Protein 7CTQ (pdb70)

Solvent-accessible surface area: 38712 Å² total; per-residue (Å²): 154,140,30,102,4,0,0,0,8,5,21,13,8,0,0,6,0,0,16,17,0,75,112,18,34,7,62,7,22,0,0,15,65,152,85,120,57,18,8,9,46,18,3,6,97,126,1,6,132,15,0,125,139,31,20,0,12,26,1,9,132,138,7,8,38,88,12,72,15,33,30,51,37,54,76,110,130,78,133,67,98,110,40,17,0,0,6,42,20,104,0,36,75,19,0,25,75,6,0,121,165,31,42,4,59,34,41,84,9,139,22,126,89,47,54,152,85,141,10,9,5,0,74,1,74,93,56,89,94,30,75,0,61,0,13,0,8,7,60,22,88,125,7,70,181,48,82,56,131,70,108,8,10,67,3,24,5,0,6,3,8,15,106,10,58,88,53,44,46,16,1,0,22,22,14,34,49,57,0,8,0,22,0,0,10,7,95,66,0,40,0,3,4,22,0,0,4,36,31,84,85,42,50,55,193,106,24,21,49,112,55,0,21,55,51,1,49,124,10,88,10,0,79,125,17,2,107,50,77,35,57,105,95,11,92,49,56,60,80,58,6,0,6,41,2,8,14,110,5,8,3,103,33,62,0,25,0,0,58,3,1,3,8,19,18,51,24,17,34,24,40,16,51,11,11,12,15,1,2,97,47,0,11,7,0,0,17,0,6,43,71,37,75,119,24,5,51,38,0,90,66,33,2,41,49,46,0,35,59,24,0,28,116,12,6,25,45,6,10,65,80,6,34,110,7,125,56,69,141,67,63,107,6,0,60,135,10,48,36,54,33,52,141,82,60,62,135,46,80,52,67,46,106,58,6,149,31,53,158,40,16,10,58,77,38,3,7,0,33,71,18,64,2,0,19,7,42,48,66,59,60,21,20,45,72,24,85,57,16,70,2,1,74,18,0,135,65,26,95,90,62,110,91,39,130,30,20,1,76,53,51,61,39,83,54,45,127,32,2,84,76,18,3,104,124,12,29,47,150,154,101,36,139,8,4,0,0,8,7,22,12,8,0,0,9,0,0,25,10,0,63,44,11,30,6,51,6,34,0,1,16,48,135,94,198,89,15,10,3,50,36,2,20,83,127,0,16,71,15,0,123,107,22,35,0,14,36,0,3,138,155,0,27,42,70,5,79,64,32,13,40,21,44,86,93,127,57,146,74,122,100,42,42,4,0,14,23,53,90,0,22,106,8,0,37,66,7,0,112,173,30,48,5,64,34,46,93,8,110,16,164,94,53,40,139,92,149,9,9,0,0,77,9,88,79,63,110,96,37,74,2,68,2,12,0,7,8,56,19,91,95,14,69,175,61,81,49,155,60,102,6,15,72,4,28,4,1,1,3,15,16,111,12,56,103,31,76,38,17,9,0,26,25,13,33,46,56,0,14,0,36,0,0,17,0,114,71,0,71,0,6,2,28,0,1,4,31,34,91,81,42,48,56,182,97,24,21,50,109,51,0,20,55,51,0,46,124,7,80,6,0,66,116,16,5,117,52,76,34,56,106,94,13,93,50,50,60,111,59,8,1,7,35,4,6,7,113,0,6,3,130,32,59,0,26,1,1,52,4,0,3,4,16,20,62,22,12,26,45,38,9,55,11,12,7,14,1,2,76,50,0,2,4,0,0,16,0,9,47,92,36,84,125,39,9,50,37,0,88,65,17,2,58,56,30,0,64,43,28,0,21,82,23,10,21,52,4,16,58,81,6,33,104,4,133,57,63,147,69,60,86,2,0,61,129,10,61,33,56,29,46,162,98,58,54,173,66,90,62,75,42,81,51,3,130,14,80,145,19,2,12,47,64,61,2,6,0,26,56,8,62,2,0,21,14,61,91,82,48,45,19,22,36,72,14,105,61,18,85,2,2,71,16,0,109,62,23,75,92,63,104,92,37,130,36,19,1,72,76,48,48,32,114,58,47,155,49,1,77,112,22,1,109,64,27,32,23,180

Secondary structure (DSSP, 8-state):
----EEEE--SHHHHHHHHHHHHHT--EEEEE-S--S--EEEE-HHHHHHHHHTT-GGGTTTTEEE--EEEEETTEEEEE-S-EEEEHHHHHHHHHHHHHHTT-EEEE--EEEEEEESEEEEEETTS-EEEESEEEE--GGGS--PPEEEE-S-EEEEEEEEE--SS--EEEEEEETTEEEEEEE-TTSEEEEEEEEESTT---HHHHHHHHHHHHHT-HHHHHH-S---TTTSEEEEEE---EEES--B-SSEEE-GGGTEE--GGGS-HHHHHHHHHTTHHHHHHHHHH-GGGHHHHHHHHHHHHHHHHHHHHHHHHHHHHH--S-TT-HHHHHHHTSS-S--SSPPP-GGG-EEEEEEEEETTEEEEEEEEE-SS-TT-B-EETTEESHHHHHHHHTT--HHHHTTTS-HHHHHHHHHHHHHTT--/----EEEE--SHHHHHHHHHHHHTT---EEEE---S---EEEE-HHHHHHHHHTT-GGGGTTTEEEEEEEEEETTEEEEEEEEEEEEHHHHHHHHHHHHHHTT-EEEE--EEEEEEESEEEEEETTS-EEEESEEEE--GGGSPP--EEEE-S-EEEEEEEEE------EEEEEEETTEEEEEEE-TTSEEEEEEEEESTTPPPGGGHHHHHHHHHHT-HHHHHH-S---TTTSEEEEEE---EEES--B-SSEEE-GGGTEE--GGG--HHHHHHHHHHTHHHHHHHHHH-GGGHHHHHHHHHHHHHHHHHHHHHHHHHHHHH--S-TT-HHHHHHHT-S----SS----GGG-EEEEEEEEETTEEEEEEEEE-SS-TT-B-EETTEESHHHHHHHHTT--HHHHHTTS-HHHHHHHHHHHHHTT--

Structure (mmCIF, N/CA/C/O backbone):
data_7CTQ
#
_entry.id   7CTQ
#
_cell.length_a   88.610
_cell.length_b   51.560
_cell.length_c   101.790
_cell.angle_alpha   90.000
_cell.angle_beta   99.770
_cell.angle_gamma   90.000
#
_symmetry.space_group_name_H-M   'P 1 21 1'
#
loop_
_entity.id
_entity.type
_entity.pdbx_description
1 polymer 'Peptidyl tryptophan dihydroxylase'
2 non-polymer 'FLAVIN-ADENINE DINUCLEOTIDE'
3 non-polymer HEXANE-1,6-DIOL
4 non-polymer (2~{R},3~{R},4~{S},5~{S},6~{R})-2-[(2~{R},3~{S},4~{R},5~{R},6~{R})-6-(cyclohexylmethoxy)-2-(hydroxymethyl)-4,5-bis(oxidanyl)oxan-3-yl]oxy-6-(hydroxymethyl)oxane-3,4,5-triol
5 water water
#
loop_
_atom_site.group_PDB
_atom_site.id
_atom_site.type_symbol
_atom_site.label_atom_id
_atom_site.label_alt_id
_atom_site.label_comp_id
_atom_site.label_asym_id
_atom_site.label_entity_id
_atom_site.label_seq_id
_atom_site.pdbx_PDB_ins_code
_atom_site.Cartn_x
_atom_site.Cartn_y
_atom_site.Cartn_z
_atom_site.occupancy
_atom_site.B_iso_or_equiv
_atom_site.auth_seq_id
_atom_site.auth_comp_id
_atom_site.auth_asym_id
_atom_site.auth_atom_id
_atom_site.pdbx_PDB_model_num
ATOM 1 N N . ALA A 1 4 ? 11.408 11.034 -29.152 1.00 86.23 2 ALA A N 1
ATOM 2 C CA . ALA A 1 4 ? 10.825 12.291 -29.611 1.00 98.38 2 ALA A CA 1
ATOM 3 C C . ALA A 1 4 ? 9.325 12.366 -29.288 1.00 97.61 2 ALA A C 1
ATOM 4 O O . ALA A 1 4 ? 8.530 12.869 -30.090 1.00 97.32 2 ALA A O 1
ATOM 6 N N . GLU A 1 5 ? 8.949 11.869 -28.101 1.00 94.78 3 GLU A N 1
ATOM 7 C CA . GLU A 1 5 ? 7.615 11.743 -27.517 1.00 85.82 3 GLU A CA 1
ATOM 8 C C . GLU A 1 5 ? 7.218 13.023 -26.782 1.00 84.61 3 GLU A C 1
ATOM 9 O O . GLU A 1 5 ? 8.028 13.593 -26.040 1.00 72.84 3 GLU A O 1
ATOM 15 N N . PRO A 1 6 ? 5.972 13.463 -26.955 1.00 75.49 4 PRO A N 1
ATOM 16 C CA . PRO A 1 6 ? 5.552 14.742 -26.367 1.00 60.12 4 PRO A CA 1
ATOM 17 C C . PRO A 1 6 ? 5.403 14.650 -24.859 1.00 59.58 4 PRO A C 1
ATOM 18 O O . PRO A 1 6 ? 4.973 13.629 -24.318 1.00 57.65 4 PRO A O 1
ATOM 22 N N . ARG A 1 7 ? 5.758 15.740 -24.184 1.00 50.53 5 ARG A N 1
ATOM 23 C CA . ARG A 1 7 ? 5.613 15.852 -22.736 1.00 55.50 5 ARG A CA 1
ATOM 24 C C . ARG A 1 7 ? 4.218 16.380 -22.421 1.00 52.97 5 ARG A C 1
ATOM 25 O O . ARG A 1 7 ? 3.942 17.568 -22.617 1.00 57.40 5 ARG A O 1
ATOM 33 N N . ILE A 1 8 ? 3.337 15.513 -21.929 1.00 51.11 6 ILE A N 1
ATOM 34 C CA . ILE A 1 8 ? 1.971 15.907 -21.587 1.00 48.72 6 ILE A CA 1
ATOM 35 C C . ILE A 1 8 ? 1.867 16.054 -20.079 1.00 47.05 6 ILE A C 1
ATOM 36 O O . ILE A 1 8 ? 2.082 15.087 -19.336 1.00 51.50 6 ILE A O 1
ATOM 41 N N . VAL A 1 9 ? 1.503 17.248 -19.618 1.00 46.69 7 VAL A N 1
ATOM 42 C CA . VAL A 1 9 ? 1.300 17.502 -18.197 1.00 37.99 7 VAL A CA 1
ATOM 43 C C . VAL A 1 9 ? -0.144 17.926 -17.980 1.00 51.21 7 VAL A C 1
ATOM 44 O O . VAL A 1 9 ? -0.640 18.836 -18.659 1.00 49.59 7 VAL A O 1
ATOM 48 N N . VAL A 1 10 ? -0.806 17.271 -17.027 1.00 44.52 8 VAL A N 1
ATOM 49 C CA . VAL A 1 10 ? -2.167 17.582 -16.604 1.00 42.19 8 VAL A CA 1
ATOM 50 C C . VAL A 1 10 ? -2.100 18.313 -15.266 1.00 48.62 8 VAL A C 1
ATOM 51 O O . VAL A 1 10 ? -1.472 17.824 -14.318 1.00 52.36 8 VAL A O 1
ATOM 55 N N . LEU A 1 11 ? -2.765 19.466 -15.177 1.00 45.38 9 LEU A N 1
ATOM 56 C CA . LEU A 1 11 ? -2.861 20.230 -13.935 1.00 43.49 9 LEU A CA 1
ATOM 57 C C . LEU A 1 11 ? -4.187 19.933 -13.257 1.00 45.90 9 LEU A C 1
ATOM 58 O O . LEU A 1 11 ? -5.250 20.271 -13.793 1.00 43.92 9 LEU A O 1
ATOM 63 N N . GLY A 1 12 ? -4.125 19.322 -12.077 1.00 45.82 10 GLY A N 1
ATOM 64 C CA . GLY A 1 12 ? -5.321 19.015 -11.313 1.00 52.45 10 GLY A CA 1
ATOM 65 C C . GLY A 1 12 ? -5.719 17.555 -11.403 1.00 56.38 10 GLY A C 1
ATOM 66 O O . GLY A 1 12 ? -5.758 16.974 -12.498 1.00 45.73 10 GLY A O 1
ATOM 67 N N . ALA A 1 13 ? -6.023 16.949 -10.256 1.00 54.80 11 ALA A N 1
ATOM 68 C CA . ALA A 1 13 ? -6.301 15.522 -10.211 1.00 50.02 11 ALA A CA 1
ATOM 69 C C . ALA A 1 13 ? -7.682 15.254 -9.637 1.00 54.32 11 ALA A C 1
ATOM 70 O O . ALA A 1 13 ? -7.852 14.363 -8.798 1.00 55.03 11 ALA A O 1
ATOM 72 N N . GLY A 1 14 ? -8.675 16.017 -10.077 1.00 47.54 12 GLY A N 1
ATOM 73 C CA . GLY A 1 14 ? -10.049 15.681 -9.797 1.00 40.01 12 GLY A CA 1
ATOM 74 C C . GLY A 1 14 ? -10.532 14.651 -10.796 1.00 45.56 12 GLY A C 1
ATOM 75 O O . GLY A 1 14 ? -9.752 14.122 -11.600 1.00 44.33 12 GLY A O 1
ATOM 76 N N . PRO A 1 15 ? -11.836 14.360 -10.779 1.00 44.18 13 PRO A N 1
ATOM 77 C CA . PRO A 1 15 ? -12.377 13.380 -11.739 1.00 39.22 13 PRO A CA 1
ATOM 78 C C . PRO A 1 15 ? -11.983 13.657 -13.183 1.00 45.63 13 PRO A C 1
ATOM 79 O O . PRO A 1 15 ? -11.642 12.723 -13.923 1.00 45.10 13 PRO A O 1
ATOM 83 N N . ALA A 1 16 ? -11.995 14.923 -13.600 1.00 39.21 14 ALA A N 1
ATOM 84 C CA . ALA A 1 16 ? -11.783 15.230 -15.009 1.00 37.23 14 ALA A CA 1
ATOM 85 C C . ALA A 1 16 ? -10.320 15.062 -15.412 1.00 37.53 14 ALA A C 1
ATOM 86 O O . ALA A 1 16 ? -10.015 14.444 -16.443 1.00 39.34 14 ALA A O 1
ATOM 88 N N . GLY A 1 17 ? -9.398 15.637 -14.637 1.00 38.81 15 GLY A N 1
ATOM 89 C CA . GLY A 1 17 ? -7.985 15.451 -14.939 1.00 35.82 15 GLY A CA 1
ATOM 90 C C . GLY A 1 17 ? -7.576 13.993 -14.884 1.00 33.27 15 GLY A C 1
ATOM 91 O O . GLY A 1 17 ? -6.873 13.497 -15.778 1.00 42.62 15 GLY A O 1
ATOM 92 N N . ALA A 1 18 ? -8.036 13.276 -13.851 1.00 45.46 16 ALA A N 1
ATOM 93 C CA . ALA A 1 18 ? -7.727 11.852 -13.728 1.00 38.67 16 ALA A CA 1
ATOM 94 C C . ALA A 1 18 ? -8.249 11.074 -14.929 1.00 46.12 16 ALA A C 1
ATOM 95 O O . ALA A 1 18 ? -7.521 10.269 -15.528 1.00 39.55 16 ALA A O 1
ATOM 97 N N . ALA A 1 19 ? -9.517 11.304 -15.290 1.00 40.63 17 ALA A N 1
ATOM 98 C CA . ALA A 1 19 ? -10.114 10.642 -16.443 1.00 41.35 17 ALA A CA 1
ATOM 99 C C . ALA A 1 19 ? -9.288 10.868 -17.701 1.00 35.10 17 ALA A C 1
ATOM 100 O O . ALA A 1 19 ? -8.951 9.919 -18.416 1.00 42.96 17 ALA A O 1
ATOM 102 N N . THR A 1 20 ? -8.932 12.124 -17.975 1.00 38.67 18 THR A N 1
ATOM 103 C CA . THR A 1 20 ? -8.192 12.448 -19.190 1.00 36.90 18 THR A CA 1
ATOM 104 C C . THR A 1 20 ? -6.832 11.758 -19.210 1.00 36.91 18 THR A C 1
ATOM 105 O O . THR A 1 20 ? -6.431 11.167 -20.225 1.00 33.69 18 THR A O 1
ATOM 109 N N . ALA A 1 21 ? -6.114 11.825 -18.088 1.00 38.21 19 ALA A N 1
ATOM 110 C CA . ALA A 1 21 ? -4.815 11.167 -17.954 1.00 44.52 19 ALA A CA 1
ATOM 111 C C . ALA A 1 21 ? -4.886 9.687 -18.320 1.00 39.47 19 ALA A C 1
ATOM 112 O O . ALA A 1 21 ? -4.059 9.181 -19.093 1.00 42.05 19 ALA A O 1
ATOM 114 N N . ILE A 1 22 ? -5.872 8.975 -17.768 1.00 38.34 20 ILE A N 1
ATOM 115 C CA . ILE A 1 22 ? -5.976 7.547 -18.025 1.00 34.75 20 ILE A CA 1
ATOM 116 C C . ILE A 1 22 ? -6.314 7.297 -19.485 1.00 44.31 20 ILE A C 1
ATOM 117 O O . ILE A 1 22 ? -5.786 6.365 -20.107 1.00 40.47 20 ILE A O 1
ATOM 122 N N . GLY A 1 23 ? -7.177 8.137 -20.062 1.00 37.19 21 GLY A N 1
ATOM 123 C CA . GLY A 1 23 ? -7.474 8.006 -21.476 1.00 38.37 21 GLY A CA 1
ATOM 124 C C . GLY A 1 23 ? -6.234 8.145 -22.331 1.00 35.51 21 GLY A C 1
ATOM 125 O O . GLY A 1 23 ? -6.050 7.409 -23.305 1.00 39.76 21 GLY A O 1
ATOM 126 N N . LEU A 1 24 ? -5.355 9.081 -21.970 1.00 37.87 22 LEU A N 1
ATOM 127 C CA . LEU A 1 24 ? -4.135 9.268 -22.750 1.00 38.58 22 LEU A CA 1
ATOM 128 C C . LEU A 1 24 ? -3.216 8.056 -22.621 1.00 46.04 22 LEU A C 1
ATOM 129 O O . LEU A 1 24 ? -2.620 7.614 -23.612 1.00 45.84 22 LEU A O 1
ATOM 134 N N . ARG A 1 25 ? -3.111 7.499 -21.410 1.00 42.71 23 ARG A N 1
ATOM 135 C CA . ARG A 1 25 ? -2.395 6.239 -21.198 1.00 45.36 23 ARG A CA 1
ATOM 136 C C . ARG A 1 25 ? -2.891 5.140 -22.136 1.00 53.42 23 ARG A C 1
ATOM 137 O O . ARG A 1 25 ? -2.092 4.429 -22.757 1.00 44.47 23 ARG A O 1
ATOM 145 N N . ARG A 1 26 ? -4.216 4.976 -22.235 1.00 44.22 24 ARG A N 1
ATOM 146 C CA . ARG A 1 26 ? -4.774 3.942 -23.100 1.00 41.55 24 ARG A CA 1
ATOM 147 C C . ARG A 1 26 ? -4.481 4.199 -24.571 1.00 50.95 24 ARG A C 1
ATOM 148 O O . ARG A 1 26 ? -4.466 3.247 -25.361 1.00 58.16 24 ARG A O 1
ATOM 156 N N . LEU A 1 27 ? -4.259 5.456 -24.961 1.00 45.50 25 LEU A N 1
ATOM 157 C CA . LEU A 1 27 ? -3.823 5.745 -26.320 1.00 44.72 25 LEU A CA 1
ATOM 158 C C . LEU A 1 27 ? -2.328 5.533 -26.504 1.00 47.42 25 LEU A C 1
ATOM 159 O O . LEU A 1 27 ? -1.850 5.576 -27.642 1.00 49.65 25 LEU A O 1
ATOM 164 N N . GLY A 1 28 ? -1.592 5.315 -25.420 1.00 45.17 26 GLY A N 1
ATOM 165 C CA . GLY A 1 28 ? -0.174 5.051 -25.480 1.00 52.12 26 GLY A CA 1
ATOM 166 C C . GLY A 1 28 ? 0.719 6.199 -25.056 1.00 51.16 26 GLY A C 1
ATOM 167 O O . GLY A 1 28 ? 1.923 6.152 -25.330 1.00 53.80 26 GLY A O 1
ATOM 168 N N . TYR A 1 29 ? 0.177 7.216 -24.399 1.00 47.76 27 TYR A N 1
ATOM 169 C CA . TYR A 1 29 ? 0.925 8.420 -24.074 1.00 50.05 27 TYR A CA 1
ATOM 170 C C . TYR A 1 29 ? 1.495 8.338 -22.669 1.00 47.45 27 TYR A C 1
ATOM 171 O O . TYR A 1 29 ? 0.825 7.875 -21.745 1.00 46.57 27 TYR A O 1
ATOM 180 N N . ALA A 1 30 ? 2.733 8.805 -22.519 1.00 58.17 28 ALA A N 1
ATOM 181 C CA . ALA A 1 30 ? 3.280 9.089 -21.199 1.00 64.36 28 ALA A CA 1
ATOM 182 C C . ALA A 1 30 ? 2.630 10.357 -20.659 1.00 54.54 28 ALA A C 1
ATOM 183 O O . ALA A 1 30 ? 2.489 11.345 -21.387 1.00 56.19 28 ALA A O 1
ATOM 185 N N . VAL A 1 31 ? 2.214 10.327 -19.393 1.00 48.71 29 VAL A N 1
ATOM 186 C CA . VAL A 1 31 ? 1.414 11.401 -18.810 1.00 48.53 29 VAL A CA 1
ATOM 187 C C . VAL A 1 31 ? 1.890 11.685 -17.394 1.00 51.62 29 VAL A C 1
ATOM 188 O O . VAL A 1 31 ? 2.117 10.757 -16.612 1.00 55.03 29 VAL A O 1
ATOM 192 N N . THR A 1 32 ? 2.004 12.970 -17.058 1.00 54.34 30 THR A N 1
ATOM 193 C CA . THR A 1 32 ? 2.296 13.428 -15.704 1.00 50.17 30 THR A CA 1
ATOM 194 C C . THR A 1 32 ? 1.170 14.336 -15.228 1.00 47.28 30 THR A C 1
ATOM 195 O O . THR A 1 32 ? 0.733 15.225 -15.965 1.00 50.76 30 THR A O 1
ATOM 199 N N . VAL A 1 33 ? 0.707 14.123 -14.002 1.00 48.31 31 VAL A N 1
ATOM 200 C CA . VAL A 1 33 ? -0.339 14.944 -13.403 1.00 51.32 31 VAL A CA 1
ATOM 201 C C . VAL A 1 33 ? 0.253 15.702 -12.225 1.00 58.90 31 VAL A C 1
ATOM 202 O O . VAL A 1 33 ? 0.988 15.130 -11.414 1.00 63.23 31 VAL A O 1
ATOM 206 N N . VAL A 1 34 ? -0.061 16.993 -12.139 1.00 65.01 32 VAL A N 1
ATOM 207 C CA . VAL A 1 34 ? 0.304 17.841 -11.010 1.00 57.59 32 VAL A CA 1
ATOM 208 C C . VAL A 1 34 ? -0.979 18.277 -10.325 1.00 61.93 32 VAL A C 1
ATOM 209 O O . VAL A 1 34 ? -1.924 18.704 -10.999 1.00 59.37 32 VAL A O 1
ATOM 213 N N . SER A 1 35 ? -1.012 18.189 -8.997 1.00 54.58 33 SER A N 1
ATOM 214 C CA . SER A 1 35 ? -2.208 18.598 -8.271 1.00 62.50 33 SER A CA 1
ATOM 215 C C . SER A 1 35 ? -1.883 18.728 -6.793 1.00 69.09 33 SER A C 1
ATOM 216 O O . SER A 1 35 ? -0.891 18.179 -6.304 1.00 70.87 33 SER A O 1
ATOM 219 N N . GLU A 1 36 ? -2.748 19.451 -6.089 1.00 73.98 34 GLU A N 1
ATOM 220 C CA . GLU A 1 36 ? -2.585 19.700 -4.666 1.00 82.19 34 GLU A CA 1
ATOM 221 C C . GLU A 1 36 ? -3.282 18.608 -3.860 1.00 96.98 34 GLU A C 1
ATOM 222 O O . GLU A 1 36 ? -4.342 18.107 -4.248 1.00 98.74 34 GLU A O 1
ATOM 228 N N . TRP A 1 37 ? -2.673 18.260 -2.720 1.00 102.95 35 TRP A N 1
ATOM 229 C CA . TRP A 1 37 ? -3.067 17.076 -1.957 1.00 110.13 35 TRP A CA 1
ATOM 230 C C . TRP A 1 37 ? -4.549 17.094 -1.596 1.00 113.77 35 TRP A C 1
ATOM 231 O O . TRP A 1 37 ? -5.285 16.145 -1.899 1.00 111.37 35 TRP A O 1
ATOM 242 N N . ARG A 1 38 ? -5.003 18.153 -0.925 1.00 107.79 36 ARG A N 1
ATOM 243 C CA . ARG A 1 38 ? -6.343 18.173 -0.357 1.00 107.13 36 ARG A CA 1
ATOM 244 C C . ARG A 1 38 ? -6.913 19.583 -0.382 1.00 108.86 36 ARG A C 1
ATOM 245 O O . ARG A 1 38 ? -6.261 20.541 -0.807 1.00 106.10 36 ARG A O 1
ATOM 253 N N . ARG A 1 39 ? -8.156 19.688 0.080 1.00 115.30 37 ARG A N 1
ATOM 254 C CA . ARG A 1 39 ? -8.850 20.949 0.305 1.00 118.12 37 ARG A CA 1
ATOM 255 C C . ARG A 1 39 ? -9.851 20.713 1.436 1.00 112.47 37 ARG A C 1
ATOM 256 O O . ARG A 1 39 ? -9.766 19.712 2.156 1.00 104.48 37 ARG A O 1
ATOM 264 N N . PHE A 1 40 ? -10.809 21.627 1.594 1.00 114.62 38 PHE A N 1
ATOM 265 C CA . PHE A 1 40 ? -11.746 21.531 2.706 1.00 111.93 38 PHE A CA 1
ATOM 266 C C . PHE A 1 40 ? -12.584 20.255 2.609 1.00 108.59 38 PHE A C 1
ATOM 267 O O . PHE A 1 40 ? -12.731 19.642 1.546 1.00 103.04 38 PHE A O 1
ATOM 275 N N . ALA A 1 41 ? -13.128 19.854 3.754 1.00 107.79 39 ALA A N 1
ATOM 276 C CA . ALA A 1 41 ? -13.988 18.679 3.831 1.00 96.51 39 ALA A CA 1
ATOM 277 C C . ALA A 1 41 ? -15.278 18.951 3.066 1.00 92.95 39 ALA A C 1
ATOM 278 O O . ALA A 1 41 ? -16.095 19.775 3.488 1.00 88.93 39 ALA A O 1
ATOM 280 N N . ALA A 1 42 ? -15.459 18.279 1.933 1.00 84.92 40 ALA A N 1
ATOM 281 C CA . ALA A 1 42 ? -16.690 18.380 1.163 1.00 72.03 40 ALA A CA 1
ATOM 282 C C . ALA A 1 42 ? -17.217 16.982 0.902 1.00 68.00 40 ALA A C 1
ATOM 283 O O . ALA A 1 42 ? -16.461 16.108 0.470 1.00 82.02 40 ALA A O 1
ATOM 285 N N . VAL A 1 43 ? -18.501 16.762 1.169 1.00 63.63 41 VAL A N 1
ATOM 286 C CA . VAL A 1 43 ? -19.157 15.516 0.799 1.00 69.91 41 VAL A CA 1
ATOM 287 C C . VAL A 1 43 ? -20.317 15.838 -0.127 1.00 67.35 41 VAL A C 1
ATOM 288 O O . VAL A 1 43 ? -21.086 16.776 0.117 1.00 71.88 41 VAL A O 1
ATOM 292 N N . GLU A 1 44 ? -20.423 15.065 -1.198 1.00 66.58 42 GLU A N 1
ATOM 293 C CA . GLU A 1 44 ? -21.360 15.310 -2.272 1.00 57.07 42 GLU A CA 1
ATOM 294 C C . GLU A 1 44 ? -22.305 14.129 -2.392 1.00 49.02 42 GLU A C 1
ATOM 295 O O . GLU A 1 44 ? -21.996 13.017 -1.958 1.00 65.21 42 GLU A O 1
ATOM 301 N N . GLY A 1 45 ? -23.476 14.389 -2.968 1.00 54.72 43 GLY A N 1
ATOM 302 C CA . GLY A 1 45 ? -24.414 13.332 -3.293 1.00 63.79 43 GLY A CA 1
ATOM 303 C C . GLY A 1 45 ? -24.101 12.769 -4.667 1.00 76.11 43 GLY A C 1
ATOM 304 O O . GLY A 1 45 ? -23.931 13.520 -5.631 1.00 65.03 43 GLY A O 1
ATOM 305 N N . VAL A 1 46 ? -24.009 11.443 -4.749 1.00 69.42 44 VAL A N 1
ATOM 306 C CA . VAL A 1 46 ? -23.724 10.767 -6.008 1.00 73.55 44 VAL A CA 1
ATOM 307 C C . VAL A 1 46 ? -24.820 9.747 -6.280 1.00 82.18 44 VAL A C 1
ATOM 308 O O . VAL A 1 46 ? -25.372 9.135 -5.360 1.00 80.98 44 VAL A O 1
ATOM 312 N N . SER A 1 47 ? -25.139 9.578 -7.561 1.00 88.74 45 SER A N 1
ATOM 313 C CA . SER A 1 47 ? -26.154 8.631 -7.993 1.00 88.57 45 SER A CA 1
ATOM 314 C C . SER A 1 47 ? -25.525 7.262 -8.253 1.00 88.52 45 SER A C 1
ATOM 315 O O . SER A 1 47 ? -24.309 7.070 -8.153 1.00 78.03 45 SER A O 1
ATOM 318 N N . GLN A 1 48 ? -26.383 6.289 -8.576 1.00 103.07 46 GLN A N 1
ATOM 319 C CA . GLN A 1 48 ? -25.910 4.959 -8.947 1.00 102.85 46 GLN A CA 1
ATOM 320 C C . GLN A 1 48 ? -25.102 5.008 -10.238 1.00 92.73 46 GLN A C 1
ATOM 321 O O . GLN A 1 48 ? -24.102 4.294 -10.382 1.00 85.11 46 GLN A O 1
ATOM 327 N N . ARG A 1 49 ? -25.519 5.860 -11.179 1.00 93.67 47 ARG A N 1
ATOM 328 C CA . ARG A 1 49 ? -24.838 5.967 -12.465 1.00 96.83 47 ARG A CA 1
ATOM 329 C C . ARG A 1 49 ? -23.395 6.430 -12.288 1.00 89.58 47 ARG A C 1
ATOM 330 O O . ARG A 1 49 ? -22.470 5.844 -12.863 1.00 90.03 47 ARG A O 1
ATOM 338 N N . VAL A 1 50 ? -23.189 7.478 -11.482 1.00 84.90 48 VAL A N 1
ATOM 339 C CA . VAL A 1 50 ? -21.875 8.108 -11.361 1.00 75.46 48 VAL A CA 1
ATOM 340 C C . VAL A 1 50 ? -20.816 7.091 -10.959 1.00 82.25 48 VAL A C 1
ATOM 341 O O . VAL A 1 50 ? -19.683 7.113 -11.462 1.00 77.88 48 VAL A O 1
ATOM 345 N N . LEU A 1 51 ? -21.164 6.170 -10.061 1.00 82.20 49 LEU A N 1
ATOM 346 C CA . LEU A 1 51 ? -20.133 5.349 -9.434 1.00 82.05 49 LEU A CA 1
ATOM 347 C C . LEU A 1 51 ? -19.615 4.277 -10.391 1.00 79.60 49 LEU A C 1
ATOM 348 O O . LEU A 1 51 ? -18.409 4.020 -10.450 1.00 75.22 49 LEU A O 1
ATOM 353 N N . GLU A 1 52 ? -20.502 3.677 -11.186 1.00 82.27 50 GLU A N 1
ATOM 354 C CA . GLU A 1 52 ? -20.027 2.792 -12.243 1.00 85.14 50 GLU A CA 1
ATOM 355 C C . GLU A 1 52 ? -19.564 3.574 -13.469 1.00 80.68 50 GLU A C 1
ATOM 356 O O . GLU A 1 52 ? -18.668 3.120 -14.195 1.00 79.81 50 GLU A O 1
ATOM 362 N N . GLY A 1 53 ? -20.160 4.741 -13.722 1.00 81.74 51 GLY A N 1
ATOM 363 C CA . GLY A 1 53 ? -19.551 5.682 -14.645 1.00 77.93 51 GLY A CA 1
ATOM 364 C C . GLY A 1 53 ? -18.138 6.055 -14.242 1.00 80.01 51 GLY A C 1
ATOM 365 O O . GLY A 1 53 ? -17.287 6.291 -15.101 1.00 75.47 51 GLY A O 1
ATOM 366 N N . LEU A 1 54 ? -17.864 6.107 -12.934 1.00 85.64 52 LEU A N 1
ATOM 367 C CA . LEU A 1 54 ? -16.518 6.387 -12.449 1.00 77.67 52 LEU A CA 1
ATOM 368 C C . LEU A 1 54 ? -15.584 5.195 -12.590 1.00 75.67 52 LEU A C 1
ATOM 369 O O . LEU A 1 54 ? -14.367 5.392 -12.646 1.00 74.20 52 LEU A O 1
ATOM 374 N N . ARG A 1 55 ? -16.111 3.970 -12.643 1.00 76.08 53 ARG A N 1
ATOM 375 C CA . ARG A 1 55 ? -15.250 2.833 -12.934 1.00 81.21 53 ARG A CA 1
ATOM 376 C C . ARG A 1 55 ? -15.185 2.545 -14.429 1.00 74.00 53 ARG A C 1
ATOM 377 O O . ARG A 1 55 ? -14.181 2.005 -14.905 1.00 75.12 53 ARG A O 1
ATOM 385 N N . HIS A 1 56 ? -16.218 2.931 -15.181 1.00 77.07 54 HIS A N 1
ATOM 386 C CA . HIS A 1 56 ? -16.106 2.962 -16.638 1.00 78.27 54 HIS A CA 1
ATOM 387 C C . HIS A 1 56 ? -14.863 3.725 -17.076 1.00 78.51 54 HIS A C 1
ATOM 388 O O . HIS A 1 56 ? -14.166 3.317 -18.014 1.00 76.94 54 HIS A O 1
ATOM 395 N N . VAL A 1 57 ? -14.557 4.827 -16.391 1.00 76.85 55 VAL A N 1
ATOM 396 C CA . VAL A 1 57 ? -13.382 5.620 -16.732 1.00 73.85 55 VAL A CA 1
ATOM 397 C C . VAL A 1 57 ? -12.106 5.068 -16.109 1.00 71.29 55 VAL A C 1
ATOM 398 O O . VAL A 1 57 ? -11.004 5.464 -16.509 1.00 62.33 55 VAL A O 1
ATOM 402 N N . GLY A 1 58 ? -12.214 4.170 -15.142 1.00 72.79 56 GLY A N 1
ATOM 403 C CA . GLY A 1 58 ? -11.044 3.618 -14.500 1.00 67.93 56 GLY A CA 1
ATOM 404 C C . GLY A 1 58 ? -10.656 4.260 -13.188 1.00 67.68 56 GLY A C 1
ATOM 405 O O . GLY A 1 58 ? -9.506 4.106 -12.765 1.00 69.12 56 GLY A O 1
ATOM 406 N N . LEU A 1 59 ? -11.571 4.977 -12.537 1.00 76.13 57 LEU A N 1
ATOM 407 C CA . LEU A 1 59 ? -11.344 5.533 -11.208 1.00 80.75 57 LEU A CA 1
ATOM 408 C C . LEU A 1 59 ? -12.126 4.791 -10.131 1.00 83.31 57 LEU A C 1
ATOM 409 O O . LEU A 1 59 ? -12.238 5.287 -9.005 1.00 86.21 57 LEU A O 1
ATOM 414 N N . GLY A 1 60 ? -12.671 3.615 -10.448 1.00 81.65 58 GLY A N 1
ATOM 415 C CA . GLY A 1 60 ? -13.507 2.894 -9.503 1.00 89.68 58 GLY A CA 1
ATOM 416 C C . GLY A 1 60 ? -12.777 2.361 -8.286 1.00 84.01 58 GLY A C 1
ATOM 417 O O . GLY A 1 60 ? -13.425 1.999 -7.301 1.00 89.01 58 GLY A O 1
ATOM 418 N N . GLY A 1 61 ? -11.447 2.281 -8.331 1.00 87.13 59 GLY A N 1
ATOM 419 C CA . GLY A 1 61 ? -10.711 1.880 -7.142 1.00 95.46 59 GLY A CA 1
ATOM 420 C C . GLY A 1 61 ? -10.738 2.954 -6.072 1.00 96.78 59 GLY A C 1
ATOM 421 O O . GLY A 1 61 ? -10.913 2.663 -4.884 1.00 90.62 59 GLY A O 1
ATOM 422 N N . ALA A 1 62 ? -10.576 4.206 -6.483 1.00 89.96 60 ALA A N 1
ATOM 423 C CA . ALA A 1 62 ? -10.665 5.419 -5.692 1.00 89.89 60 ALA A CA 1
ATOM 424 C C . ALA A 1 62 ? -12.043 5.655 -5.136 1.00 89.49 60 ALA A C 1
ATOM 425 O O . ALA A 1 62 ? -12.308 6.739 -4.607 1.00 88.53 60 ALA A O 1
ATOM 427 N N . LEU A 1 63 ? -12.933 4.670 -5.228 1.00 92.12 61 LEU A N 1
ATOM 428 C CA . LEU A 1 63 ? -14.361 4.934 -5.204 1.00 89.36 61 LEU A CA 1
ATOM 429 C C . LEU A 1 63 ? -15.036 4.466 -3.925 1.00 93.94 61 LEU A C 1
ATOM 430 O O . LEU A 1 63 ? -15.638 5.276 -3.215 1.00 98.55 61 LEU A O 1
ATOM 435 N N . ARG A 1 64 ? -14.971 3.165 -3.633 1.00 93.90 62 ARG A N 1
ATOM 436 C CA . ARG A 1 64 ? -15.890 2.564 -2.677 1.00 95.47 62 ARG A CA 1
ATOM 437 C C . ARG A 1 64 ? -15.471 2.763 -1.225 1.00 94.30 62 ARG A C 1
ATOM 438 O O . ARG A 1 64 ? -16.320 2.657 -0.333 1.00 91.55 62 ARG A O 1
ATOM 446 N N . GLN A 1 65 ? -14.197 3.045 -0.961 1.00 93.97 63 GLN A N 1
ATOM 447 C CA . GLN A 1 65 ? -13.786 3.433 0.383 1.00 95.48 63 GLN A CA 1
ATOM 448 C C . GLN A 1 65 ? -14.015 4.916 0.644 1.00 92.61 63 GLN A C 1
ATOM 449 O O . GLN A 1 65 ? -13.887 5.362 1.791 1.00 87.61 63 GLN A O 1
ATOM 455 N N . ALA A 1 66 ? -14.349 5.678 -0.400 1.00 88.57 64 ALA A N 1
ATOM 456 C CA . ALA A 1 66 ? -14.755 7.069 -0.288 1.00 76.74 64 ALA A CA 1
ATOM 457 C C . ALA A 1 66 ? -16.265 7.254 -0.323 1.00 73.18 64 ALA A C 1
ATOM 458 O O . ALA A 1 66 ? -16.757 8.294 0.130 1.00 68.15 64 ALA A O 1
ATOM 460 N N . ALA A 1 67 ? -17.004 6.281 -0.851 1.00 71.25 65 ALA A N 1
ATOM 461 C CA . ALA A 1 67 ? -18.452 6.354 -0.981 1.00 71.11 65 ALA A CA 1
ATOM 462 C C . ALA A 1 67 ? -19.118 5.442 0.039 1.00 73.25 65 ALA A C 1
ATOM 463 O O . ALA A 1 67 ? -18.688 4.302 0.242 1.00 70.68 65 ALA A O 1
ATOM 465 N N A MET A 1 68 ? -20.165 5.952 0.687 0.46 72.13 66 MET A N 1
ATOM 466 N N B MET A 1 68 ? -20.184 5.941 0.665 0.54 72.12 66 MET A N 1
ATOM 467 C CA A MET A 1 68 ? -20.904 5.185 1.675 0.46 75.26 66 MET A CA 1
ATOM 468 C CA B MET A 1 68 ? -20.904 5.195 1.681 0.54 75.27 66 MET A CA 1
ATOM 469 C C A MET A 1 68 ? -22.400 5.359 1.458 0.46 73.77 66 MET A C 1
ATOM 470 C C B MET A 1 68 ? -22.405 5.368 1.492 0.54 73.77 66 MET A C 1
ATOM 471 O O A MET A 1 68 ? -22.865 6.464 1.152 0.46 71.36 66 MET A O 1
ATOM 472 O O B MET A 1 68 ? -22.875 6.489 1.244 0.54 71.35 66 MET A O 1
ATOM 481 N N . PRO A 1 69 ? -23.175 4.286 1.597 1.00 77.23 67 PRO A N 1
ATOM 482 C CA . PRO A 1 69 ? -24.627 4.394 1.426 1.00 75.65 67 PRO A CA 1
ATOM 483 C C . PRO A 1 69 ? -25.247 5.231 2.533 1.00 73.39 67 PRO A C 1
ATOM 484 O O . PRO A 1 69 ? -24.699 5.366 3.630 1.00 76.76 67 PRO A O 1
ATOM 488 N N . ALA A 1 70 ? -26.413 5.801 2.226 1.00 68.00 68 ALA A N 1
ATOM 489 C CA . ALA A 1 70 ? -27.095 6.656 3.186 1.00 69.76 68 ALA A CA 1
ATOM 490 C C . ALA A 1 70 ? -28.509 6.924 2.710 1.00 63.87 68 ALA A C 1
ATOM 491 O O . ALA A 1 70 ? -28.745 7.093 1.511 1.00 76.80 68 ALA A O 1
ATOM 493 N N . THR A 1 71 ? -29.434 6.980 3.660 1.00 62.29 69 THR A N 1
ATOM 494 C CA . THR A 1 71 ? -30.785 7.437 3.384 1.00 79.26 69 THR A CA 1
ATOM 495 C C . THR A 1 71 ? -30.774 8.924 3.017 1.00 77.51 69 THR A C 1
ATOM 496 O O . THR A 1 71 ? -29.757 9.615 3.140 1.00 66.12 69 THR A O 1
ATOM 500 N N . ARG A 1 72 ? -31.932 9.425 2.578 1.00 84.20 70 ARG A N 1
ATOM 501 C CA . ARG A 1 72 ? -32.007 10.801 2.081 1.00 76.80 70 ARG A CA 1
ATOM 502 C C . ARG A 1 72 ? -33.449 11.297 2.078 1.00 75.54 70 ARG A C 1
ATOM 503 O O . ARG A 1 72 ? -34.238 10.888 1.221 1.00 81.62 70 ARG A O 1
ATOM 511 N N . GLN A 1 73 ? -33.779 12.201 3.003 1.00 68.48 71 GLN A N 1
ATOM 512 C CA . GLN A 1 73 ? -35.062 12.894 2.969 1.00 68.69 71 GLN A CA 1
ATOM 513 C C . GLN A 1 73 ? -35.042 13.973 1.887 1.00 72.79 71 GLN A C 1
ATOM 514 O O . GLN A 1 73 ? -34.064 14.714 1.744 1.00 64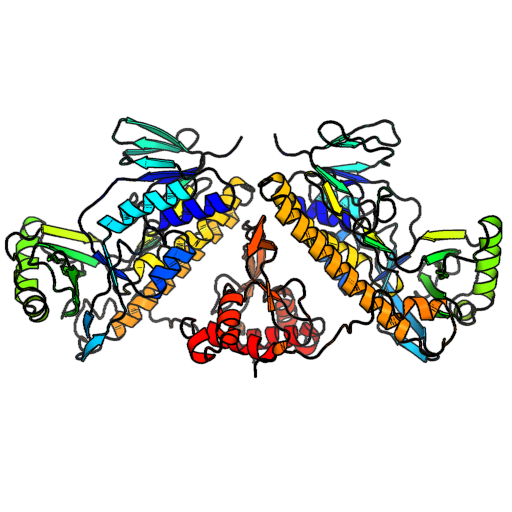.04 71 GLN A O 1
ATOM 520 N N . VAL A 1 74 ? -36.118 14.049 1.109 1.00 72.88 72 VAL A N 1
ATOM 521 C CA . VAL A 1 74 ? -36.238 15.028 0.031 1.00 66.32 72 VAL A CA 1
ATOM 522 C C . VAL A 1 74 ? -37.509 15.835 0.258 1.00 67.11 72 VAL A C 1
ATOM 523 O O . VAL A 1 74 ? -38.610 15.272 0.306 1.00 68.45 72 VAL A O 1
ATOM 527 N N . HIS A 1 75 ? -37.352 17.149 0.416 1.00 57.25 73 HIS A N 1
ATOM 528 C CA . HIS A 1 75 ? -38.460 18.077 0.621 1.00 54.12 73 HIS A CA 1
ATOM 529 C C . HIS A 1 75 ? -38.492 19.025 -0.573 1.00 59.76 73 HIS A C 1
ATOM 530 O O . HIS A 1 75 ? -37.574 19.834 -0.756 1.00 50.09 73 HIS A O 1
ATOM 537 N N . TRP A 1 76 ? -39.553 18.930 -1.372 1.00 56.71 74 TRP A N 1
ATOM 538 C CA . TRP A 1 76 ? -39.628 19.601 -2.664 1.00 51.20 74 TRP A CA 1
ATOM 539 C C . TRP A 1 76 ? -41.062 19.563 -3.159 1.00 50.81 74 TRP A C 1
ATOM 540 O O . TRP A 1 76 ? -41.689 18.500 -3.137 1.00 56.51 74 TRP A O 1
ATOM 551 N N . ASN A 1 77 ? -41.590 20.707 -3.593 1.00 47.46 75 ASN A N 1
ATOM 552 C CA . ASN A 1 77 ? -42.945 20.794 -4.143 1.00 57.53 75 ASN A CA 1
ATOM 553 C C . ASN A 1 77 ? -43.996 20.353 -3.129 1.00 56.40 75 ASN A C 1
ATOM 554 O O . ASN A 1 77 ? -45.022 19.778 -3.492 1.00 55.21 75 ASN A O 1
ATOM 559 N N . GLY A 1 78 ? -43.748 20.608 -1.849 1.00 52.96 76 GLY A N 1
ATOM 560 C CA . GLY A 1 78 ? -44.712 20.251 -0.828 1.00 63.38 76 GLY A CA 1
ATOM 561 C C . GLY A 1 78 ? -44.784 18.781 -0.473 1.00 58.60 76 GLY A C 1
ATOM 562 O O . GLY A 1 78 ? -45.727 18.375 0.215 1.00 65.07 76 GLY A O 1
ATOM 563 N N . GLN A 1 79 ? -43.807 17.977 -0.889 1.00 59.53 77 GLN A N 1
ATOM 564 C CA . GLN A 1 79 ? -43.823 16.532 -0.695 1.00 68.65 77 GLN A CA 1
ATOM 565 C C . GLN A 1 79 ? -42.670 16.138 0.216 1.00 77.44 77 GLN A C 1
ATOM 566 O O . GLN A 1 79 ? -41.509 16.402 -0.111 1.00 70.72 77 GLN A O 1
ATOM 572 N N . GLN A 1 80 ? -42.984 15.511 1.353 1.00 79.78 78 GLN A N 1
ATOM 573 C CA . GLN A 1 80 ? -41.968 14.839 2.162 1.00 73.56 78 GLN A CA 1
ATOM 574 C C . GLN A 1 80 ? -41.766 13.441 1.589 1.00 80.17 78 GLN A C 1
ATOM 575 O O . GLN A 1 80 ? -42.661 12.593 1.659 1.00 95.81 78 GLN A O 1
ATOM 581 N N . LEU A 1 81 ? -40.586 13.198 1.031 1.00 75.91 79 LEU A N 1
ATOM 582 C CA . LEU A 1 81 ? -40.304 12.031 0.203 1.00 78.78 79 LEU A CA 1
ATOM 583 C C . LEU A 1 81 ? -39.027 11.369 0.707 1.00 87.27 79 LEU A C 1
ATOM 584 O O . LEU A 1 81 ? -38.014 12.049 0.890 1.00 88.39 79 LEU A O 1
ATOM 589 N N . HIS A 1 82 ? -39.071 10.057 0.947 1.00 94.27 80 HIS A N 1
ATOM 590 C CA . HIS A 1 82 ? -37.954 9.324 1.552 1.00 93.15 80 HIS A CA 1
ATOM 591 C C . HIS A 1 82 ? -37.343 8.365 0.528 1.00 96.47 80 HIS A C 1
ATOM 592 O O . HIS A 1 82 ? -37.618 7.165 0.525 1.00 106.00 80 HIS A O 1
ATOM 599 N N . LEU A 1 83 ? -36.492 8.913 -0.342 1.00 96.99 81 LEU A N 1
ATOM 600 C CA . LEU A 1 83 ? -35.712 8.160 -1.316 1.00 95.39 81 LEU A CA 1
ATOM 601 C C . LEU A 1 83 ? -34.517 7.480 -0.634 1.00 102.08 81 LEU A C 1
ATOM 602 O O . LEU A 1 83 ? -34.186 7.760 0.522 1.00 106.08 81 LEU A O 1
ATOM 607 N N . ASN A 1 84 ? -33.876 6.562 -1.354 1.00 107.81 82 ASN A N 1
ATOM 608 C CA . ASN A 1 84 ? -32.602 5.991 -0.919 1.00 108.01 82 ASN A CA 1
ATOM 609 C C . ASN A 1 84 ? -31.885 5.415 -2.143 1.00 111.49 82 ASN A C 1
ATOM 610 O O . ASN A 1 84 ? -32.190 5.786 -3.283 1.00 112.89 82 ASN A O 1
ATOM 615 N N . GLN A 1 85 ? -30.931 4.514 -1.901 1.00 110.35 83 GLN A N 1
ATOM 616 C CA . GLN A 1 85 ? -30.015 3.936 -2.887 1.00 112.40 83 GLN A CA 1
ATOM 617 C C . GLN A 1 85 ? -29.139 4.981 -3.564 1.00 113.93 83 GLN A C 1
ATOM 618 O O . GLN A 1 85 ? -28.448 4.667 -4.541 1.00 110.97 83 GLN A O 1
ATOM 624 N N . GLU A 1 86 ? -29.136 6.214 -3.081 1.00 112.57 84 GLU A N 1
ATOM 625 C CA . GLU A 1 86 ? -28.095 7.147 -3.466 1.00 101.81 84 GLU A CA 1
ATOM 626 C C . GLU A 1 86 ? -27.109 7.271 -2.314 1.00 86.29 84 GLU A C 1
ATOM 627 O O . GLU A 1 86 ? -27.454 7.059 -1.148 1.00 86.22 84 GLU A O 1
ATOM 633 N N . PHE A 1 87 ? -25.869 7.566 -2.662 1.00 75.38 85 PHE A N 1
ATOM 634 C CA . PHE A 1 87 ? -24.739 7.455 -1.758 1.00 72.06 85 PHE A CA 1
ATOM 635 C C . PHE A 1 87 ? -24.231 8.848 -1.406 1.00 75.37 85 PHE A C 1
ATOM 636 O O . PHE A 1 87 ? -24.768 9.869 -1.852 1.00 74.64 85 PHE A O 1
ATOM 644 N N . LEU A 1 88 ? -23.191 8.881 -0.580 1.00 58.32 86 LEU A N 1
ATOM 645 C CA . LEU A 1 88 ? -22.471 10.103 -0.271 1.00 54.62 86 LEU A CA 1
ATOM 646 C C . LEU A 1 88 ? -21.015 9.882 -0.624 1.00 62.57 86 LEU A C 1
ATOM 647 O O . LEU A 1 88 ? -20.473 8.799 -0.397 1.00 64.93 86 LEU A O 1
ATOM 652 N N . LEU A 1 89 ? -20.385 10.897 -1.198 1.00 61.10 87 LEU A N 1
ATOM 653 C CA . LEU A 1 89 ? -18.995 10.795 -1.617 1.00 68.15 87 LEU A CA 1
ATOM 654 C C . LEU A 1 89 ? -18.174 11.782 -0.808 1.00 69.76 87 LEU A C 1
ATOM 655 O O . LEU A 1 89 ? -18.440 12.986 -0.843 1.00 66.86 87 LEU A O 1
ATOM 660 N N . ASP A 1 90 ? -17.178 11.284 -0.088 1.00 67.27 88 ASP A N 1
ATOM 661 C CA . ASP A 1 90 ? -16.320 12.160 0.695 1.00 73.81 88 ASP A CA 1
ATOM 662 C C . ASP A 1 90 ? -15.133 12.538 -0.185 1.00 70.48 88 ASP A C 1
ATOM 663 O O . ASP A 1 90 ? -14.250 11.713 -0.448 1.00 65.17 88 ASP A O 1
ATOM 668 N N . ARG A 1 91 ? -15.134 13.790 -0.654 1.00 71.21 89 ARG A N 1
ATOM 669 C CA . ARG A 1 91 ? -14.120 14.262 -1.587 1.00 71.34 89 ARG A CA 1
ATOM 670 C C . ARG A 1 91 ? -12.721 14.219 -0.997 1.00 68.36 89 ARG A C 1
ATOM 671 O O . ARG A 1 91 ? -11.747 14.135 -1.754 1.00 71.34 89 ARG A O 1
ATOM 679 N N . GLN A 1 92 ? -12.597 14.277 0.331 1.00 77.13 90 GLN A N 1
ATOM 680 C CA . GLN A 1 92 ? -11.298 14.072 0.965 1.00 82.87 90 GLN A CA 1
ATOM 681 C C . GLN A 1 92 ? -10.748 12.690 0.629 1.00 77.60 90 GLN A C 1
ATOM 682 O O . GLN A 1 92 ? -9.656 12.561 0.060 1.00 72.15 90 GLN A O 1
ATOM 688 N N . ARG A 1 93 ? -11.502 11.638 0.980 1.00 81.62 91 ARG A N 1
ATOM 689 C CA . ARG A 1 93 ? -11.117 10.281 0.597 1.00 83.42 91 ARG A CA 1
ATOM 690 C C . ARG A 1 93 ? -10.961 10.163 -0.911 1.00 81.61 91 ARG A C 1
ATOM 691 O O . ARG A 1 93 ? -9.978 9.590 -1.396 1.00 76.45 91 ARG A O 1
ATOM 699 N N . PHE A 1 94 ? -11.912 10.721 -1.665 1.00 79.84 92 PHE A N 1
ATOM 700 C CA . PHE A 1 94 ? -11.961 10.528 -3.113 1.00 67.57 92 PHE A CA 1
ATOM 701 C C . PHE A 1 94 ? -10.696 11.039 -3.797 1.00 70.53 92 PHE A C 1
ATOM 702 O O . PHE A 1 94 ? -10.021 10.296 -4.519 1.00 71.09 92 PHE A O 1
ATOM 710 N N . ASP A 1 95 ? -10.364 12.315 -3.586 1.00 72.14 93 ASP A N 1
ATOM 711 C CA . ASP A 1 95 ? -9.245 12.913 -4.314 1.00 74.68 93 ASP A CA 1
ATOM 712 C C . ASP A 1 95 ? -7.920 12.279 -3.911 1.00 76.55 93 ASP A C 1
ATOM 713 O O . ASP A 1 95 ? -7.057 12.036 -4.763 1.00 73.63 93 ASP A O 1
ATOM 718 N N . ARG A 1 96 ? -7.735 12.013 -2.616 1.00 88.05 94 ARG A N 1
ATOM 719 C CA . ARG A 1 96 ? -6.559 11.268 -2.181 1.00 86.74 94 ARG A CA 1
ATOM 720 C C . ARG A 1 96 ? -6.539 9.880 -2.803 1.00 78.40 94 ARG A C 1
ATOM 721 O O . ARG A 1 96 ? -5.473 9.354 -3.139 1.00 86.63 94 ARG A O 1
ATOM 729 N N . ALA A 1 97 ? -7.708 9.288 -3.003 1.00 75.18 95 ALA A N 1
ATOM 730 C CA . ALA A 1 97 ? -7.754 7.966 -3.604 1.00 74.21 95 ALA A CA 1
ATOM 731 C C . ALA A 1 97 ? -7.560 7.990 -5.117 1.00 80.07 95 ALA A C 1
ATOM 732 O O . ALA A 1 97 ? -7.121 6.986 -5.687 1.00 83.38 95 ALA A O 1
ATOM 734 N N . LEU A 1 98 ? -7.904 9.102 -5.783 1.00 75.20 96 LEU A N 1
ATOM 735 C CA . LEU A 1 98 ? -7.710 9.201 -7.227 1.00 78.63 96 LEU A CA 1
ATOM 736 C C . LEU A 1 98 ? -6.249 9.020 -7.610 1.00 73.10 96 LEU A C 1
ATOM 737 O O . LEU A 1 98 ? -5.951 8.493 -8.688 1.00 68.32 96 LEU A O 1
ATOM 742 N N . ARG A 1 99 ? -5.326 9.435 -6.742 1.00 69.65 97 ARG A N 1
ATOM 743 C CA . ARG A 1 99 ? -3.911 9.353 -7.088 1.00 75.90 97 ARG A CA 1
ATOM 744 C C . ARG A 1 99 ? -3.445 7.905 -7.208 1.00 73.68 97 ARG A C 1
ATOM 745 O O . ARG A 1 99 ? -2.539 7.615 -7.997 1.00 65.12 97 ARG A O 1
ATOM 753 N N . ASP A 1 100 ? -4.045 6.988 -6.438 1.00 73.12 98 ASP A N 1
ATOM 754 C CA . ASP A 1 100 ? -3.685 5.573 -6.533 1.00 74.06 98 ASP A CA 1
ATOM 755 C C . ASP A 1 100 ? -4.022 5.018 -7.909 1.00 71.05 98 ASP A C 1
ATOM 756 O O . ASP A 1 100 ? -3.212 4.316 -8.528 1.00 67.95 98 ASP A O 1
ATOM 761 N N . ASP A 1 101 ? -5.226 5.319 -8.400 1.00 75.81 99 ASP A N 1
ATOM 762 C CA . ASP A 1 101 ? -5.634 4.834 -9.713 1.00 67.73 99 ASP A CA 1
ATOM 763 C C . ASP A 1 101 ? -4.750 5.397 -10.814 1.00 63.02 99 ASP A C 1
ATOM 764 O O . ASP A 1 101 ? -4.506 4.723 -11.820 1.00 67.05 99 ASP A O 1
ATOM 769 N N . LEU A 1 102 ? -4.255 6.621 -10.640 1.00 64.86 100 LEU A N 1
ATOM 770 C CA . LEU A 1 102 ? -3.352 7.191 -11.632 1.00 62.35 100 LEU A CA 1
ATOM 771 C C . LEU A 1 102 ? -2.011 6.459 -11.636 1.00 64.63 100 LEU A C 1
ATOM 772 O O . LEU A 1 102 ? -1.530 6.026 -12.694 1.00 53.35 100 LEU A O 1
ATOM 777 N N . GLN A 1 103 ? -1.402 6.291 -10.457 1.00 62.03 101 GLN A N 1
ATOM 778 C CA . GLN A 1 103 ? -0.136 5.567 -10.386 1.00 61.11 101 GLN A CA 1
ATOM 779 C C . GLN A 1 103 ? -0.308 4.129 -10.852 1.00 59.54 101 GLN A C 1
ATOM 780 O O . GLN A 1 103 ? 0.573 3.575 -11.519 1.00 69.92 101 GLN A O 1
ATOM 786 N N . ARG A 1 104 ? -1.457 3.521 -10.553 1.00 62.96 102 ARG A N 1
ATOM 787 C CA . ARG A 1 104 ? -1.737 2.188 -11.076 1.00 63.13 102 ARG A CA 1
ATOM 788 C C . ARG A 1 104 ? -1.741 2.183 -12.602 1.00 72.02 102 ARG A C 1
ATOM 789 O O . ARG A 1 104 ? -1.291 1.217 -13.230 1.00 66.33 102 ARG A O 1
ATOM 797 N N . ALA A 1 105 ? -2.227 3.258 -13.218 1.00 63.70 103 ALA A N 1
ATOM 798 C CA . ALA A 1 105 ? -2.283 3.334 -14.673 1.00 58.32 103 ALA A CA 1
ATOM 799 C C . ALA A 1 105 ? -0.969 3.787 -15.295 1.00 65.01 103 ALA A C 1
ATOM 800 O O . ALA A 1 105 ? -0.900 3.942 -16.521 1.00 64.55 103 ALA A O 1
ATOM 802 N N . GLY A 1 106 ? 0.067 4.005 -14.495 1.00 58.99 104 GLY A N 1
ATOM 803 C CA . GLY A 1 106 ? 1.325 4.472 -15.040 1.00 64.22 104 GLY A CA 1
ATOM 804 C C . GLY A 1 106 ? 1.399 5.968 -15.238 1.00 54.60 104 GLY A C 1
ATOM 805 O O . GLY A 1 106 ? 2.010 6.431 -16.209 1.00 68.11 104 GLY A O 1
ATOM 806 N N . VAL A 1 107 ? 0.789 6.742 -14.345 1.00 57.67 105 VAL A N 1
ATOM 807 C CA . VAL A 1 107 ? 0.798 8.198 -14.417 1.00 63.14 105 VAL A CA 1
ATOM 808 C C . VAL A 1 107 ? 1.631 8.731 -13.260 1.00 66.30 105 VAL A C 1
ATOM 809 O O . VAL A 1 107 ? 1.402 8.359 -12.102 1.00 63.73 105 VAL A O 1
ATOM 813 N N . SER A 1 108 ? 2.589 9.604 -13.574 1.00 64.34 106 SER A N 1
ATOM 814 C CA . SER A 1 108 ? 3.324 10.329 -12.544 1.00 66.71 106 SER A CA 1
ATOM 815 C C . SER A 1 108 ? 2.396 11.324 -11.861 1.00 61.07 106 SER A C 1
ATOM 816 O O . SER A 1 108 ? 1.668 12.062 -12.530 1.00 68.87 106 SER A O 1
ATOM 819 N N . VAL A 1 109 ? 2.416 11.347 -10.533 1.00 61.40 107 VAL A N 1
ATOM 820 C CA . VAL A 1 109 ? 1.577 12.256 -9.744 1.00 62.35 107 VAL A CA 1
ATOM 821 C C . VAL A 1 109 ? 2.515 13.124 -8.917 1.00 67.29 107 VAL A C 1
ATOM 822 O O . VAL A 1 109 ? 2.925 12.753 -7.813 1.00 81.22 107 VAL A O 1
ATOM 826 N N . VAL A 1 110 ? 2.849 14.298 -9.448 1.00 69.92 108 VAL A N 1
ATOM 827 C CA . VAL A 1 110 ? 3.705 15.267 -8.772 1.00 66.64 108 VAL A CA 1
ATOM 828 C C . VAL A 1 110 ? 2.802 16.136 -7.904 1.00 67.74 108 VAL A C 1
ATOM 829 O O . VAL A 1 110 ? 2.082 16.996 -8.410 1.00 68.25 108 VAL A O 1
ATOM 833 N N . GLU A 1 111 ? 2.829 15.908 -6.591 1.00 71.95 109 GLU A N 1
ATOM 834 C CA . GLU A 1 111 ? 2.071 16.766 -5.692 1.00 74.33 109 GLU A CA 1
ATOM 835 C C . GLU A 1 111 ? 2.654 18.174 -5.726 1.00 78.63 109 GLU A C 1
ATOM 836 O O . GLU A 1 111 ? 3.847 18.370 -5.972 1.00 76.86 109 GLU A O 1
ATOM 842 N N . GLY A 1 112 ? 1.791 19.160 -5.525 1.00 76.12 110 GLY A N 1
ATOM 843 C CA . GLY A 1 112 ? 2.208 20.550 -5.447 1.00 78.88 110 GLY A CA 1
ATOM 844 C C . GLY A 1 112 ? 1.196 21.515 -6.031 1.00 76.16 110 GLY A C 1
ATOM 845 O O . GLY A 1 112 ? 0.477 21.207 -6.982 1.00 73.44 110 GLY A O 1
ATOM 846 N N . ARG A 1 113 ? 1.134 22.712 -5.449 1.00 73.85 111 ARG A N 1
ATOM 847 C CA . ARG A 1 113 ? 0.301 23.772 -5.997 1.00 77.99 111 ARG A CA 1
ATOM 848 C C . ARG A 1 113 ? 1.027 24.452 -7.150 1.00 78.65 111 ARG A C 1
ATOM 849 O O . ARG A 1 113 ? 2.217 24.769 -7.046 1.00 72.11 111 ARG A O 1
ATOM 857 N N . VAL A 1 114 ? 0.313 24.669 -8.251 1.00 70.60 112 VAL A N 1
ATOM 858 C CA . VAL A 1 114 ? 0.880 25.372 -9.395 1.00 68.98 112 VAL A CA 1
ATOM 859 C C . VAL A 1 114 ? 0.880 26.865 -9.107 1.00 71.12 112 VAL A C 1
ATOM 860 O O . VAL A 1 114 ? -0.150 27.438 -8.728 1.00 66.02 112 VAL A O 1
ATOM 864 N N . ARG A 1 115 ? 2.043 27.496 -9.284 1.00 78.79 113 ARG A N 1
ATOM 865 C CA . ARG A 1 115 ? 2.182 28.936 -9.088 1.00 82.44 113 ARG A CA 1
ATOM 866 C C . ARG A 1 115 ? 1.722 29.707 -10.315 1.00 69.71 113 ARG A C 1
ATOM 867 O O . ARG A 1 115 ? 0.934 30.654 -10.211 1.00 64.28 113 ARG A O 1
ATOM 875 N N . GLU A 1 116 ? 2.217 29.316 -11.483 1.00 70.44 114 GLU A N 1
ATOM 876 C CA . GLU A 1 116 ? 2.052 30.102 -12.693 1.00 75.50 114 GLU A CA 1
ATOM 877 C C . GLU A 1 116 ? 2.477 29.256 -13.882 1.00 68.00 114 GLU A C 1
ATOM 878 O O . GLU A 1 116 ? 3.403 28.447 -13.775 1.00 66.27 114 GLU A O 1
ATOM 884 N N . VAL A 1 117 ? 1.789 29.438 -15.002 1.00 66.22 115 VAL A N 1
ATOM 885 C CA . VAL A 1 117 ? 2.167 28.818 -16.262 1.00 65.69 115 VAL A CA 1
ATOM 886 C C . VAL A 1 117 ? 2.541 29.937 -17.219 1.00 68.47 115 VAL A C 1
ATOM 887 O O . VAL A 1 117 ? 1.886 30.984 -17.243 1.00 75.66 115 VAL A O 1
ATOM 891 N N . VAL A 1 118 ? 3.608 29.730 -17.985 1.00 59.11 116 VAL A N 1
ATOM 892 C CA . VAL A 1 118 ? 4.155 30.781 -18.831 1.00 70.28 116 VAL A CA 1
ATOM 893 C C . VAL A 1 118 ? 4.392 30.230 -20.231 1.00 69.30 116 VAL A C 1
ATOM 894 O O . VAL A 1 118 ? 4.634 29.033 -20.415 1.00 73.84 116 VAL A O 1
ATOM 898 N N . ARG A 1 119 ? 4.307 31.112 -21.225 1.00 72.01 117 ARG A N 1
ATOM 899 C CA . ARG A 1 119 ? 4.586 30.738 -22.613 1.00 77.57 117 ARG A CA 1
ATOM 900 C C . ARG A 1 119 ? 6.099 30.771 -22.805 1.00 85.37 117 ARG A C 1
ATOM 901 O O . ARG A 1 119 ? 6.679 31.765 -23.246 1.00 97.13 117 ARG A O 1
ATOM 909 N N . ASP A 1 120 ? 6.744 29.661 -22.449 1.00 83.71 118 ASP A N 1
ATOM 910 C CA . ASP A 1 120 ? 8.193 29.498 -22.520 1.00 83.91 118 ASP A CA 1
ATOM 911 C C . ASP A 1 120 ? 8.472 28.289 -23.401 1.00 83.72 118 ASP A C 1
ATOM 912 O O . ASP A 1 120 ? 8.312 27.148 -22.953 1.00 89.64 118 ASP A O 1
ATOM 917 N N . VAL A 1 121 ? 8.929 28.544 -24.633 1.00 82.39 119 VAL A N 1
ATOM 918 C CA . VAL A 1 121 ? 8.906 27.595 -25.750 1.00 88.10 119 VAL A CA 1
ATOM 919 C C . VAL A 1 121 ? 7.635 26.746 -25.676 1.00 87.25 119 VAL A C 1
ATOM 920 O O . VAL A 1 121 ? 6.657 27.018 -26.385 1.00 78.11 119 VAL A O 1
ATOM 924 N N . GLY A 1 122 ? 7.626 25.727 -24.818 1.00 83.55 120 GLY A N 1
ATOM 925 C CA . GLY A 1 122 ? 6.402 25.000 -24.540 1.00 73.36 120 GLY A CA 1
ATOM 926 C C . GLY A 1 122 ? 5.626 25.635 -23.405 1.00 68.91 120 GLY A C 1
ATOM 927 O O . GLY A 1 122 ? 5.378 26.845 -23.411 1.00 71.07 120 GLY A O 1
ATOM 928 N N . HIS A 1 123 ? 5.249 24.835 -22.415 1.00 57.55 121 HIS A N 1
ATOM 929 C CA . HIS A 1 123 ? 4.552 25.325 -21.237 1.00 68.73 121 HIS A CA 1
ATOM 930 C C . HIS A 1 123 ? 5.498 25.299 -20.047 1.00 71.69 121 HIS A C 1
ATOM 931 O O . HIS A 1 123 ? 6.088 24.258 -19.741 1.00 64.31 121 HIS A O 1
ATOM 938 N N . GLY A 1 124 ? 5.640 26.442 -19.384 1.00 70.32 122 GLY A N 1
ATOM 939 C CA . GLY A 1 124 ? 6.457 26.516 -18.194 1.00 66.89 122 GLY A CA 1
ATOM 940 C C . GLY A 1 124 ? 5.621 26.493 -16.936 1.00 66.53 122 GLY A C 1
ATOM 941 O O . GLY A 1 124 ? 5.139 27.534 -16.481 1.00 71.70 122 GLY A O 1
ATOM 942 N N . ILE A 1 125 ? 5.443 25.310 -16.363 1.00 65.11 123 ILE A N 1
ATOM 943 C CA . ILE A 1 125 ? 4.594 25.128 -15.192 1.00 61.48 123 ILE A CA 1
ATOM 944 C C . ILE A 1 125 ? 5.453 25.294 -13.952 1.00 75.15 123 ILE A C 1
ATOM 945 O O . ILE A 1 125 ? 6.235 24.406 -13.599 1.00 71.27 123 ILE A O 1
ATOM 950 N N . ARG A 1 126 ? 5.281 26.421 -13.278 1.00 76.78 124 ARG A N 1
ATOM 951 C CA . ARG A 1 126 ? 6.073 26.778 -12.115 1.00 82.36 124 ARG A CA 1
ATOM 952 C C . ARG A 1 126 ? 5.250 26.484 -10.866 1.00 74.31 124 ARG A C 1
ATOM 953 O O . ARG A 1 126 ? 4.118 26.962 -10.740 1.00 75.34 124 ARG A O 1
ATOM 961 N N . LEU A 1 127 ? 5.802 25.664 -9.975 1.00 73.72 125 LEU A N 1
ATOM 962 C CA . LEU A 1 127 ? 5.126 25.205 -8.771 1.00 76.68 125 LEU A CA 1
ATOM 963 C C . LEU A 1 127 ? 5.544 26.043 -7.567 1.00 82.67 125 LEU A C 1
ATOM 964 O O . LEU A 1 127 ? 6.572 26.727 -7.582 1.00 80.37 125 LEU A O 1
ATOM 969 N N . ASP A 1 128 ? 4.731 25.963 -6.508 1.00 80.02 126 ASP A N 1
ATOM 970 C CA . ASP A 1 128 ? 4.970 26.764 -5.307 1.00 83.16 126 ASP A CA 1
ATOM 971 C C . ASP A 1 128 ? 6.326 26.472 -4.675 1.00 88.74 126 ASP A C 1
ATOM 972 O O . ASP A 1 128 ? 6.957 27.379 -4.120 1.00 82.37 126 ASP A O 1
ATOM 977 N N . ASP A 1 129 ? 6.793 25.224 -4.747 1.00 79.34 127 ASP A N 1
ATOM 978 C CA . ASP A 1 129 ? 8.081 24.844 -4.176 1.00 80.65 127 ASP A CA 1
ATOM 979 C C . ASP A 1 129 ? 9.264 25.199 -5.073 1.00 87.66 127 ASP A C 1
ATOM 980 O O . ASP A 1 129 ? 10.384 24.744 -4.808 1.00 87.87 127 ASP A O 1
ATOM 985 N N . GLY A 1 130 ? 9.047 25.982 -6.129 1.00 81.32 128 GLY A N 1
ATOM 986 C CA . GLY A 1 130 ? 10.115 26.428 -6.988 1.00 78.34 128 GLY A CA 1
ATOM 987 C C . GLY A 1 130 ? 10.387 25.556 -8.197 1.00 79.19 128 GLY A C 1
ATOM 988 O O . GLY A 1 130 ? 11.052 26.020 -9.131 1.00 73.30 128 GLY A O 1
ATOM 989 N N . GLN A 1 131 ? 9.900 24.313 -8.213 1.00 83.03 129 GLN A N 1
ATOM 990 C CA . GLN A 1 131 ? 10.131 23.441 -9.360 1.00 83.30 129 GLN A CA 1
ATOM 991 C C . GLN A 1 131 ? 9.445 23.978 -10.609 1.00 73.91 129 GLN A C 1
ATOM 992 O O . GLN A 1 131 ? 8.386 24.608 -10.549 1.00 74.59 129 GLN A O 1
ATOM 998 N N . VAL A 1 132 ? 10.060 23.707 -11.755 1.00 73.94 130 VAL A N 1
ATOM 999 C CA . VAL A 1 132 ? 9.532 24.114 -13.045 1.00 74.84 130 VAL A CA 1
ATOM 1000 C C . VAL A 1 132 ? 9.439 22.867 -13.909 1.00 76.00 130 VAL A C 1
ATOM 1001 O O . VAL A 1 132 ? 10.463 22.247 -14.220 1.00 73.45 130 VAL A O 1
ATOM 1005 N N . LEU A 1 133 ? 8.218 22.491 -14.282 1.00 76.52 131 LEU A N 1
ATOM 1006 C CA . LEU A 1 133 ? 7.983 21.346 -15.151 1.00 74.72 131 LEU A CA 1
ATOM 1007 C C . LEU A 1 133 ? 7.638 21.832 -16.552 1.00 74.54 131 LEU A C 1
ATOM 1008 O O . LEU A 1 133 ? 6.748 22.672 -16.724 1.00 76.64 131 LEU A O 1
ATOM 1013 N N . GLN A 1 134 ? 8.355 21.315 -17.547 1.00 77.73 132 GLN A N 1
ATOM 1014 C CA . GLN A 1 134 ? 8.146 21.705 -18.935 1.00 76.87 132 GLN A CA 1
ATOM 1015 C C . GLN A 1 134 ? 7.097 20.796 -19.565 1.00 75.33 132 GLN A C 1
ATOM 1016 O O . GLN A 1 134 ? 7.143 19.573 -19.392 1.00 73.98 132 GLN A O 1
ATOM 1022 N N . ALA A 1 135 ? 6.149 21.395 -20.285 1.00 74.92 133 ALA A N 1
ATOM 1023 C CA . ALA A 1 135 ? 5.098 20.653 -20.967 1.00 59.89 133 ALA A CA 1
ATOM 1024 C C . ALA A 1 135 ? 5.067 21.050 -22.431 1.00 54.68 133 ALA A C 1
ATOM 1025 O O . ALA A 1 135 ? 5.054 22.241 -22.755 1.00 59.90 133 ALA A O 1
ATOM 1027 N N . ASP A 1 136 ? 5.079 20.046 -23.313 1.00 55.02 134 ASP A N 1
ATOM 1028 C CA . ASP A 1 136 ? 4.754 20.279 -24.714 1.00 53.02 134 ASP A CA 1
ATOM 1029 C C . ASP A 1 136 ? 3.253 20.418 -24.919 1.00 53.36 134 ASP A C 1
ATOM 1030 O O . ASP A 1 136 ? 2.822 21.104 -25.856 1.00 43.24 134 ASP A O 1
ATOM 1035 N N . PHE A 1 137 ? 2.459 19.769 -24.060 1.00 48.85 135 PHE A N 1
ATOM 1036 C CA . PHE A 1 137 ? 1.002 19.860 -24.079 1.00 54.41 135 PHE A CA 1
ATOM 1037 C C . PHE A 1 137 ? 0.467 19.931 -22.657 1.00 45.24 135 PHE A C 1
ATOM 1038 O O . PHE A 1 137 ? 0.836 19.116 -21.803 1.00 46.95 135 PHE A O 1
ATOM 1046 N N . LEU A 1 138 ? -0.435 20.878 -22.421 1.00 43.77 136 LEU A N 1
ATOM 1047 C CA . LEU A 1 138 ? -1.002 21.126 -21.105 1.00 41.07 136 LEU A CA 1
ATOM 1048 C C . LEU A 1 138 ? -2.494 20.794 -21.086 1.00 47.34 136 LEU A C 1
ATOM 1049 O O . LEU A 1 138 ? -3.260 21.317 -21.900 1.00 46.91 136 LEU A O 1
ATOM 1054 N N . VAL A 1 139 ? -2.912 19.947 -20.145 1.00 43.93 137 VAL A N 1
ATOM 1055 C CA . VAL A 1 139 ? -4.328 19.748 -19.845 1.00 45.13 137 VAL A CA 1
ATOM 1056 C C . VAL A 1 139 ? -4.666 20.564 -18.602 1.00 35.12 137 VAL A C 1
ATOM 1057 O O . VAL A 1 139 ? -4.141 20.299 -17.516 1.00 42.41 137 VAL A O 1
ATOM 1061 N N . GLU A 1 140 ? -5.556 21.543 -18.754 1.00 36.90 138 GLU A N 1
ATOM 1062 C CA . GLU A 1 140 ? -6.024 22.360 -17.636 1.00 35.01 138 GLU A CA 1
ATOM 1063 C C . GLU A 1 140 ? -7.250 21.695 -17.028 1.00 42.07 138 GLU A C 1
ATOM 1064 O O . GLU A 1 140 ? -8.318 21.637 -17.652 1.00 41.95 138 GLU A O 1
ATOM 1070 N N . ALA A 1 141 ? -7.097 21.194 -15.810 1.00 41.52 139 ALA A N 1
ATOM 1071 C CA . ALA A 1 141 ? -8.131 20.408 -15.164 1.00 38.33 139 ALA A CA 1
ATOM 1072 C C . ALA A 1 141 ? -8.234 20.776 -13.696 1.00 39.22 139 ALA A C 1
ATOM 1073 O O . ALA A 1 141 ? -8.524 19.928 -12.846 1.00 45.97 139 ALA A O 1
ATOM 1075 N N . ARG A 1 142 ? -8.005 22.046 -13.369 1.00 45.96 140 ARG A N 1
ATOM 1076 C CA . ARG A 1 142 ? -8.069 22.471 -11.976 1.00 49.52 140 ARG A CA 1
ATOM 1077 C C . ARG A 1 142 ? -9.459 22.903 -11.545 1.00 48.59 140 ARG A C 1
ATOM 1078 O O . ARG A 1 142 ? -9.586 23.637 -10.559 1.00 40.27 140 ARG A O 1
ATOM 1086 N N . GLY A 1 143 ? -10.501 22.465 -12.253 1.00 42.24 141 GLY A N 1
ATOM 1087 C CA . GLY A 1 143 ? -11.849 22.720 -11.793 1.00 34.73 141 GLY A CA 1
ATOM 1088 C C . GLY A 1 143 ? -12.192 24.198 -11.816 1.00 44.66 141 GLY A C 1
ATOM 1089 O O . GLY A 1 143 ? -11.672 24.979 -12.620 1.00 40.46 141 GLY A O 1
ATOM 1090 N N . ARG A 1 144 ? -13.100 24.586 -10.914 1.00 41.35 142 ARG A N 1
ATOM 1091 C CA . ARG A 1 144 ? -13.432 26.000 -10.773 1.00 47.68 142 ARG A CA 1
ATOM 1092 C C . ARG A 1 144 ? -12.238 26.836 -10.301 1.00 56.53 142 ARG A C 1
ATOM 1093 O O . ARG A 1 144 ? -12.256 28.064 -10.470 1.00 55.24 142 ARG A O 1
ATOM 1101 N N . GLN A 1 145 ? -11.212 26.226 -9.756 1.00 50.73 143 GLN A N 1
ATOM 1102 C CA . GLN A 1 145 ? -10.013 26.987 -9.390 1.00 57.08 143 GLN A CA 1
ATOM 1103 C C . GLN A 1 145 ? -9.149 27.309 -10.598 1.00 59.89 143 GLN A C 1
ATOM 1104 O O . GLN A 1 145 ? -8.045 27.822 -10.408 1.00 54.08 143 GLN A O 1
ATOM 1110 N N . ALA A 1 146 ? -9.629 27.002 -11.778 1.00 52.77 144 ALA A N 1
ATOM 1111 C CA . ALA A 1 146 ? -8.909 27.335 -12.993 1.00 55.05 144 ALA A CA 1
ATOM 1112 C C . ALA A 1 146 ? -8.778 28.851 -13.127 1.00 51.48 144 ALA A C 1
ATOM 1113 O O . ALA A 1 146 ? -9.640 29.599 -12.658 1.00 52.55 144 ALA A O 1
ATOM 1115 N N . PRO A 1 147 ? -7.708 29.326 -13.763 1.00 51.09 145 PRO A N 1
ATOM 1116 C CA . PRO A 1 147 ? -7.540 30.771 -13.960 1.00 64.20 145 PRO A CA 1
ATOM 1117 C C . PRO A 1 147 ? -8.729 31.384 -14.682 1.00 66.44 145 PRO A C 1
ATOM 1118 O O . PRO A 1 147 ? -9.219 30.847 -15.679 1.00 68.80 145 PRO A O 1
ATOM 1122 N N . LEU A 1 148 ? -9.184 32.527 -14.168 1.00 70.08 146 LEU A N 1
ATOM 1123 C CA . LEU A 1 148 ? -10.362 33.195 -14.704 1.00 67.17 146 LEU A CA 1
ATOM 1124 C C . LEU A 1 148 ? -10.136 33.662 -16.134 1.00 72.22 146 LEU A C 1
ATOM 1125 O O . LEU A 1 148 ? -9.341 34.573 -16.380 1.00 78.20 146 LEU A O 1
ATOM 1130 N N . ALA A 1 149 ? -10.819 33.032 -17.079 1.00 67.05 147 ALA A N 1
ATOM 1131 C CA . ALA A 1 149 ? -10.904 33.522 -18.444 1.00 67.08 147 ALA A CA 1
ATOM 1132 C C . ALA A 1 149 ? -12.271 34.161 -18.665 1.00 61.15 147 ALA A C 1
ATOM 1133 O O . ALA A 1 149 ? -13.158 34.096 -17.812 1.00 59.24 147 ALA A O 1
ATOM 1135 N N . ALA A 1 150 ? -12.440 34.791 -19.824 1.00 65.98 148 ALA A N 1
ATOM 1136 C CA . ALA A 1 150 ? -13.770 35.270 -20.178 1.00 63.10 148 ALA A CA 1
ATOM 1137 C C . ALA A 1 150 ? -14.726 34.087 -20.289 1.00 55.07 148 ALA A C 1
ATOM 1138 O O . ALA A 1 150 ? -14.318 32.949 -20.534 1.00 56.42 148 ALA A O 1
ATOM 1140 N N . ASP A 1 151 ? -16.007 34.357 -20.072 1.00 45.79 149 ASP A N 1
ATOM 1141 C CA . ASP A 1 151 ? -17.043 33.341 -20.175 1.00 38.97 149 ASP A CA 1
ATOM 1142 C C . ASP A 1 151 ? -17.696 33.397 -21.548 1.00 40.69 149 ASP A C 1
ATOM 1143 O O . ASP A 1 151 ? -17.928 34.482 -22.093 1.00 41.93 149 ASP A O 1
ATOM 1148 N N . ARG A 1 152 ? -17.972 32.216 -22.110 1.00 43.19 150 ARG A N 1
ATOM 1149 C CA . ARG A 1 152 ? -18.851 32.122 -23.273 1.00 35.59 150 ARG A CA 1
ATOM 1150 C C . ARG A 1 152 ? -20.312 32.297 -22.874 1.00 34.65 150 ARG A C 1
ATOM 1151 O O . ARG A 1 152 ? -21.070 32.980 -23.567 1.00 32.04 150 ARG A O 1
ATOM 1159 N N . LEU A 1 153 ? -20.722 31.680 -21.768 1.00 30.82 151 LEU A N 1
ATOM 1160 C CA . LEU A 1 153 ? -22.044 31.882 -21.188 1.00 26.16 151 LEU A CA 1
ATOM 1161 C C . LEU A 1 153 ? -21.927 31.877 -19.675 1.00 32.76 151 LEU A C 1
ATOM 1162 O O . LEU A 1 153 ? -21.074 31.186 -19.110 1.00 27.92 151 LEU A O 1
ATOM 1167 N N . ARG A 1 154 ? -22.819 32.621 -19.028 1.00 27.14 152 ARG A N 1
ATOM 1168 C CA . ARG A 1 154 ? -22.843 32.719 -17.576 1.00 32.11 152 ARG A CA 1
ATOM 1169 C C . ARG A 1 154 ? -24.292 32.821 -17.144 1.00 33.12 152 ARG A C 1
ATOM 1170 O O . ARG A 1 154 ? -25.021 33.691 -17.627 1.00 34.82 152 ARG A O 1
ATOM 1178 N N . GLY A 1 155 ? -24.719 31.913 -16.274 1.00 34.16 153 GLY A N 1
ATOM 1179 C CA . GLY A 1 155 ? -26.081 31.920 -15.802 1.00 31.83 153 GLY A CA 1
ATOM 1180 C C . GLY A 1 155 ? -26.261 32.839 -14.615 1.00 36.33 153 GLY A C 1
ATOM 1181 O O . GLY A 1 155 ? -25.345 33.567 -14.220 1.00 31.99 153 GLY A O 1
ATOM 1182 N N . PRO A 1 156 ? -27.452 32.812 -14.020 1.00 33.01 154 PRO A N 1
ATOM 1183 C CA . PRO A 1 156 ? -27.718 33.633 -12.830 1.00 39.34 154 PRO A CA 1
ATOM 1184 C C . PRO A 1 156 ? -26.644 33.412 -11.783 1.00 37.22 154 PRO A C 1
ATOM 1185 O O . PRO A 1 156 ? -26.333 32.274 -11.440 1.00 32.40 154 PRO A O 1
ATOM 1189 N N . GLU A 1 157 ? -26.057 34.514 -11.301 1.00 37.63 155 GLU A N 1
ATOM 1190 C CA . GLU A 1 157 ? -24.975 34.436 -10.327 1.00 37.88 155 GLU A CA 1
ATOM 1191 C C . GLU A 1 157 ? -25.449 33.720 -9.067 1.00 39.74 155 GLU A C 1
ATOM 1192 O O . GLU A 1 157 ? -26.469 34.085 -8.476 1.00 35.35 155 GLU A O 1
ATOM 1198 N N . THR A 1 158 ? -24.707 32.692 -8.663 1.00 37.81 156 THR A N 1
ATOM 1199 C CA . THR A 1 158 ? -25.173 31.771 -7.634 1.00 38.73 156 THR A CA 1
ATOM 1200 C C . THR A 1 158 ? -24.041 31.468 -6.660 1.00 36.47 156 THR A C 1
ATOM 1201 O O . THR A 1 158 ? -22.895 31.269 -7.072 1.00 34.17 156 THR A O 1
ATOM 1205 N N . VAL A 1 159 ? -24.367 31.419 -5.372 1.00 39.06 157 VAL A N 1
ATOM 1206 C CA . VAL A 1 159 ? -23.390 31.126 -4.329 1.00 33.58 157 VAL A CA 1
ATOM 1207 C C . VAL A 1 159 ? -23.912 29.979 -3.474 1.00 33.89 157 VAL A C 1
ATOM 1208 O O . VAL A 1 159 ? -25.106 29.908 -3.156 1.00 36.52 157 VAL A O 1
ATOM 1212 N N . SER A 1 160 ? -23.020 29.059 -3.131 1.00 33.86 158 SER A N 1
ATOM 1213 C CA . SER A 1 160 ? -23.341 27.980 -2.215 1.00 35.06 158 SER A CA 1
ATOM 1214 C C . SER A 1 160 ? -22.564 28.245 -0.929 1.00 38.05 158 SER A C 1
ATOM 1215 O O . SER A 1 160 ? -21.338 28.379 -0.962 1.00 37.65 158 SER A O 1
ATOM 1218 N N . LEU A 1 161 ? -23.284 28.393 0.180 1.00 38.82 159 LEU A N 1
ATOM 1219 C CA . LEU A 1 161 ? -22.679 28.629 1.489 1.00 43.11 159 LEU A CA 1
ATOM 1220 C C . LEU A 1 161 ? -22.677 27.327 2.276 1.00 40.84 159 LEU A C 1
ATOM 1221 O O . LEU A 1 161 ? -23.711 26.660 2.382 1.00 37.27 159 LEU A O 1
ATOM 1226 N N . LEU A 1 162 ? -21.531 26.990 2.858 1.00 38.38 160 LEU A N 1
ATOM 1227 C CA . LEU A 1 162 ? -21.312 25.681 3.447 1.00 42.24 160 LEU A CA 1
ATOM 1228 C C . LEU A 1 162 ? -20.940 25.805 4.926 1.00 44.02 160 LEU A C 1
ATOM 1229 O O . LEU A 1 162 ? -20.096 26.628 5.296 1.00 39.57 160 LEU A O 1
ATOM 1234 N N . ASN A 1 163 ? -21.577 24.992 5.766 1.00 37.27 161 ASN A N 1
ATOM 1235 C CA . ASN A 1 163 ? -21.174 24.812 7.157 1.00 40.11 161 ASN A CA 1
ATOM 1236 C C . ASN A 1 163 ? -20.675 23.387 7.339 1.00 38.17 161 ASN A C 1
ATOM 1237 O O . ASN A 1 163 ? -21.304 22.437 6.857 1.00 41.75 161 ASN A O 1
ATOM 1242 N N . VAL A 1 164 ? -19.544 23.241 8.027 1.00 36.95 162 VAL A N 1
ATOM 1243 C CA . VAL A 1 164 ? -18.937 21.943 8.294 1.00 36.38 162 VAL A CA 1
ATOM 1244 C C . VAL A 1 164 ? -18.628 21.868 9.782 1.00 39.88 162 VAL A C 1
ATOM 1245 O O . VAL A 1 164 ? -18.022 22.790 10.335 1.00 41.22 162 VAL A O 1
ATOM 1249 N N . TRP A 1 165 ? -19.037 20.782 10.427 1.00 41.35 163 TRP A N 1
ATOM 1250 C CA . TRP A 1 165 ? -18.795 20.623 11.858 1.00 45.08 163 TRP A CA 1
ATOM 1251 C C . TRP A 1 165 ? -18.797 19.137 12.197 1.00 50.39 163 TRP A C 1
ATOM 1252 O O . TRP A 1 165 ? -19.053 18.284 11.341 1.00 40.17 163 TRP A O 1
ATOM 1263 N N . GLN A 1 166 ? -18.522 18.838 13.467 1.00 47.63 164 GLN A N 1
ATOM 1264 C CA . GLN A 1 166 ? -18.394 17.475 13.962 1.00 48.17 164 GLN A CA 1
ATOM 1265 C C . GLN A 1 166 ? -19.523 17.163 14.935 1.00 52.64 164 GLN A C 1
ATOM 1266 O O . GLN A 1 166 ? -19.884 17.995 15.772 1.00 53.93 164 GLN A O 1
ATOM 1272 N N . ALA A 1 167 ? -20.085 15.965 14.817 1.00 46.25 165 ALA A N 1
ATOM 1273 C CA . ALA A 1 167 ? -21.151 15.524 15.704 1.00 46.62 165 ALA A CA 1
ATOM 1274 C C . ALA A 1 167 ? -20.874 14.077 16.099 1.00 58.24 165 ALA A C 1
ATOM 1275 O O . ALA A 1 167 ? -19.787 13.543 15.850 1.00 55.70 165 ALA A O 1
ATOM 1277 N N . ALA A 1 168 ? -21.876 13.442 16.716 1.00 59.44 166 ALA A N 1
ATOM 1278 C CA . ALA A 1 168 ? -21.725 12.074 17.204 1.00 64.06 166 ALA A CA 1
ATOM 1279 C C . ALA A 1 168 ? -21.725 11.093 16.039 1.00 63.49 166 ALA A C 1
ATOM 1280 O O . ALA A 1 168 ? -22.599 11.174 15.167 1.00 61.15 166 ALA A O 1
ATOM 1282 N N . PRO A 1 169 ? -20.775 10.152 15.989 1.00 57.09 167 PRO A N 1
ATOM 1283 C CA . PRO A 1 169 ? -20.762 9.166 14.901 1.00 57.76 167 PRO A CA 1
ATOM 1284 C C . PRO A 1 169 ? -21.951 8.220 14.920 1.00 67.94 167 PRO A C 1
ATOM 1285 O O . PRO A 1 169 ? -22.797 8.289 15.818 1.00 59.16 167 PRO A O 1
ATOM 1289 N N . GLY A 1 170 ? -22.025 7.352 13.907 1.00 71.60 168 GLY A N 1
ATOM 1290 C CA . GLY A 1 170 ? -23.006 6.283 13.842 1.00 71.35 168 GLY A CA 1
ATOM 1291 C C . GLY A 1 170 ? -24.463 6.701 13.756 1.00 79.42 168 GLY A C 1
ATOM 1292 O O . GLY A 1 170 ? -25.248 6.401 14.663 1.00 83.01 168 GLY A O 1
ATOM 1293 N N . ALA A 1 171 ? -24.838 7.379 12.665 1.00 75.50 169 ALA A N 1
ATOM 1294 C CA . ALA A 1 171 ? -26.222 7.744 12.371 1.00 77.94 169 ALA A CA 1
ATOM 1295 C C . ALA A 1 171 ? -26.303 8.422 11.008 1.00 73.13 169 ALA A C 1
ATOM 1296 O O . ALA A 1 171 ? -26.744 9.576 10.921 1.00 70.27 169 ALA A O 1
ATOM 1298 N N . PRO A 1 172 ? -25.913 7.744 9.930 1.00 80.54 170 PRO A N 1
ATOM 1299 C CA . PRO A 1 172 ? -25.747 8.435 8.645 1.00 70.70 170 PRO A CA 1
ATOM 1300 C C . PRO A 1 172 ? -27.077 8.806 8.005 1.00 70.28 170 PRO A C 1
ATOM 1301 O O . PRO A 1 172 ? -28.076 8.092 8.127 1.00 75.00 170 PRO A O 1
ATOM 1305 N N . ALA A 1 173 ? -27.073 9.941 7.305 1.00 67.24 171 ALA A N 1
ATOM 1306 C CA . ALA A 1 173 ? -28.260 10.431 6.611 1.00 61.19 171 ALA A CA 1
ATOM 1307 C C . ALA A 1 173 ? -27.874 11.618 5.732 1.00 57.51 171 ALA A C 1
ATOM 1308 O O . ALA A 1 173 ? -26.766 12.157 5.818 1.00 48.80 171 ALA A O 1
ATOM 1310 N N . SER A 1 174 ? -28.814 12.016 4.882 1.00 60.10 172 SER A N 1
ATOM 1311 C CA . SER A 1 174 ? -28.674 13.220 4.075 1.00 52.59 172 SER A CA 1
ATOM 1312 C C . SER A 1 174 ? -30.070 13.760 3.801 1.00 55.78 172 SER A C 1
ATOM 1313 O O . SER A 1 174 ? -31.074 13.081 4.040 1.00 53.10 172 SER A O 1
ATOM 1316 N N . ALA A 1 175 ? -30.136 15.003 3.318 1.00 56.35 173 ALA A N 1
ATOM 1317 C CA . ALA A 1 175 ? -31.438 15.586 3.010 1.00 52.52 173 ALA A CA 1
ATOM 1318 C C . ALA A 1 175 ? -31.295 16.745 2.033 1.00 46.84 173 ALA A C 1
ATOM 1319 O O . ALA A 1 175 ? -30.228 17.359 1.908 1.00 44.75 173 ALA A O 1
ATOM 1321 N N . VAL A 1 176 ? -32.406 17.028 1.347 1.00 51.51 174 VAL A N 1
ATOM 1322 C CA . VAL A 1 176 ? -32.574 18.180 0.464 1.00 50.83 174 VAL A CA 1
ATOM 1323 C C . VAL A 1 176 ? -33.905 18.830 0.806 1.00 46.85 174 VAL A C 1
ATOM 1324 O O . VAL A 1 176 ? -34.918 18.135 0.938 1.00 47.92 174 VAL A O 1
ATOM 1328 N N . GLU A 1 177 ? -33.909 20.156 0.958 1.00 43.18 175 GLU A N 1
ATOM 1329 C CA . GLU A 1 177 ? -35.164 20.869 1.152 1.00 42.28 175 GLU A CA 1
ATOM 1330 C C . GLU A 1 177 ? -35.161 22.146 0.326 1.00 49.85 175 GLU A C 1
ATOM 1331 O O . GLU A 1 177 ? -34.158 22.869 0.262 1.00 41.24 175 GLU A O 1
ATOM 1337 N N . SER A 1 178 ? -36.292 22.388 -0.324 1.00 41.70 176 SER A N 1
ATOM 1338 C CA . SER A 1 178 ? -36.554 23.643 -1.003 1.00 41.27 176 SER A CA 1
ATOM 1339 C C . SER A 1 178 ? -36.876 24.722 0.027 1.00 45.36 176 SER A C 1
ATOM 1340 O O . SER A 1 178 ? -37.734 24.533 0.898 1.00 44.36 176 SER A O 1
ATOM 1343 N N . LEU A 1 179 ? -36.175 25.842 -0.062 1.00 34.99 177 LEU A N 1
ATOM 1344 C CA . LEU A 1 179 ? -36.460 27.024 0.735 1.00 40.27 177 LEU A CA 1
ATOM 1345 C C . LEU A 1 179 ? -37.138 28.083 -0.131 1.00 46.65 177 LEU A C 1
ATOM 1346 O O . LEU A 1 179 ? -37.281 27.937 -1.350 1.00 39.98 177 LEU A O 1
ATOM 1351 N N . ALA A 1 180 ? -37.552 29.174 0.519 1.00 44.68 178 ALA A N 1
ATOM 1352 C CA . ALA A 1 180 ? -38.279 30.224 -0.184 1.00 55.23 178 ALA A CA 1
ATOM 1353 C C . ALA A 1 180 ? -37.409 30.926 -1.223 1.00 44.79 178 ALA A C 1
ATOM 1354 O O . ALA A 1 180 ? -37.916 31.333 -2.272 1.00 44.00 178 ALA A O 1
ATOM 1356 N N . ASP A 1 181 ? -36.112 31.073 -0.952 1.00 36.93 179 ASP A N 1
ATOM 1357 C CA . ASP A 1 181 ? -35.194 31.847 -1.784 1.00 33.10 179 ASP A CA 1
ATOM 1358 C C . ASP A 1 181 ? -33.928 31.048 -2.080 1.00 37.24 179 ASP A C 1
ATOM 1359 O O . ASP A 1 181 ? -32.852 31.615 -2.300 1.00 37.10 179 ASP A O 1
ATOM 1364 N N . GLY A 1 182 ? -34.040 29.726 -2.067 1.00 35.85 180 GLY A N 1
ATOM 1365 C CA . GLY A 1 182 ? -32.889 28.884 -2.301 1.00 36.57 180 GLY A CA 1
ATOM 1366 C C . GLY A 1 182 ? -33.245 27.444 -2.013 1.00 34.58 180 GLY A C 1
ATOM 1367 O O . GLY A 1 182 ? -34.413 27.096 -1.838 1.00 37.88 180 GLY A O 1
ATOM 1368 N N . TRP A 1 183 ? -32.213 26.611 -1.972 1.00 38.27 181 TRP A N 1
ATOM 1369 C CA . TRP A 1 183 ? -32.391 25.233 -1.554 1.00 45.70 181 TRP A CA 1
ATOM 1370 C C . TRP A 1 183 ? -31.150 24.821 -0.780 1.00 31.43 181 TRP A C 1
ATOM 1371 O O . TRP A 1 183 ? -30.068 25.392 -0.945 1.00 36.19 181 TRP A O 1
ATOM 1382 N N . ALA A 1 184 ? -31.317 23.820 0.075 1.00 36.44 182 ALA A N 1
ATOM 1383 C CA . ALA A 1 184 ? -30.224 23.366 0.919 1.00 43.52 182 ALA A CA 1
ATOM 1384 C C . ALA A 1 184 ? -30.000 21.871 0.741 1.00 38.48 182 ALA A C 1
ATOM 1385 O O . ALA A 1 184 ? -30.946 21.104 0.542 1.00 42.24 182 ALA A O 1
ATOM 1387 N N . TRP A 1 185 ? -28.735 21.476 0.806 1.00 36.84 183 TRP A N 1
ATOM 1388 C CA . TRP A 1 185 ? -28.324 20.084 0.851 1.00 39.82 183 TRP A CA 1
ATOM 1389 C C . TRP A 1 185 ? -27.545 19.862 2.140 1.00 45.30 183 TRP A C 1
ATOM 1390 O O . TRP A 1 185 ? -26.696 20.684 2.504 1.00 41.43 183 TRP A O 1
ATOM 1401 N N . MET A 1 186 ? -27.816 18.750 2.824 1.00 42.56 184 MET A N 1
ATOM 1402 C CA . MET A 1 186 ? -27.132 18.466 4.081 1.00 50.43 184 MET A CA 1
ATOM 1403 C C . MET A 1 186 ? -26.840 16.976 4.212 1.00 47.96 184 MET A C 1
ATOM 1404 O O . MET A 1 186 ? -27.585 16.131 3.706 1.00 47.40 184 MET A O 1
ATOM 1409 N N . ALA A 1 187 ? -25.751 16.664 4.918 1.00 43.90 185 ALA A N 1
ATOM 1410 C CA . ALA A 1 187 ? -25.326 15.282 5.077 1.00 48.09 185 ALA A CA 1
ATOM 1411 C C . ALA A 1 187 ? -24.633 15.089 6.420 1.00 45.52 185 ALA A C 1
ATOM 1412 O O . ALA A 1 187 ? -23.993 16.000 6.952 1.00 44.83 185 ALA A O 1
ATOM 1414 N N . ARG A 1 188 ? -24.746 13.873 6.944 1.00 51.64 186 ARG A N 1
ATOM 1415 C CA . ARG A 1 188 ? -24.077 13.483 8.177 1.00 51.88 186 ARG A CA 1
ATOM 1416 C C . ARG A 1 188 ? -23.424 12.130 7.941 1.00 50.13 186 ARG A C 1
ATOM 1417 O O . ARG A 1 188 ? -24.120 11.143 7.687 1.00 52.23 186 ARG A O 1
ATOM 1425 N N . LEU A 1 189 ? -22.096 12.090 7.991 1.00 45.93 187 LEU A N 1
ATOM 1426 C CA . LEU A 1 189 ? -21.383 10.857 7.715 1.00 48.89 187 LEU A CA 1
ATOM 1427 C C . LEU A 1 189 ? -21.438 9.931 8.929 1.00 66.02 187 LEU A C 1
ATOM 1428 O O . LEU A 1 189 ? -21.842 10.321 10.031 1.00 55.39 187 LEU A O 1
ATOM 1433 N N . GLU A 1 190 ? -21.023 8.680 8.712 1.00 67.95 188 GLU A N 1
ATOM 1434 C CA . GLU A 1 190 ? -21.067 7.692 9.785 1.00 68.34 188 GLU A CA 1
ATOM 1435 C C . GLU A 1 190 ? -20.107 8.056 10.908 1.00 57.73 188 GLU A C 1
ATOM 1436 O O . GLU A 1 190 ? -20.433 7.881 12.086 1.00 64.01 188 GLU A O 1
ATOM 1442 N N . ASP A 1 191 ? -18.930 8.579 10.563 1.00 47.99 189 ASP A N 1
ATOM 1443 C CA . ASP A 1 191 ? -17.955 9.052 11.538 1.00 54.88 189 ASP A CA 1
ATOM 1444 C C . ASP A 1 191 ? -18.341 10.394 12.166 1.00 55.69 189 ASP A C 1
ATOM 1445 O O . ASP A 1 191 ? -17.516 10.996 12.862 1.00 54.00 189 ASP A O 1
ATOM 1450 N N . GLY A 1 192 ? -19.560 10.883 11.926 1.00 55.11 190 GLY A N 1
ATOM 1451 C CA . GLY A 1 192 ? -20.063 12.064 12.590 1.00 59.07 190 GLY A CA 1
ATOM 1452 C C . GLY A 1 192 ? -19.768 13.387 11.913 1.00 55.13 190 GLY A C 1
ATOM 1453 O O . GLY A 1 192 ? -20.250 14.422 12.391 1.00 54.60 190 GLY A O 1
ATOM 1454 N N . ARG A 1 193 ? -18.985 13.399 10.835 1.00 50.69 191 ARG A N 1
ATOM 1455 C CA . ARG A 1 193 ? -18.763 14.637 10.094 1.00 54.09 191 ARG A CA 1
ATOM 1456 C C . ARG A 1 193 ? -20.071 15.129 9.488 1.00 45.90 191 ARG A C 1
ATOM 1457 O O . ARG A 1 193 ? -20.864 14.346 8.962 1.00 48.65 191 ARG A O 1
ATOM 1465 N N . CYS A 1 194 ? -20.308 16.433 9.590 1.00 46.98 192 CYS A N 1
ATOM 1466 C CA . CYS A 1 194 ? -21.569 17.026 9.174 1.00 41.77 192 CYS A CA 1
ATOM 1467 C C . CYS A 1 194 ? -21.323 18.116 8.144 1.00 43.96 192 CYS A C 1
ATOM 1468 O O . CYS A 1 194 ? -20.289 18.797 8.157 1.00 42.28 192 CYS A O 1
ATOM 1471 N N A TYR A 1 195 ? -22.278 18.269 7.233 0.48 42.93 193 TYR A N 1
ATOM 1472 N N B TYR A 1 195 ? -22.317 18.285 7.273 0.52 42.91 193 TYR A N 1
ATOM 1473 C CA A TYR A 1 195 ? -22.127 19.202 6.126 0.48 40.50 193 TYR A CA 1
ATOM 1474 C CA B TYR A 1 195 ? -22.234 19.100 6.069 0.52 40.54 193 TYR A CA 1
ATOM 1475 C C A TYR A 1 195 ? -23.497 19.764 5.779 0.48 36.18 193 TYR A C 1
ATOM 1476 C C B TYR A 1 195 ? -23.580 19.777 5.859 0.52 36.13 193 TYR A C 1
ATOM 1477 O O A TYR A 1 195 ? -24.477 19.017 5.709 0.48 39.97 193 TYR A O 1
ATOM 1478 O O B TYR A 1 195 ? -24.624 19.127 5.957 0.52 39.46 193 TYR A O 1
ATOM 1495 N N . TRP A 1 196 ? -23.563 21.080 5.593 1.00 34.73 194 TRP A N 1
ATOM 1496 C CA . TRP A 1 196 ? -24.788 21.776 5.213 1.00 41.28 194 TRP A CA 1
ATOM 1497 C C . TRP A 1 196 ? -24.418 22.869 4.226 1.00 38.96 194 TRP A C 1
ATOM 1498 O O . TRP A 1 196 ? -23.491 23.651 4.471 1.00 39.16 194 TRP A O 1
ATOM 1509 N N . GLN A 1 197 ? -25.143 22.915 3.114 1.00 40.10 195 GLN A N 1
ATOM 1510 C CA . GLN A 1 197 ? -24.787 23.786 2.002 1.00 40.87 195 GLN A CA 1
ATOM 1511 C C . GLN A 1 197 ? -26.065 24.347 1.409 1.00 35.33 195 GLN A C 1
ATOM 1512 O O . GLN A 1 197 ? -26.947 23.593 0.988 1.00 37.50 195 GLN A O 1
ATOM 1518 N N . VAL A 1 198 ? -26.184 25.665 1.419 1.00 36.98 196 VAL A N 1
ATOM 1519 C CA . VAL A 1 198 ? -27.381 26.325 0.934 1.00 33.55 196 VAL A CA 1
ATOM 1520 C C . VAL A 1 198 ? -26.988 27.087 -0.316 1.00 36.77 196 VAL A C 1
ATOM 1521 O O . VAL A 1 198 ? -25.903 27.679 -0.386 1.00 35.64 196 VAL A O 1
ATOM 1525 N N . THR A 1 199 ? -27.847 27.016 -1.320 1.00 43.21 197 THR A N 1
ATOM 1526 C CA . THR A 1 199 ? -27.587 27.601 -2.626 1.00 36.73 197 THR A CA 1
ATOM 1527 C C . THR A 1 199 ? -28.555 28.755 -2.819 1.00 29.00 197 THR A C 1
ATOM 1528 O O . THR A 1 199 ? -29.768 28.593 -2.639 1.00 32.99 197 THR A O 1
ATOM 1532 N N . LEU A 1 200 ? -28.008 29.922 -3.132 1.00 31.84 198 LEU A N 1
ATOM 1533 C CA . LEU A 1 200 ? -28.774 31.154 -3.152 1.00 36.28 198 LEU A CA 1
ATOM 1534 C C . LEU A 1 200 ? -28.255 32.032 -4.274 1.00 29.56 198 LEU A C 1
ATOM 1535 O O . LEU A 1 200 ? -27.156 31.821 -4.796 1.00 39.04 198 LEU A O 1
ATOM 1540 N N . ASP A 1 201 ? -29.047 33.040 -4.614 1.00 36.57 199 ASP A N 1
ATOM 1541 C CA . ASP A 1 201 ? -28.560 34.107 -5.476 1.00 42.30 199 ASP A CA 1
ATOM 1542 C C . ASP A 1 201 ? -27.431 34.858 -4.781 1.00 45.48 199 ASP A C 1
ATOM 1543 O O . ASP A 1 201 ? -27.469 35.087 -3.568 1.00 42.49 199 ASP A O 1
ATOM 1548 N N . ALA A 1 202 ? -26.398 35.220 -5.549 1.00 38.30 200 ALA A N 1
ATOM 1549 C CA . ALA A 1 202 ? -25.264 35.925 -4.955 1.00 40.30 200 ALA A CA 1
ATOM 1550 C C . ALA A 1 202 ? -25.633 37.309 -4.434 1.00 43.51 200 ALA A C 1
ATOM 1551 O O . ALA A 1 202 ? -24.960 37.811 -3.528 1.00 46.81 200 ALA A O 1
ATOM 1553 N N . ALA A 1 203 ? -26.699 37.917 -4.953 1.00 43.67 201 ALA A N 1
ATOM 1554 C CA . ALA A 1 203 ? -26.976 39.329 -4.701 1.00 58.18 201 ALA A CA 1
ATOM 1555 C C . ALA A 1 203 ? -27.549 39.560 -3.306 1.00 50.82 201 ALA A C 1
ATOM 1556 O O . ALA A 1 203 ? -28.45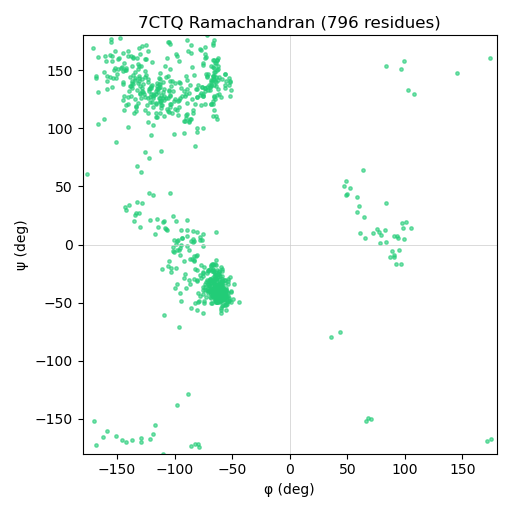0 38.845 -2.859 1.00 49.07 201 ALA A O 1
ATOM 1558 N N . GLY A 1 204 ? -27.039 40.584 -2.625 1.00 57.66 202 GLY A N 1
ATOM 1559 C CA . GLY A 1 204 ? -27.572 40.956 -1.329 1.00 50.39 202 GLY A CA 1
ATOM 1560 C C . GLY A 1 204 ? -27.127 40.102 -0.158 1.00 63.05 202 GLY A C 1
ATOM 1561 O O . GLY A 1 204 ? -27.572 40.353 0.970 1.00 58.52 202 GLY A O 1
ATOM 1562 N N . LEU A 1 205 ? -26.275 39.096 -0.380 1.00 59.57 203 LEU A N 1
ATOM 1563 C CA . LEU A 1 205 ? -25.692 38.361 0.730 1.00 54.57 203 LEU A CA 1
ATOM 1564 C C . LEU A 1 205 ? -24.832 39.301 1.570 1.00 55.34 203 LEU A C 1
ATOM 1565 O O . LEU A 1 205 ? -24.397 40.352 1.095 1.00 50.49 203 LEU A O 1
ATOM 1570 N N . PRO A 1 206 ? -24.580 38.945 2.826 1.00 49.33 204 PRO A N 1
ATOM 1571 C CA . PRO A 1 206 ? -23.642 39.726 3.636 1.00 40.07 204 PRO A CA 1
ATOM 1572 C C . PRO A 1 206 ? -22.212 39.482 3.187 1.00 44.97 204 PRO A C 1
ATOM 1573 O O . PRO A 1 206 ? -21.902 38.492 2.521 1.00 50.33 204 PRO A O 1
ATOM 1577 N N . GLY A 1 207 ? -21.331 40.402 3.574 1.00 48.06 205 GLY A N 1
ATOM 1578 C CA . GLY A 1 207 ? -19.907 40.208 3.393 1.00 49.49 205 GLY A CA 1
ATOM 1579 C C . GLY A 1 207 ? -19.356 39.167 4.352 1.00 50.57 205 GLY A C 1
ATOM 1580 O O . GLY A 1 207 ? -20.069 38.586 5.173 1.00 53.76 205 GLY A O 1
ATOM 1581 N N . LYS A 1 208 ? -18.041 38.935 4.240 1.00 50.78 206 LYS A N 1
ATOM 1582 C CA . LYS A 1 208 ? -17.358 37.914 5.031 1.00 57.86 206 LYS A CA 1
ATOM 1583 C C . LYS A 1 208 ? -17.793 37.926 6.491 1.00 57.82 206 LYS A C 1
ATOM 1584 O O . LYS A 1 208 ? -18.163 36.890 7.053 1.00 60.07 206 LYS A O 1
ATOM 1590 N N . ALA A 1 209 ? -17.782 39.108 7.107 1.00 51.48 207 ALA A N 1
ATOM 1591 C CA . ALA A 1 209 ? -18.038 39.202 8.539 1.00 57.08 207 ALA A CA 1
ATOM 1592 C C . ALA A 1 209 ? -19.447 38.750 8.902 1.00 54.14 207 ALA A C 1
ATOM 1593 O O . ALA A 1 209 ? -19.682 38.315 10.032 1.00 52.69 207 ALA A O 1
ATOM 1595 N N . GLY A 1 210 ? -20.395 38.842 7.975 1.00 45.57 208 GLY A N 1
ATOM 1596 C CA . GLY A 1 210 ? -21.764 38.495 8.299 1.00 47.85 208 GLY A CA 1
ATOM 1597 C C . GLY A 1 210 ? -22.198 37.081 7.959 1.00 44.59 208 GLY A C 1
ATOM 1598 O O . GLY A 1 210 ? -23.326 36.700 8.293 1.00 43.06 208 GLY A O 1
ATOM 1599 N N . LEU A 1 211 ? -21.316 36.291 7.329 1.00 46.17 209 LEU A N 1
ATOM 1600 C CA . LEU A 1 211 ? -21.710 34.993 6.779 1.00 47.55 209 LEU A CA 1
ATOM 1601 C C . LEU A 1 211 ? -21.995 33.968 7.869 1.00 43.46 209 LEU A C 1
ATOM 1602 O O . LEU A 1 211 ? -22.935 33.171 7.742 1.00 36.51 209 LEU A O 1
ATOM 1607 N N . ALA A 1 212 ? -21.183 33.956 8.933 1.00 40.03 210 ALA A N 1
ATOM 1608 C CA . ALA A 1 212 ? -21.371 32.976 9.999 1.00 33.41 210 ALA A CA 1
ATOM 1609 C C . ALA A 1 212 ? -22.748 33.122 10.635 1.00 33.70 210 ALA A C 1
ATOM 1610 O O . ALA A 1 212 ? -23.481 32.135 10.782 1.00 36.16 210 ALA A O 1
ATOM 1612 N N . ASP A 1 213 ? -23.124 34.357 11.002 1.00 32.88 211 ASP A N 1
ATOM 1613 C CA . ASP A 1 213 ? -24.453 34.601 11.574 1.00 30.07 211 ASP A CA 1
ATOM 1614 C C . ASP A 1 213 ? -25.560 34.272 10.592 1.00 40.34 211 ASP A C 1
ATOM 1615 O O . ASP A 1 213 ? -26.652 33.840 10.989 1.00 32.54 211 ASP A O 1
ATOM 1620 N N . TYR A 1 214 ? -25.323 34.558 9.311 1.00 38.66 212 TYR A N 1
ATOM 1621 C CA . TYR A 1 214 ? -26.324 34.295 8.288 1.00 38.69 212 TYR A CA 1
ATOM 1622 C C . TYR A 1 214 ? -26.598 32.801 8.174 1.00 30.29 212 TYR A C 1
ATOM 1623 O O . TYR A 1 214 ? -27.753 32.367 8.194 1.00 34.94 212 TYR A O 1
ATOM 1632 N N . CYS A 1 215 ? -25.534 31.997 8.074 1.00 30.79 213 CYS A N 1
ATOM 1633 C CA . CYS A 1 215 ? -25.700 30.552 8.004 1.00 33.67 213 CYS A CA 1
ATOM 1634 C C . CYS A 1 215 ? -26.325 29.991 9.275 1.00 38.17 213 CYS A C 1
ATOM 1635 O O . CYS A 1 215 ? -27.179 29.094 9.213 1.00 33.89 213 CYS A O 1
ATOM 1638 N N . ALA A 1 216 ? -25.891 30.483 10.441 1.00 36.14 214 ALA A N 1
ATOM 1639 C CA . ALA A 1 216 ? -26.430 29.979 11.702 1.00 32.60 214 ALA A CA 1
ATOM 1640 C C . ALA A 1 216 ? -27.937 30.183 11.771 1.00 30.56 214 ALA A C 1
ATOM 1641 O O . ALA A 1 216 ? -28.685 29.259 12.111 1.00 36.54 214 ALA A O 1
ATOM 1643 N N . ALA A 1 217 ? -28.415 31.369 11.394 1.00 33.78 215 ALA A N 1
ATOM 1644 C CA . ALA A 1 217 ? -29.853 31.610 11.453 1.00 30.63 215 ALA A CA 1
ATOM 1645 C C . ALA A 1 217 ? -30.622 30.698 10.505 1.00 38.67 215 ALA A C 1
ATOM 1646 O O . ALA A 1 217 ? -31.719 30.229 10.845 1.00 39.38 215 ALA A O 1
ATOM 1648 N N . ARG A 1 218 ? -30.075 30.439 9.305 1.00 37.59 216 ARG A N 1
ATOM 1649 C CA . ARG A 1 218 ? -30.764 29.559 8.359 1.00 35.51 216 ARG A CA 1
ATOM 1650 C C . ARG A 1 218 ? -30.811 28.122 8.868 1.00 36.44 216 ARG A C 1
ATOM 1651 O O . ARG A 1 218 ? -31.859 27.461 8.789 1.00 32.57 216 ARG A O 1
ATOM 1659 N N . ARG A 1 219 ? -29.688 27.617 9.396 1.00 29.89 217 ARG A N 1
ATOM 1660 C CA . ARG A 1 219 ? -29.692 26.274 9.972 1.00 35.97 217 ARG A CA 1
ATOM 1661 C C . ARG A 1 219 ? -30.626 26.193 11.172 1.00 39.55 217 ARG A C 1
ATOM 1662 O O . ARG A 1 219 ? -31.374 25.217 11.323 1.00 39.08 217 ARG A O 1
ATOM 1670 N N . ALA A 1 220 ? -30.622 27.222 12.025 1.00 40.07 218 ALA A N 1
ATOM 1671 C CA . ALA A 1 220 ? -31.513 27.228 13.182 1.00 35.01 218 ALA A CA 1
ATOM 1672 C C . ALA A 1 220 ? -32.982 27.245 12.785 1.00 40.90 218 ALA A C 1
ATOM 1673 O O . ALA A 1 220 ? -33.836 26.850 13.585 1.00 38.07 218 ALA A O 1
ATOM 1675 N N . ASP A 1 221 ? -33.300 27.690 11.576 1.00 38.90 219 ASP A N 1
ATOM 1676 C CA . ASP A 1 221 ? -34.683 27.797 11.155 1.00 38.71 219 ASP A CA 1
ATOM 1677 C C . ASP A 1 221 ? -35.203 26.526 10.500 1.00 36.21 219 ASP A C 1
ATOM 1678 O O . ASP A 1 221 ? -36.384 26.470 10.144 1.00 45.51 219 ASP A O 1
ATOM 1683 N N . SER A 1 222 ? -34.376 25.500 10.351 1.00 37.00 220 SER A N 1
ATOM 1684 C CA . SER A 1 222 ? -34.737 24.321 9.572 1.00 41.12 220 SER A CA 1
ATOM 1685 C C . SER A 1 222 ? -35.081 23.153 10.488 1.00 46.00 220 SER A C 1
ATOM 1686 O O . SER A 1 222 ? -34.219 22.676 11.237 1.00 46.60 220 SER A O 1
ATOM 1689 N N . ALA A 1 223 ? -36.332 22.675 10.407 1.00 43.68 221 ALA A N 1
ATOM 1690 C CA . ALA A 1 223 ? -36.720 21.479 11.158 1.00 49.96 221 ALA A CA 1
ATOM 1691 C C . ALA A 1 223 ? -35.959 20.250 10.680 1.00 53.08 221 ALA A C 1
ATOM 1692 O O . ALA A 1 223 ? -35.709 19.325 11.463 1.00 49.70 221 ALA A O 1
ATOM 1694 N N . LEU A 1 224 ? -35.576 20.230 9.402 1.00 41.07 222 LEU A N 1
ATOM 1695 C CA . LEU A 1 224 ? -34.763 19.140 8.878 1.00 44.41 222 LEU A CA 1
ATOM 1696 C C . LEU A 1 224 ? -33.393 19.105 9.543 1.00 47.44 222 LEU A C 1
ATOM 1697 O O . LEU A 1 224 ? -32.912 18.033 9.926 1.00 42.94 222 LEU A O 1
ATOM 1702 N N . VAL A 1 225 ? -32.748 20.267 9.686 1.00 39.34 223 VAL A N 1
ATOM 1703 C CA . VAL A 1 225 ? -31.464 20.328 10.387 1.00 43.16 223 VAL A CA 1
ATOM 1704 C C . VAL A 1 225 ? -31.603 19.771 11.805 1.00 49.95 223 VAL A C 1
ATOM 1705 O O . VAL A 1 225 ? -30.748 19.008 12.280 1.00 47.75 223 VAL A O 1
ATOM 1709 N N . THR A 1 226 ? -32.699 20.114 12.489 1.00 47.87 224 THR A N 1
ATOM 1710 C CA . THR A 1 226 ? -32.894 19.671 13.872 1.00 56.41 224 THR A CA 1
ATOM 1711 C C . THR A 1 226 ? -32.998 18.153 13.952 1.00 52.76 224 THR A C 1
ATOM 1712 O O . THR A 1 226 ? -32.315 17.511 14.762 1.00 54.26 224 THR A O 1
ATOM 1716 N N . GLU A 1 227 ? -33.847 17.564 13.104 1.00 52.05 225 GLU A N 1
ATOM 1717 C CA . GLU A 1 227 ? -34.020 16.115 13.084 1.00 50.52 225 GLU A CA 1
ATOM 1718 C C . GLU A 1 227 ? -32.708 15.405 12.792 1.00 55.54 225 GLU A C 1
ATOM 1719 O O . GLU A 1 227 ? -32.285 14.520 13.543 1.00 56.33 225 GLU A O 1
ATOM 1725 N N . LEU A 1 228 ? -32.039 15.798 11.707 1.00 54.79 226 LEU A N 1
ATOM 1726 C CA . LEU A 1 228 ? -30.874 15.058 11.233 1.00 49.31 226 LEU A CA 1
ATOM 1727 C C . LEU A 1 228 ? -29.662 15.212 12.141 1.00 53.88 226 LEU A C 1
ATOM 1728 O O . LEU A 1 228 ? -28.838 14.292 12.227 1.00 57.78 226 LEU A O 1
ATOM 1733 N N . PHE A 1 229 ? -29.507 16.360 12.797 1.00 51.48 227 PHE A N 1
ATOM 1734 C CA . PHE A 1 229 ? -28.293 16.665 13.544 1.00 47.23 227 PHE A CA 1
ATOM 1735 C C . PHE A 1 229 ? -28.640 16.878 15.010 1.00 54.29 227 PHE A C 1
ATOM 1736 O O . PHE A 1 229 ? -29.446 17.755 15.344 1.00 57.46 227 PHE A O 1
ATOM 1744 N N . ASP A 1 230 ? -28.019 16.089 15.884 1.00 54.32 228 ASP A N 1
ATOM 1745 C CA . ASP A 1 230 ? -28.183 16.308 17.316 1.00 59.12 228 ASP A CA 1
ATOM 1746 C C . ASP A 1 230 ? -27.377 17.523 17.762 1.00 52.92 228 ASP A C 1
ATOM 1747 O O . ASP A 1 230 ? -27.933 18.492 18.290 1.00 58.72 228 ASP A O 1
ATOM 1752 N N . ALA A 1 231 ? -26.065 17.492 17.540 1.00 43.78 229 ALA A N 1
ATOM 1753 C CA . ALA A 1 231 ? -25.212 18.656 17.736 1.00 41.60 229 ALA A CA 1
ATOM 1754 C C . ALA A 1 231 ? -25.125 19.441 16.435 1.00 44.33 229 ALA A C 1
ATOM 1755 O O . ALA A 1 231 ? -24.790 18.875 15.391 1.00 37.77 229 ALA A O 1
ATOM 1757 N N . ARG A 1 232 ? -25.407 20.747 16.502 1.00 42.63 230 ARG A N 1
ATOM 1758 C CA . ARG A 1 232 ? -25.399 21.589 15.319 1.00 39.38 230 ARG A CA 1
ATOM 1759 C C . ARG A 1 232 ? -24.194 22.519 15.218 1.00 44.74 230 ARG A C 1
ATOM 1760 O O . ARG A 1 232 ? -23.898 22.997 14.114 1.00 32.93 230 ARG A O 1
ATOM 1768 N N . ALA A 1 233 ? -23.482 22.767 16.318 1.00 33.35 231 ALA A N 1
ATOM 1769 C CA . ALA A 1 233 ? -22.332 23.678 16.341 1.00 32.36 231 ALA A CA 1
ATOM 1770 C C . ALA A 1 233 ? -22.645 24.997 15.631 1.00 36.00 231 ALA A C 1
ATOM 1771 O O . ALA A 1 233 ? -21.891 25.474 14.780 1.00 36.41 231 ALA A O 1
ATOM 1773 N N . LEU A 1 234 ? -23.773 25.596 16.009 1.00 30.32 232 LEU A N 1
ATOM 1774 C CA . LEU A 1 234 ? -24.245 26.797 15.338 1.00 34.26 232 LEU A CA 1
ATOM 1775 C C . LEU A 1 234 ? -23.238 27.935 15.414 1.00 41.20 232 LEU A C 1
ATOM 1776 O O . LEU A 1 234 ? -23.161 28.751 14.489 1.00 34.37 232 LEU A O 1
ATOM 1781 N N . ALA A 1 235 ? -22.450 28.011 16.486 1.00 34.79 233 ALA A N 1
ATOM 1782 C CA . ALA A 1 235 ? -21.499 29.112 16.577 1.00 33.07 233 ALA A CA 1
ATOM 1783 C C . ALA A 1 235 ? -20.136 28.780 15.970 1.00 41.58 233 ALA A C 1
ATOM 1784 O O . ALA A 1 235 ? -19.507 29.653 15.362 1.00 44.25 233 ALA A O 1
ATOM 1786 N N . SER A 1 236 ? -19.652 27.545 16.121 1.00 35.54 234 SER A N 1
ATOM 1787 C CA . SER A 1 236 ? -18.265 27.232 15.791 1.00 43.45 234 SER A CA 1
ATOM 1788 C C . SER A 1 236 ? -18.090 26.526 14.451 1.00 38.39 234 SER A C 1
ATOM 1789 O O . SER A 1 236 ? -16.950 26.284 14.053 1.00 39.95 234 SER A O 1
ATOM 1792 N N . ALA A 1 237 ? -19.175 26.167 13.763 1.00 38.96 235 ALA A N 1
ATOM 1793 C CA . ALA A 1 237 ? -19.043 25.483 12.476 1.00 43.68 235 ALA A CA 1
ATOM 1794 C C . ALA A 1 237 ? -18.196 26.307 11.512 1.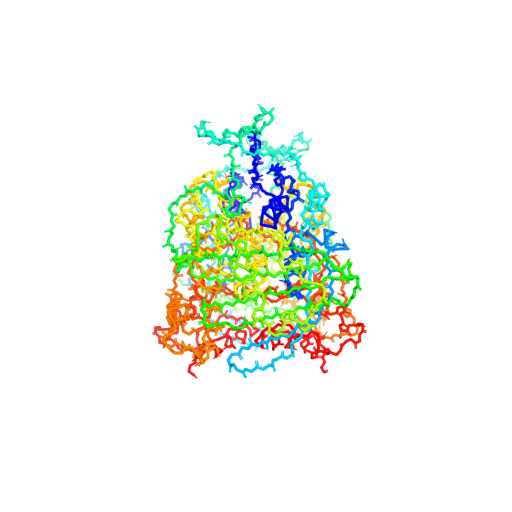00 34.08 235 ALA A C 1
ATOM 1795 O O . ALA A 1 237 ? -18.321 27.533 11.446 1.00 35.89 235 ALA A O 1
ATOM 1797 N N . GLU A 1 238 ? -17.297 25.636 10.791 1.00 42.17 236 GLU A N 1
ATOM 1798 C CA . GLU A 1 238 ? -16.610 26.299 9.689 1.00 42.80 236 GLU A CA 1
ATOM 1799 C C . GLU A 1 238 ? -17.630 26.859 8.704 1.00 36.43 236 GLU A C 1
ATOM 1800 O O . GLU A 1 238 ? -18.717 26.304 8.528 1.00 36.88 236 GLU A O 1
ATOM 1806 N N . VAL A 1 239 ? -17.281 27.990 8.089 1.00 40.37 237 VAL A N 1
ATOM 1807 C CA . VAL A 1 239 ? -18.127 28.678 7.115 1.00 43.19 237 VAL A CA 1
ATOM 1808 C C . VAL A 1 239 ? -17.317 28.863 5.840 1.00 45.66 237 VAL A C 1
ATOM 1809 O O . VAL A 1 239 ? -16.200 29.393 5.882 1.00 38.19 237 VAL A O 1
ATOM 1813 N N . HIS A 1 240 ? -17.874 28.419 4.711 1.00 44.61 238 HIS A N 1
ATOM 1814 C CA . HIS A 1 240 ? -17.219 28.550 3.414 1.00 46.53 238 HIS A CA 1
ATOM 1815 C C . HIS A 1 240 ? -18.237 29.006 2.381 1.00 52.33 238 HIS A C 1
ATOM 1816 O O . HIS A 1 240 ? -19.414 28.630 2.439 1.00 47.85 238 HIS A O 1
ATOM 1823 N N . ALA A 1 241 ? -17.775 29.814 1.429 1.00 37.86 239 ALA A N 1
ATOM 1824 C CA . ALA A 1 241 ? -18.619 30.320 0.358 1.00 49.91 239 ALA A CA 1
ATOM 1825 C C . ALA A 1 241 ? -18.024 29.891 -0.981 1.00 47.84 239 ALA A C 1
ATOM 1826 O O . ALA A 1 241 ? -16.834 30.103 -1.234 1.00 44.95 239 ALA A O 1
ATOM 1828 N N . ARG A 1 242 ? -18.848 29.259 -1.821 1.00 47.94 240 ARG A N 1
ATOM 1829 C CA . ARG A 1 242 ? -18.435 28.733 -3.119 1.00 39.72 240 ARG A CA 1
ATOM 1830 C C . ARG A 1 242 ? -19.265 29.392 -4.207 1.00 47.30 240 ARG A C 1
ATOM 1831 O O . ARG A 1 242 ? -20.500 29.408 -4.122 1.00 42.52 240 ARG A O 1
ATOM 1839 N N . SER A 1 243 ? -18.600 29.909 -5.234 1.00 45.83 241 SER A N 1
ATOM 1840 C CA . SER A 1 243 ? -19.325 30.271 -6.444 1.00 47.31 241 SER A CA 1
ATOM 1841 C C . SER A 1 243 ? -19.847 28.998 -7.097 1.00 37.37 241 SER A C 1
ATOM 1842 O O . SER A 1 243 ? -19.079 28.066 -7.362 1.00 41.76 241 SER A O 1
ATOM 1845 N N . SER A 1 244 ? -21.162 28.935 -7.310 1.00 34.14 242 SER A N 1
ATOM 1846 C CA . SER A 1 244 ? -21.787 27.789 -7.960 1.00 36.09 242 SER A CA 1
ATOM 1847 C C . SER A 1 244 ? -22.536 28.209 -9.220 1.00 33.57 242 SER A C 1
ATOM 1848 O O . SER A 1 244 ? -23.459 27.513 -9.657 1.00 35.96 242 SER A O 1
ATOM 1851 N N . THR A 1 245 ? -22.172 29.363 -9.774 1.00 39.27 243 THR A N 1
ATOM 1852 C CA . THR A 1 245 ? -22.776 29.877 -10.999 1.00 35.80 243 THR A CA 1
ATOM 1853 C C . THR A 1 245 ? -22.517 28.932 -12.174 1.00 31.19 243 THR A C 1
ATOM 1854 O O . THR A 1 245 ? -21.426 28.361 -12.308 1.00 31.73 243 THR A O 1
ATOM 1858 N N . ALA A 1 246 ? -23.518 28.781 -13.040 1.00 35.03 244 ALA A N 1
ATOM 1859 C CA . ALA A 1 246 ? -23.325 28.049 -14.291 1.00 38.59 244 ALA A CA 1
ATOM 1860 C C . ALA A 1 246 ? -22.398 28.837 -15.218 1.00 31.43 244 ALA A C 1
ATOM 1861 O O . ALA A 1 246 ? -22.703 29.975 -15.584 1.00 35.63 244 ALA A O 1
ATOM 1863 N N . ILE A 1 247 ? -21.271 28.239 -15.602 1.00 32.48 245 ILE A N 1
ATOM 1864 C CA . ILE A 1 247 ? -20.239 28.922 -16.377 1.00 33.35 245 ILE A CA 1
ATOM 1865 C C . ILE A 1 247 ? -19.774 28.029 -17.523 1.00 37.30 245 ILE A C 1
ATOM 1866 O O . ILE A 1 247 ? -19.325 26.897 -17.297 1.00 30.12 245 ILE A O 1
ATOM 1871 N N . LEU A 1 248 ? -19.838 28.551 -18.745 1.00 28.11 246 LEU A N 1
ATOM 1872 C CA . LEU A 1 248 ? -19.187 27.931 -19.884 1.00 31.90 246 LEU A CA 1
ATOM 1873 C C . LEU A 1 248 ? -17.956 28.761 -20.218 1.00 33.31 246 LEU A C 1
ATOM 1874 O O . LEU A 1 248 ? -18.068 29.973 -20.419 1.00 38.03 246 LEU A O 1
ATOM 1879 N N . ALA A 1 249 ? -16.793 28.114 -20.277 1.00 31.98 247 ALA A N 1
ATOM 1880 C CA . ALA A 1 249 ? -15.539 28.839 -20.446 1.00 39.89 247 ALA A CA 1
ATOM 1881 C C . ALA A 1 249 ? -15.439 29.497 -21.819 1.00 41.78 247 ALA A C 1
ATOM 1882 O O . ALA A 1 249 ? -15.795 28.903 -22.837 1.00 35.76 247 ALA A O 1
ATOM 1884 N N . GLY A 1 250 ? -14.896 30.719 -21.844 1.00 51.18 248 GLY A N 1
ATOM 1885 C CA . GLY A 1 250 ? -14.730 31.423 -23.109 1.00 53.28 248 GLY A CA 1
ATOM 1886 C C . GLY A 1 250 ? -13.864 30.667 -24.100 1.00 55.72 248 GLY A C 1
ATOM 1887 O O . GLY A 1 250 ? -14.227 30.520 -25.270 1.00 49.49 248 GLY A O 1
ATOM 1888 N N . GLU A 1 251 ? -12.703 30.183 -23.647 1.00 49.32 249 GLU A N 1
ATOM 1889 C CA . GLU A 1 251 ? -11.795 29.376 -24.458 1.00 51.05 249 GLU A CA 1
ATOM 1890 C C . GLU A 1 251 ? -11.575 28.045 -23.757 1.00 51.37 249 GLU A C 1
ATOM 1891 O O . GLU A 1 251 ? -11.351 28.017 -22.546 1.00 48.84 249 GLU A O 1
ATOM 1897 N N A CYS A 1 252 ? -11.614 26.943 -24.501 0.62 45.65 250 CYS A N 1
ATOM 1898 N N B CYS A 1 252 ? -11.651 26.955 -24.533 0.38 45.62 250 CYS A N 1
ATOM 1899 C CA A CYS A 1 252 ? -11.412 25.651 -23.863 0.62 41.92 250 CYS A CA 1
ATOM 1900 C CA B CYS A 1 252 ? -11.589 25.590 -24.028 0.38 42.00 250 CYS A CA 1
ATOM 1901 C C A CYS A 1 252 ? -10.413 24.745 -24.568 0.62 38.02 250 CYS A C 1
ATOM 1902 C C B CYS A 1 252 ? -10.419 24.775 -24.560 0.38 38.06 250 CYS A C 1
ATOM 1903 O O A CYS A 1 252 ? -10.205 23.618 -24.103 0.62 35.95 250 CYS A O 1
ATOM 1904 O O B CYS A 1 252 ? -10.099 23.739 -23.966 0.38 36.30 250 CYS A O 1
ATOM 1909 N N . VAL A 1 253 ? -9.794 25.188 -25.661 1.00 34.56 251 VAL A N 1
ATOM 1910 C CA . VAL A 1 253 ? -8.781 24.377 -26.333 1.00 39.88 251 VAL A CA 1
ATOM 1911 C C . VAL A 1 253 ? -7.907 25.283 -27.198 1.00 40.64 251 VAL A C 1
ATOM 1912 O O . VAL A 1 253 ? -8.389 26.237 -27.813 1.00 43.50 251 VAL A O 1
ATOM 1916 N N . GLY A 1 254 ? -6.611 24.963 -27.244 1.00 41.56 252 GLY A N 1
ATOM 1917 C CA . GLY A 1 254 ? -5.626 25.682 -28.032 1.00 36.30 252 GLY A CA 1
ATOM 1918 C C . GLY A 1 254 ? -4.806 24.751 -28.905 1.00 49.91 252 GLY A C 1
ATOM 1919 O O . GLY A 1 254 ? -5.137 23.567 -29.045 1.00 43.39 252 GLY A O 1
ATOM 1920 N N . GLN A 1 255 ? -3.734 25.273 -29.506 1.00 45.73 253 GLN A N 1
ATOM 1921 C CA . GLN A 1 255 ? -2.844 24.434 -30.304 1.00 47.41 253 GLN A CA 1
ATOM 1922 C C . GLN A 1 255 ? -2.152 23.378 -29.452 1.00 36.03 253 GLN A C 1
ATOM 1923 O O . GLN A 1 255 ? -1.842 22.286 -29.941 1.00 42.53 253 GLN A O 1
ATOM 1929 N N . ASP A 1 256 ? -1.919 23.677 -28.183 1.00 37.95 254 ASP A N 1
ATOM 1930 C CA . ASP A 1 256 ? -1.161 22.785 -27.318 1.00 46.26 254 ASP A CA 1
ATOM 1931 C C . ASP A 1 256 ? -1.739 22.767 -25.916 1.00 38.79 254 ASP A C 1
ATOM 1932 O O . ASP A 1 256 ? -1.007 22.567 -24.942 1.00 45.98 254 ASP A O 1
ATOM 1937 N N . TRP A 1 257 ? -3.045 22.985 -25.786 1.00 36.02 255 TRP A N 1
ATOM 1938 C CA . TRP A 1 257 ? -3.659 22.914 -24.469 1.00 34.18 255 TRP A CA 1
ATOM 1939 C C . TRP A 1 257 ? -5.141 22.611 -24.616 1.00 39.54 255 TRP A C 1
ATOM 1940 O O . TRP A 1 257 ? -5.732 22.773 -25.688 1.00 33.99 255 TRP A O 1
ATOM 1951 N N . ILE A 1 258 ? -5.731 22.181 -23.515 1.00 34.15 256 ILE A N 1
ATOM 1952 C CA . ILE A 1 258 ? -7.154 21.876 -23.491 1.00 38.17 256 ILE A CA 1
ATOM 1953 C C . ILE A 1 258 ? -7.634 22.053 -22.062 1.00 34.40 256 ILE A C 1
ATOM 1954 O O . ILE A 1 258 ? -6.901 21.775 -21.109 1.00 42.56 256 ILE A O 1
ATOM 1959 N N . ARG A 1 259 ? -8.849 22.566 -21.915 1.00 33.22 257 ARG A N 1
ATOM 1960 C CA . ARG A 1 259 ? -9.543 22.566 -20.640 1.00 33.75 257 ARG A CA 1
ATOM 1961 C C . ARG A 1 259 ? -10.557 21.427 -20.593 1.00 37.85 257 ARG A C 1
ATOM 1962 O O . ARG A 1 259 ? -11.267 21.167 -21.572 1.00 34.03 257 ARG A O 1
ATOM 1970 N N . VAL A 1 260 ? -10.634 20.763 -19.438 1.00 35.88 258 VAL A N 1
ATOM 1971 C CA . VAL A 1 260 ? -11.588 19.688 -19.208 1.00 33.01 258 VAL A CA 1
ATOM 1972 C C . VAL A 1 260 ? -12.268 19.909 -17.871 1.00 35.11 258 VAL A C 1
ATOM 1973 O O . VAL A 1 260 ? -11.783 20.647 -17.009 1.00 37.49 258 VAL A O 1
ATOM 1977 N N . GLY A 1 261 ? -13.424 19.266 -17.714 1.00 34.10 259 GLY A N 1
ATOM 1978 C CA . GLY A 1 261 ? -14.114 19.346 -16.440 1.00 31.95 259 GLY A CA 1
ATOM 1979 C C . GLY A 1 261 ? -14.702 2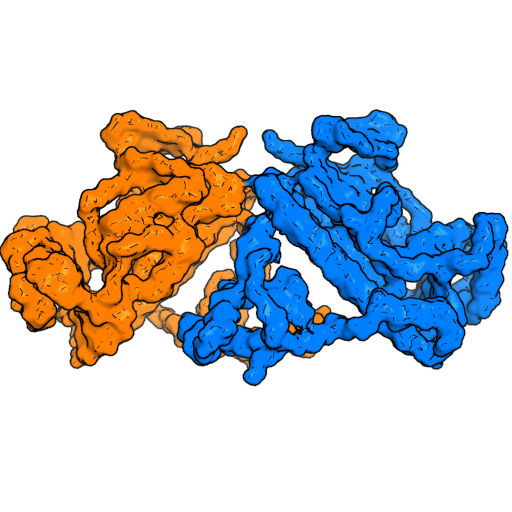0.720 -16.166 1.00 42.77 259 GLY A C 1
ATOM 1980 O O . GLY A 1 261 ? -15.088 21.462 -17.078 1.00 35.76 259 GLY A O 1
ATOM 1981 N N . ASP A 1 262 ? -14.773 21.051 -14.869 1.00 32.64 260 ASP A N 1
ATOM 1982 C CA . ASP A 1 262 ? -15.297 22.344 -14.425 1.00 34.59 260 ASP A CA 1
ATOM 1983 C C . ASP A 1 262 ? -14.541 23.517 -15.042 1.00 41.03 260 ASP A C 1
ATOM 1984 O O . ASP A 1 262 ? -15.114 24.599 -15.231 1.00 39.61 260 ASP A O 1
ATOM 1989 N N . ALA A 1 263 ? -13.251 23.336 -15.329 1.00 34.02 261 ALA A N 1
ATOM 1990 C CA . ALA A 1 263 ? -12.503 24.362 -16.038 1.00 39.45 261 ALA A CA 1
ATOM 1991 C C . ALA A 1 263 ? -13.070 24.631 -17.424 1.00 41.59 261 ALA A C 1
ATOM 1992 O O . ALA A 1 263 ? -12.839 25.712 -17.977 1.00 38.38 261 ALA A O 1
ATOM 1994 N N . ALA A 1 264 ? -13.781 23.667 -18.009 1.00 39.98 262 ALA A N 1
ATOM 1995 C CA . ALA A 1 264 ? -14.375 23.876 -19.324 1.00 28.95 262 ALA A CA 1
ATOM 1996 C C . ALA A 1 264 ? -15.818 24.345 -19.205 1.00 34.44 262 ALA A C 1
ATOM 1997 O O . ALA A 1 264 ? -16.216 25.324 -19.851 1.00 34.32 262 ALA A O 1
ATOM 1999 N N . MET A 1 265 ? -16.599 23.657 -18.383 1.00 31.95 263 MET A N 1
ATOM 2000 C CA . MET A 1 265 ? -18.005 23.960 -18.187 1.00 33.51 263 MET A CA 1
ATOM 2001 C C . MET A 1 265 ? -18.465 23.385 -16.859 1.00 31.47 263 MET A C 1
ATOM 2002 O O . MET A 1 265 ? -18.070 22.284 -16.469 1.00 34.86 263 MET A O 1
ATOM 2007 N N . ALA A 1 266 ? -19.366 24.108 -16.209 1.00 28.88 264 ALA A N 1
ATOM 2008 C CA . ALA A 1 266 ? -19.969 23.616 -14.983 1.00 36.08 264 ALA A CA 1
ATOM 2009 C C . ALA A 1 266 ? -21.323 24.274 -14.843 1.00 32.70 264 ALA A C 1
ATOM 2010 O O . ALA A 1 266 ? -21.444 25.475 -15.070 1.00 35.17 264 ALA A O 1
ATOM 2012 N N . VAL A 1 267 ? -22.334 23.493 -14.487 1.00 31.77 265 VAL A N 1
ATOM 2013 C CA . VAL A 1 267 ? -23.642 24.031 -14.149 1.00 37.56 265 VAL A CA 1
ATOM 2014 C C . VAL A 1 267 ? -23.795 23.942 -12.635 1.00 41.02 265 VAL A C 1
ATOM 2015 O O . VAL A 1 267 ? -22.932 23.408 -11.941 1.00 40.93 265 VAL A O 1
ATOM 2019 N N . ASP A 1 268 ? -24.891 24.495 -12.107 1.00 37.48 266 ASP A N 1
ATOM 2020 C CA . ASP A 1 268 ? -24.979 24.528 -10.653 1.00 42.29 266 ASP A CA 1
ATOM 2021 C C . ASP A 1 268 ? -25.287 23.112 -10.148 1.00 47.55 266 ASP A C 1
ATOM 2022 O O . ASP A 1 268 ? -25.686 22.246 -10.932 1.00 42.15 266 ASP A O 1
ATOM 2027 N N . PRO A 1 269 ? -25.086 22.845 -8.855 1.00 52.20 267 PRO A N 1
ATOM 2028 C CA . PRO A 1 269 ? -25.068 21.458 -8.372 1.00 45.45 267 PRO A CA 1
ATOM 2029 C C . PRO A 1 269 ? -26.425 20.838 -8.072 1.00 39.65 267 PRO A C 1
ATOM 2030 O O . PRO A 1 269 ? -26.450 19.760 -7.474 1.00 48.10 267 PRO A O 1
ATOM 2034 N N . LEU A 1 270 ? -27.547 21.457 -8.458 1.00 41.01 268 LEU A N 1
ATOM 2035 C CA . LEU A 1 270 ? -28.855 20.893 -8.119 1.00 41.61 268 LEU A CA 1
ATOM 2036 C C . LEU A 1 270 ? -29.034 19.455 -8.615 1.00 51.13 268 LEU A C 1
ATOM 2037 O O . LEU A 1 270 ? -29.762 18.673 -7.990 1.00 43.82 268 LEU A O 1
ATOM 2042 N N . SER A 1 271 ? -28.393 19.077 -9.725 1.00 45.69 269 SER A N 1
ATOM 2043 C CA . SER A 1 271 ? -28.681 17.765 -10.300 1.00 45.53 269 SER A CA 1
ATOM 2044 C C . SER A 1 271 ? -28.183 16.621 -9.426 1.00 49.26 269 SER A C 1
ATOM 2045 O O . SER A 1 271 ? -28.649 15.488 -9.584 1.00 49.67 269 SER A O 1
ATOM 2048 N N . GLY A 1 272 ? -27.264 16.891 -8.505 1.00 43.35 270 GLY A N 1
ATOM 2049 C CA . GLY A 1 272 ? -26.584 15.811 -7.821 1.00 52.70 270 GLY A CA 1
ATOM 2050 C C . GLY A 1 272 ? -25.744 14.966 -8.747 1.00 61.78 270 GLY A C 1
ATOM 2051 O O . GLY A 1 272 ? -25.470 13.802 -8.441 1.00 62.26 270 GLY A O 1
ATOM 2052 N N . ASN A 1 273 ? -25.319 15.535 -9.884 1.00 49.54 271 ASN A N 1
ATOM 2053 C CA . ASN A 1 273 ? -24.694 14.767 -10.952 1.00 41.80 271 ASN A CA 1
ATOM 2054 C C . ASN A 1 273 ? -23.460 15.458 -11.511 1.00 39.32 271 ASN A C 1
ATOM 2055 O O . ASN A 1 273 ? -23.036 15.133 -12.624 1.00 42.84 271 ASN A O 1
ATOM 2060 N N . GLY A 1 274 ? -22.861 16.388 -10.762 1.00 43.55 272 GLY A N 1
ATOM 2061 C CA . GLY A 1 274 ? -21.781 17.192 -11.313 1.00 36.03 272 GLY A CA 1
ATOM 2062 C C . GLY A 1 274 ? -20.571 16.375 -11.723 1.00 43.33 272 GLY A C 1
ATOM 2063 O O . GLY A 1 274 ? -19.963 16.626 -12.770 1.00 39.50 272 GLY A O 1
ATOM 2064 N N . ILE A 1 275 ? -20.204 15.380 -10.910 1.00 34.24 273 ILE A N 1
ATOM 2065 C CA . ILE A 1 275 ? -19.024 14.579 -11.226 1.00 37.38 273 ILE A CA 1
ATOM 2066 C C . ILE A 1 275 ? -19.213 13.862 -12.559 1.00 37.43 273 ILE A C 1
ATOM 2067 O O . ILE A 1 275 ? -18.288 13.791 -13.383 1.00 35.51 273 ILE A O 1
ATOM 2072 N N . PHE A 1 276 ? -20.417 13.343 -12.799 1.00 34.89 274 PHE A N 1
ATOM 2073 C CA . PHE A 1 276 ? -20.707 12.693 -14.073 1.00 39.68 274 PHE A CA 1
ATOM 2074 C C . PHE A 1 276 ? -20.602 13.683 -15.225 1.00 34.37 274 PHE A C 1
ATOM 2075 O O . PHE A 1 276 ? -20.054 13.361 -16.289 1.00 40.42 274 PHE A O 1
ATOM 2083 N N . GLN A 1 277 ? -21.151 14.882 -15.036 1.00 35.06 275 GLN A N 1
ATOM 2084 C CA . GLN A 1 277 ? -21.114 15.905 -16.072 1.00 36.97 275 GLN A CA 1
ATOM 2085 C C . GLN A 1 277 ? -19.685 16.350 -16.359 1.00 40.62 275 GLN A C 1
ATOM 2086 O O . GLN A 1 277 ? -19.337 16.641 -17.512 1.00 35.07 275 GLN A O 1
ATOM 2092 N N A SER A 1 278 ? -18.837 16.400 -15.325 0.45 36.87 276 SER A N 1
ATOM 2093 N N B SER A 1 278 ? -18.835 16.387 -15.328 0.55 36.86 276 SER A N 1
ATOM 2094 C CA A SER A 1 278 ? -17.429 16.714 -15.549 0.45 35.33 276 SER A CA 1
ATOM 2095 C CA B SER A 1 278 ? -17.430 16.714 -15.545 0.55 35.30 276 SER A CA 1
ATOM 2096 C C A SER A 1 278 ? -16.732 15.593 -16.303 0.45 37.47 276 SER A C 1
ATOM 2097 C C B SER A 1 278 ? -16.713 15.593 -16.281 0.55 37.46 276 SER A C 1
ATOM 2098 O O A SER A 1 278 ? -15.896 15.852 -17.177 0.45 37.46 276 SER A O 1
ATOM 2099 O O B SER A 1 278 ? -15.849 15.852 -17.128 0.55 37.44 276 SER A O 1
ATOM 2104 N N . LEU A 1 279 ? -17.064 14.338 -15.979 1.00 38.57 277 LEU A N 1
ATOM 2105 C CA . LEU A 1 279 ? -16.497 13.211 -16.717 1.00 40.48 277 LEU A CA 1
ATOM 2106 C C . LEU A 1 279 ? -16.906 13.251 -18.189 1.00 36.95 277 LEU A C 1
ATOM 2107 O O . LEU A 1 279 ? -16.093 12.948 -19.079 1.00 34.21 277 LEU A O 1
ATOM 2112 N N . SER A 1 280 ? -18.156 13.638 -18.465 1.00 34.67 278 SER A N 1
ATOM 2113 C CA . SER A 1 280 ? -18.618 13.761 -19.850 1.00 30.54 278 SER A CA 1
ATOM 2114 C C . SER A 1 280 ? -17.767 14.744 -20.639 1.00 33.37 278 SER A C 1
ATOM 2115 O O . SER A 1 280 ? -17.528 14.552 -21.840 1.00 37.13 278 SER A O 1
ATOM 2118 N N . SER A 1 281 ? -17.321 15.820 -19.985 1.00 33.50 279 SER A N 1
ATOM 2119 C CA . SER A 1 281 ? -16.544 16.831 -20.685 1.00 32.68 279 SER A CA 1
ATOM 2120 C C . SER A 1 281 ? -15.150 16.322 -21.018 1.00 37.44 279 SER A C 1
ATOM 2121 O O . SER A 1 281 ? -14.535 16.802 -21.973 1.00 34.00 279 SER A O 1
ATOM 2124 N N . ALA A 1 282 ? -14.648 15.340 -20.261 1.00 37.31 280 ALA A N 1
ATOM 2125 C CA . ALA A 1 282 ? -13.322 14.782 -20.495 1.00 39.07 280 ALA A CA 1
ATOM 2126 C C . ALA A 1 282 ? -13.346 13.527 -21.351 1.00 38.22 280 ALA A C 1
ATOM 2127 O O . ALA A 1 282 ? -12.280 13.069 -21.781 1.00 36.87 280 ALA A O 1
ATOM 2129 N N . LEU A 1 283 ? -14.535 12.983 -21.630 1.00 35.55 281 LEU A N 1
ATOM 2130 C CA . LEU A 1 283 ? -14.639 11.677 -22.272 1.00 37.91 281 LEU A CA 1
ATOM 2131 C C . LEU A 1 283 ? -13.908 11.644 -23.609 1.00 40.65 281 LEU A C 1
ATOM 2132 O O . LEU A 1 283 ? -13.186 10.688 -23.904 1.00 36.27 281 LEU A O 1
ATOM 2137 N N . GLN A 1 284 ? -14.079 12.672 -24.435 1.00 31.79 282 GLN A N 1
ATOM 2138 C CA . GLN A 1 284 ? -13.416 12.691 -25.730 1.00 35.18 282 GLN A CA 1
ATOM 2139 C C . GLN A 1 284 ? -12.257 13.680 -25.778 1.00 38.84 282 GLN A C 1
ATOM 2140 O O . GLN A 1 284 ? -11.721 13.948 -26.857 1.00 33.77 282 GLN A O 1
ATOM 2146 N N . ALA A 1 285 ? -11.831 14.194 -24.627 1.00 29.95 283 ALA A N 1
ATOM 2147 C CA . ALA A 1 285 ? -10.603 14.985 -24.585 1.00 35.08 283 ALA A CA 1
ATOM 2148 C C . ALA A 1 285 ? -9.390 14.203 -25.085 1.00 39.65 283 ALA A C 1
ATOM 2149 O O . ALA A 1 285 ? -8.613 14.758 -25.884 1.00 35.09 283 ALA A O 1
ATOM 2151 N N . PRO A 1 286 ? -9.174 12.936 -24.700 1.00 34.56 284 PRO A N 1
ATOM 2152 C CA . PRO A 1 286 ? -7.984 12.236 -25.220 1.00 41.39 284 PRO A CA 1
ATOM 2153 C C . PRO A 1 286 ? -7.909 12.157 -26.741 1.00 39.04 284 PRO A C 1
ATOM 2154 O O . PRO A 1 286 ? -6.808 12.288 -27.287 1.00 34.59 284 PRO A O 1
ATOM 2158 N N . VAL A 1 287 ? -9.026 11.963 -27.457 1.00 30.20 285 VAL A N 1
ATOM 2159 C CA . VAL A 1 287 ? -8.890 11.914 -28.910 1.00 32.98 285 VAL A CA 1
ATOM 2160 C C . VAL A 1 287 ? -8.605 13.305 -29.472 1.00 32.70 285 VAL A C 1
ATOM 2161 O O . VAL A 1 287 ? -7.957 13.436 -30.525 1.00 34.56 285 VAL A O 1
ATOM 2165 N N . VAL A 1 288 ? -9.098 14.359 -28.820 1.00 31.16 286 VAL A N 1
ATOM 2166 C CA . VAL A 1 288 ? -8.790 15.706 -29.299 1.00 31.44 286 VAL A CA 1
ATOM 2167 C C . VAL A 1 288 ? -7.292 15.961 -29.158 1.00 36.50 286 VAL A C 1
ATOM 2168 O O . VAL A 1 288 ? -6.621 16.402 -30.102 1.00 32.39 286 VAL A O 1
ATOM 2172 N N . ILE A 1 289 ? -6.744 15.639 -27.983 1.00 33.93 287 ILE A N 1
ATOM 2173 C CA . ILE A 1 289 ? -5.300 15.744 -27.746 1.00 34.74 287 ILE A CA 1
ATOM 2174 C C . ILE A 1 289 ? -4.529 14.895 -28.753 1.00 36.85 287 ILE A C 1
ATOM 2175 O O . ILE A 1 289 ? -3.547 15.345 -29.356 1.00 40.73 287 ILE A O 1
ATOM 2180 N N . ASN A 1 290 ? -4.971 13.650 -28.950 1.00 36.59 288 ASN A N 1
ATOM 2181 C CA . ASN A 1 290 ? -4.323 12.756 -29.903 1.00 37.80 288 ASN A CA 1
ATOM 2182 C C . ASN A 1 290 ? -4.262 13.380 -31.294 1.00 42.02 288 ASN A C 1
ATOM 2183 O O . ASN A 1 290 ? -3.243 13.270 -31.996 1.00 31.88 288 ASN A O 1
ATOM 2188 N N . THR A 1 291 ? -5.331 14.071 -31.697 1.00 33.52 289 THR A N 1
ATOM 2189 C CA . THR A 1 291 ? -5.302 14.781 -32.968 1.00 33.14 289 THR A CA 1
ATOM 2190 C C . THR A 1 291 ? -4.329 15.950 -32.912 1.00 38.05 289 THR A C 1
ATOM 2191 O O . THR A 1 291 ? -3.548 16.159 -33.846 1.00 37.21 289 THR A O 1
ATOM 2195 N N . LEU A 1 292 ? -4.335 16.695 -31.810 1.00 27.64 290 LEU A N 1
ATOM 2196 C CA . LEU A 1 292 ? -3.497 17.878 -31.726 1.00 36.91 290 LEU A CA 1
ATOM 2197 C C . LEU A 1 292 ? -2.018 17.512 -31.818 1.00 46.80 290 LEU A C 1
ATOM 2198 O O . LEU A 1 292 ? -1.209 18.310 -32.312 1.00 41.41 290 LEU A O 1
ATOM 2203 N N . LEU A 1 293 ? -1.659 16.300 -31.385 1.00 41.07 291 LEU A N 1
ATOM 2204 C CA . LEU A 1 293 ? -0.273 15.839 -31.330 1.00 35.84 291 LEU A CA 1
ATOM 2205 C C . LEU A 1 293 ? 0.150 15.043 -32.560 1.00 43.33 291 LEU A C 1
ATOM 2206 O O . LEU A 1 293 ? 1.263 15.246 -33.057 1.00 46.82 291 LEU A O 1
ATOM 2211 N N . ARG A 1 294 ? -0.707 14.152 -33.065 1.00 37.10 292 ARG A N 1
ATOM 2212 C CA . ARG A 1 294 ? -0.400 13.304 -34.215 1.00 44.49 292 ARG A CA 1
ATOM 2213 C C . ARG A 1 294 ? -0.710 13.950 -35.560 1.00 45.40 292 ARG A C 1
ATOM 2214 O O . ARG A 1 294 ? -0.013 13.673 -36.543 1.00 43.78 292 ARG A O 1
ATOM 2222 N N . ARG A 1 295 ? -1.753 14.770 -35.661 1.00 41.28 293 ARG A N 1
ATOM 2223 C CA . ARG A 1 295 ? -2.049 15.492 -36.899 1.00 36.56 293 ARG A CA 1
ATOM 2224 C C . ARG A 1 295 ? -2.321 16.964 -36.572 1.00 45.28 293 ARG A C 1
ATOM 2225 O O . ARG A 1 295 ? -3.441 17.468 -36.734 1.00 38.60 293 ARG A O 1
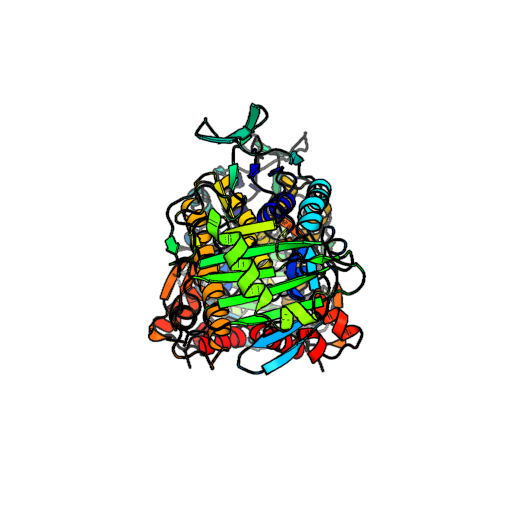ATOM 2233 N N . PRO A 1 296 ? -1.291 17.691 -36.116 1.00 40.74 294 PRO A N 1
ATOM 2234 C CA . PRO A 1 296 ? -1.497 19.098 -35.729 1.00 30.71 294 PRO A CA 1
ATOM 2235 C C . PRO A 1 296 ? -2.029 19.964 -36.864 1.00 33.37 294 PRO A C 1
ATOM 2236 O O . PRO A 1 296 ? -2.664 20.991 -36.587 1.00 32.55 294 PRO A O 1
ATOM 2240 N N . GLU A 1 297 ? -1.820 19.568 -38.127 1.00 34.19 295 GLU A N 1
ATOM 2241 C CA . GLU A 1 297 ? -2.431 20.256 -39.265 1.00 37.18 295 GLU A CA 1
ATOM 2242 C C . GLU A 1 297 ? -3.957 20.291 -39.168 1.00 48.05 295 GLU A C 1
ATOM 2243 O O . GLU A 1 297 ? -4.596 21.110 -39.842 1.00 40.45 295 GLU A O 1
ATOM 2249 N N A ARG A 1 298 ? -4.551 19.437 -38.337 0.49 42.95 296 ARG A N 1
ATOM 2250 N N B ARG A 1 298 ? -4.546 19.436 -38.327 0.51 42.95 296 ARG A N 1
ATOM 2251 C CA A ARG A 1 298 ? -5.993 19.408 -38.139 0.49 44.47 296 ARG A CA 1
ATOM 2252 C CA B ARG A 1 298 ? -5.989 19.363 -38.130 0.51 44.47 296 ARG A CA 1
ATOM 2253 C C A ARG A 1 298 ? -6.388 19.916 -36.757 0.49 43.58 296 ARG A C 1
ATOM 2254 C C B ARG A 1 298 ? -6.429 19.973 -36.801 0.51 43.59 296 ARG A C 1
ATOM 2255 O O A ARG A 1 298 ? -7.382 19.472 -36.181 0.49 47.69 296 ARG A O 1
ATOM 2256 O O B ARG A 1 298 ? -7.511 19.648 -36.303 0.51 47.31 296 ARG A O 1
ATOM 2271 N N . ALA A 1 299 ? -5.616 20.863 -36.225 1.00 35.42 297 ALA A N 1
ATOM 2272 C CA . ALA A 1 299 ? -5.965 21.478 -34.948 1.00 36.90 297 ALA A CA 1
ATOM 2273 C C . ALA A 1 299 ? -7.269 22.279 -35.031 1.00 40.47 297 ALA A C 1
ATOM 2274 O O . ALA A 1 299 ? -8.036 22.330 -34.062 1.00 35.37 297 ALA A O 1
ATOM 2276 N N . GLY A 1 300 ? -7.508 22.965 -36.151 1.00 35.97 298 GLY A N 1
ATOM 2277 C CA . GLY A 1 300 ? -8.756 23.702 -36.277 1.00 39.63 298 GLY A CA 1
ATOM 2278 C C . GLY A 1 300 ? -9.962 22.801 -36.084 1.00 34.37 298 GLY A C 1
ATOM 2279 O O . GLY A 1 300 ? -10.870 23.109 -35.302 1.00 36.39 298 GLY A O 1
ATOM 2280 N N . LEU A 1 301 ? -9.976 21.661 -36.782 1.00 35.60 299 LEU A N 1
ATOM 2281 C CA . LEU A 1 301 ? -11.073 20.711 -36.625 1.00 39.03 299 LEU A CA 1
ATOM 2282 C C . LEU A 1 301 ? -11.135 20.187 -35.204 1.00 37.17 299 LEU A C 1
ATOM 2283 O O . LEU A 1 301 ? -12.212 20.117 -34.602 1.00 31.84 299 LEU A O 1
ATOM 2288 N N . ALA A 1 302 ? -9.986 19.807 -34.649 1.00 33.42 300 ALA A N 1
ATOM 2289 C CA . ALA A 1 302 ? -9.970 19.278 -33.294 1.00 31.89 300 ALA A CA 1
ATOM 2290 C C . ALA A 1 302 ? -10.448 20.318 -32.298 1.00 33.61 300 ALA A C 1
ATOM 2291 O O . ALA A 1 302 ? -11.175 19.993 -31.352 1.00 33.10 300 ALA A O 1
ATOM 2293 N N . ARG A 1 303 ? -10.062 21.581 -32.494 1.00 33.58 301 ARG A N 1
ATOM 2294 C CA . ARG A 1 303 ? -10.497 22.611 -31.558 1.00 25.54 301 ARG A CA 1
ATOM 2295 C C . ARG A 1 303 ? -11.999 22.819 -31.651 1.00 30.31 301 ARG A C 1
ATOM 2296 O O . ARG A 1 303 ? -12.682 22.927 -30.625 1.00 30.66 301 ARG A O 1
ATOM 2304 N N . GLN A 1 304 ? -12.527 22.857 -32.879 1.00 31.92 302 GLN A N 1
ATOM 2305 C CA . GLN A 1 304 ? -13.964 23.024 -33.058 1.00 32.54 302 GLN A CA 1
ATOM 2306 C C . GLN A 1 304 ? -14.723 21.847 -32.461 1.00 32.47 302 GLN A C 1
ATOM 2307 O O . GLN A 1 304 ? -15.767 22.025 -31.823 1.00 32.71 302 GLN A O 1
ATOM 2313 N N . PHE A 1 305 ? -14.192 20.634 -32.622 1.00 31.57 303 PHE A N 1
ATOM 2314 C CA . PHE A 1 305 ? -14.866 19.470 -32.061 1.00 32.64 303 PHE A CA 1
ATOM 2315 C C . PHE A 1 305 ? -15.026 19.605 -30.547 1.00 31.65 303 PHE A C 1
ATOM 2316 O O . PHE A 1 305 ? -16.112 19.361 -30.000 1.00 29.30 303 PHE A O 1
ATOM 2324 N N . HIS A 1 306 ? -13.967 20.017 -29.852 1.00 29.12 304 HIS A N 1
ATOM 2325 C CA . HIS A 1 306 ? -14.043 20.110 -28.397 1.00 30.34 304 HIS A CA 1
ATOM 2326 C C . HIS A 1 306 ? -14.942 21.261 -27.944 1.00 33.47 304 HIS A C 1
ATOM 2327 O O . HIS A 1 306 ? -15.773 21.086 -27.048 1.00 32.78 304 HIS A O 1
ATOM 2334 N N A GLN A 1 307 ? -14.786 22.444 -28.545 0.43 32.64 305 GLN A N 1
ATOM 2335 N N B GLN A 1 307 ? -14.767 22.449 -28.533 0.57 32.65 305 GLN A N 1
ATOM 2336 C CA A 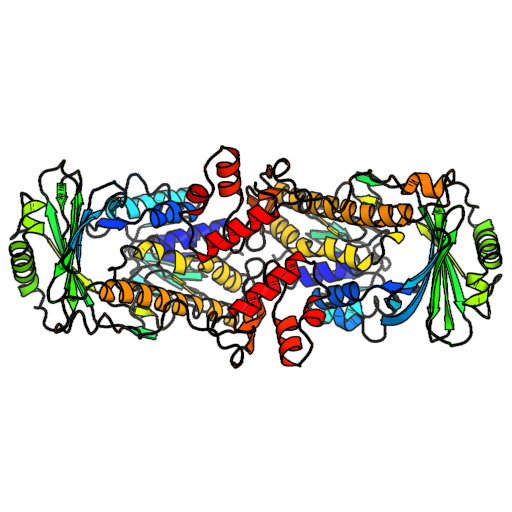GLN A 1 307 ? -15.587 23.592 -28.127 0.43 30.92 305 GLN A CA 1
ATOM 2337 C CA B GLN A 1 307 ? -15.586 23.597 -28.151 0.57 30.90 305 GLN A CA 1
ATOM 2338 C C A GLN A 1 307 ? -17.075 23.311 -28.296 0.43 28.37 305 GLN A C 1
ATOM 2339 C C B GLN A 1 307 ? -17.067 23.280 -28.289 0.57 28.34 305 GLN A C 1
ATOM 2340 O O A GLN A 1 307 ? -17.874 23.572 -27.392 0.43 26.84 305 GLN A O 1
ATOM 2341 O O B GLN A 1 307 ? -17.852 23.490 -27.360 0.57 26.79 305 GLN A O 1
ATOM 2352 N N . GLN A 1 308 ? -17.465 22.782 -29.456 1.00 28.46 306 GLN A N 1
ATOM 2353 C CA . GLN A 1 308 ? -18.882 22.567 -29.720 1.00 32.07 306 GLN A CA 1
ATOM 2354 C C . GLN A 1 308 ? -19.461 21.449 -28.858 1.00 31.98 306 GLN A C 1
ATOM 2355 O O . GLN A 1 308 ? -20.607 21.550 -28.400 1.00 29.49 306 GLN A O 1
ATOM 2361 N N . ARG A 1 309 ? -18.695 20.384 -28.610 1.00 27.33 307 ARG A N 1
ATOM 2362 C CA . ARG A 1 309 ? -19.152 19.362 -27.671 1.00 29.65 307 ARG A CA 1
ATOM 2363 C C . ARG A 1 309 ? -19.358 19.954 -26.278 1.00 28.62 307 ARG A C 1
ATOM 2364 O O . ARG A 1 309 ? -20.406 19.748 -25.650 1.00 27.87 307 ARG A O 1
ATOM 2372 N N . ILE A 1 310 ? -18.364 20.702 -25.778 1.00 32.78 308 ILE A N 1
ATOM 2373 C CA . ILE A 1 310 ? -18.464 21.282 -24.438 1.00 26.88 308 ILE A CA 1
ATOM 2374 C C . ILE A 1 310 ? -19.683 22.194 -24.334 1.00 30.87 308 ILE A C 1
ATOM 2375 O O . ILE A 1 310 ? -20.411 22.172 -23.335 1.00 30.51 308 ILE A O 1
ATOM 2380 N N . GLU A 1 311 ? -19.921 23.022 -25.355 1.00 30.79 309 GLU A N 1
ATOM 2381 C CA . GLU A 1 311 ? -21.061 23.928 -25.289 1.00 29.21 309 GLU A CA 1
ATOM 2382 C C . GLU A 1 311 ? -22.379 23.152 -25.286 1.00 29.34 309 GLU A C 1
ATOM 2383 O O . GLU A 1 311 ? -23.280 23.446 -24.486 1.00 30.39 309 GLU A O 1
ATOM 2389 N N . GLN A 1 312 ? -22.502 22.132 -26.142 1.00 28.90 310 GLN A N 1
ATOM 2390 C CA . GLN A 1 312 ? -23.741 21.355 -26.150 1.00 33.40 310 GLN A CA 1
ATOM 2391 C C . GLN A 1 312 ? -23.949 20.604 -24.830 1.00 35.32 310 GLN A C 1
ATOM 2392 O O . GLN A 1 312 ? -25.078 20.545 -24.315 1.00 26.30 310 GLN A O 1
ATOM 2398 N N . LEU A 1 313 ? -22.878 20.032 -24.258 1.00 30.81 311 LEU A N 1
ATOM 2399 C CA . LEU A 1 313 ? -22.991 19.412 -22.937 1.00 31.13 311 LEU A CA 1
ATOM 2400 C C . LEU A 1 313 ? -23.486 20.422 -21.904 1.00 30.92 311 LEU A C 1
ATOM 2401 O O . LEU A 1 313 ? -24.460 20.164 -21.184 1.00 32.30 311 LEU A O 1
ATOM 2406 N N . PHE A 1 314 ? -22.828 21.587 -21.830 1.00 30.56 312 PHE A N 1
ATOM 2407 C CA . PHE A 1 314 ? -23.224 22.640 -20.895 1.00 29.06 312 PHE A CA 1
ATOM 2408 C C . PHE A 1 314 ? -24.702 22.957 -21.013 1.00 32.59 312 PHE A C 1
ATOM 2409 O O . PHE A 1 314 ? -25.426 23.012 -20.013 1.00 27.33 312 PHE A O 1
ATOM 2417 N N . LEU A 1 315 ? -25.168 23.173 -22.239 1.00 33.38 313 LEU A N 1
ATOM 2418 C CA . LEU A 1 315 ? -26.559 23.551 -22.428 1.00 28.55 313 LEU A CA 1
ATOM 2419 C C . LEU A 1 315 ? -27.494 22.424 -22.023 1.00 27.79 313 LEU A C 1
ATOM 2420 O O . LEU A 1 315 ? -28.565 22.678 -21.447 1.00 30.24 313 LEU A O 1
ATOM 2425 N N . ARG A 1 316 ? -27.117 21.174 -22.316 1.00 30.50 314 ARG A N 1
ATOM 2426 C CA . ARG A 1 316 ? -27.965 20.049 -21.925 1.00 36.10 314 ARG A CA 1
ATOM 2427 C C . ARG A 1 316 ? -28.056 19.936 -20.407 1.00 37.39 314 ARG A C 1
ATOM 2428 O O . ARG A 1 316 ? -29.152 19.819 -19.840 1.00 32.54 314 ARG A O 1
ATOM 2436 N N . PHE A 1 317 ? -26.912 19.985 -19.725 1.00 31.01 315 PHE A N 1
ATOM 2437 C CA . PHE A 1 317 ? -26.950 19.885 -18.274 1.00 30.67 315 PHE A CA 1
ATOM 2438 C C . PHE A 1 317 ? -27.656 21.080 -17.650 1.00 31.00 315 PHE A C 1
ATOM 2439 O O . PHE A 1 317 ? -28.340 20.923 -16.631 1.00 32.08 315 PHE A O 1
ATOM 2447 N N . ALA A 1 318 ? -27.533 22.269 -18.255 1.00 32.11 316 ALA A N 1
ATOM 2448 C CA . ALA A 1 318 ? -28.224 23.448 -17.731 1.00 29.32 316 ALA A CA 1
ATOM 2449 C C . ALA A 1 318 ? -29.735 23.277 -17.805 1.00 33.23 316 ALA A C 1
ATOM 2450 O O . ALA A 1 318 ? -30.464 23.692 -16.894 1.00 30.03 316 ALA A O 1
ATOM 2452 N N . ARG A 1 319 ? -30.222 22.691 -18.901 1.00 27.90 317 ARG A N 1
ATOM 2453 C CA . ARG A 1 319 ? -31.656 22.476 -19.064 1.00 31.72 317 ARG A CA 1
ATOM 2454 C C . ARG A 1 319 ? -32.164 21.355 -18.172 1.00 29.77 317 ARG A C 1
ATOM 2455 O O . ARG A 1 319 ? -33.308 21.403 -17.707 1.00 33.30 317 ARG A O 1
ATOM 2463 N N . ILE A 1 320 ? -31.348 20.332 -17.949 1.00 29.85 318 ILE A N 1
ATOM 2464 C CA . ILE A 1 320 ? -31.732 19.288 -17.014 1.00 35.20 318 ILE A CA 1
ATOM 2465 C C . ILE A 1 320 ? -31.903 19.879 -15.625 1.00 35.47 318 ILE A C 1
ATOM 2466 O O . ILE A 1 320 ? -32.888 19.602 -14.932 1.00 34.77 318 ILE A O 1
ATOM 2471 N N . GLY A 1 321 ? -30.974 20.749 -15.224 1.00 32.46 319 GLY A N 1
ATOM 2472 C CA . GLY A 1 321 ? -31.099 21.415 -13.939 1.00 30.95 319 GLY A CA 1
ATOM 2473 C C . GLY A 1 321 ? -32.318 22.310 -13.869 1.00 36.83 319 GLY A C 1
ATOM 2474 O O . GLY A 1 321 ? -33.040 22.313 -12.865 1.00 31.76 319 GLY A O 1
ATOM 2475 N N . ARG A 1 322 ? -32.587 23.047 -14.953 1.00 35.57 320 ARG A N 1
ATOM 2476 C CA . ARG A 1 322 ? -33.772 23.896 -15.016 1.00 32.92 320 ARG A CA 1
ATOM 2477 C C . ARG A 1 322 ? -35.041 23.103 -14.729 1.00 36.75 320 ARG A C 1
ATOM 2478 O O . ARG A 1 322 ? -35.920 23.558 -13.985 1.00 38.01 320 ARG A O 1
ATOM 2486 N N . ASP A 1 323 ? -35.162 21.916 -15.333 1.00 39.17 321 ASP A N 1
ATOM 2487 C CA . ASP A 1 323 ? -36.350 21.092 -15.136 1.00 37.37 321 ASP A CA 1
ATOM 2488 C C . ASP A 1 323 ? -36.484 20.643 -13.686 1.00 31.86 321 ASP A C 1
ATOM 2489 O O . ASP A 1 323 ? -37.605 20.504 -13.185 1.00 34.57 321 ASP A O 1
ATOM 2494 N N . PHE A 1 324 ? -35.363 20.403 -12.996 1.00 35.30 322 PHE A N 1
ATOM 2495 C CA . PHE A 1 324 ? -35.442 20.157 -11.558 1.00 36.73 322 PHE A CA 1
ATOM 2496 C C . PHE A 1 324 ? -35.999 21.376 -10.837 1.00 37.57 322 PHE A C 1
ATOM 2497 O O . PHE A 1 324 ? -36.928 21.259 -10.033 1.00 39.36 322 PHE A O 1
ATOM 2505 N N . TYR A 1 325 ? -35.454 22.564 -11.124 1.00 37.90 323 TYR A N 1
ATOM 2506 C CA . TYR A 1 325 ? -36.006 23.784 -10.535 1.00 34.49 323 TYR A CA 1
ATOM 2507 C C . TYR A 1 325 ? -37.491 23.916 -10.847 1.00 42.61 323 TYR A C 1
ATOM 2508 O O . TYR A 1 325 ? -38.280 24.360 -10.001 1.00 40.14 323 TYR A O 1
ATOM 2517 N N . GLY A 1 326 ? -37.894 23.525 -12.057 1.00 40.35 324 GLY A N 1
ATOM 2518 C CA . GLY A 1 326 ? -39.282 23.669 -12.449 1.00 38.26 324 GLY A CA 1
ATOM 2519 C C . GLY A 1 326 ? -40.223 22.716 -11.741 1.00 41.74 324 GLY A C 1
ATOM 2520 O O . GLY A 1 326 ? -41.431 22.982 -11.683 1.00 46.23 324 GLY A O 1
ATOM 2521 N N . GLN A 1 327 ? -39.709 21.596 -11.228 1.00 35.54 325 GLN A N 1
ATOM 2522 C CA . GLN A 1 327 ? -40.564 20.694 -10.457 1.00 46.63 325 GLN A CA 1
ATOM 2523 C C . GLN A 1 327 ? -41.086 21.344 -9.178 1.00 52.03 325 GLN A C 1
ATOM 2524 O O . GLN A 1 327 ? -42.132 20.928 -8.665 1.00 51.72 325 GLN A O 1
ATOM 2530 N N . GLU A 1 328 ? -40.397 22.358 -8.661 1.00 45.22 326 GLU A N 1
ATOM 2531 C CA . GLU A 1 328 ? -40.863 23.099 -7.488 1.00 44.63 326 GLU A CA 1
ATOM 2532 C C . GLU A 1 328 ? -41.900 24.118 -7.948 1.00 48.77 326 GLU A C 1
ATOM 2533 O O . GLU A 1 328 ? -41.559 25.188 -8.459 1.00 49.46 326 GLU A O 1
ATOM 2539 N N . GLN A 1 329 ? -43.179 23.782 -7.764 1.00 47.19 327 GLN A N 1
ATOM 2540 C CA . GLN A 1 329 ? -44.286 24.579 -8.273 1.00 47.73 327 GLN A CA 1
ATOM 2541 C C . GLN A 1 329 ? -44.953 25.440 -7.211 1.00 49.56 327 GLN A C 1
ATOM 2542 O O . GLN A 1 329 ? -45.883 26.184 -7.536 1.00 51.32 327 GLN A O 1
ATOM 2548 N N . GLY A 1 330 ? -44.509 25.362 -5.956 1.00 51.48 328 GLY A N 1
ATOM 2549 C CA . GLY A 1 330 ? -45.095 26.172 -4.909 1.00 52.15 328 GLY A CA 1
ATOM 2550 C C . GLY A 1 330 ? -44.240 27.351 -4.490 1.00 55.16 328 GLY A C 1
ATOM 2551 O O . GLY A 1 330 ? -44.089 27.612 -3.294 1.00 56.96 328 GLY A O 1
ATOM 2552 N N . ARG A 1 331 ? -43.674 28.082 -5.458 1.00 53.88 329 ARG A N 1
ATOM 2553 C CA . ARG A 1 331 ? -42.762 29.183 -5.154 1.00 55.67 329 ARG A CA 1
ATOM 2554 C C . ARG A 1 331 ? -42.949 30.343 -6.116 1.00 56.91 329 ARG A C 1
ATOM 2555 O O . ARG A 1 331 ? -41.992 31.060 -6.419 1.00 52.02 329 ARG A O 1
ATOM 2563 N N . VAL A 1 332 ? -44.176 30.553 -6.590 1.00 61.61 330 VAL A N 1
ATOM 2564 C CA . VAL A 1 332 ? -44.367 31.296 -7.827 1.00 64.37 330 VAL A CA 1
ATOM 2565 C C . VAL A 1 332 ? -43.969 32.769 -7.724 1.00 67.01 330 VAL A C 1
ATOM 2566 O O . VAL A 1 332 ? -43.663 33.390 -8.749 1.00 80.26 330 VAL A O 1
ATOM 2570 N N . GLY A 1 333 ? -43.927 33.351 -6.537 1.00 61.93 331 GLY A N 1
ATOM 2571 C CA . GLY A 1 333 ? -43.537 34.745 -6.509 1.00 64.09 331 GLY A CA 1
ATOM 2572 C C . GLY A 1 333 ? -42.066 35.024 -6.279 1.00 62.13 331 GLY A C 1
ATOM 2573 O O . GLY A 1 333 ? -41.685 36.195 -6.175 1.00 60.09 331 GLY A O 1
ATOM 2574 N N . GLN A 1 334 ? -41.218 33.993 -6.232 1.00 53.89 332 GLN A N 1
ATOM 2575 C CA . GLN A 1 334 ? -39.874 34.127 -5.682 1.00 48.82 332 GLN A CA 1
ATOM 2576 C C . GLN A 1 334 ? -38.856 34.362 -6.784 1.00 45.47 332 GLN A C 1
ATOM 2577 O O . GLN A 1 334 ? -38.748 33.530 -7.695 1.00 47.64 332 GLN A O 1
ATOM 2583 N N . PRO A 1 335 ? -38.070 35.440 -6.723 1.00 44.52 333 PRO A N 1
ATOM 2584 C CA . PRO A 1 335 ? -37.043 35.668 -7.755 1.00 45.32 333 PRO A CA 1
ATOM 2585 C C . PRO A 1 335 ? -36.007 34.560 -7.887 1.00 51.95 333 PRO A C 1
ATOM 2586 O O . PRO A 1 335 ? -35.533 34.323 -9.006 1.00 45.35 333 PRO A O 1
ATOM 2590 N N . PHE A 1 336 ? -35.613 33.887 -6.796 1.00 40.47 334 PHE A N 1
ATOM 2591 C CA . PHE A 1 336 ? -34.597 32.848 -6.931 1.00 38.18 334 PHE A CA 1
ATOM 2592 C C . PHE A 1 336 ? -35.071 31.749 -7.872 1.00 42.22 334 PHE A C 1
ATOM 2593 O O . PHE A 1 336 ? -34.309 31.278 -8.725 1.00 42.30 334 PHE A O 1
ATOM 2601 N N . TRP A 1 337 ? -36.324 31.325 -7.711 1.00 33.89 335 TRP A N 1
ATOM 2602 C CA . TRP A 1 337 ? -36.877 30.195 -8.444 1.00 35.85 335 TRP A CA 1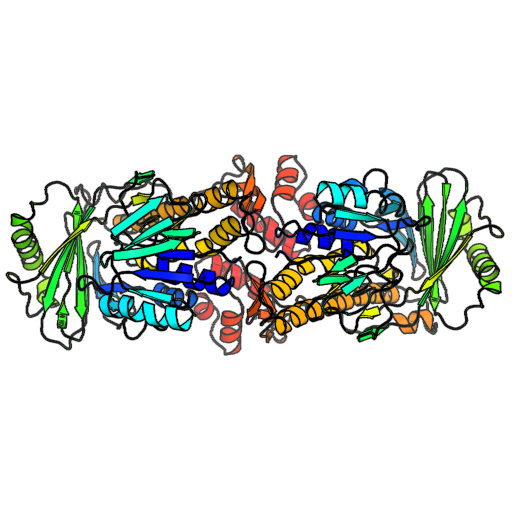
ATOM 2603 C C . TRP A 1 337 ? -37.264 30.584 -9.868 1.00 39.92 335 TRP A C 1
ATOM 2604 O O . TRP A 1 337 ? -36.896 29.895 -10.825 1.00 41.39 335 TRP A O 1
ATOM 2615 N N . ALA A 1 338 ? -37.999 31.690 -10.018 1.00 37.04 336 ALA A N 1
ATOM 2616 C CA . ALA A 1 338 ? -38.406 32.165 -11.342 1.00 43.51 336 ALA A CA 1
ATOM 2617 C C . ALA A 1 338 ? -37.205 32.361 -12.256 1.00 39.66 336 ALA A C 1
ATOM 2618 O O . ALA A 1 338 ? -37.221 31.944 -13.418 1.00 46.01 336 ALA A O 1
ATOM 2620 N N A ARG A 1 339 ? -36.146 32.987 -11.746 0.51 38.96 337 ARG A N 1
ATOM 2621 N N B ARG A 1 339 ? -36.161 33.014 -11.745 0.49 38.97 337 ARG A N 1
ATOM 2622 C CA A ARG A 1 339 ? -34.944 33.171 -12.552 0.51 41.95 337 ARG A CA 1
ATOM 2623 C CA B ARG A 1 339 ? -34.922 33.173 -12.496 0.49 41.96 337 ARG A CA 1
ATOM 2624 C C A ARG A 1 339 ? -34.349 31.827 -12.973 0.51 45.34 337 ARG A C 1
ATOM 2625 C C B ARG A 1 339 ? -34.383 31.826 -12.969 0.49 45.34 337 ARG A C 1
ATOM 2626 O O A ARG A 1 339 ? -33.869 31.679 -14.103 0.51 39.65 337 ARG A O 1
ATOM 2627 O O B ARG A 1 339 ? -33.977 31.678 -14.128 0.49 39.65 337 ARG A O 1
ATOM 2642 N N . ARG A 1 340 ? -34.400 30.823 -12.093 1.00 43.42 338 ARG A N 1
ATOM 2643 C CA . ARG A 1 340 ? -33.775 29.540 -12.393 1.00 38.91 338 ARG A CA 1
ATOM 2644 C C . ARG A 1 340 ? -34.676 28.572 -13.153 1.00 37.80 338 ARG A C 1
ATOM 2645 O O . ARG A 1 340 ? -34.169 27.649 -13.804 1.00 36.35 338 ARG A O 1
ATOM 2653 N N . GLN A 1 341 ? -35.982 28.780 -13.131 1.00 35.89 339 GLN A N 1
ATOM 2654 C CA . GLN A 1 341 ? -36.887 27.931 -13.884 1.00 38.62 339 GLN A CA 1
ATOM 2655 C C . GLN A 1 341 ? -36.971 28.312 -15.360 1.00 40.51 339 GLN A C 1
ATOM 2656 O O . GLN A 1 341 ? -37.548 27.553 -16.152 1.00 38.46 339 GLN A O 1
ATOM 2662 N N . GLY A 1 342 ? -36.403 29.451 -15.749 1.00 41.73 340 GLY A N 1
ATOM 2663 C CA . GLY A 1 342 ? -36.424 29.874 -17.136 1.00 40.99 340 GLY A CA 1
ATOM 2664 C C . GLY A 1 342 ? -35.042 29.974 -17.753 1.00 45.04 340 GLY A C 1
ATOM 2665 O O . GLY A 1 342 ? -34.892 30.471 -18.875 1.00 42.69 340 GLY A O 1
ATOM 2666 N N . TRP A 1 343 ? -34.020 29.499 -17.034 1.00 31.89 341 TRP A N 1
ATOM 2667 C CA . TRP A 1 343 ? -32.658 29.574 -17.540 1.00 35.61 341 TRP A CA 1
ATOM 2668 C C . TRP A 1 343 ? -32.150 28.179 -17.902 1.00 41.98 341 TRP A C 1
ATOM 2669 O O . TRP A 1 343 ? -32.412 27.224 -17.163 1.00 36.11 341 TRP A O 1
ATOM 2680 N N . PRO A 1 344 ? -31.402 28.016 -19.018 1.00 38.26 342 PRO A N 1
ATOM 2681 C CA . PRO A 1 344 ? -30.909 29.016 -19.981 1.00 37.43 342 PRO A CA 1
ATOM 2682 C C . PRO A 1 344 ? -31.982 29.546 -20.939 1.00 42.07 342 PRO A C 1
ATOM 2683 O O . PRO A 1 344 ? -31.855 30.661 -21.454 1.00 47.04 342 PRO A O 1
ATOM 2687 N N . ASP A 1 345 ? -33.029 28.758 -21.155 1.00 36.37 343 ASP A N 1
ATOM 2688 C CA . ASP A 1 345 ? -34.141 29.125 -22.033 1.00 39.01 343 ASP A CA 1
ATOM 2689 C C . ASP A 1 345 ? -35.309 28.203 -21.683 1.00 42.44 343 ASP A C 1
ATOM 2690 O O . ASP A 1 345 ? -35.266 27.500 -20.667 1.00 39.91 343 ASP A O 1
ATOM 2695 N N . MET A 1 346 ? -36.329 28.158 -22.542 1.00 35.60 344 MET A N 1
ATOM 2696 C CA . MET A 1 346 ? -37.429 27.223 -22.335 1.00 34.73 344 MET A CA 1
ATOM 2697 C C . MET A 1 346 ? -37.441 26.091 -23.358 1.00 35.29 344 MET A C 1
ATOM 2698 O O . MET A 1 346 ? -38.463 25.422 -23.527 1.00 43.19 344 MET A O 1
ATOM 2703 N N . GLN A 1 347 ? -36.317 25.830 -24.013 1.00 43.53 345 GLN A N 1
ATOM 2704 C CA . GLN A 1 347 ? -36.270 24.766 -25.005 1.00 48.52 345 GLN A CA 1
ATOM 2705 C C . GLN A 1 347 ? -36.395 23.401 -24.335 1.00 43.38 345 GLN A C 1
ATOM 2706 O O . GLN A 1 347 ? -35.753 23.134 -23.311 1.00 37.64 345 GLN A O 1
ATOM 2712 N N . ALA A 1 348 ? -37.225 22.535 -24.913 1.00 36.96 346 ALA A N 1
ATOM 2713 C CA . ALA A 1 348 ? -37.350 21.174 -24.404 1.00 40.95 346 ALA A CA 1
ATOM 2714 C C . ALA A 1 348 ? -36.027 20.425 -24.565 1.00 44.71 346 ALA A C 1
ATOM 2715 O O . ALA A 1 348 ? -35.195 20.757 -25.418 1.00 46.15 346 ALA A O 1
ATOM 2717 N N . LEU A 1 349 ? -35.831 19.399 -23.729 1.00 37.15 347 LEU A N 1
ATOM 2718 C CA . LEU A 1 349 ? -34.606 18.597 -23.823 1.00 44.22 347 LEU A CA 1
ATOM 2719 C C . LEU A 1 349 ? -34.517 17.826 -25.138 1.00 49.77 347 LEU A C 1
ATOM 2720 O O . LEU A 1 349 ? -33.414 17.636 -25.671 1.00 45.51 347 LEU A O 1
ATOM 2725 N N . HIS A 1 350 ? -35.644 17.357 -25.671 1.00 44.81 348 HIS A N 1
ATOM 2726 C CA . HIS A 1 350 ? -35.682 16.769 -27.008 1.00 58.22 348 HIS A CA 1
ATOM 2727 C C . HIS A 1 350 ? -36.423 17.734 -27.928 1.00 46.43 348 HIS A C 1
ATOM 2728 O O . HIS A 1 350 ? -37.634 17.925 -27.788 1.00 48.98 348 HIS A O 1
ATOM 2735 N N . VAL A 1 351 ? -35.695 18.348 -28.859 1.00 39.64 349 VAL A N 1
ATOM 2736 C CA . VAL A 1 351 ? -36.289 19.355 -29.728 1.00 43.83 349 VAL A CA 1
ATOM 2737 C C . VAL A 1 351 ? -37.166 18.683 -30.783 1.00 46.71 349 VAL A C 1
ATOM 2738 O O . VAL A 1 351 ? -36.965 17.515 -31.149 1.00 41.22 349 VAL A O 1
ATOM 2742 N N . ALA A 1 352 ? -38.144 19.435 -31.284 1.00 31.83 350 ALA A N 1
ATOM 2743 C CA . ALA A 1 352 ? -39.028 18.942 -32.333 1.00 30.79 350 ALA A CA 1
ATOM 2744 C C . ALA A 1 352 ? -38.300 18.851 -33.672 1.00 29.20 350 ALA A C 1
ATOM 2745 O O . ALA A 1 352 ? -37.452 19.687 -33.990 1.00 37.72 350 ALA A O 1
ATOM 2747 N N . ALA A 1 353 ? -38.652 17.839 -34.467 1.00 28.75 351 ALA A N 1
ATOM 2748 C CA . ALA A 1 353 ? -38.086 17.681 -35.801 1.00 33.76 351 ALA A CA 1
ATOM 2749 C C . ALA A 1 353 ? -38.532 18.807 -36.733 1.00 39.63 351 ALA A C 1
ATOM 2750 O O . ALA A 1 353 ? -39.606 19.395 -36.577 1.00 34.12 351 ALA A O 1
ATOM 2752 N N . ASP A 1 354 ? -37.691 19.093 -37.723 1.00 33.64 352 ASP A N 1
ATOM 2753 C CA . ASP A 1 354 ? -38.032 20.030 -38.791 1.00 34.22 352 ASP A CA 1
ATOM 2754 C C . ASP A 1 354 ? -37.246 19.577 -40.019 1.00 37.48 352 ASP A C 1
ATOM 2755 O O . ASP A 1 354 ? -36.127 20.045 -40.261 1.00 32.12 352 ASP A O 1
ATOM 2760 N N . TRP A 1 355 ? -37.854 18.674 -40.794 1.00 31.91 353 TRP A N 1
ATOM 2761 C CA . TRP A 1 355 ? -37.153 18.118 -41.942 1.00 32.91 353 TRP A CA 1
ATOM 2762 C C . TRP A 1 355 ? -36.774 19.201 -42.936 1.00 38.52 353 TRP A C 1
ATOM 2763 O O . TRP A 1 355 ? -35.726 19.102 -43.583 1.00 35.19 353 TRP A O 1
ATOM 2774 N N . SER A 1 356 ? -37.594 20.252 -43.045 1.00 41.33 354 SER A N 1
ATOM 2775 C CA . SER A 1 356 ? -37.316 21.330 -43.990 1.00 48.34 354 SER A CA 1
ATOM 2776 C C . SER A 1 356 ? -36.006 22.044 -43.676 1.00 43.82 354 SER A C 1
ATOM 2777 O O . SER A 1 356 ? -35.376 22.599 -44.581 1.00 45.37 354 SER A O 1
ATOM 2780 N N . ALA A 1 357 ? -35.568 22.018 -42.416 1.00 39.73 355 ALA A N 1
ATOM 2781 C CA . ALA A 1 357 ? -34.365 22.709 -41.975 1.00 37.83 355 ALA A CA 1
ATOM 2782 C C . ALA A 1 357 ? -33.118 21.828 -41.970 1.00 43.53 355 ALA A C 1
ATOM 2783 O O . ALA A 1 357 ? -32.042 22.319 -41.609 1.00 43.98 355 ALA A O 1
ATOM 2785 N N . VAL A 1 358 ? -33.229 20.551 -42.352 1.00 35.82 356 VAL A N 1
ATOM 2786 C CA . VAL A 1 358 ? -32.090 19.636 -42.298 1.00 35.77 356 VAL A CA 1
ATOM 2787 C C . VAL A 1 358 ? -31.054 20.040 -43.340 1.00 39.57 356 VAL A C 1
ATOM 2788 O O . VAL A 1 358 ? -31.393 20.376 -44.483 1.00 32.47 356 VAL A O 1
ATOM 2792 N N . ARG A 1 359 ? -29.777 20.010 -42.958 1.00 33.72 357 ARG A N 1
ATOM 2793 C CA . ARG A 1 359 ? -28.722 20.461 -43.855 1.00 34.42 357 ARG A CA 1
ATOM 2794 C C . ARG A 1 359 ? -27.595 19.441 -43.909 1.00 39.34 357 ARG A C 1
ATOM 2795 O O . ARG A 1 359 ? -27.204 18.878 -42.880 1.00 32.74 357 ARG A O 1
ATOM 2803 N N . VAL A 1 360 ? -27.071 19.218 -45.113 1.00 34.16 358 VAL A N 1
ATOM 2804 C CA . VAL A 1 360 ? -25.828 18.474 -45.294 1.00 33.71 358 VAL A CA 1
ATOM 2805 C C . VAL A 1 360 ? -24.681 19.475 -45.225 1.00 38.35 358 VAL A C 1
ATOM 2806 O O . VAL A 1 360 ? -24.635 20.438 -46.002 1.00 38.11 358 VAL A O 1
ATOM 2810 N N . GLU A 1 361 ? -23.768 19.264 -44.287 1.00 33.05 359 GLU A N 1
ATOM 2811 C CA . GLU A 1 361 ? -22.636 20.153 -44.088 1.00 36.19 359 GLU A CA 1
ATOM 2812 C C . GLU A 1 361 ? -21.414 19.325 -43.726 1.00 38.23 359 GLU A C 1
ATOM 2813 O O . GLU A 1 361 ? -21.526 18.237 -43.156 1.00 32.20 359 GLU A O 1
ATOM 2819 N N . ARG A 1 362 ? -20.243 19.861 -44.066 1.00 36.34 360 ARG A N 1
ATOM 2820 C CA . ARG A 1 362 ? -18.972 19.275 -43.661 1.00 35.56 360 ARG A CA 1
ATOM 2821 C C . ARG A 1 362 ? -18.654 19.722 -42.232 1.00 31.36 360 ARG A C 1
ATOM 2822 O O . ARG A 1 362 ? -18.559 20.921 -41.959 1.00 39.55 360 ARG A O 1
ATOM 2830 N N . ARG A 1 363 ? -18.506 18.770 -41.324 1.00 31.55 361 ARG A N 1
ATOM 2831 C CA . ARG A 1 363 ? -18.377 19.053 -39.904 1.00 32.02 361 ARG A CA 1
ATOM 2832 C C . ARG A 1 363 ? -17.337 18.116 -39.320 1.00 31.17 361 ARG A C 1
ATOM 2833 O O . ARG A 1 363 ? -17.009 17.094 -39.931 1.00 32.60 361 ARG A O 1
ATOM 2841 N N . PRO A 1 364 ? -16.801 18.435 -38.134 1.00 30.35 362 PRO A N 1
ATOM 2842 C CA . PRO A 1 364 ? -15.865 17.518 -37.463 1.00 33.62 362 PRO A CA 1
ATOM 2843 C C . PRO A 1 364 ? -16.520 16.203 -37.054 1.00 42.23 362 PRO A C 1
ATOM 2844 O O . PRO A 1 364 ? -17.651 16.178 -36.562 1.00 34.15 362 PRO A O 1
ATOM 2848 N N . VAL A 1 365 ? -15.766 15.107 -37.218 1.00 31.08 363 VAL A N 1
ATOM 2849 C CA . VAL A 1 365 ? -16.178 13.754 -36.840 1.00 31.72 363 VAL A CA 1
ATOM 2850 C C . VAL A 1 365 ? -14.995 13.050 -36.183 1.00 35.85 363 VAL A C 1
ATOM 2851 O O . VAL A 1 365 ? -13.846 13.465 -36.331 1.00 36.88 363 VAL A O 1
ATOM 2855 N N . LEU A 1 366 ? -15.285 11.964 -35.462 1.00 41.27 364 LEU A N 1
ATOM 2856 C CA . LEU A 1 366 ? -14.265 11.099 -34.865 1.00 41.26 364 LEU A CA 1
ATOM 2857 C C . LEU A 1 366 ? -14.085 9.844 -35.704 1.00 38.78 364 LEU A C 1
ATOM 2858 O O . LEU A 1 366 ? -15.049 9.118 -35.937 1.00 30.54 364 LEU A O 1
ATOM 2863 N N A ARG A 1 367 ? -12.854 9.589 -36.154 0.51 36.21 365 ARG A N 1
ATOM 2864 N N B ARG A 1 367 ? -12.854 9.584 -36.143 0.49 36.21 365 ARG A N 1
ATOM 2865 C CA A ARG A 1 367 ? -12.529 8.354 -36.868 0.51 33.94 365 ARG A CA 1
ATOM 2866 C CA B ARG A 1 367 ? -12.542 8.343 -36.843 0.49 33.95 365 ARG A CA 1
ATOM 2867 C C A ARG A 1 367 ? -11.142 7.894 -36.447 0.51 36.15 365 ARG A C 1
ATOM 2868 C C B ARG A 1 367 ? -11.144 7.887 -36.459 0.49 36.14 365 ARG A C 1
ATOM 2869 O O A ARG A 1 367 ? -10.182 8.668 -36.530 0.51 32.45 365 ARG A O 1
ATOM 2870 O O B ARG A 1 367 ? -10.184 8.654 -36.580 0.49 32.45 365 ARG A O 1
ATOM 2885 N N . ASP A 1 368 ? -11.049 6.644 -35.980 1.00 32.28 366 ASP A N 1
ATOM 2886 C CA . ASP A 1 368 ? -9.765 5.995 -35.673 1.00 35.21 366 ASP A CA 1
ATOM 2887 C C . ASP A 1 368 ? -8.923 6.819 -34.700 1.00 34.29 366 ASP A C 1
ATOM 2888 O O . ASP A 1 368 ? -7.694 6.926 -34.826 1.00 27.52 366 ASP A O 1
ATOM 2893 N N . GLY A 1 369 ? -9.590 7.406 -33.708 1.00 29.94 367 GLY A N 1
ATOM 2894 C CA . GLY A 1 369 ? -8.910 8.165 -32.680 1.00 31.22 367 GLY A CA 1
ATOM 2895 C C . GLY A 1 369 ? -8.509 9.571 -33.070 1.00 30.39 367 GLY A C 1
ATOM 2896 O O . GLY A 1 369 ? -7.770 10.217 -32.323 1.00 28.36 367 GLY A O 1
ATOM 2897 N N . LEU A 1 370 ? -8.938 10.056 -34.224 1.00 28.18 368 LEU A N 1
ATOM 2898 C CA . LEU A 1 370 ? -8.557 11.382 -34.679 1.00 36.14 368 LEU A CA 1
ATOM 2899 C C . LEU A 1 370 ? -9.790 12.153 -35.123 1.00 34.82 368 LEU A C 1
ATOM 2900 O O . LEU A 1 370 ? -10.727 11.581 -35.690 1.00 34.96 368 LEU A O 1
ATOM 2905 N N . VAL A 1 371 ? -9.773 13.462 -34.882 1.00 39.85 369 VAL A N 1
ATOM 2906 C CA . VAL A 1 371 ? -10.822 14.327 -35.406 1.00 27.44 369 VAL A CA 1
ATOM 2907 C C . VAL A 1 371 ? -10.542 14.541 -36.883 1.00 40.60 369 VAL A C 1
ATOM 2908 O O . VAL A 1 371 ? -9.462 14.999 -37.268 1.00 36.16 369 VAL A O 1
ATOM 2912 N N . ASP A 1 372 ? -11.488 14.143 -37.712 1.00 35.53 370 ASP A N 1
ATOM 2913 C CA . ASP A 1 372 ? -11.407 14.352 -39.145 1.00 42.04 370 ASP A CA 1
ATOM 2914 C C . ASP A 1 372 ? -12.587 15.230 -39.510 1.00 32.97 370 ASP A C 1
ATOM 2915 O O . ASP A 1 372 ? -13.190 15.861 -38.639 1.00 36.30 370 ASP A O 1
ATOM 2920 N N . GLU A 1 373 ? -12.928 15.270 -40.785 1.00 37.10 371 GLU A N 1
ATOM 2921 C CA . GLU A 1 373 ? -14.017 16.082 -41.279 1.00 36.55 371 GLU A CA 1
ATOM 2922 C C . GLU A 1 373 ? -14.778 15.228 -42.280 1.00 44.69 371 GLU A C 1
ATOM 2923 O O . GLU A 1 373 ? -14.167 14.468 -43.036 1.00 38.76 371 GLU A O 1
ATOM 2929 N N . ALA A 1 374 ? -16.105 15.321 -42.265 1.00 36.64 372 ALA A N 1
ATOM 2930 C CA . ALA A 1 374 ? -16.900 14.555 -43.212 1.00 32.01 372 ALA A CA 1
ATOM 2931 C C . ALA A 1 374 ? -18.217 15.269 -43.415 1.00 36.93 372 ALA A C 1
ATOM 2932 O O . ALA A 1 374 ? -18.633 16.085 -42.590 1.00 30.30 372 ALA A O 1
ATOM 2934 N N . GLU A 1 375 ? -18.853 14.981 -44.547 1.00 33.32 373 GLU A N 1
ATOM 2935 C CA . GLU A 1 375 ? -20.222 15.422 -44.764 1.00 36.15 373 GLU A CA 1
ATOM 2936 C C . GLU A 1 375 ? -21.121 14.691 -43.777 1.00 34.67 373 GLU A C 1
ATOM 2937 O O . GLU A 1 375 ? -21.137 13.458 -43.736 1.00 38.53 373 GLU A O 1
ATOM 2943 N N . VAL A 1 376 ? -21.826 15.447 -42.944 1.00 35.67 374 VAL A N 1
ATOM 2944 C CA . VAL A 1 376 ? -22.757 14.882 -41.979 1.00 33.36 374 VAL A CA 1
ATOM 2945 C C . VAL A 1 376 ? -24.097 15.545 -42.226 1.00 28.91 374 VAL A C 1
ATOM 2946 O O . VAL A 1 376 ? -24.207 16.493 -43.003 1.00 33.08 374 VAL A O 1
ATOM 2950 N N . VAL A 1 377 ? -25.126 15.037 -41.563 1.00 28.82 375 VAL A N 1
ATOM 2951 C CA . VAL A 1 377 ? -26.473 15.585 -41.701 1.00 26.44 375 VAL A CA 1
ATOM 2952 C C . VAL A 1 377 ? -26.809 16.348 -40.424 1.00 29.70 375 VAL A C 1
ATOM 2953 O O . VAL A 1 377 ? -26.839 15.761 -39.340 1.00 31.25 375 VAL A O 1
ATOM 2957 N N . VAL A 1 378 ? -27.018 17.669 -40.553 1.00 26.31 376 VAL A N 1
ATOM 2958 C CA . VAL A 1 378 ? -27.312 18.543 -39.423 1.00 28.23 376 VAL A CA 1
ATOM 2959 C C . VAL A 1 378 ? -28.825 18.655 -39.298 1.00 30.47 376 VAL A C 1
ATOM 2960 O O . VAL A 1 378 ? -29.516 18.944 -40.281 1.00 31.97 376 VAL A O 1
ATOM 2964 N N . THR A 1 379 ? -29.336 18.399 -38.098 1.00 32.71 377 THR A N 1
ATOM 2965 C CA . THR A 1 379 ? -30.766 18.398 -37.831 1.00 31.18 377 THR A CA 1
ATOM 2966 C C . THR A 1 379 ? -31.066 19.244 -36.598 1.00 38.99 377 THR A C 1
ATOM 2967 O O . THR A 1 379 ? -30.169 19.629 -35.837 1.00 31.56 377 THR A O 1
ATOM 2971 N N . ALA A 1 380 ? -32.362 19.497 -36.389 1.00 33.84 378 ALA A N 1
ATOM 2972 C CA . ALA A 1 380 ? -32.798 20.212 -35.196 1.00 38.33 378 ALA A CA 1
ATOM 2973 C C . ALA A 1 380 ? -32.313 19.519 -33.924 1.00 32.84 378 ALA A C 1
ATOM 2974 O O . ALA A 1 380 ? -31.831 20.177 -32.995 1.00 38.96 378 ALA A O 1
ATOM 2976 N N . ASP A 1 381 ? -32.418 18.186 -33.869 1.00 33.99 379 ASP A N 1
ATOM 2977 C CA . ASP A 1 381 ? -32.054 17.448 -32.667 1.00 39.87 379 ASP A CA 1
ATOM 2978 C C . ASP A 1 381 ? -30.555 17.222 -32.552 1.00 43.70 379 ASP A C 1
ATOM 2979 O O . ASP A 1 381 ? -30.064 16.997 -31.441 1.00 34.04 379 ASP A O 1
ATOM 2984 N N . GLN A 1 382 ? -29.822 17.283 -33.664 1.00 35.48 380 GLN A N 1
ATOM 2985 C CA . GLN A 1 382 ? -28.368 17.106 -33.673 1.00 33.57 380 GLN A CA 1
ATOM 2986 C C . GLN A 1 382 ? -27.718 18.308 -34.352 1.00 30.36 380 GLN A C 1
ATOM 2987 O O . GLN A 1 382 ? -27.359 18.246 -35.535 1.00 35.43 380 GLN A O 1
ATOM 2993 N N . PRO A 1 383 ? -27.566 19.426 -33.637 1.00 31.16 381 PRO A N 1
ATOM 2994 C CA . PRO A 1 383 ? -26.900 20.598 -34.234 1.00 34.40 381 PRO A CA 1
ATOM 2995 C C . PRO A 1 383 ? -25.470 20.312 -34.694 1.00 28.74 381 PRO A C 1
ATOM 2996 O O . PRO A 1 383 ? -24.941 21.058 -35.522 1.00 33.56 381 PRO A O 1
ATOM 3000 N N . LEU A 1 384 ? -24.829 19.273 -34.168 1.00 30.73 382 LEU A N 1
ATOM 3001 C CA . LEU A 1 384 ? -23.443 18.969 -34.504 1.00 37.43 382 LEU A CA 1
ATOM 3002 C C . LEU A 1 384 ? -23.344 17.925 -35.606 1.00 33.94 382 LEU A C 1
ATOM 3003 O O . LEU A 1 384 ? -22.241 17.624 -36.072 1.00 33.10 382 LEU A O 1
ATOM 3008 N N . GLY A 1 385 ? -24.468 17.376 -36.035 1.00 33.76 383 GLY A N 1
ATOM 3009 C CA . GLY A 1 385 ? -24.517 16.518 -37.199 1.00 35.39 383 GLY A CA 1
ATOM 3010 C C . GLY A 1 385 ? -24.454 15.048 -36.847 1.00 30.56 383 GLY A C 1
ATOM 3011 O O . GLY A 1 385 ? -23.882 14.642 -35.831 1.00 32.62 383 GLY A O 1
ATOM 3012 N N . VAL A 1 386 ? -25.069 14.238 -37.697 1.00 28.39 384 VAL A N 1
ATOM 3013 C CA . VAL A 1 386 ? -25.009 12.787 -37.627 1.00 31.52 384 VAL A CA 1
ATOM 3014 C C . VAL A 1 386 ? -24.212 12.312 -38.836 1.00 33.32 384 VAL A C 1
ATOM 3015 O O . VAL A 1 386 ? -24.574 12.615 -39.981 1.00 32.20 384 VAL A O 1
ATOM 3019 N N . TRP A 1 387 ? -23.134 11.562 -38.592 1.00 28.11 385 TRP A N 1
ATOM 3020 C CA . TRP A 1 387 ? -22.311 11.087 -39.708 1.00 32.57 385 TRP A CA 1
ATOM 3021 C C . TRP A 1 387 ? -22.836 9.784 -40.316 1.00 32.27 385 TRP A C 1
ATOM 3022 O O . TRP A 1 387 ? -23.067 9.699 -41.528 1.00 32.57 385 TRP A O 1
ATOM 3033 N N . HIS A 1 388 ? -23.009 8.757 -39.494 1.00 37.14 386 HIS A N 1
ATOM 3034 C CA . HIS A 1 388 ? -23.394 7.449 -39.994 1.00 44.72 386 HIS A CA 1
ATOM 3035 C C . HIS A 1 388 ? -24.225 6.735 -38.941 1.00 36.99 386 HIS A C 1
ATOM 3036 O O . HIS A 1 388 ? -24.192 7.077 -37.758 1.00 40.75 386 HIS A O 1
ATOM 3043 N N . LEU A 1 389 ? -24.981 5.741 -39.397 1.00 42.56 387 LEU A N 1
ATOM 3044 C CA . LEU A 1 389 ? -25.661 4.780 -38.532 1.00 48.52 387 LEU A CA 1
ATOM 3045 C C . LEU A 1 389 ? -25.053 3.409 -38.804 1.00 42.94 387 LEU A C 1
ATOM 3046 O O . LEU A 1 389 ? -25.266 2.840 -39.881 1.00 41.34 387 LEU A O 1
ATOM 3051 N N . GLN A 1 390 ? -24.289 2.889 -37.839 1.00 56.32 388 GLN A N 1
ATOM 3052 C CA . GLN A 1 390 ? -23.664 1.564 -37.952 1.00 53.51 388 GLN A CA 1
ATOM 3053 C C . GLN A 1 390 ? -22.936 1.396 -39.284 1.00 52.96 388 GLN A C 1
ATOM 3054 O O . GLN A 1 390 ? -23.048 0.365 -39.948 1.00 60.66 388 GLN A O 1
ATOM 3060 N N . GLY A 1 391 ? -22.208 2.437 -39.697 1.00 53.07 389 GLY A N 1
ATOM 3061 C CA . GLY A 1 391 ? -21.413 2.411 -40.905 1.00 45.70 389 GLY A CA 1
ATOM 3062 C C . GLY A 1 391 ? -22.073 3.014 -42.125 1.00 54.19 389 GLY A C 1
ATOM 3063 O O . GLY A 1 391 ? -21.377 3.303 -43.108 1.00 58.73 389 GLY A O 1
ATOM 3064 N N . VAL A 1 392 ? -23.389 3.199 -42.098 1.00 49.00 390 VAL A N 1
ATOM 3065 C CA . VAL A 1 392 ? -24.123 3.748 -43.232 1.00 46.71 390 VAL A CA 1
ATOM 3066 C C . VAL A 1 392 ? -24.066 5.266 -43.132 1.00 51.55 390 VAL A C 1
ATOM 3067 O O . VAL A 1 392 ? -24.707 5.856 -42.261 1.00 42.89 390 VAL A O 1
ATOM 3071 N N . GLU A 1 393 ? -23.291 5.898 -44.010 1.00 49.28 391 GLU A N 1
ATOM 3072 C CA . GLU A 1 393 ? -23.242 7.352 -44.037 1.00 49.17 391 GLU A CA 1
ATOM 3073 C C . GLU A 1 393 ? -24.572 7.908 -44.526 1.00 37.06 391 GLU A C 1
ATOM 3074 O O . GLU A 1 393 ? -25.138 7.424 -45.509 1.00 40.63 391 GLU A O 1
ATOM 3080 N N . LEU A 1 394 ? -25.052 8.953 -43.854 1.00 37.28 392 LEU A N 1
ATOM 3081 C CA . LEU A 1 394 ? -26.362 9.524 -44.149 1.00 32.28 392 LEU A CA 1
ATOM 3082 C C . LEU A 1 394 ? -26.332 10.663 -45.158 1.00 33.96 392 LEU A C 1
ATOM 3083 O O . LEU A 1 394 ? -27.332 10.888 -45.850 1.00 39.46 392 LEU A O 1
ATOM 3088 N N . ALA A 1 395 ? -25.238 11.418 -45.241 1.00 31.04 393 ALA A N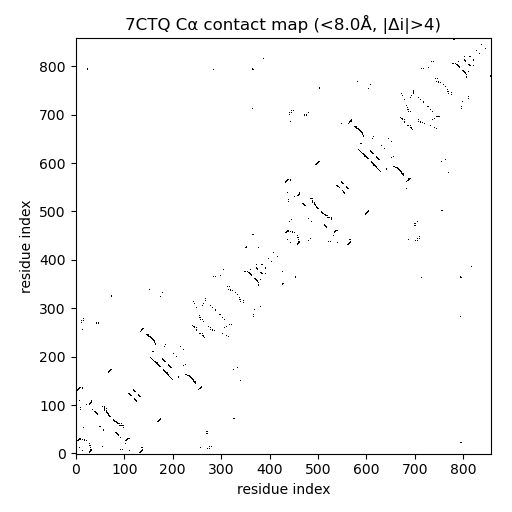 1
ATOM 3089 C CA . ALA A 1 395 ? -25.225 12.563 -46.151 1.00 32.73 393 ALA A CA 1
ATOM 3090 C C . ALA A 1 395 ? -25.516 12.195 -47.604 1.00 35.62 393 ALA A C 1
ATOM 3091 O O . ALA A 1 395 ? -26.258 12.951 -48.261 1.00 36.09 393 ALA A O 1
ATOM 3093 N N . PRO A 1 396 ? -24.997 11.092 -48.163 1.00 38.89 394 PRO A N 1
ATOM 3094 C CA . PRO A 1 396 ? -25.365 10.764 -49.559 1.00 39.36 394 PRO A CA 1
ATOM 3095 C C . PRO A 1 396 ? -26.858 10.536 -49.734 1.00 42.41 394 PRO A C 1
ATOM 3096 O O . PRO A 1 396 ? -27.468 11.069 -50.674 1.00 42.75 394 PRO A O 1
ATOM 3100 N N . ALA A 1 397 ? -27.463 9.752 -48.839 1.00 39.28 395 ALA A N 1
ATOM 3101 C CA . ALA A 1 397 ? -28.903 9.535 -48.897 1.00 42.39 395 ALA A CA 1
ATOM 3102 C C . ALA A 1 397 ? -29.667 10.853 -48.812 1.00 35.29 395 ALA A C 1
ATOM 3103 O O . ALA A 1 397 ? -30.582 11.098 -49.600 1.00 37.54 395 ALA A O 1
ATOM 3105 N N . VAL A 1 398 ? -29.298 11.723 -47.863 1.00 37.60 396 VAL A N 1
ATOM 3106 C CA . VAL A 1 398 ? -30.058 12.959 -47.669 1.00 34.69 396 VAL A CA 1
ATOM 3107 C C . VAL A 1 398 ? -29.853 13.908 -48.846 1.00 33.67 396 VAL A C 1
ATOM 3108 O O . VAL A 1 398 ? -30.781 14.610 -49.264 1.00 32.82 396 VAL A O 1
ATOM 3112 N N . ARG A 1 399 ? -28.634 13.957 -49.392 1.00 38.97 397 ARG A N 1
ATOM 3113 C CA . ARG A 1 399 ? -28.419 14.687 -50.636 1.00 40.06 397 ARG A CA 1
ATOM 3114 C C . ARG A 1 399 ? -29.377 14.193 -51.714 1.00 41.72 397 ARG A C 1
ATOM 3115 O O . ARG A 1 399 ? -30.079 14.991 -52.350 1.00 43.60 397 ARG A O 1
ATOM 3123 N N . GLU A 1 400 ? -29.435 12.870 -51.921 1.00 34.94 398 GLU A N 1
ATOM 3124 C CA . GLU A 1 400 ? -30.328 12.343 -52.958 1.00 38.94 398 GLU A CA 1
ATOM 3125 C C . GLU A 1 400 ? -31.787 12.642 -52.629 1.00 37.27 398 GLU A C 1
ATOM 3126 O O . GLU A 1 400 ? -32.551 13.069 -53.504 1.00 40.14 398 GLU A O 1
ATOM 3132 N N . LEU A 1 401 ? -32.188 12.459 -51.365 1.00 33.63 399 LEU A N 1
ATOM 3133 C CA . LEU A 1 401 ? -33.568 12.772 -50.976 1.00 31.79 399 LEU A CA 1
ATOM 3134 C C . LEU A 1 401 ? -33.894 14.235 -51.230 1.00 40.62 399 LEU A C 1
ATOM 3135 O O . LEU A 1 401 ? -34.973 14.559 -51.741 1.00 44.12 399 LEU A O 1
ATOM 3140 N N . GLN A 1 402 ? -32.979 15.138 -50.875 1.00 34.98 400 GLN A N 1
ATOM 3141 C CA . GLN A 1 402 ? -33.224 16.548 -51.111 1.00 37.46 400 GLN A CA 1
ATOM 3142 C C . GLN A 1 402 ? -33.210 16.875 -52.598 1.00 35.87 400 GLN A C 1
ATOM 3143 O O . GLN A 1 402 ? -33.791 17.887 -52.997 1.00 36.78 400 GLN A O 1
ATOM 3149 N N . ALA A 1 403 ? -32.586 16.031 -53.421 1.00 43.67 401 ALA A N 1
ATOM 3150 C CA . ALA A 1 403 ? -32.627 16.166 -54.872 1.00 43.08 401 ALA A CA 1
ATOM 3151 C C . ALA A 1 403 ? -33.868 15.535 -55.492 1.00 44.22 401 ALA A C 1
ATOM 3152 O O . ALA A 1 403 ? -33.987 15.532 -56.723 1.00 44.91 401 ALA A O 1
ATOM 3154 N N . GLY A 1 404 ? -34.779 14.990 -54.688 1.00 46.84 402 GLY A N 1
ATOM 3155 C CA . GLY A 1 404 ? -36.018 14.440 -55.204 1.00 45.15 402 GLY A CA 1
ATOM 3156 C C . GLY A 1 404 ? -36.002 12.970 -55.570 1.00 45.87 402 GLY A C 1
ATOM 3157 O O . GLY A 1 404 ? -36.988 12.482 -56.141 1.00 45.13 402 GLY A O 1
ATOM 3158 N N . ARG A 1 405 ? -34.927 12.247 -55.274 1.00 35.89 403 ARG A N 1
ATOM 3159 C CA . ARG A 1 405 ? -34.929 10.814 -55.530 1.00 42.12 403 ARG A CA 1
ATOM 3160 C C . ARG A 1 405 ? -35.844 10.111 -54.521 1.00 45.44 403 ARG A C 1
ATOM 3161 O O . ARG A 1 405 ? -35.829 10.446 -53.330 1.00 40.18 403 ARG A O 1
ATOM 3169 N N . PRO A 1 406 ? -36.679 9.165 -54.966 1.00 46.17 404 PRO A N 1
ATOM 3170 C CA . PRO A 1 406 ? -37.602 8.504 -54.034 1.00 42.09 404 PRO A CA 1
ATOM 3171 C C . PRO A 1 406 ? -36.860 7.666 -53.007 1.00 45.83 404 PRO A C 1
ATOM 3172 O O . PRO A 1 406 ? -35.820 7.062 -53.300 1.00 44.94 404 PRO A O 1
ATOM 3176 N N . LEU A 1 407 ? -37.416 7.631 -51.790 1.00 42.00 405 LEU A N 1
ATOM 3177 C CA . LEU A 1 407 ? -36.722 6.989 -50.673 1.00 43.72 405 LEU A CA 1
ATOM 3178 C C . LEU A 1 407 ? -36.397 5.536 -50.985 1.00 42.43 405 LEU A C 1
ATOM 3179 O O . LEU A 1 407 ? -35.282 5.073 -50.719 1.00 39.29 405 LEU A O 1
ATOM 3184 N N . GLU A 1 408 ? -37.349 4.811 -51.581 1.00 39.36 406 GLU A N 1
ATOM 3185 C CA . GLU A 1 408 ? -37.127 3.402 -51.890 1.00 45.99 406 GLU A CA 1
ATOM 3186 C C . GLU A 1 408 ? -35.876 3.209 -52.741 1.00 43.66 406 GLU A C 1
ATOM 3187 O O . GLU A 1 408 ? -35.051 2.332 -52.456 1.00 47.41 406 GLU A O 1
ATOM 3193 N N . ALA A 1 409 ? -35.700 4.046 -53.767 1.00 44.81 407 ALA A N 1
ATOM 3194 C CA . ALA A 1 409 ? -34.499 3.968 -54.599 1.00 49.26 407 ALA A CA 1
ATOM 3195 C C . ALA A 1 409 ? -33.243 4.355 -53.820 1.00 44.77 407 ALA A C 1
ATOM 3196 O O . ALA A 1 409 ? -32.183 3.740 -53.998 1.00 52.20 407 ALA A O 1
ATOM 3198 N N . VAL A 1 410 ? -33.340 5.375 -52.958 1.00 40.46 408 VAL A N 1
ATOM 3199 C CA . VAL A 1 410 ? -32.170 5.886 -52.241 1.00 38.32 408 VAL A CA 1
ATOM 3200 C C . VAL A 1 410 ? -31.540 4.797 -51.382 1.00 43.58 408 VAL A C 1
ATOM 3201 O O . VAL A 1 410 ? -30.309 4.683 -51.296 1.00 45.49 408 VAL A O 1
ATOM 3205 N N . VAL A 1 411 ? -32.367 3.959 -50.760 1.00 39.41 409 VAL A N 1
ATOM 3206 C CA . VAL A 1 411 ? -31.891 2.955 -49.817 1.00 44.36 409 VAL A CA 1
ATOM 3207 C C . VAL A 1 411 ? -31.808 1.562 -50.441 1.00 47.52 409 VAL A C 1
ATOM 3208 O O . VAL A 1 411 ? -31.479 0.595 -49.744 1.00 49.52 409 VAL A O 1
ATOM 3212 N N . SER A 1 412 ? -32.080 1.437 -51.740 1.00 47.15 410 SER A N 1
ATOM 3213 C CA . SER A 1 412 ? -32.178 0.120 -52.364 1.00 57.06 410 SER A CA 1
ATOM 3214 C C . SER A 1 412 ? -30.862 -0.652 -52.354 1.00 60.88 410 SER A C 1
ATOM 3215 O O . SER A 1 412 ? -30.874 -1.871 -52.557 1.00 65.72 410 SER A O 1
ATOM 3218 N N . GLY A 1 413 ? -29.733 0.016 -52.124 1.00 45.55 411 GLY A N 1
ATOM 3219 C CA . GLY A 1 413 ? -28.469 -0.684 -52.130 1.00 44.31 411 GLY A CA 1
ATOM 3220 C C . GLY A 1 413 ? -28.071 -1.317 -50.817 1.00 59.27 411 GLY A C 1
ATOM 3221 O O . GLY A 1 413 ? -27.128 -2.116 -50.790 1.00 58.73 411 GLY A O 1
ATOM 3222 N N . LEU A 1 414 ? -28.751 -0.974 -49.727 1.00 51.83 412 LEU A N 1
ATOM 3223 C CA . LEU A 1 414 ? -28.392 -1.492 -48.418 1.00 50.69 412 LEU A CA 1
ATOM 3224 C C . LEU A 1 414 ? -29.120 -2.807 -48.162 1.00 42.64 412 LEU A C 1
ATOM 3225 O O . LEU A 1 414 ? -30.051 -3.178 -48.874 1.00 48.67 412 LEU A O 1
ATOM 3230 N N . SER A 1 415 ? -28.678 -3.519 -47.129 1.00 50.93 413 SER A N 1
ATOM 3231 C CA . SER A 1 415 ? -29.404 -4.695 -46.685 1.00 49.82 413 SER A CA 1
ATOM 3232 C C . SER A 1 415 ? -30.735 -4.269 -46.084 1.00 58.53 413 SER A C 1
ATOM 3233 O O . SER A 1 415 ? -30.880 -3.152 -45.581 1.00 50.42 413 SER A O 1
ATOM 3236 N N . GLY A 1 416 ? -31.713 -5.177 -46.142 1.00 52.38 414 GLY A N 1
ATOM 3237 C CA . GLY A 1 416 ? -33.051 -4.851 -45.664 1.00 57.06 414 GLY A CA 1
ATOM 3238 C C . GLY A 1 416 ? -33.066 -4.318 -44.247 1.00 54.89 414 GLY A C 1
ATOM 3239 O O . GLY A 1 416 ? -33.882 -3.455 -43.910 1.00 60.85 414 GLY A O 1
ATOM 3240 N N . GLU A 1 417 ? -32.157 -4.808 -43.401 1.00 50.12 415 GLU A N 1
ATOM 3241 C CA . GLU A 1 417 ? -32.092 -4.327 -42.028 1.00 59.91 415 GLU A CA 1
ATOM 3242 C C . GLU A 1 417 ? -31.501 -2.924 -41.963 1.00 59.50 415 GLU A C 1
ATOM 3243 O O . GLU A 1 417 ? -31.961 -2.088 -41.176 1.00 56.01 415 GLU A O 1
ATOM 3249 N N . GLN A 1 418 ? -30.484 -2.648 -42.782 1.00 52.49 416 GLN A N 1
ATOM 3250 C CA . GLN A 1 418 ? -29.963 -1.288 -42.866 1.00 54.47 416 GLN A CA 1
ATOM 3251 C C . GLN A 1 418 ? -30.990 -0.340 -43.482 1.00 43.98 416 GLN A C 1
ATOM 3252 O O . GLN A 1 418 ? -31.101 0.817 -43.062 1.00 43.68 416 GLN A O 1
ATOM 3258 N N . GLN A 1 419 ? -31.751 -0.817 -44.472 1.00 43.62 417 GLN A N 1
ATOM 3259 C CA . GLN A 1 419 ? -32.841 -0.026 -45.040 1.00 45.64 417 GLN A CA 1
ATOM 3260 C C . GLN A 1 419 ? -33.868 0.364 -43.984 1.00 50.76 417 GLN A C 1
ATOM 3261 O O . GLN A 1 419 ? -34.369 1.494 -43.991 1.00 43.55 417 GLN A O 1
ATOM 3267 N N . ARG A 1 420 ? -34.236 -0.576 -43.103 1.00 46.06 418 ARG A N 1
ATOM 3268 C CA . ARG A 1 420 ? -35.215 -0.267 -42.067 1.00 45.88 418 ARG A CA 1
ATOM 3269 C C . ARG A 1 420 ? -34.619 0.655 -41.015 1.00 43.48 418 ARG A C 1
ATOM 3270 O O . ARG A 1 420 ? -35.320 1.518 -40.474 1.00 44.86 418 ARG A O 1
ATOM 3278 N N . MET A 1 421 ? -33.323 0.502 -40.739 1.00 41.03 419 MET A N 1
ATOM 3279 C CA . MET A 1 421 ? -32.638 1.399 -39.818 1.00 41.07 419 MET A CA 1
ATOM 3280 C C . MET A 1 421 ? -32.639 2.830 -40.344 1.00 43.26 419 MET A C 1
ATOM 3281 O O . MET A 1 421 ? -32.917 3.777 -39.599 1.00 36.43 419 MET A O 1
ATOM 3286 N N . VAL A 1 422 ? -32.347 3.006 -41.635 1.00 32.62 420 VAL A N 1
ATOM 3287 C CA . VAL A 1 422 ? -32.290 4.350 -42.196 1.00 35.06 420 VAL A CA 1
ATOM 3288 C C . VAL A 1 422 ? -33.676 4.983 -42.214 1.00 35.59 420 VAL A C 1
ATOM 3289 O O . VAL A 1 422 ? -33.826 6.180 -41.937 1.00 31.63 420 VAL A O 1
ATOM 3293 N N . ARG A 1 423 ? -34.706 4.190 -42.528 1.00 34.62 421 ARG A N 1
ATOM 3294 C CA . ARG A 1 423 ? -36.075 4.703 -42.552 1.00 40.20 421 ARG A CA 1
ATOM 3295 C C . ARG A 1 423 ? -36.524 5.195 -41.182 1.00 33.40 421 ARG A C 1
ATOM 3296 O O . ARG A 1 423 ? -37.226 6.208 -41.076 1.00 33.66 421 ARG A O 1
ATOM 3304 N N . ARG A 1 424 ? -36.173 4.462 -40.128 1.00 30.23 422 ARG A N 1
ATOM 3305 C CA . ARG A 1 424 ? -36.540 4.881 -38.777 1.00 33.14 422 ARG A CA 1
ATOM 3306 C C . ARG A 1 424 ? -35.870 6.197 -38.402 1.00 35.24 422 ARG A C 1
ATOM 3307 O O . ARG A 1 424 ? -36.491 7.056 -37.775 1.00 31.24 422 ARG A O 1
ATOM 3315 N N . TRP A 1 425 ? -34.593 6.366 -38.757 1.00 32.76 423 TRP A N 1
ATOM 3316 C CA . TRP A 1 425 ? -33.926 7.639 -38.492 1.00 29.89 423 TRP A CA 1
ATOM 3317 C C . TRP A 1 425 ? -34.632 8.783 -39.212 1.00 30.77 423 TRP A C 1
ATOM 3318 O O . TRP A 1 425 ? -34.896 9.834 -38.622 1.00 28.72 423 TRP A O 1
ATOM 3329 N N . LEU A 1 426 ? -34.973 8.588 -40.487 1.00 29.97 424 LEU A N 1
ATOM 3330 C CA . LEU A 1 426 ? -35.613 9.663 -41.238 1.00 29.43 424 LEU A CA 1
ATOM 3331 C C . LEU A 1 426 ? -36.948 10.054 -40.620 1.00 30.01 424 LEU A C 1
ATOM 3332 O O . LEU A 1 426 ? -37.330 11.232 -40.629 1.00 33.48 424 LEU A O 1
ATOM 3337 N N . LEU A 1 427 ? -37.689 9.072 -40.121 1.00 31.36 425 LEU A N 1
ATOM 3338 C CA . LEU A 1 427 ? -38.953 9.362 -39.450 1.00 35.76 425 LEU A CA 1
ATOM 3339 C C . LEU A 1 427 ? -38.725 10.265 -38.251 1.00 37.93 425 LEU A C 1
ATOM 3340 O O . LEU A 1 427 ? -39.435 11.257 -38.052 1.00 28.96 425 LEU A O 1
ATOM 3345 N N . GLU A 1 428 ? -37.724 9.928 -37.438 1.00 28.78 426 GLU A N 1
ATOM 3346 C CA . GLU A 1 428 ? -37.412 10.705 -36.259 1.00 28.60 426 GLU A CA 1
ATOM 3347 C C . GLU A 1 428 ? -36.903 12.090 -36.607 1.00 30.01 426 GLU A C 1
ATOM 3348 O O . GLU A 1 428 ? -36.971 12.983 -35.760 1.00 38.88 426 GLU A O 1
ATOM 3354 N N . GLN A 1 429 ? -36.404 12.297 -37.829 1.00 29.26 427 GLN A N 1
ATOM 3355 C CA . GLN A 1 429 ? -35.955 13.616 -38.243 1.00 35.11 427 GLN A CA 1
ATOM 3356 C C . GLN A 1 429 ? -37.047 14.405 -38.958 1.00 29.34 427 GLN A C 1
ATOM 3357 O O . GLN A 1 429 ? -36.795 15.533 -39.397 1.00 30.15 427 GLN A O 1
ATOM 3363 N N . GLY A 1 430 ? -38.264 13.872 -39.024 1.00 32.42 428 GLY A N 1
ATOM 3364 C CA . GLY A 1 430 ? -39.382 14.621 -39.562 1.00 36.04 428 GLY A CA 1
ATOM 3365 C C . GLY A 1 430 ? -39.732 14.312 -41.003 1.00 33.25 428 GLY A C 1
ATOM 3366 O O . GLY A 1 430 ? -40.598 14.989 -41.571 1.00 35.01 428 GLY A O 1
ATOM 3367 N N . LEU A 1 431 ? -39.073 13.338 -41.619 1.00 34.85 429 LEU A N 1
ATOM 3368 C CA . LEU A 1 431 ? -39.429 12.896 -42.965 1.00 38.53 429 LEU A CA 1
ATOM 3369 C C . LEU A 1 431 ? -40.415 11.749 -42.803 1.00 44.10 429 LEU A C 1
ATOM 3370 O O . LEU A 1 431 ? -40.021 10.598 -42.600 1.00 47.06 429 LEU A O 1
ATOM 3375 N N . VAL A 1 432 ? -41.701 12.058 -42.878 1.00 42.46 430 VAL A N 1
ATOM 3376 C CA . VAL A 1 432 ? -42.715 11.037 -42.612 1.00 58.74 430 VAL A CA 1
ATOM 3377 C C . VAL A 1 432 ? -43.625 10.813 -43.821 1.00 55.55 430 VAL A C 1
ATOM 3378 O O . VAL A 1 432 ? -43.245 11.099 -44.958 1.00 60.79 430 VAL A O 1
ATOM 3382 N N . ALA B 1 4 ? 13.251 8.404 -34.889 1.00 68.10 2 ALA B N 1
ATOM 3383 C CA . ALA B 1 4 ? 12.715 8.937 -36.139 1.00 66.54 2 ALA B CA 1
ATOM 3384 C C . ALA B 1 4 ? 11.433 8.200 -36.555 1.00 61.87 2 ALA B C 1
ATOM 3385 O O . ALA B 1 4 ? 11.192 7.072 -36.119 1.00 62.58 2 ALA B O 1
ATOM 3387 N N . GLU B 1 5 ? 10.627 8.862 -37.392 1.00 56.79 3 GLU B N 1
ATOM 3388 C CA . GLU B 1 5 ? 9.372 8.308 -37.893 1.00 59.12 3 GLU B CA 1
ATOM 3389 C C . GLU B 1 5 ? 9.611 6.962 -38.587 1.00 50.42 3 GLU B C 1
ATOM 3390 O O . GLU B 1 5 ? 10.659 6.753 -39.202 1.00 42.98 3 GLU B O 1
ATOM 3396 N N . PRO B 1 6 ? 8.664 6.021 -38.501 1.00 49.19 4 PRO B N 1
ATOM 3397 C CA . PRO B 1 6 ? 8.907 4.704 -39.104 1.00 36.84 4 PRO B CA 1
ATOM 3398 C C . PRO B 1 6 ? 8.949 4.810 -40.618 1.00 31.41 4 PRO B C 1
ATOM 3399 O O . PRO B 1 6 ? 8.220 5.595 -41.227 1.00 32.21 4 PRO B O 1
ATOM 3403 N N . ARG B 1 7 ? 9.850 4.044 -41.215 1.00 27.61 5 ARG B N 1
ATOM 3404 C CA . ARG B 1 7 ? 9.967 3.978 -42.669 1.00 26.20 5 ARG B CA 1
ATOM 3405 C C . ARG B 1 7 ? 9.050 2.856 -43.149 1.00 26.06 5 ARG B C 1
ATOM 3406 O O . ARG B 1 7 ? 9.308 1.681 -42.882 1.00 27.15 5 ARG B O 1
ATOM 3414 N N . ILE B 1 8 ? 7.953 3.228 -43.802 1.00 23.63 6 ILE B N 1
ATOM 3415 C CA . ILE B 1 8 ? 6.913 2.292 -44.204 1.00 24.40 6 ILE B CA 1
ATOM 3416 C C . ILE B 1 8 ? 6.920 2.205 -45.724 1.00 21.96 6 ILE B C 1
ATOM 3417 O O . ILE B 1 8 ? 6.714 3.212 -46.414 1.00 24.37 6 ILE B O 1
ATOM 3422 N N A VAL B 1 9 ? 7.167 1.018 -46.242 0.52 19.59 7 VAL B N 1
ATOM 3423 N N B VAL B 1 9 ? 7.089 0.993 -46.251 0.48 19.32 7 VAL B N 1
ATOM 3424 C CA A VAL B 1 9 ? 7.100 0.780 -47.672 0.52 22.04 7 VAL B CA 1
ATOM 3425 C CA B VAL B 1 9 ? 7.156 0.757 -47.693 0.48 22.08 7 VAL B CA 1
ATOM 3426 C C A VAL B 1 9 ? 5.899 -0.115 -47.921 0.52 22.98 7 VAL B C 1
ATOM 3427 C C B VAL B 1 9 ? 6.075 -0.242 -48.079 0.48 23.32 7 VAL B C 1
ATOM 3428 O O A VAL B 1 9 ? 5.577 -0.977 -47.099 0.52 21.78 7 VAL B O 1
ATOM 3429 O O B VAL B 1 9 ? 6.061 -1.367 -47.562 0.48 20.17 7 VAL B O 1
ATOM 3436 N N . VAL B 1 10 ? 5.199 0.148 -49.018 1.00 20.49 8 VAL B N 1
ATOM 3437 C CA . VAL B 1 10 ? 4.180 -0.748 -49.562 1.00 24.47 8 VAL B CA 1
ATOM 3438 C C . VAL B 1 10 ? 4.678 -1.297 -50.896 1.00 22.29 8 VAL B C 1
ATOM 3439 O O . VAL B 1 10 ? 5.052 -0.528 -51.786 1.00 27.08 8 VAL B O 1
ATOM 3443 N N . LEU B 1 11 ? 4.675 -2.622 -51.042 1.00 22.14 9 LEU B N 1
ATOM 3444 C CA . LEU B 1 11 ? 5.058 -3.281 -52.284 1.00 18.83 9 LEU B CA 1
ATOM 3445 C C . LEU B 1 11 ? 3.788 -3.597 -53.070 1.00 26.05 9 LEU B C 1
ATOM 3446 O O . LEU B 1 11 ? 3.019 -4.468 -52.670 1.00 22.03 9 LEU B O 1
ATOM 3451 N N . GLY B 1 12 ? 3.591 -2.913 -54.199 1.00 24.06 10 GLY B N 1
ATOM 3452 C CA . GLY B 1 12 ? 2.445 -3.174 -55.059 1.00 22.30 10 GLY B CA 1
ATOM 3453 C C . GLY B 1 12 ? 1.429 -2.049 -54.983 1.00 22.17 10 GLY B C 1
ATOM 3454 O O . GLY B 1 12 ? 1.039 -1.637 -53.886 1.00 23.52 10 GLY B O 1
ATOM 3455 N N . ALA B 1 13 ? 0.999 -1.535 -56.135 1.00 23.08 11 ALA B N 1
ATOM 3456 C CA . ALA B 1 13 ? 0.051 -0.429 -56.202 1.00 28.02 11 ALA B CA 1
ATOM 3457 C C . ALA B 1 13 ? -1.228 -0.837 -56.923 1.00 29.96 11 ALA B C 1
ATOM 3458 O O . ALA B 1 13 ? -1.759 -0.093 -57.747 1.00 31.09 11 ALA B O 1
ATOM 3460 N N . GLY B 1 14 ? -1.724 -2.029 -56.632 1.00 26.23 12 GLY B N 1
ATOM 3461 C CA . GLY B 1 14 ? -3.065 -2.404 -57.023 1.00 27.20 12 GLY B CA 1
ATOM 3462 C C . GLY B 1 14 ? -4.045 -1.798 -56.042 1.00 27.59 12 GLY B C 1
ATOM 3463 O O . GLY B 1 14 ? -3.664 -1.019 -55.159 1.00 20.32 12 GLY B O 1
ATOM 3464 N N . PRO B 1 15 ? -5.325 -2.172 -56.145 1.00 25.70 13 PRO B N 1
ATOM 3465 C CA . PRO B 1 15 ? -6.317 -1.596 -55.220 1.00 26.46 13 PRO B CA 1
ATOM 3466 C C . PRO B 1 15 ? -5.952 -1.756 -53.756 1.00 25.57 13 PRO B C 1
ATOM 3467 O O . PRO B 1 15 ? -6.141 -0.804 -52.985 1.00 25.27 13 PRO B O 1
ATOM 3471 N N . ALA B 1 16 ? -5.439 -2.922 -53.339 1.00 21.99 14 ALA B N 1
ATOM 3472 C CA . ALA B 1 16 ? -5.201 -3.133 -51.907 1.00 18.49 14 ALA B CA 1
ATOM 3473 C C . ALA B 1 16 ? -4.005 -2.324 -51.400 1.00 18.16 14 ALA B C 1
ATOM 3474 O O . ALA B 1 16 ? -4.048 -1.758 -50.300 1.00 23.01 14 ALA B O 1
ATOM 3476 N N . GLY B 1 17 ? -2.904 -2.329 -52.147 1.00 23.25 15 GLY B N 1
ATOM 3477 C CA . GLY B 1 17 ? -1.741 -1.550 -51.724 1.00 24.44 15 GLY B CA 1
ATOM 3478 C C . GLY B 1 17 ? -2.021 -0.059 -51.704 1.00 22.25 15 GLY B C 1
ATOM 3479 O O . GLY B 1 17 ? -1.659 0.653 -50.754 1.00 21.61 15 GLY B O 1
ATOM 3480 N N . ALA B 1 18 ? -2.679 0.436 -52.749 1.00 22.54 16 ALA B N 1
ATOM 3481 C CA . ALA B 1 18 ? -3.014 1.854 -52.816 1.00 23.43 16 ALA B CA 1
ATOM 3482 C C . ALA B 1 18 ? -3.973 2.254 -51.701 1.00 25.44 16 ALA B C 1
ATOM 3483 O O . ALA B 1 18 ? -3.797 3.304 -51.058 1.00 23.69 16 ALA B O 1
ATOM 3485 N N . ALA B 1 19 ? -4.989 1.424 -51.441 1.00 23.37 17 ALA B N 1
ATOM 3486 C CA . ALA B 1 19 ? -5.922 1.749 -50.371 1.00 23.99 17 ALA B CA 1
ATOM 3487 C C . ALA B 1 19 ? -5.224 1.760 -49.023 1.00 24.65 17 ALA B C 1
ATOM 3488 O O . ALA B 1 19 ? -5.500 2.627 -48.196 1.00 21.35 17 ALA B O 1
ATOM 3490 N N . THR B 1 20 ? -4.299 0.815 -48.788 1.00 24.41 18 THR B N 1
ATOM 3491 C CA . THR B 1 20 ? -3.612 0.760 -47.498 1.00 23.33 18 THR B CA 1
ATOM 3492 C C . THR B 1 20 ? -2.727 1.991 -47.309 1.00 23.02 18 THR B C 1
ATOM 3493 O O . THR B 1 20 ? -2.685 2.586 -46.224 1.00 24.78 18 THR B O 1
ATOM 3497 N N . ALA B 1 21 ? -1.994 2.365 -48.356 1.00 23.11 19 ALA B N 1
ATOM 3498 C CA . ALA B 1 21 ? -1.142 3.553 -48.311 1.00 19.37 19 ALA B CA 1
ATOM 3499 C C . ALA B 1 21 ? -1.961 4.818 -48.046 1.00 25.83 19 ALA B C 1
ATOM 3500 O O . ALA B 1 21 ? -1.611 5.638 -47.187 1.00 24.55 19 ALA B O 1
ATOM 3502 N N . ILE B 1 22 ? -3.082 4.976 -48.740 1.00 25.65 20 ILE B N 1
ATOM 3503 C CA . ILE B 1 22 ? -3.913 6.147 -48.470 1.00 25.56 20 ILE B CA 1
ATOM 3504 C C . ILE B 1 22 ? -4.494 6.079 -47.059 1.00 27.45 20 ILE B C 1
ATOM 3505 O O . ILE B 1 22 ? -4.549 7.093 -46.351 1.00 28.06 20 ILE B O 1
ATOM 3510 N N . GLY B 1 23 ? -4.884 4.884 -46.598 1.00 23.66 21 GLY B N 1
ATOM 3511 C CA . GLY B 1 23 ? -5.371 4.764 -45.228 1.00 25.06 21 GLY B CA 1
ATOM 3512 C C . GLY B 1 23 ? -4.293 5.112 -44.213 1.00 30.56 21 GLY B C 1
ATOM 3513 O O . GLY B 1 23 ? -4.563 5.721 -43.179 1.00 21.71 21 GLY B O 1
ATOM 3514 N N . LEU B 1 24 ? -3.051 4.739 -44.498 1.00 22.86 22 LEU B N 1
ATOM 3515 C CA . LEU B 1 24 ? -1.978 5.128 -43.591 1.00 23.19 22 LEU B CA 1
ATOM 3516 C C . LEU B 1 24 ? -1.783 6.650 -43.576 1.00 21.46 22 LEU B C 1
ATOM 3517 O O . LEU B 1 24 ? -1.555 7.235 -42.508 1.00 26.59 22 LEU B O 1
ATOM 3522 N N . ARG B 1 25 ? -1.883 7.307 -44.744 1.00 24.50 23 ARG B N 1
ATOM 3523 C CA . ARG B 1 25 ? -1.822 8.771 -44.816 1.00 29.01 23 ARG B CA 1
ATOM 3524 C C . ARG B 1 25 ? -2.864 9.416 -43.918 1.00 36.38 23 ARG B C 1
ATOM 3525 O O . ARG B 1 25 ? -2.561 10.340 -43.150 1.00 29.92 23 ARG B O 1
ATOM 3533 N N A ARG B 1 26 ? -4.115 8.953 -44.033 0.61 30.83 24 ARG B N 1
ATOM 3534 N N B ARG B 1 26 ? -4.107 8.949 -44.010 0.39 30.84 24 ARG B N 1
ATOM 3535 C CA A ARG B 1 26 ? -5.199 9.451 -43.195 0.61 28.86 24 ARG B CA 1
ATOM 3536 C CA B ARG B 1 26 ? -5.171 9.509 -43.192 0.39 28.90 24 ARG B CA 1
ATOM 3537 C C A ARG B 1 26 ? -4.831 9.395 -41.720 0.61 33.42 24 ARG B C 1
ATOM 3538 C C B ARG B 1 26 ? -4.901 9.346 -41.703 0.39 33.39 24 ARG B C 1
ATOM 3539 O O A ARG B 1 26 ? -5.195 10.289 -40.947 0.61 31.57 24 ARG B O 1
ATOM 3540 O O B ARG B 1 26 ? -5.419 10.132 -40.902 0.39 32.02 24 ARG B O 1
ATOM 3555 N N . LEU B 1 27 ? -4.097 8.360 -41.310 1.00 26.03 25 LEU B N 1
ATOM 3556 C CA . LEU B 1 27 ? -3.674 8.255 -39.917 1.00 28.71 25 LEU B CA 1
ATOM 3557 C C . LEU B 1 27 ? -2.442 9.106 -39.629 1.00 36.35 25 LEU B C 1
ATOM 3558 O O . LEU B 1 27 ? -1.918 9.056 -38.509 1.00 36.33 25 LEU B O 1
ATOM 3563 N N . GLY B 1 28 ? -1.962 9.858 -40.617 1.00 29.61 26 GLY B N 1
ATOM 3564 C CA . GLY B 1 28 ? -0.847 10.759 -40.439 1.00 35.93 26 GLY B CA 1
ATOM 3565 C C . GLY B 1 28 ? 0.522 10.207 -40.764 1.00 38.07 26 GLY B C 1
ATOM 3566 O O . GLY B 1 28 ? 1.516 10.896 -40.506 1.00 33.35 26 GLY B O 1
ATOM 3567 N N . TYR B 1 29 ? 0.620 9.004 -41.333 1.00 29.76 27 TYR B N 1
ATOM 3568 C CA . TYR B 1 29 ? 1.923 8.403 -41.611 1.00 27.76 27 TYR B CA 1
ATOM 3569 C C . TYR B 1 29 ? 2.447 8.795 -42.985 1.00 26.05 27 TYR B C 1
ATOM 3570 O O . TYR B 1 29 ? 1.690 8.868 -43.959 1.00 29.33 27 TYR B O 1
ATOM 3579 N N . ALA B 1 30 ? 3.760 9.026 -43.066 1.00 25.80 28 ALA B N 1
ATOM 3580 C CA . ALA B 1 30 ? 4.440 9.044 -44.360 1.00 30.80 28 ALA B CA 1
ATOM 3581 C C . ALA B 1 30 ? 4.557 7.618 -44.904 1.00 28.57 28 ALA B C 1
ATOM 3582 O O . ALA B 1 30 ? 4.766 6.666 -44.145 1.00 27.50 28 ALA B O 1
ATOM 3584 N N A VAL B 1 31 ? 4.419 7.462 -46.216 0.52 25.11 29 VAL B N 1
ATOM 3585 N N B VAL B 1 31 ? 4.429 7.484 -46.226 0.48 25.12 29 VAL B N 1
ATOM 3586 C CA A VAL B 1 31 ? 4.451 6.123 -46.788 0.52 24.21 29 VAL B CA 1
ATOM 3587 C CA B VAL B 1 31 ? 4.305 6.186 -46.887 0.48 24.44 29 VAL B CA 1
ATOM 3588 C C A VAL B 1 31 ? 4.934 6.199 -48.226 0.52 26.72 29 VAL B C 1
ATOM 3589 C C B VAL B 1 31 ? 4.971 6.250 -48.255 0.48 26.72 29 VAL B C 1
ATOM 3590 O O A VAL B 1 31 ? 4.597 7.122 -48.975 0.52 27.39 29 VAL B O 1
ATOM 3591 O O B VAL B 1 31 ? 4.778 7.209 -49.008 0.48 27.40 29 VAL B O 1
ATOM 3598 N N . THR B 1 32 ? 5.723 5.202 -48.595 1.00 21.36 30 THR B N 1
ATOM 3599 C CA . THR B 1 32 ? 6.260 5.022 -49.932 1.00 23.90 30 THR B CA 1
ATOM 3600 C C . THR B 1 32 ? 5.678 3.748 -50.540 1.00 24.15 30 THR B C 1
ATOM 3601 O O . THR B 1 32 ? 5.630 2.710 -49.882 1.00 29.18 30 THR B O 1
ATOM 3605 N N . VAL B 1 33 ? 5.232 3.827 -51.782 1.00 22.95 31 VAL B N 1
ATOM 3606 C CA . VAL B 1 33 ? 4.768 2.665 -52.523 1.00 22.29 31 VAL B CA 1
ATOM 3607 C C . VAL B 1 33 ? 5.782 2.373 -53.620 1.00 24.39 31 VAL B C 1
ATOM 3608 O O . VAL B 1 33 ? 6.169 3.275 -54.371 1.00 27.52 31 VAL B O 1
ATOM 3612 N N . VAL B 1 34 ? 6.185 1.115 -53.727 1.00 25.18 32 VAL B N 1
ATOM 3613 C CA . VAL B 1 34 ? 7.001 0.625 -54.833 1.00 22.44 32 VAL B CA 1
ATOM 3614 C C . VAL B 1 34 ? 6.130 -0.271 -55.687 1.00 24.05 32 VAL B C 1
ATOM 3615 O O . VAL B 1 34 ? 5.583 -1.254 -55.183 1.00 24.82 32 VAL B O 1
ATOM 3619 N N . SER B 1 35 ? 6.031 0.024 -56.984 1.00 23.18 33 SER B N 1
ATOM 3620 C CA . SER B 1 35 ? 5.248 -0.866 -57.829 1.00 30.03 33 SER B CA 1
ATOM 3621 C C . SER B 1 35 ? 5.753 -0.809 -59.261 1.00 27.55 33 SER B C 1
ATOM 3622 O O . SER B 1 35 ? 6.284 0.208 -59.712 1.00 27.89 33 SER B O 1
ATOM 3625 N N A GLU B 1 36 ? 5.562 -1.920 -59.969 0.44 29.84 34 GLU B N 1
ATOM 3626 N N B GLU B 1 36 ? 5.550 -1.907 -59.979 0.56 29.77 34 GLU B N 1
ATOM 3627 C CA A GLU B 1 36 ? 5.872 -2.027 -61.386 0.44 36.47 34 GLU B CA 1
ATOM 3628 C CA B GLU B 1 36 ? 5.902 -2.002 -61.388 0.56 36.46 34 GLU B CA 1
ATOM 3629 C C A GLU B 1 36 ? 4.670 -1.581 -62.215 0.44 41.78 34 GLU B C 1
ATOM 3630 C C B GLU B 1 36 ? 4.700 -1.655 -62.261 0.56 41.80 34 GLU B C 1
ATOM 3631 O O A GLU B 1 36 ? 3.519 -1.862 -61.868 0.44 44.25 34 GLU B O 1
ATOM 3632 O O B GLU B 1 36 ? 3.579 -2.103 -62.005 0.56 44.37 34 GLU B O 1
ATOM 3643 N N . TRP B 1 37 ? 4.940 -0.858 -63.297 1.00 50.24 35 TRP B N 1
ATOM 3644 C CA . TRP B 1 37 ? 3.889 -0.528 -64.256 1.00 61.99 35 TRP B CA 1
ATOM 3645 C C . TRP B 1 37 ? 3.712 -1.713 -65.204 1.00 53.81 35 TRP B C 1
ATOM 3646 O O . TRP B 1 37 ? 4.640 -2.077 -65.934 1.00 55.72 35 TRP B O 1
ATOM 3657 N N . ARG B 1 38 ? 2.539 -2.341 -65.166 1.00 62.46 36 ARG B N 1
ATOM 3658 C CA . ARG B 1 38 ? 2.304 -3.536 -65.968 1.00 64.85 36 ARG B CA 1
ATOM 3659 C C . ARG B 1 38 ? 1.969 -3.144 -67.402 1.00 75.31 36 ARG B C 1
ATOM 3660 O O . ARG B 1 38 ? 1.073 -2.325 -67.643 1.00 67.94 36 ARG B O 1
ATOM 3668 N N . ARG B 1 39 ? 2.710 -3.716 -68.354 1.00 77.46 37 ARG B N 1
ATOM 3669 C CA . ARG B 1 39 ? 2.447 -3.440 -69.764 1.00 86.73 37 ARG B CA 1
ATOM 3670 C C . ARG B 1 39 ? 1.063 -3.939 -70.166 1.00 80.43 37 ARG B C 1
ATOM 3671 O O . ARG B 1 39 ? 0.270 -3.198 -70.759 1.00 75.56 37 ARG B O 1
ATOM 3679 N N . PHE B 1 40 ? 0.749 -5.187 -69.830 1.00 78.40 38 PHE B N 1
ATOM 3680 C CA . PHE B 1 40 ? -0.534 -5.790 -70.156 1.00 81.17 38 PHE B CA 1
ATOM 3681 C C . PHE B 1 40 ? -1.311 -6.111 -68.886 1.00 71.29 38 PHE B C 1
ATOM 3682 O O . PHE B 1 40 ? -0.756 -6.645 -67.919 1.00 69.39 38 PHE B O 1
ATOM 3690 N N . ALA B 1 41 ? -2.602 -5.792 -68.908 1.00 62.21 39 ALA B N 1
ATOM 3691 C CA . ALA B 1 41 ? -3.538 -6.229 -67.887 1.00 55.67 39 ALA B CA 1
ATOM 3692 C C . ALA B 1 41 ? -4.876 -6.490 -68.562 1.00 52.84 39 ALA B C 1
ATOM 3693 O O . ALA B 1 41 ? -5.284 -5.752 -69.461 1.00 48.56 39 ALA B O 1
ATOM 3695 N N . ALA B 1 42 ? -5.542 -7.557 -68.147 1.00 49.17 40 ALA B N 1
ATOM 3696 C CA . ALA B 1 42 ? -6.791 -7.908 -68.796 1.00 43.07 40 ALA B CA 1
ATOM 3697 C C . ALA B 1 42 ? -7.888 -6.932 -68.381 1.00 47.53 40 ALA B C 1
ATOM 3698 O O . ALA B 1 42 ? -7.728 -6.108 -67.480 1.00 48.24 40 ALA B O 1
ATOM 3700 N N . VAL B 1 43 ? -8.998 -7.020 -69.062 1.00 38.28 41 VAL B N 1
ATOM 3701 C CA . VAL B 1 43 ? -10.187 -6.285 -68.663 1.00 36.10 41 VAL B CA 1
ATOM 3702 C C . VAL B 1 43 ? -10.901 -7.088 -67.581 1.00 31.91 41 VAL B C 1
ATOM 3703 O O . VAL B 1 43 ? -10.857 -8.324 -67.573 1.00 33.91 41 VAL B O 1
ATOM 3707 N N . GLU B 1 44 ? -11.525 -6.397 -66.628 1.00 32.12 42 GLU B N 1
ATOM 3708 C CA . GLU B 1 44 ? -12.279 -7.061 -65.575 1.00 29.11 42 GLU B CA 1
ATOM 3709 C C . GLU B 1 44 ? -13.704 -6.519 -65.559 1.00 34.45 42 GLU B C 1
ATOM 3710 O O . GLU B 1 44 ? -13.993 -5.448 -66.089 1.00 34.08 42 GLU B O 1
ATOM 3716 N N . GLY B 1 45 ? -14.616 -7.295 -64.961 1.00 31.86 43 GLY B N 1
ATOM 3717 C CA . GLY B 1 45 ? -15.991 -6.862 -64.777 1.00 31.40 43 GLY B CA 1
ATOM 3718 C C . GLY B 1 45 ? -16.242 -6.484 -63.326 1.00 30.66 43 GLY B C 1
ATOM 3719 O O . GLY B 1 45 ? -15.862 -7.220 -62.407 1.00 29.47 43 GLY B O 1
ATOM 3720 N N . VAL B 1 46 ? -16.874 -5.328 -63.128 1.00 27.78 44 VAL B N 1
ATOM 3721 C CA . VAL B 1 46 ? -17.145 -4.860 -61.776 1.00 29.84 44 VAL B CA 1
ATOM 3722 C C . VAL B 1 46 ? -18.551 -4.303 -61.648 1.00 36.08 44 VAL B C 1
ATOM 3723 O O . VAL B 1 46 ? -19.142 -3.790 -62.606 1.00 33.13 44 VAL B O 1
ATOM 3727 N N . SER B 1 47 ? -19.053 -4.375 -60.422 1.00 34.32 45 SER B N 1
ATOM 3728 C CA . SER B 1 47 ? -20.347 -3.843 -60.042 1.00 47.44 45 SER B CA 1
ATOM 3729 C C . SER B 1 47 ? -20.245 -2.368 -59.672 1.00 40.36 45 SER B C 1
ATOM 3730 O O . SER B 1 47 ? -19.156 -1.791 -59.530 1.00 35.64 45 SER B O 1
ATOM 3733 N N . GLN B 1 48 ? -21.420 -1.769 -59.483 1.00 38.55 46 GLN B N 1
ATOM 3734 C CA . GLN B 1 48 ? -21.505 -0.422 -58.937 1.00 44.24 46 GLN B CA 1
ATOM 3735 C C . GLN B 1 48 ? -20.801 -0.330 -57.586 1.00 47.22 46 GLN B C 1
ATOM 3736 O O . GLN B 1 48 ? -20.122 0.665 -57.288 1.00 45.54 46 GLN B O 1
ATOM 3742 N N . ARG B 1 49 ? -20.935 -1.374 -56.764 1.00 37.54 47 ARG B N 1
ATOM 3743 C CA . ARG B 1 49 ? -20.340 -1.361 -55.435 1.00 40.15 47 ARG B CA 1
ATOM 3744 C C . ARG B 1 49 ? -18.823 -1.282 -55.500 1.00 41.07 47 ARG B C 1
ATOM 3745 O O . ARG B 1 49 ? -18.183 -0.759 -54.576 1.00 38.58 47 ARG B O 1
ATOM 3753 N N . VAL B 1 50 ? -18.223 -1.821 -56.556 1.00 38.91 48 VAL B N 1
ATOM 3754 C CA . VAL B 1 50 ? -16.774 -1.703 -56.690 1.00 37.62 48 VAL B CA 1
ATOM 3755 C C . VAL B 1 50 ? -16.392 -0.250 -56.931 1.00 39.21 48 VAL B C 1
ATOM 3756 O O . VAL B 1 50 ? -15.521 0.301 -56.243 1.00 38.25 48 VAL B O 1
ATOM 3760 N N . LEU B 1 51 ? -17.046 0.389 -57.907 1.00 43.35 49 LEU B N 1
ATOM 3761 C CA . LEU B 1 51 ? -16.846 1.814 -58.159 1.00 39.47 49 LEU B CA 1
ATOM 3762 C C . LEU B 1 51 ? -16.955 2.617 -56.871 1.00 44.14 49 LEU B C 1
ATOM 3763 O O . LEU B 1 51 ? -16.097 3.459 -56.567 1.00 48.92 49 LEU B O 1
ATOM 3768 N N . GLU B 1 52 ? -17.996 2.339 -56.080 1.00 40.73 50 GLU B N 1
ATOM 3769 C CA . GLU B 1 52 ? -18.206 3.098 -54.856 1.00 44.35 50 GLU B CA 1
ATOM 3770 C C . GLU B 1 52 ? -17.103 2.835 -53.843 1.00 47.33 50 GLU B C 1
ATOM 3771 O O . GLU B 1 52 ? -16.596 3.773 -53.219 1.00 40.28 50 GLU B O 1
ATOM 3777 N N . GLY B 1 53 ? -16.713 1.571 -53.666 1.00 41.78 51 GLY B N 1
ATOM 3778 C CA . GLY B 1 53 ? -15.636 1.282 -52.736 1.00 39.98 51 GLY B CA 1
ATOM 3779 C C . GLY B 1 53 ? -14.330 1.916 -53.172 1.00 44.73 51 GLY B C 1
ATOM 3780 O O . GLY B 1 53 ? -13.538 2.368 -52.333 1.00 40.23 51 GLY B O 1
ATOM 3781 N N . LEU B 1 54 ? -14.106 1.993 -54.485 1.00 34.97 52 LEU B N 1
ATOM 3782 C CA . LEU B 1 54 ? -12.877 2.588 -55.003 1.00 40.67 52 LEU B CA 1
ATOM 3783 C C . LEU B 1 54 ? -12.875 4.101 -54.810 1.00 47.15 52 LEU B C 1
ATOM 3784 O O . LEU B 1 54 ? -11.832 4.691 -54.495 1.00 39.12 52 LEU B O 1
ATOM 3789 N N . ARG B 1 55 ? -14.031 4.749 -55.003 1.00 39.76 53 ARG B N 1
ATOM 3790 C CA . ARG B 1 55 ? -14.131 6.166 -54.669 1.00 43.20 53 ARG B CA 1
ATOM 3791 C C . ARG B 1 55 ? -13.917 6.397 -53.174 1.00 48.94 53 ARG B C 1
ATOM 3792 O O . ARG B 1 55 ? -13.204 7.331 -52.774 1.00 36.01 53 ARG B O 1
ATOM 3800 N N . HIS B 1 56 ? -14.513 5.538 -52.339 1.00 45.76 54 HIS B N 1
ATOM 3801 C CA . HIS B 1 56 ? -14.418 5.665 -50.887 1.00 40.26 54 HIS B CA 1
ATOM 3802 C C . HIS B 1 56 ? -12.964 5.675 -50.416 1.00 50.84 54 HIS B C 1
ATOM 3803 O O . HIS B 1 56 ? -12.543 6.575 -49.681 1.00 53.73 54 HIS B O 1
ATOM 3810 N N . VAL B 1 57 ? -12.176 4.688 -50.835 1.00 39.55 55 VAL B N 1
ATOM 3811 C CA . VAL B 1 57 ? -10.834 4.490 -50.285 1.00 46.66 55 VAL B CA 1
ATOM 3812 C C . VAL B 1 57 ? -9.875 5.534 -50.836 1.00 44.82 55 VAL B C 1
ATOM 3813 O O . VAL B 1 57 ? -8.691 5.542 -50.488 1.00 48.18 55 VAL B O 1
ATOM 3817 N N . GLY B 1 58 ? -10.365 6.401 -51.713 1.00 49.16 56 GLY B N 1
ATOM 3818 C CA . GLY B 1 58 ? -9.562 7.471 -52.258 1.00 38.67 56 GLY B CA 1
ATOM 3819 C C . GLY B 1 58 ? -9.016 7.225 -53.640 1.00 40.03 56 GLY B C 1
ATOM 3820 O O . GLY B 1 58 ? -8.062 7.901 -54.031 1.00 46.95 56 GLY B O 1
ATOM 3821 N N . LEU B 1 59 ? -9.595 6.288 -54.398 1.00 47.47 57 LEU B N 1
ATOM 3822 C CA . LEU B 1 59 ? -9.096 5.930 -55.722 1.00 44.02 57 LEU B CA 1
ATOM 3823 C C . LEU B 1 59 ? -10.081 6.273 -56.838 1.00 50.28 57 LEU B C 1
ATOM 3824 O O . LEU B 1 59 ? -9.996 5.692 -57.925 1.00 45.16 57 LEU B O 1
ATOM 3829 N N . GLY B 1 60 ? -11.003 7.211 -56.610 1.00 50.80 58 GLY B N 1
ATOM 3830 C CA . GLY B 1 60 ? -12.010 7.499 -57.626 1.00 50.52 58 GLY B CA 1
ATOM 3831 C C . GLY B 1 60 ? -11.444 8.106 -58.897 1.00 55.41 58 GLY B C 1
ATOM 3832 O O . GLY B 1 60 ? -11.994 7.905 -59.984 1.00 52.36 58 GLY B O 1
ATOM 3833 N N . GLY B 1 61 ? -10.348 8.860 -58.784 1.00 46.81 59 GLY B N 1
ATOM 3834 C CA . GLY B 1 61 ? -9.818 9.544 -59.953 1.00 49.74 59 GLY B CA 1
ATOM 3835 C C . GLY B 1 61 ? -9.334 8.583 -61.022 1.00 57.34 59 GLY B C 1
ATOM 3836 O O . GLY B 1 61 ? -9.484 8.839 -62.217 1.00 49.23 59 GLY B O 1
ATOM 3837 N N . ALA B 1 62 ? -8.751 7.455 -60.605 1.00 58.24 60 ALA B N 1
ATOM 3838 C CA . ALA B 1 62 ? -8.270 6.466 -61.562 1.00 61.01 60 ALA B CA 1
ATOM 3839 C C . ALA B 1 62 ? -9.412 5.809 -62.336 1.00 62.63 60 ALA B C 1
ATOM 3840 O O . ALA B 1 62 ? -9.169 5.209 -63.392 1.00 55.83 60 ALA B O 1
ATOM 3842 N N . LEU B 1 63 ? -10.649 5.907 -61.837 1.00 51.13 61 LEU B N 1
ATOM 3843 C CA . LEU B 1 63 ? -11.792 5.360 -62.567 1.00 62.32 61 LEU B CA 1
ATOM 3844 C C . LEU B 1 63 ? -12.097 6.114 -63.862 1.00 65.48 61 LEU B C 1
ATOM 3845 O O . LEU B 1 63 ? -12.821 5.578 -64.711 1.00 63.44 61 LEU B O 1
ATOM 3850 N N . ARG B 1 64 ? -11.587 7.338 -64.027 1.00 63.06 62 ARG B N 1
ATOM 3851 C CA . ARG B 1 64 ? -11.983 8.176 -65.155 1.00 66.59 62 ARG B CA 1
ATOM 3852 C C . ARG B 1 64 ? -11.515 7.570 -66.468 1.00 61.01 62 ARG B C 1
ATOM 3853 O O . ARG B 1 64 ? -10.337 7.237 -66.631 1.00 60.79 62 ARG B O 1
ATOM 3861 N N . GLN B 1 65 ? -12.453 7.404 -67.398 1.00 65.65 63 GLN B N 1
ATOM 3862 C CA . GLN B 1 65 ? -12.225 6.804 -68.707 1.00 75.20 63 GLN B CA 1
ATOM 3863 C C . GLN B 1 65 ? -11.834 5.332 -68.621 1.00 67.04 63 GLN B C 1
ATOM 3864 O O . GLN B 1 65 ? -11.515 4.736 -69.656 1.00 72.28 63 GLN B O 1
ATOM 3870 N N . ALA B 1 66 ? -11.842 4.722 -67.431 1.00 65.37 64 ALA B N 1
ATOM 3871 C CA . ALA B 1 66 ? -11.463 3.321 -67.280 1.00 60.78 64 ALA B CA 1
ATOM 3872 C C . ALA B 1 66 ? -12.652 2.384 -67.094 1.00 52.82 64 ALA B C 1
ATOM 3873 O O . ALA B 1 66 ? -12.531 1.188 -67.388 1.00 44.25 64 ALA B O 1
ATOM 3875 N N . ALA B 1 67 ? -13.787 2.884 -66.622 1.00 42.76 65 ALA B N 1
ATOM 3876 C CA . ALA B 1 67 ? -14.977 2.066 -66.450 1.00 44.82 65 ALA B CA 1
ATOM 3877 C C . ALA B 1 67 ? -15.973 2.374 -67.561 1.00 56.04 65 ALA B C 1
ATOM 3878 O O . ALA B 1 67 ? -16.128 3.530 -67.961 1.00 58.44 65 ALA B O 1
ATOM 3880 N N . MET B 1 68 ? -16.639 1.328 -68.065 1.00 49.89 66 MET B N 1
ATOM 3881 C CA . MET B 1 68 ? -17.551 1.429 -69.210 1.00 53.33 66 MET B CA 1
ATOM 3882 C C . MET B 1 68 ? -18.720 0.478 -68.980 1.00 48.30 66 MET B C 1
ATOM 3883 O O . MET B 1 68 ? -18.497 -0.727 -68.747 1.00 41.04 66 MET B O 1
ATOM 3888 N N . PRO B 1 69 ? -19.960 0.957 -69.072 1.00 50.53 67 PRO B N 1
ATOM 3889 C CA . PRO B 1 69 ? -21.106 0.055 -68.905 1.00 45.58 67 PRO B CA 1
ATOM 3890 C C . PRO B 1 69 ? -21.171 -0.972 -70.026 1.00 47.03 67 PRO B C 1
ATOM 3891 O O . PRO B 1 69 ? -20.699 -0.745 -71.144 1.00 42.26 67 PRO B O 1
ATOM 3895 N N . ALA B 1 70 ? -21.746 -2.127 -69.706 1.00 38.89 68 ALA B N 1
ATOM 3896 C CA . ALA B 1 70 ? -21.890 -3.192 -70.684 1.00 38.06 68 ALA B CA 1
ATOM 3897 C C . ALA B 1 70 ? -23.035 -4.109 -70.279 1.00 45.20 68 ALA B C 1
ATOM 3898 O O . ALA B 1 70 ? -23.256 -4.370 -69.090 1.00 42.69 68 ALA B O 1
ATOM 3900 N N . THR B 1 71 ? -23.755 -4.595 -71.278 1.00 42.54 69 THR B N 1
ATOM 3901 C CA . THR B 1 71 ? -24.735 -5.636 -71.045 1.00 47.16 69 THR B CA 1
ATOM 3902 C C . THR B 1 71 ? -24.031 -6.912 -70.580 1.00 44.92 69 THR B C 1
ATOM 3903 O O . THR B 1 71 ? -22.843 -7.125 -70.831 1.00 40.10 69 THR B O 1
ATOM 3907 N N . ARG B 1 72 ? -24.768 -7.762 -69.871 1.00 40.56 70 ARG B N 1
ATOM 3908 C CA . ARG B 1 72 ? -24.227 -9.056 -69.480 1.00 39.67 70 ARG B CA 1
ATOM 3909 C C . ARG B 1 72 ? -25.311 -10.106 -69.601 1.00 35.62 70 ARG B C 1
ATOM 3910 O O . ARG B 1 72 ? -26.361 -10.001 -68.962 1.00 43.19 70 ARG B O 1
ATOM 3918 N N . GLN B 1 73 ? -25.055 -11.107 -70.430 1.00 36.08 71 GLN B N 1
ATOM 3919 C CA . GLN B 1 73 ? -25.893 -12.288 -70.502 1.00 39.24 71 GLN B CA 1
ATOM 3920 C C . GLN B 1 73 ? -25.184 -13.452 -69.825 1.00 39.41 71 GLN B C 1
ATOM 3921 O O . GLN B 1 73 ? -23.955 -13.558 -69.844 1.00 33.14 71 GLN B O 1
ATOM 3927 N N . VAL B 1 74 ? -25.968 -14.304 -69.183 1.00 28.86 72 VAL B N 1
ATOM 3928 C CA . VAL B 1 74 ? -25.432 -15.431 -68.450 1.00 27.68 72 VAL B CA 1
ATOM 3929 C C . VAL B 1 74 ? -26.156 -16.690 -68.882 1.00 34.29 72 VAL B C 1
ATOM 3930 O O . VAL B 1 74 ? -27.390 -16.756 -68.821 1.00 32.12 72 VAL B O 1
ATOM 3934 N N . HIS B 1 75 ? -25.391 -17.686 -69.294 1.00 26.78 73 HIS B N 1
ATOM 3935 C CA . HIS B 1 75 ? -25.888 -19.028 -69.561 1.00 27.70 73 HIS B CA 1
ATOM 3936 C C . HIS B 1 75 ? -25.438 -19.914 -68.415 1.00 34.74 73 HIS B C 1
ATOM 3937 O O . HIS B 1 75 ? -24.236 -20.145 -68.252 1.00 31.19 73 HIS B O 1
ATOM 3944 N N . TRP B 1 76 ? -26.393 -20.432 -67.642 1.00 28.95 74 TRP B N 1
ATOM 3945 C CA . TRP B 1 76 ? -26.070 -21.167 -66.425 1.00 28.16 74 TRP B CA 1
ATOM 3946 C C . TRP B 1 76 ? -27.260 -22.045 -66.081 1.00 28.79 74 TRP B C 1
ATOM 3947 O O . TRP B 1 76 ? -28.411 -21.617 -66.248 1.00 27.75 74 TRP B O 1
ATOM 3958 N N . ASN B 1 77 ? -26.983 -23.261 -65.615 1.00 26.70 75 ASN B N 1
ATOM 3959 C CA . ASN B 1 77 ? -28.026 -24.193 -65.192 1.00 29.14 75 ASN B CA 1
ATOM 3960 C C . ASN B 1 77 ? -29.005 -24.487 -66.331 1.00 33.50 75 ASN B C 1
ATOM 3961 O O . ASN B 1 77 ? -30.186 -24.767 -66.088 1.00 28.41 75 ASN B O 1
ATOM 3966 N N . GLY B 1 78 ? -28.540 -24.394 -67.580 1.00 27.60 76 GLY B N 1
ATOM 3967 C CA . GLY B 1 78 ? -29.459 -24.533 -68.706 1.00 31.74 76 GLY B CA 1
ATOM 3968 C C . GLY B 1 78 ? -30.383 -23.355 -68.901 1.00 32.55 76 GLY B C 1
ATOM 3969 O O . GLY B 1 78 ? -31.329 -23.442 -69.692 1.00 36.61 76 GLY B O 1
ATOM 3970 N N . GLN B 1 79 ? -30.145 -22.254 -68.201 1.00 25.86 77 GLN B N 1
ATOM 3971 C CA . GLN B 1 79 ? -30.947 -21.048 -68.300 1.00 27.75 77 GLN B CA 1
ATOM 3972 C C . GLN B 1 79 ? -30.179 -19.975 -69.054 1.00 31.89 77 GLN B C 1
ATOM 3973 O O . GLN B 1 79 ? -28.951 -20.015 -69.176 1.00 30.01 77 GLN B O 1
ATOM 3979 N N . GLN B 1 80 ? -30.920 -18.999 -69.563 1.00 27.59 78 GLN B N 1
ATOM 3980 C CA . GLN B 1 80 ? -30.332 -17.820 -70.184 1.00 32.58 78 GLN B CA 1
ATOM 3981 C C . GLN B 1 80 ? -30.874 -16.618 -69.429 1.00 38.88 78 GLN B C 1
ATOM 3982 O O . GLN B 1 80 ? -32.084 -16.361 -69.436 1.00 36.04 78 GLN B O 1
ATOM 3988 N N . LEU B 1 81 ? -29.986 -15.938 -68.719 1.00 32.81 79 LEU B N 1
ATOM 3989 C CA . LEU B 1 81 ? -30.327 -14.814 -67.865 1.00 29.32 79 LEU B CA 1
ATOM 3990 C C . LEU B 1 81 ? -29.839 -13.544 -68.539 1.00 38.14 79 LEU B C 1
ATOM 3991 O O . LEU B 1 81 ? -28.787 -13.536 -69.186 1.00 37.75 79 LEU B O 1
ATOM 3996 N N . HIS B 1 82 ? -30.596 -12.475 -68.399 1.00 32.11 80 HIS B N 1
ATOM 3997 C CA . HIS B 1 82 ? -30.147 -11.160 -68.834 1.00 36.69 80 HIS B CA 1
ATOM 3998 C C . HIS B 1 82 ? -30.129 -10.306 -67.575 1.00 37.57 80 HIS B C 1
ATOM 3999 O O . HIS B 1 82 ? -31.179 -9.899 -67.066 1.00 32.80 80 HIS B O 1
ATOM 4006 N N . LEU B 1 83 ? -28.936 -10.091 -67.047 1.00 34.38 81 LEU B N 1
ATOM 4007 C CA . LEU B 1 83 ? -28.767 -9.551 -65.710 1.00 43.78 81 LEU B CA 1
ATOM 4008 C C . LEU B 1 83 ? -28.481 -8.062 -65.778 1.00 41.70 81 LEU B C 1
ATOM 4009 O O . LEU B 1 83 ? -28.118 -7.521 -66.827 1.00 36.16 81 LEU B O 1
ATOM 4014 N N . ASN B 1 84 ? -28.643 -7.414 -64.625 1.00 47.54 82 ASN B N 1
ATOM 4015 C CA . ASN B 1 84 ? -28.467 -5.974 -64.512 1.00 45.91 82 ASN B CA 1
ATOM 4016 C C . ASN B 1 84 ? -27.116 -5.551 -65.074 1.00 47.32 82 ASN B C 1
ATOM 4017 O O . ASN B 1 84 ? -26.093 -6.207 -64.851 1.00 48.40 82 ASN B O 1
ATOM 4022 N N . GLN B 1 85 ? -27.135 -4.458 -65.822 1.00 45.30 83 GLN B N 1
ATOM 4023 C CA . GLN B 1 85 ? -25.939 -3.959 -66.480 1.00 52.73 83 GLN B CA 1
ATOM 4024 C C . GLN B 1 85 ? -24.872 -3.598 -65.448 1.00 53.07 83 GLN B C 1
ATOM 4025 O O . GLN B 1 85 ? -25.149 -2.914 -64.458 1.00 49.12 83 GLN B O 1
ATOM 4031 N N . GLU B 1 86 ? -23.658 -4.102 -65.666 1.00 41.58 84 GLU B N 1
ATOM 4032 C CA . GLU B 1 86 ? -22.517 -3.780 -64.826 1.00 47.50 84 GLU B CA 1
ATOM 4033 C C . GLU B 1 86 ? -21.454 -3.066 -65.655 1.00 46.64 84 GLU B C 1
ATOM 4034 O O . GLU B 1 86 ? -21.782 -2.435 -66.666 1.00 40.48 84 GLU B O 1
ATOM 4040 N N . PHE B 1 87 ? -20.187 -3.136 -65.251 1.00 35.04 85 PHE B N 1
ATOM 4041 C CA . PHE B 1 87 ? -19.156 -2.346 -65.906 1.00 32.60 85 PHE B CA 1
ATOM 4042 C C . PHE B 1 87 ? -17.974 -3.219 -66.297 1.00 34.62 85 PHE B C 1
ATOM 4043 O O . PHE B 1 87 ? -17.726 -4.270 -65.700 1.00 35.40 85 PHE B O 1
ATOM 4051 N N . LEU B 1 88 ? -17.269 -2.773 -67.328 1.00 28.47 86 LEU B N 1
ATOM 4052 C CA . LEU B 1 88 ? -16.021 -3.364 -67.778 1.00 29.77 86 LEU B CA 1
ATOM 4053 C C . LEU B 1 88 ? -14.919 -2.373 -67.456 1.00 43.45 86 LEU B C 1
ATOM 4054 O O . LEU B 1 88 ? -15.003 -1.196 -67.830 1.00 40.48 86 LEU B O 1
ATOM 4059 N N . LEU B 1 89 ? -13.910 -2.835 -66.744 1.00 35.47 87 LEU B N 1
ATOM 4060 C CA . LEU B 1 89 ? -12.865 -1.963 -66.238 1.00 36.47 87 LEU B CA 1
ATOM 4061 C C . LEU B 1 89 ? -11.564 -2.278 -66.967 1.00 36.27 87 LEU B C 1
ATOM 4062 O O . LEU B 1 89 ? -11.069 -3.411 -66.915 1.00 37.09 87 LEU B O 1
ATOM 4067 N N . ASP B 1 90 ? -11.027 -1.277 -67.647 1.00 31.32 88 ASP B N 1
ATOM 4068 C CA . ASP B 1 90 ? -9.723 -1.373 -68.300 1.00 38.31 88 ASP B CA 1
ATOM 4069 C C . ASP B 1 90 ? -8.653 -1.284 -67.210 1.00 35.01 88 ASP B C 1
ATOM 4070 O O . ASP B 1 90 ? -8.330 -0.192 -66.732 1.00 33.39 88 ASP B O 1
ATOM 4075 N N . ARG B 1 91 ? -8.104 -2.437 -66.798 1.00 37.23 89 ARG B N 1
ATOM 4076 C CA . ARG B 1 91 ? -7.199 -2.431 -65.647 1.00 36.48 89 ARG B CA 1
ATOM 4077 C C . ARG B 1 91 ? -5.886 -1.734 -65.967 1.00 40.53 89 ARG B C 1
ATOM 4078 O O . ARG B 1 91 ? -5.245 -1.187 -65.064 1.00 40.00 89 ARG B O 1
ATOM 4086 N N A GLN B 1 92 ? -5.461 -1.758 -67.230 0.54 41.19 90 GLN B N 1
ATOM 4087 N N B GLN B 1 92 ? -5.456 -1.766 -67.230 0.46 41.22 90 GLN B N 1
ATOM 4088 C CA A GLN B 1 92 ? -4.227 -1.072 -67.607 0.54 45.38 90 GLN B CA 1
ATOM 4089 C CA B GLN B 1 92 ? -4.227 -1.071 -67.611 0.46 45.38 90 GLN B CA 1
ATOM 4090 C C A GLN B 1 92 ? -4.342 0.419 -67.340 0.54 44.36 90 GLN B C 1
ATOM 4091 C C B GLN B 1 92 ? -4.348 0.416 -67.329 0.46 44.38 90 GLN B C 1
ATOM 4092 O O A GLN B 1 92 ? -3.466 1.023 -66.708 0.54 46.93 90 GLN B O 1
ATOM 4093 O O B GLN B 1 92 ? -3.479 1.016 -66.683 0.46 46.91 90 GLN B O 1
ATOM 4104 N N . ARG B 1 93 ? -5.435 1.027 -67.801 1.00 39.92 91 ARG B N 1
ATOM 4105 C CA . ARG B 1 93 ? -5.650 2.443 -67.570 1.00 46.39 91 ARG B CA 1
ATOM 4106 C C . ARG B 1 93 ? -5.895 2.718 -66.098 1.00 48.00 91 ARG B C 1
ATOM 4107 O O . ARG B 1 93 ? -5.417 3.724 -65.563 1.00 47.13 91 ARG B O 1
ATOM 4115 N N . PHE B 1 94 ? -6.622 1.823 -65.422 1.00 39.75 92 PHE B N 1
ATOM 4116 C CA . PHE B 1 94 ? -6.982 2.063 -64.028 1.00 41.49 92 PHE B CA 1
ATOM 4117 C C . PHE B 1 94 ? -5.766 1.963 -63.107 1.00 40.76 92 PHE B C 1
ATOM 4118 O O . PHE B 1 94 ? -5.645 2.735 -62.146 1.00 47.22 92 PHE B O 1
ATOM 4126 N N . ASP B 1 95 ? -4.880 0.998 -63.362 1.00 35.41 93 ASP B N 1
ATOM 4127 C CA . ASP B 1 95 ? -3.678 0.851 -62.541 1.00 38.97 93 ASP B CA 1
ATOM 4128 C C . ASP B 1 95 ? -2.711 2.004 -62.770 1.00 49.12 93 ASP B C 1
ATOM 4129 O O . ASP B 1 95 ? -2.131 2.536 -61.812 1.00 42.78 93 ASP B O 1
ATOM 4134 N N A ARG B 1 96 ? -2.513 2.395 -64.034 0.54 49.18 94 ARG B N 1
ATOM 4135 N N B ARG B 1 96 ? -2.527 2.405 -64.030 0.46 49.17 94 ARG B N 1
ATOM 4136 C CA A ARG B 1 96 ? -1.661 3.540 -64.337 0.54 50.22 94 ARG B CA 1
ATOM 4137 C CA B ARG B 1 96 ? -1.652 3.531 -64.335 0.46 50.23 94 ARG B CA 1
ATOM 4138 C C A ARG B 1 96 ? -2.131 4.780 -63.595 0.54 50.00 94 ARG B C 1
ATOM 4139 C C B ARG B 1 96 ? -2.131 4.807 -63.658 0.46 50.01 94 ARG B C 1
ATOM 4140 O O A ARG B 1 96 ? -1.315 5.561 -63.090 0.54 52.84 94 ARG B O 1
ATOM 4141 O O B ARG B 1 96 ? -1.311 5.639 -63.252 0.46 52.98 94 ARG B O 1
ATOM 4156 N N . ALA B 1 97 ? -3.443 4.966 -63.499 1.00 49.51 95 ALA B N 1
ATOM 4157 C CA . ALA B 1 97 ? -3.958 6.174 -62.886 1.00 44.88 95 ALA B CA 1
ATOM 4158 C C . ALA B 1 97 ? -3.913 6.123 -61.368 1.00 50.84 95 ALA B C 1
ATOM 4159 O O . ALA B 1 97 ? -3.872 7.184 -60.734 1.00 53.54 95 ALA B O 1
ATOM 4161 N N . LEU B 1 98 ? -3.911 4.922 -60.766 1.00 49.93 96 LEU B N 1
ATOM 4162 C CA . LEU B 1 98 ? -3.772 4.817 -59.311 1.00 43.27 96 LEU B CA 1
ATOM 4163 C C . LEU B 1 98 ? -2.543 5.564 -58.822 1.00 38.26 96 LEU B C 1
ATOM 4164 O O . LEU B 1 98 ? -2.533 6.071 -57.693 1.00 43.14 96 LEU B O 1
ATOM 4169 N N . ARG B 1 99 ? -1.506 5.648 -59.660 1.00 37.07 97 ARG B N 1
ATOM 4170 C CA . ARG B 1 99 ? -0.303 6.386 -59.291 1.00 49.42 97 ARG B CA 1
ATOM 4171 C C . ARG B 1 99 ? -0.613 7.856 -59.049 1.00 48.80 97 ARG B C 1
ATOM 4172 O O . ARG B 1 99 ? -0.052 8.477 -58.135 1.00 35.76 97 ARG B O 1
ATOM 4180 N N . ASP B 1 100 ? -1.498 8.432 -59.870 1.00 40.77 98 ASP B N 1
ATOM 4181 C CA . ASP B 1 100 ? -1.868 9.832 -59.693 1.00 45.64 98 ASP B CA 1
ATOM 4182 C C . ASP B 1 100 ? -2.665 10.024 -58.414 1.00 39.12 98 ASP B C 1
ATOM 4183 O O . ASP B 1 100 ? -2.455 11.000 -57.688 1.00 40.20 98 ASP B O 1
ATOM 4188 N N . ASP B 1 101 ? -3.571 9.092 -58.112 1.00 35.12 99 ASP B N 1
ATOM 4189 C CA . ASP B 1 101 ? -4.334 9.198 -56.877 1.00 35.34 99 ASP B CA 1
ATOM 4190 C C . ASP B 1 101 ? -3.428 9.082 -55.662 1.00 36.33 99 ASP B C 1
ATOM 4191 O O . ASP B 1 101 ? -3.648 9.756 -54.648 1.00 30.08 99 ASP B O 1
ATOM 4196 N N . LEU B 1 102 ? -2.415 8.221 -55.741 1.00 33.52 100 LEU B N 1
ATOM 4197 C CA . LEU B 1 102 ? -1.481 8.094 -54.633 1.00 31.18 100 LEU B CA 1
ATOM 4198 C C . LEU B 1 102 ? -0.732 9.399 -54.414 1.00 22.19 100 LEU B C 1
ATOM 4199 O O . LEU B 1 102 ? -0.647 9.891 -53.286 1.00 26.53 100 LEU B O 1
ATOM 4204 N N . GLN B 1 103 ? -0.193 9.981 -55.491 1.00 27.54 101 GLN B N 1
ATOM 4205 C CA . GLN B 1 103 ? 0.614 11.193 -55.368 1.00 34.13 101 GLN B CA 1
ATOM 4206 C C . GLN B 1 103 ? -0.225 12.391 -54.942 1.00 40.96 101 GLN B C 1
ATOM 4207 O O . GLN B 1 103 ? 0.273 13.275 -54.235 1.00 31.00 101 GLN B O 1
ATOM 4213 N N . ARG B 1 104 ? -1.490 12.440 -55.364 1.00 28.71 102 ARG B N 1
ATOM 4214 C CA . ARG B 1 104 ? -2.403 13.459 -54.861 1.00 30.49 102 ARG B CA 1
ATOM 4215 C C . ARG B 1 104 ? -2.650 13.305 -53.370 1.00 30.61 102 ARG B C 1
ATOM 4216 O O . ARG B 1 104 ? -2.953 14.288 -52.686 1.00 34.96 102 ARG B O 1
ATOM 4224 N N . ALA B 1 105 ? -2.554 12.085 -52.852 1.00 31.69 103 ALA B N 1
ATOM 4225 C CA . ALA B 1 105 ? -2.697 11.839 -51.426 1.00 26.43 103 ALA B CA 1
ATOM 4226 C C . ALA B 1 105 ? -1.393 12.029 -50.654 1.00 29.01 103 ALA B C 1
ATOM 4227 O O . ALA B 1 105 ? -1.372 11.791 -49.450 1.00 26.63 103 ALA B O 1
ATOM 4229 N N . GLY B 1 106 ? -0.312 12.444 -51.304 1.00 32.19 104 GLY B N 1
ATOM 4230 C CA . GLY B 1 106 ? 0.942 12.621 -50.600 1.00 31.14 104 GLY B CA 1
ATOM 4231 C C . GLY B 1 106 ? 1.752 11.358 -50.403 1.00 28.84 104 GLY B C 1
ATOM 4232 O O . GLY B 1 106 ? 2.713 11.366 -49.630 1.00 27.88 104 GLY B O 1
ATOM 4233 N N . VAL B 1 107 ? 1.410 10.273 -51.082 1.00 27.34 105 VAL B N 1
ATOM 4234 C CA . VAL B 1 107 ? 2.211 9.056 -51.008 1.00 25.45 105 VAL B CA 1
ATOM 4235 C C . VAL B 1 107 ? 3.406 9.197 -51.952 1.00 24.84 105 VAL B C 1
ATOM 4236 O O . VAL B 1 107 ? 3.254 9.618 -53.102 1.00 27.02 105 VAL B O 1
ATOM 4240 N N . SER B 1 108 ? 4.601 8.850 -51.476 1.00 29.08 106 SER B N 1
ATOM 4241 C CA . SER B 1 108 ? 5.746 8.775 -52.382 1.00 35.29 106 SER B CA 1
ATOM 4242 C C . SER B 1 108 ? 5.653 7.510 -53.229 1.00 31.08 106 SER B C 1
ATOM 4243 O O . SER B 1 108 ? 5.472 6.414 -52.700 1.00 30.73 106 SER B O 1
ATOM 4246 N N . VAL B 1 109 ? 5.794 7.647 -54.537 1.00 23.40 107 VAL B N 1
ATOM 4247 C CA . VAL B 1 109 ? 5.685 6.512 -55.436 1.00 26.34 107 VAL B CA 1
ATOM 4248 C C . VAL B 1 109 ? 7.038 6.257 -56.087 1.00 29.58 107 VAL B C 1
ATOM 4249 O O . VAL B 1 109 ? 7.686 7.183 -56.584 1.00 38.09 107 VAL B O 1
ATOM 4253 N N . VAL B 1 110 ? 7.469 5.005 -56.059 1.00 24.53 108 VAL B N 1
ATOM 4254 C CA . VAL B 1 110 ? 8.702 4.569 -56.695 1.00 27.58 108 VAL B CA 1
ATOM 4255 C C . VAL B 1 110 ? 8.333 3.540 -57.752 1.00 30.17 108 VAL B C 1
ATOM 4256 O O . VAL B 1 110 ? 7.790 2.480 -57.426 1.00 28.84 108 VAL B O 1
ATOM 4260 N N . GLU B 1 111 ? 8.632 3.834 -59.011 1.00 28.07 109 GLU B N 1
ATOM 4261 C CA . GLU B 1 111 ? 8.357 2.882 -60.078 1.00 25.63 109 GLU B CA 1
ATOM 4262 C C . GLU B 1 111 ? 9.520 1.905 -60.175 1.00 35.90 109 GLU B C 1
ATOM 4263 O O . GLU B 1 111 ? 10.675 2.317 -60.308 1.00 32.42 109 GLU B O 1
ATOM 4269 N N . GLY B 1 112 ? 9.215 0.621 -60.088 1.00 27.87 110 GLY B N 1
ATOM 4270 C CA . GLY B 1 112 ? 10.247 -0.395 -60.174 1.00 33.14 110 GLY B CA 1
ATOM 4271 C C . GLY B 1 112 ? 9.674 -1.767 -59.897 1.00 38.31 110 GLY B C 1
ATOM 4272 O O . GLY B 1 112 ? 8.590 -1.912 -59.315 1.00 30.30 110 GLY B O 1
ATOM 4273 N N . ARG B 1 113 ? 10.421 -2.774 -60.337 1.00 26.89 111 ARG B N 1
ATOM 4274 C CA . ARG B 1 113 ? 10.120 -4.160 -60.018 1.00 29.55 111 ARG B CA 1
ATOM 4275 C C . ARG B 1 113 ? 11.015 -4.603 -58.873 1.00 30.12 111 ARG B C 1
ATOM 4276 O O . ARG B 1 113 ? 12.243 -4.493 -58.959 1.00 29.87 111 ARG B O 1
ATOM 4284 N N . VAL B 1 114 ? 10.392 -5.103 -57.815 1.00 22.51 112 VAL B N 1
ATOM 4285 C CA . VAL B 1 114 ? 11.076 -5.711 -56.678 1.00 28.94 112 VAL B CA 1
ATOM 4286 C C . VAL B 1 114 ? 11.595 -7.081 -57.089 1.00 32.42 112 VAL B C 1
ATOM 4287 O O . VAL B 1 114 ? 10.820 -7.962 -57.483 1.00 31.03 112 VAL B O 1
ATOM 4291 N N . ARG B 1 115 ? 12.909 -7.266 -56.998 1.00 26.49 113 ARG B N 1
ATOM 4292 C CA . ARG B 1 115 ? 13.530 -8.540 -57.326 1.00 31.42 113 ARG B CA 1
ATOM 4293 C C . ARG B 1 115 ? 13.907 -9.327 -56.086 1.00 29.36 113 ARG B C 1
ATOM 4294 O O . ARG B 1 115 ? 14.058 -10.545 -56.162 1.00 33.99 113 ARG B O 1
ATOM 4302 N N . GLU B 1 116 ? 14.032 -8.668 -54.942 1.00 26.85 114 GLU B N 1
ATOM 4303 C CA . GLU B 1 116 ? 14.416 -9.378 -53.739 1.00 28.55 114 GLU B CA 1
ATOM 4304 C C . GLU B 1 116 ? 14.040 -8.532 -52.537 1.00 27.32 114 GLU B C 1
ATOM 4305 O O . GLU B 1 116 ? 14.034 -7.302 -52.609 1.00 27.23 114 GLU B O 1
ATOM 4311 N N . VAL B 1 117 ? 13.704 -9.209 -51.445 1.00 24.15 115 VAL B N 1
ATOM 4312 C CA . VAL B 1 117 ? 13.487 -8.604 -50.140 1.00 24.77 115 VAL B CA 1
ATOM 4313 C C . VAL B 1 117 ? 14.271 -9.430 -49.136 1.00 28.44 115 VAL B C 1
ATOM 4314 O O . VAL B 1 117 ? 14.048 -10.637 -49.021 1.00 32.82 115 VAL B O 1
ATOM 4318 N N . VAL B 1 118 ? 15.192 -8.797 -48.425 1.00 32.15 116 VAL B N 1
ATOM 4319 C CA . VAL B 1 118 ? 15.984 -9.471 -47.403 1.00 33.44 116 VAL B CA 1
ATOM 4320 C C . VAL B 1 118 ? 15.532 -8.993 -46.035 1.00 35.19 116 VAL B C 1
ATOM 4321 O O . VAL B 1 118 ? 15.017 -7.880 -45.871 1.00 33.78 116 VAL B O 1
ATOM 4325 N N . ARG B 1 119 ? 15.737 -9.843 -45.043 1.00 29.31 117 ARG B N 1
ATOM 4326 C CA . ARG B 1 119 ? 15.610 -9.446 -43.648 1.00 32.97 117 ARG B CA 1
ATOM 4327 C C . ARG B 1 119 ? 16.993 -9.073 -43.134 1.00 39.01 117 ARG B C 1
ATOM 4328 O O . ARG B 1 119 ? 17.933 -9.868 -43.254 1.00 43.76 117 ARG B O 1
ATOM 4336 N N . ASP B 1 120 ? 17.107 -7.869 -42.569 1.00 39.11 118 ASP B N 1
ATOM 4337 C CA . ASP B 1 120 ? 18.368 -7.316 -42.065 1.00 49.30 118 ASP B CA 1
ATOM 4338 C C . ASP B 1 120 ? 18.029 -6.095 -41.216 1.00 41.59 118 ASP B C 1
ATOM 4339 O O . ASP B 1 120 ? 17.706 -5.037 -41.762 1.00 50.48 118 ASP B O 1
ATOM 4344 N N . VAL B 1 121 ? 18.079 -6.237 -39.890 1.00 46.45 119 VAL B N 1
ATOM 4345 C CA . VAL B 1 121 ? 17.296 -5.450 -38.925 1.00 50.56 119 VAL B CA 1
ATOM 4346 C C . VAL B 1 121 ? 15.852 -5.307 -39.411 1.00 55.89 119 VAL B C 1
ATOM 4347 O O . VAL B 1 121 ? 14.951 -5.970 -38.880 1.00 56.20 119 VAL B O 1
ATOM 4351 N N . GLY B 1 122 ? 15.617 -4.457 -40.403 1.00 31.65 120 GLY B N 1
ATOM 4352 C CA . GLY B 1 122 ? 14.314 -4.311 -41.061 1.00 34.55 120 GLY B CA 1
ATOM 4353 C C . GLY B 1 122 ? 14.248 -5.092 -42.359 1.00 30.18 120 GLY B C 1
ATOM 4354 O O . GLY B 1 122 ? 14.753 -6.217 -42.452 1.00 35.21 120 GLY B O 1
ATOM 4355 N N . HIS B 1 123 ? 13.663 -4.467 -43.378 1.00 27.27 121 HIS B N 1
ATOM 4356 C CA . HIS B 1 123 ? 13.442 -5.051 -44.697 1.00 25.71 121 HIS B CA 1
ATOM 4357 C C . HIS B 1 123 ? 14.304 -4.338 -45.729 1.00 27.63 121 HIS B C 1
ATOM 4358 O O . HIS B 1 123 ? 14.189 -3.124 -45.920 1.00 27.65 121 HIS B O 1
ATOM 4365 N N . GLY B 1 124 ? 15.143 -5.111 -46.443 1.00 30.92 122 GLY B N 1
ATOM 4366 C CA . GLY B 1 124 ? 15.946 -4.568 -47.506 1.00 26.12 122 GLY B CA 1
ATOM 4367 C C . GLY B 1 124 ? 15.318 -4.974 -48.832 1.00 26.32 122 GLY B C 1
ATOM 4368 O O . GLY B 1 124 ? 15.151 -6.158 -49.095 1.00 31.95 122 GLY B O 1
ATOM 4369 N N . ILE B 1 125 ? 14.961 -3.978 -49.623 1.00 24.50 123 ILE B N 1
ATOM 4370 C CA . ILE B 1 125 ? 14.282 -4.201 -50.898 1.00 25.90 123 ILE B CA 1
ATOM 4371 C C . ILE B 1 125 ? 15.266 -3.899 -52.015 1.00 27.21 123 ILE B C 1
ATOM 4372 O O . ILE B 1 125 ? 15.978 -2.889 -51.966 1.00 33.14 123 ILE B O 1
ATOM 4377 N N A ARG B 1 126 ? 15.277 -4.763 -53.029 0.55 27.67 124 ARG B N 1
ATOM 4378 N N B ARG B 1 126 ? 15.352 -4.791 -52.998 0.45 27.69 124 ARG B N 1
ATOM 4379 C CA A ARG B 1 126 ? 16.150 -4.647 -54.186 0.55 27.72 124 ARG B CA 1
ATOM 4380 C CA B ARG B 1 126 ? 16.174 -4.556 -54.174 0.45 27.74 124 ARG B CA 1
ATOM 4381 C C A ARG B 1 126 ? 15.292 -4.571 -55.439 0.55 31.07 124 ARG B C 1
ATOM 4382 C C B ARG B 1 126 ? 15.287 -4.534 -55.405 0.45 31.04 124 ARG B C 1
ATOM 4383 O O A ARG B 1 126 ? 14.439 -5.436 -55.655 0.55 30.10 124 ARG B O 1
ATOM 4384 O O B ARG B 1 126 ? 14.411 -5.388 -55.566 0.45 30.10 124 ARG B O 1
ATOM 4399 N N . LEU B 1 127 ? 15.535 -3.558 -56.268 1.00 22.97 125 LEU B N 1
ATOM 4400 C CA . LEU B 1 127 ? 14.779 -3.331 -57.492 1.00 25.60 125 LEU B CA 1
ATOM 4401 C C . LEU B 1 127 ? 15.529 -3.866 -58.712 1.00 30.33 125 LEU B C 1
ATOM 4402 O O . LEU B 1 127 ? 16.741 -4.094 -58.672 1.00 28.58 125 LEU B O 1
ATOM 4407 N N . ASP B 1 128 ? 14.781 -4.045 -59.813 1.00 33.79 126 ASP B N 1
ATOM 4408 C CA . ASP B 1 128 ? 15.326 -4.517 -61.087 1.00 34.42 126 ASP B CA 1
ATOM 4409 C C . ASP B 1 128 ? 16.383 -3.588 -61.680 1.00 40.32 126 ASP B C 1
ATOM 4410 O O . ASP B 1 128 ? 17.149 -4.017 -62.553 1.00 32.92 126 ASP B O 1
ATOM 4415 N N . ASP B 1 129 ? 16.392 -2.311 -61.310 1.00 37.77 127 ASP B N 1
ATOM 4416 C CA . ASP B 1 129 ? 17.390 -1.394 -61.844 1.00 45.69 127 ASP B CA 1
ATOM 4417 C C . ASP B 1 129 ? 18.596 -1.261 -60.923 1.00 37.54 127 ASP B C 1
ATOM 4418 O O . ASP B 1 129 ? 19.404 -0.348 -61.106 1.00 38.89 127 ASP B O 1
ATOM 4423 N N . GLY B 1 130 ? 18.719 -2.136 -59.930 1.00 35.17 128 GLY B N 1
ATOM 4424 C CA . GLY B 1 130 ? 19.815 -2.092 -58.990 1.00 31.88 128 GLY B CA 1
ATOM 4425 C C . GLY B 1 130 ? 19.602 -1.198 -57.790 1.00 34.23 128 GLY B C 1
ATOM 4426 O O . GLY B 1 130 ? 20.388 -1.270 -56.838 1.00 31.73 128 GLY B O 1
ATOM 4427 N N . GLN B 1 131 ? 18.562 -0.372 -57.778 1.00 30.53 129 GLN B N 1
ATOM 4428 C CA . GLN B 1 131 ? 18.346 0.461 -56.601 1.00 29.43 129 GLN B CA 1
ATOM 4429 C C . GLN B 1 131 ? 17.808 -0.367 -55.424 1.00 29.82 129 GLN B C 1
ATOM 4430 O O . GLN B 1 131 ? 17.310 -1.490 -55.581 1.00 28.98 129 GLN B O 1
ATOM 4436 N N . VAL B 1 132 ? 17.960 0.187 -54.216 1.00 26.48 130 VAL B N 1
ATOM 4437 C CA . VAL B 1 132 ? 17.564 -0.480 -52.980 1.00 24.30 130 VAL B CA 1
ATOM 4438 C C . VAL B 1 132 ? 16.750 0.477 -52.121 1.00 25.17 130 VAL B C 1
ATOM 4439 O O . VAL B 1 132 ? 16.850 1.699 -52.244 1.00 30.53 130 VAL B O 1
ATOM 4443 N N . LEU B 1 133 ? 15.918 -0.095 -51.246 1.00 27.64 131 LEU B N 1
ATOM 4444 C CA . LEU B 1 133 ? 15.245 0.667 -50.196 1.00 30.05 131 LEU B CA 1
ATOM 4445 C C . LEU B 1 133 ? 15.362 -0.087 -48.886 1.00 28.89 131 LEU B C 1
ATOM 4446 O O . LEU B 1 133 ? 15.406 -1.320 -48.876 1.00 28.85 131 LEU B O 1
ATOM 4451 N N . GLN B 1 134 ? 15.411 0.659 -47.778 1.00 23.87 132 GLN B N 1
ATOM 4452 C CA . GLN B 1 134 ? 15.398 0.079 -46.442 1.00 27.37 132 GLN B CA 1
ATOM 4453 C C . GLN B 1 134 ? 14.128 0.551 -45.751 1.00 26.75 132 GLN B C 1
ATOM 4454 O O . GLN B 1 134 ? 13.848 1.753 -45.734 1.00 31.80 132 GLN B O 1
ATOM 4460 N N . ALA B 1 135 ? 13.371 -0.394 -45.184 1.00 28.08 133 ALA B N 1
ATOM 4461 C CA . ALA B 1 135 ? 12.084 -0.115 -44.544 1.00 30.94 133 ALA B CA 1
ATOM 4462 C C . ALA B 1 135 ? 12.030 -0.697 -43.147 1.00 27.13 133 ALA B C 1
ATOM 4463 O O . ALA B 1 135 ? 12.507 -1.810 -42.927 1.00 26.60 133 ALA B O 1
ATOM 4465 N N . ASP B 1 136 ? 11.401 0.038 -42.219 1.00 23.76 134 ASP B N 1
ATOM 4466 C CA . ASP B 1 136 ? 11.107 -0.504 -40.899 1.00 28.17 134 ASP B CA 1
ATOM 4467 C C . ASP B 1 136 ? 9.848 -1.382 -40.903 1.00 27.14 134 ASP B C 1
ATOM 4468 O O . ASP B 1 136 ? 9.745 -2.330 -40.114 1.00 23.78 134 ASP B O 1
ATOM 4473 N N . PHE B 1 137 ? 8.888 -1.071 -41.764 1.00 24.68 135 PHE B N 1
ATOM 4474 C CA . PHE B 1 137 ? 7.615 -1.786 -41.838 1.00 23.14 135 PHE B CA 1
ATOM 4475 C C . PHE B 1 137 ? 7.284 -2.006 -43.309 1.00 21.55 135 PHE B C 1
ATOM 4476 O O . PHE B 1 137 ? 7.371 -1.069 -44.103 1.00 24.40 135 PHE B O 1
ATOM 4484 N N . LEU B 1 138 ? 6.858 -3.221 -43.641 1.00 21.62 136 LEU B N 1
ATOM 4485 C CA . LEU B 1 138 ? 6.566 -3.616 -45.011 1.00 21.56 136 LEU B CA 1
ATOM 4486 C C . LEU B 1 138 ? 5.100 -4.012 -45.135 1.00 19.74 136 LEU B C 1
ATOM 4487 O O . LEU B 1 138 ? 4.626 -4.878 -44.394 1.00 22.55 136 LEU B O 1
ATOM 4492 N N . VAL B 1 139 ? 4.408 -3.414 -46.093 1.00 24.77 137 VAL B N 1
ATOM 4493 C CA . VAL B 1 139 ? 3.070 -3.853 -46.483 1.00 24.49 137 VAL B CA 1
ATOM 4494 C C . VAL B 1 139 ? 3.230 -4.644 -47.775 1.00 18.09 137 VAL B C 1
ATOM 4495 O O . VAL B 1 139 ? 3.658 -4.102 -48.793 1.00 20.61 137 VAL B O 1
ATOM 4499 N N . GLU B 1 140 ? 2.970 -5.943 -47.708 1.00 19.02 138 GLU B N 1
ATOM 4500 C CA . GLU B 1 140 ? 3.074 -6.826 -48.858 1.00 22.74 138 GLU B CA 1
ATOM 4501 C C . GLU B 1 140 ? 1.744 -6.775 -49.605 1.00 23.90 138 GLU B C 1
ATOM 4502 O O . GLU B 1 140 ? 0.735 -7.316 -49.133 1.00 23.03 138 GLU B O 1
ATOM 4508 N N . ALA B 1 141 ? 1.736 -6.129 -50.762 1.00 22.74 139 ALA B N 1
ATOM 4509 C CA . ALA B 1 141 ? 0.510 -5.960 -51.538 1.00 21.84 139 ALA B CA 1
ATOM 4510 C C . ALA B 1 141 ? 0.738 -6.304 -53.001 1.00 22.64 139 ALA B C 1
ATOM 4511 O O . ALA B 1 141 ? 0.175 -5.676 -53.911 1.00 18.55 139 ALA B O 1
ATOM 4513 N N . ARG B 1 142 ? 1.559 -7.314 -53.264 1.00 19.76 140 ARG B N 1
ATOM 4514 C CA . ARG B 1 142 ? 1.843 -7.679 -54.643 1.00 22.18 140 ARG B CA 1
ATOM 4515 C C . ARG B 1 142 ? 0.853 -8.696 -55.194 1.00 25.14 140 ARG B C 1
ATOM 4516 O O . ARG B 1 142 ? 1.090 -9.264 -56.267 1.00 22.75 140 ARG B O 1
ATOM 4524 N N . GLY B 1 143 ? -0.255 -8.930 -54.491 1.00 22.20 141 GLY B N 1
ATOM 4525 C CA . GLY B 1 143 ? -1.287 -9.770 -55.047 1.00 23.27 141 GLY B CA 1
ATOM 4526 C C . GLY B 1 143 ? -0.860 -11.220 -55.136 1.00 22.94 141 GLY B C 1
ATOM 4527 O O . GLY B 1 143 ? -0.145 -11.749 -54.274 1.00 22.38 141 GLY B O 1
ATOM 4528 N N A ARG B 1 144 ? -1.302 -11.882 -56.210 0.13 23.88 142 ARG B N 1
ATOM 4529 N N B ARG B 1 144 ? -1.300 -11.880 -56.207 0.87 23.91 142 ARG B N 1
ATOM 4530 C CA A ARG B 1 144 ? -0.932 -13.275 -56.429 0.13 27.27 142 ARG B CA 1
ATOM 4531 C CA B ARG B 1 144 ? -0.935 -13.275 -56.394 0.87 27.33 142 ARG B CA 1
ATOM 4532 C C A ARG B 1 144 ? 0.566 -13.441 -56.640 0.13 29.83 142 ARG B C 1
ATOM 4533 C C B ARG B 1 144 ? 0.546 -13.449 -56.696 0.87 29.87 142 ARG B C 1
ATOM 4534 O O A ARG B 1 144 ? 1.083 -14.553 -56.486 0.13 33.06 142 ARG B O 1
ATOM 4535 O O B ARG B 1 144 ? 1.028 -14.580 -56.636 0.87 33.58 142 ARG B O 1
ATOM 4550 N N . GLN B 1 145 ? 1.273 -12.365 -56.981 1.00 28.50 143 GLN B N 1
ATOM 4551 C CA . GLN B 1 145 ? 2.726 -12.372 -57.148 1.00 29.60 143 GLN B CA 1
ATOM 4552 C C . GLN B 1 145 ? 3.497 -12.161 -55.835 1.00 36.30 143 GLN B C 1
ATOM 4553 O O . GLN B 1 145 ? 4.719 -11.951 -55.869 1.00 31.60 143 GLN B O 1
ATOM 4559 N N . ALA B 1 146 ? 2.812 -12.136 -54.697 1.00 27.65 144 ALA B N 1
ATOM 4560 C CA . ALA B 1 146 ? 3.486 -12.033 -53.414 1.00 28.16 144 ALA B CA 1
ATOM 4561 C C . ALA B 1 146 ? 4.321 -13.288 -53.164 1.00 28.10 144 ALA B C 1
ATOM 4562 O O . ALA B 1 146 ? 4.061 -14.335 -53.757 1.00 27.13 144 ALA B O 1
ATOM 4564 N N . PRO B 1 147 ? 5.325 -13.205 -52.284 1.00 26.99 145 PRO B N 1
ATOM 4565 C CA . PRO B 1 147 ? 6.224 -14.353 -52.063 1.00 31.43 145 PRO B CA 1
ATOM 4566 C C . PRO B 1 147 ? 5.479 -15.642 -51.749 1.00 29.46 145 PRO B C 1
ATOM 4567 O O . PRO B 1 147 ? 4.449 -15.648 -51.074 1.00 29.51 145 PRO B O 1
ATOM 4571 N N . LEU B 1 148 ? 6.015 -16.741 -52.254 1.00 31.60 146 LEU B N 1
ATOM 4572 C CA . LEU B 1 148 ? 5.452 -18.053 -52.000 1.00 31.54 146 LEU B CA 1
ATOM 4573 C C . LEU B 1 148 ? 5.650 -18.425 -50.533 1.00 35.00 146 LEU B C 1
ATOM 4574 O O . LEU B 1 148 ? 6.780 -18.490 -50.048 1.00 27.75 146 LEU B O 1
ATOM 4579 N N . ALA B 1 149 ? 4.557 -18.668 -49.822 1.00 27.33 147 ALA B N 1
ATOM 4580 C CA . ALA B 1 149 ? 4.631 -19.085 -48.433 1.00 31.08 147 ALA B CA 1
ATOM 4581 C C . ALA B 1 149 ? 3.538 -20.118 -48.209 1.00 29.48 147 ALA B C 1
ATOM 4582 O O . ALA B 1 149 ? 2.926 -20.621 -49.160 1.00 35.29 147 ALA B O 1
ATOM 4584 N N . ALA B 1 150 ? 3.304 -20.464 -46.953 1.00 29.52 148 ALA B N 1
ATOM 4585 C CA . ALA B 1 150 ? 2.311 -21.486 -46.674 1.00 30.39 148 ALA B CA 1
ATOM 4586 C C . ALA B 1 150 ? 0.922 -20.855 -46.621 1.00 29.45 148 ALA B C 1
ATOM 4587 O O . ALA B 1 150 ? 0.757 -19.669 -46.320 1.00 26.51 148 ALA B O 1
ATOM 4589 N N . ASP B 1 151 ? -0.075 -21.661 -46.940 1.00 30.56 149 ASP B N 1
ATOM 4590 C CA . ASP B 1 151 ? -1.451 -21.207 -47.054 1.00 25.55 149 ASP B CA 1
ATOM 4591 C C . ASP B 1 151 ? -2.290 -21.895 -45.986 1.00 26.73 149 ASP B C 1
ATOM 4592 O O . ASP B 1 151 ? -2.193 -23.113 -45.800 1.00 26.28 149 ASP B O 1
ATOM 4597 N N . ARG B 1 152 ? -3.098 -21.106 -45.276 1.00 25.40 150 ARG B N 1
ATOM 4598 C CA . ARG B 1 152 ? -4.072 -21.684 -44.351 1.00 25.32 150 ARG B CA 1
ATOM 4599 C C . ARG B 1 152 ? -5.086 -22.553 -45.084 1.00 22.35 150 ARG B C 1
ATOM 4600 O O . ARG B 1 152 ? -5.506 -23.596 -44.571 1.00 25.65 150 ARG B O 1
ATOM 4608 N N . LEU B 1 153 ? -5.522 -22.114 -46.267 1.00 23.79 151 LEU B N 1
ATOM 4609 C CA . LEU B 1 153 ? -6.472 -22.844 -47.098 1.00 26.20 151 LEU B CA 1
ATOM 4610 C C . LEU B 1 153 ? -6.127 -22.621 -48.560 1.00 22.66 151 LEU B C 1
ATOM 4611 O O . LEU B 1 153 ? -5.792 -21.502 -48.958 1.00 22.89 151 LEU B O 1
ATOM 4616 N N . ARG B 1 154 ? -6.203 -23.697 -49.354 1.00 25.01 152 ARG B N 1
ATOM 4617 C CA . ARG B 1 154 ? -6.208 -23.629 -50.810 1.00 27.96 152 ARG B CA 1
ATOM 4618 C C . ARG B 1 154 ? -7.401 -24.421 -51.304 1.00 21.85 152 ARG B C 1
ATOM 4619 O O . ARG B 1 154 ? -7.624 -25.552 -50.860 1.00 24.70 152 ARG B O 1
ATOM 4627 N N . GLY B 1 155 ? -8.162 -23.833 -52.216 1.00 27.76 153 GLY B N 1
ATOM 4628 C CA . GLY B 1 155 ? -9.255 -24.556 -52.827 1.00 29.73 153 GLY B CA 1
ATOM 4629 C C . GLY B 1 155 ? -8.755 -25.503 -53.900 1.00 27.74 153 GLY B C 1
ATOM 4630 O O . GLY B 1 155 ? -7.544 -25.691 -54.083 1.00 27.00 153 GLY B O 1
ATOM 4631 N N . PRO B 1 156 ? -9.678 -26.138 -54.619 1.00 26.71 154 PRO B N 1
ATOM 4632 C CA . PRO B 1 156 ? -9.274 -26.949 -55.776 1.00 28.51 154 PRO B CA 1
ATOM 4633 C C . PRO B 1 156 ? -8.369 -26.135 -56.677 1.00 26.46 154 PRO B C 1
ATOM 4634 O O . PRO B 1 156 ? -8.664 -24.979 -56.979 1.00 24.61 154 PRO B O 1
ATOM 4638 N N . GLU B 1 157 ? -7.248 -26.733 -57.096 1.00 26.29 155 GLU B N 1
ATOM 4639 C CA . GLU B 1 157 ? -6.309 -26.006 -57.941 1.00 27.80 155 GLU B CA 1
ATOM 4640 C C . GLU B 1 157 ? -6.969 -25.639 -59.273 1.00 26.06 155 GLU B C 1
ATOM 4641 O O . GLU B 1 157 ? -7.556 -26.482 -59.955 1.00 29.84 155 GLU B O 1
ATOM 4647 N N . THR B 1 158 ? -6.878 -24.368 -59.628 1.00 25.64 156 THR B N 1
ATOM 4648 C CA . THR B 1 158 ? -7.690 -23.782 -60.684 1.00 27.27 156 THR B CA 1
ATOM 4649 C C . THR B 1 158 ? -6.794 -22.942 -61.573 1.00 31.55 156 THR B C 1
ATOM 4650 O O . THR B 1 158 ? -5.867 -22.289 -61.087 1.00 27.13 156 THR B O 1
ATOM 4654 N N . VAL B 1 159 ? -7.077 -22.950 -62.875 1.00 28.46 157 VAL B N 1
ATOM 4655 C CA . VAL B 1 159 ? -6.340 -22.146 -63.841 1.00 27.51 157 VAL B CA 1
ATOM 4656 C C . VAL B 1 159 ? -7.358 -21.408 -64.696 1.00 29.60 157 VAL B C 1
ATOM 4657 O O . VAL B 1 159 ? -8.433 -21.941 -65.009 1.00 26.98 157 VAL B O 1
ATOM 4661 N N . SER B 1 160 ? -7.039 -20.176 -65.058 1.00 23.79 158 SER B N 1
ATOM 4662 C CA . SER B 1 160 ? -7.854 -19.429 -66.003 1.00 27.27 158 SER B CA 1
ATOM 4663 C C . SER B 1 160 ? -6.997 -19.116 -67.216 1.00 32.42 158 SER B C 1
ATOM 4664 O O . SER B 1 160 ? -5.890 -18.579 -67.080 1.00 31.27 158 SER B O 1
ATOM 4667 N N . LEU B 1 161 ? -7.487 -19.490 -68.390 1.00 30.67 159 LEU B N 1
ATOM 4668 C CA . LEU B 1 161 ? -6.794 -19.243 -69.650 1.00 26.77 159 LEU B CA 1
ATOM 4669 C C . LEU B 1 161 ? -7.500 -18.103 -70.363 1.00 38.29 159 LEU B C 1
ATOM 4670 O O . LEU B 1 161 ? -8.731 -18.099 -70.466 1.00 25.75 159 LEU B O 1
ATOM 4675 N N . LEU B 1 162 ? -6.731 -17.131 -70.830 1.00 24.24 160 LEU B N 1
ATOM 4676 C CA . LEU B 1 162 ? -7.283 -15.932 -71.433 1.00 27.05 160 LEU B CA 1
ATOM 4677 C C . LEU B 1 162 ? -6.840 -15.833 -72.882 1.00 36.32 160 LEU B C 1
ATOM 4678 O O . LEU B 1 162 ? -5.649 -15.959 -73.176 1.00 30.24 160 LEU B O 1
ATOM 4683 N N . ASN B 1 163 ? -7.798 -15.634 -73.782 1.00 30.05 161 ASN B N 1
ATOM 4684 C CA . ASN B 1 163 ? -7.520 -15.210 -75.151 1.00 27.93 161 ASN B CA 1
ATOM 4685 C C . ASN B 1 163 ? -7.846 -13.729 -75.274 1.00 30.74 161 ASN B C 1
ATOM 4686 O O . ASN B 1 163 ? -8.879 -13.266 -74.773 1.00 33.51 161 ASN B O 1
ATOM 4691 N N . VAL B 1 164 ? -6.962 -12.988 -75.948 1.00 23.34 162 VAL B N 1
ATOM 4692 C CA . VAL B 1 164 ? -7.170 -11.578 -76.248 1.00 25.29 162 VAL B CA 1
ATOM 4693 C C . VAL B 1 164 ? -6.945 -11.382 -77.742 1.00 38.08 162 VAL B C 1
ATOM 4694 O O . VAL B 1 164 ? -5.968 -11.893 -78.299 1.00 34.15 162 VAL B O 1
ATOM 4698 N N . TRP B 1 165 ? -7.844 -10.647 -78.385 1.00 33.70 163 TRP B N 1
ATOM 4699 C CA . TRP B 1 165 ? -7.699 -10.339 -79.797 1.00 36.57 163 TRP B CA 1
ATOM 4700 C C . TRP B 1 165 ? -8.456 -9.054 -80.074 1.00 39.45 163 TRP B C 1
ATOM 4701 O O . TRP B 1 165 ? -9.145 -8.511 -79.205 1.00 36.69 163 TRP B O 1
ATOM 4712 N N . GLN B 1 166 ? -8.317 -8.574 -81.301 1.00 39.97 164 GLN B N 1
ATOM 4713 C CA . GLN B 1 166 ? -8.918 -7.334 -81.757 1.00 45.33 164 GLN B CA 1
ATOM 4714 C C . GLN B 1 166 ? -9.978 -7.650 -82.801 1.00 46.18 164 GLN B C 1
ATOM 4715 O O . GLN B 1 166 ? -9.821 -8.577 -83.601 1.00 52.82 164 GLN B O 1
ATOM 4721 N N . ALA B 1 167 ? -11.074 -6.905 -82.766 1.00 44.59 165 ALA B N 1
ATOM 4722 C CA . ALA B 1 167 ? -12.122 -7.052 -83.762 1.00 55.45 165 ALA B CA 1
ATOM 4723 C C . ALA B 1 167 ? -12.734 -5.678 -84.009 1.00 44.93 165 ALA B C 1
ATOM 4724 O O . ALA B 1 167 ? -12.200 -4.655 -83.572 1.00 48.46 165 ALA B O 1
ATOM 4726 N N . ALA B 1 168 ? -13.864 -5.659 -84.698 1.00 46.98 166 ALA B N 1
ATOM 4727 C CA . ALA B 1 168 ? -14.461 -4.401 -85.109 1.00 56.63 166 ALA B CA 1
ATOM 4728 C C . ALA B 1 168 ? -14.982 -3.635 -83.896 1.00 55.17 166 ALA B C 1
ATOM 4729 O O . ALA B 1 168 ? -15.520 -4.239 -82.965 1.00 53.52 166 ALA B O 1
ATOM 4731 N N . PRO B 1 169 ? -14.810 -2.314 -83.864 1.00 49.19 167 PRO B N 1
ATOM 4732 C CA . PRO B 1 169 ? -15.527 -1.503 -82.878 1.00 48.01 167 PRO B CA 1
ATOM 4733 C C . PRO B 1 169 ? -17.021 -1.790 -82.918 1.00 63.86 167 PRO B C 1
ATOM 4734 O O . PRO B 1 169 ? -17.610 -1.972 -83.985 1.00 58.15 167 PRO B O 1
ATOM 4738 N N . GLY B 1 170 ? -17.632 -1.851 -81.736 1.00 66.72 168 GLY B N 1
ATOM 4739 C CA . GLY B 1 170 ? -19.021 -2.257 -81.629 1.00 63.09 168 GLY B CA 1
ATOM 4740 C C . GLY B 1 170 ? -19.617 -2.032 -80.255 1.00 68.26 168 GLY B C 1
ATOM 4741 O O . GLY B 1 170 ? -19.185 -1.137 -79.521 1.00 72.40 168 GLY B O 1
ATOM 4742 N N . ALA B 1 171 ? -20.604 -2.842 -79.890 1.00 68.96 169 ALA B N 1
ATOM 4743 C CA . ALA B 1 171 ? -21.309 -2.581 -78.638 1.00 65.54 169 ALA B CA 1
ATOM 4744 C C . ALA B 1 171 ? -20.636 -3.316 -77.485 1.00 66.17 169 ALA B C 1
ATOM 4745 O O . ALA B 1 171 ? -20.385 -4.524 -77.591 1.00 66.80 169 ALA B O 1
ATOM 4747 N N . PRO B 1 172 ? -20.338 -2.628 -76.377 1.00 61.84 170 PRO B N 1
ATOM 4748 C CA . PRO B 1 172 ? -19.724 -3.305 -75.225 1.00 57.62 170 PRO B CA 1
ATOM 4749 C C . PRO B 1 172 ? -20.633 -4.377 -74.636 1.00 62.65 170 PRO B C 1
ATOM 4750 O O . PRO B 1 172 ? -21.654 -4.069 -74.010 1.00 61.42 170 PRO B O 1
ATOM 4754 N N . ALA B 1 173 ? -20.270 -5.640 -74.846 1.00 48.28 171 ALA B N 1
ATOM 4755 C CA . ALA B 1 173 ? -21.055 -6.779 -74.400 1.00 51.85 171 ALA B CA 1
ATOM 4756 C C . ALA B 1 173 ? -20.188 -7.697 -73.552 1.00 53.29 171 ALA B C 1
ATOM 4757 O O . ALA B 1 173 ? -18.958 -7.658 -73.614 1.00 43.52 171 ALA B O 1
ATOM 4759 N N . SER B 1 174 ? -20.846 -8.518 -72.744 1.00 47.34 172 SER B N 1
ATOM 4760 C CA . SER B 1 174 ? -20.151 -9.511 -71.942 1.00 42.82 172 SER B CA 1
ATOM 4761 C C . SER B 1 174 ? -21.106 -10.665 -71.696 1.00 40.71 172 SER B C 1
ATOM 4762 O O . SER B 1 174 ? -22.323 -10.480 -71.636 1.00 45.47 172 SER B O 1
ATOM 4765 N N . ALA B 1 175 ? -20.543 -11.858 -71.556 1.00 38.35 173 ALA B N 1
ATOM 4766 C CA . ALA B 1 175 ? -21.340 -13.042 -71.291 1.00 32.52 173 ALA B CA 1
ATOM 4767 C C . ALA B 1 175 ? -20.552 -13.974 -70.386 1.00 39.04 173 ALA B C 1
ATOM 4768 O O . ALA B 1 175 ? -19.317 -13.955 -70.366 1.00 33.47 173 ALA B O 1
ATOM 4770 N N . VAL B 1 176 ? -21.289 -14.767 -69.620 1.00 30.97 174 VAL B N 1
ATOM 4771 C CA . VAL B 1 176 ? -20.755 -15.862 -68.828 1.00 30.25 174 VAL B CA 1
ATOM 4772 C C . VAL B 1 176 ? -21.420 -17.151 -69.304 1.00 35.71 174 VAL B C 1
ATOM 4773 O O . VAL B 1 176 ? -22.625 -17.174 -69.581 1.00 29.98 174 VAL B O 1
ATOM 4777 N N . GLU B 1 177 ? -20.630 -18.214 -69.441 1.00 25.80 175 GLU B N 1
ATOM 4778 C CA . GLU B 1 177 ? -21.123 -19.476 -69.979 1.00 30.85 175 GLU B CA 1
ATOM 4779 C C . GLU B 1 177 ? -20.666 -20.640 -69.115 1.00 30.91 175 GLU B C 1
ATOM 4780 O O . GLU B 1 177 ? -19.465 -20.873 -68.982 1.00 28.32 175 GLU B O 1
ATOM 4786 N N . SER B 1 178 ? -21.622 -21.379 -68.553 1.00 25.14 176 SER B N 1
ATOM 4787 C CA . SER B 1 178 ? -21.337 -22.681 -67.965 1.00 31.10 176 SER B CA 1
ATOM 4788 C C . SER B 1 178 ? -20.893 -23.681 -69.035 1.00 35.52 176 SER B C 1
ATOM 4789 O O . SER B 1 178 ? -21.462 -23.743 -70.129 1.00 28.26 176 SER B O 1
ATOM 4792 N N . LEU B 1 179 ? -19.866 -24.470 -68.714 1.00 26.34 177 LEU B N 1
ATOM 4793 C CA . LEU B 1 179 ? -19.339 -25.527 -69.576 1.00 29.55 177 LEU B CA 1
ATOM 4794 C C . LEU B 1 179 ? -19.376 -26.847 -68.829 1.00 29.21 177 LEU B C 1
ATOM 4795 O O . LEU B 1 179 ? -19.540 -26.883 -67.607 1.00 27.94 177 LEU B O 1
ATOM 4800 N N . ALA B 1 180 ? -19.191 -27.950 -69.559 1.00 28.89 178 ALA B N 1
ATOM 4801 C CA . ALA B 1 180 ? -19.246 -29.250 -68.894 1.00 31.21 178 ALA B CA 1
ATOM 4802 C C . ALA B 1 180 ? -18.204 -29.345 -67.780 1.00 34.51 178 ALA B C 1
ATOM 4803 O O . ALA B 1 180 ? -18.452 -29.964 -66.735 1.00 29.52 178 ALA B O 1
ATOM 4805 N N . ASP B 1 181 ? -17.029 -28.734 -67.975 1.00 25.99 179 ASP B N 1
ATOM 4806 C CA . ASP B 1 181 ? -15.929 -28.955 -67.035 1.00 30.65 179 ASP B CA 1
ATOM 4807 C C . ASP B 1 181 ? -15.255 -27.640 -66.644 1.00 34.05 179 ASP B C 1
ATOM 4808 O O . ASP B 1 181 ? -14.074 -27.611 -66.278 1.00 32.56 179 ASP B O 1
ATOM 4813 N N . GLY B 1 182 ? -16.006 -26.548 -66.695 1.00 30.05 180 GLY B N 1
ATOM 4814 C CA . GLY B 1 182 ? -15.451 -25.233 -66.439 1.00 27.51 180 GLY B CA 1
ATOM 4815 C C . GLY B 1 182 ? -16.510 -24.189 -66.689 1.00 32.12 180 GLY B C 1
ATOM 4816 O O . GLY B 1 182 ? -17.696 -24.508 -66.821 1.00 29.32 180 GLY B O 1
ATOM 4817 N N . TRP B 1 183 ? -16.070 -22.934 -66.750 1.00 27.47 181 TRP B N 1
ATOM 4818 C CA . TRP B 1 183 ? -16.942 -21.834 -67.126 1.00 26.87 181 TRP B CA 1
ATOM 4819 C C . TRP B 1 183 ? -16.098 -20.756 -67.776 1.00 27.52 181 TRP B C 1
ATOM 4820 O O . TRP B 1 183 ? -14.902 -20.635 -67.502 1.00 28.73 181 TRP B O 1
ATOM 4831 N N . ALA B 1 184 ? -16.723 -19.990 -68.656 1.00 21.55 182 ALA B N 1
ATOM 4832 C CA . ALA B 1 184 ? -16.043 -18.961 -69.422 1.00 26.72 182 ALA B CA 1
ATOM 4833 C C . ALA B 1 184 ? -16.697 -17.613 -69.184 1.00 30.88 182 ALA B C 1
ATOM 4834 O O . ALA B 1 184 ? -17.925 -17.509 -69.082 1.00 33.47 182 ALA B O 1
ATOM 4836 N N . TRP B 1 185 ? -15.871 -16.586 -69.120 1.00 25.27 183 TRP B N 1
ATOM 4837 C CA . TRP B 1 185 ? -16.307 -15.204 -69.182 1.00 30.62 183 TRP B CA 1
ATOM 4838 C C . TRP B 1 185 ? -15.778 -14.593 -70.475 1.00 34.21 183 TRP B C 1
ATOM 4839 O O . TRP B 1 185 ? -14.677 -14.923 -70.922 1.00 31.59 183 TRP B O 1
ATOM 4850 N N . MET B 1 186 ? -16.560 -13.722 -71.097 1.00 27.64 184 MET B N 1
ATOM 4851 C CA . MET B 1 186 ? -16.081 -13.102 -72.327 1.00 29.77 184 MET B CA 1
ATOM 4852 C C . MET B 1 186 ? -16.619 -11.688 -72.414 1.00 35.05 184 MET B C 1
ATOM 4853 O O . MET B 1 186 ? -17.690 -11.384 -71.878 1.00 31.51 184 MET B O 1
ATOM 4858 N N . ALA B 1 187 ? -15.869 -10.828 -73.101 1.00 32.79 185 ALA B N 1
ATOM 4859 C CA . ALA B 1 187 ? -16.233 -9.426 -73.196 1.00 35.59 185 ALA B CA 1
ATOM 4860 C C . ALA B 1 187 ? -15.728 -8.829 -74.503 1.00 37.46 185 ALA B C 1
ATOM 4861 O O . ALA B 1 187 ? -14.637 -9.155 -74.981 1.00 33.46 185 ALA B O 1
ATOM 4863 N N . ARG B 1 188 ? -16.536 -7.940 -75.060 1.00 35.93 186 ARG B N 1
ATOM 4864 C CA . ARG B 1 188 ? -16.202 -7.171 -76.252 1.00 48.65 186 ARG B CA 1
ATOM 4865 C C . ARG B 1 188 ? -16.279 -5.701 -75.868 1.00 49.22 186 ARG B C 1
ATOM 4866 O O . ARG B 1 188 ? -17.319 -5.241 -75.386 1.00 44.44 186 ARG B O 1
ATOM 4874 N N . LEU B 1 189 ? -15.182 -4.974 -76.058 1.00 36.67 187 LEU B N 1
ATOM 4875 C CA . LEU B 1 189 ? -15.132 -3.560 -75.720 1.00 41.21 187 LEU B CA 1
ATOM 4876 C C . LEU B 1 189 ? -15.654 -2.699 -76.871 1.00 48.79 187 LEU B C 1
ATOM 4877 O O . LEU B 1 189 ? -15.794 -3.149 -78.012 1.00 46.12 187 LEU B O 1
ATOM 4882 N N . GLU B 1 190 ? -15.938 -1.434 -76.548 1.00 54.60 188 GLU B N 1
ATOM 4883 C CA . GLU B 1 190 ? -16.412 -0.502 -77.565 1.00 56.03 188 GLU B CA 1
ATOM 4884 C C . GLU B 1 190 ? -15.380 -0.328 -78.672 1.00 47.29 188 GLU B C 1
ATOM 4885 O O . GLU B 1 190 ? -15.733 -0.281 -79.853 1.00 51.37 188 GLU B O 1
ATOM 4891 N N . ASP B 1 191 ? -14.096 -0.248 -78.311 1.00 43.96 189 ASP B N 1
ATOM 4892 C CA . ASP B 1 191 ? -13.022 -0.081 -79.284 1.00 44.89 189 ASP B CA 1
ATOM 4893 C C . ASP B 1 191 ? -12.666 -1.370 -80.015 1.00 48.63 189 ASP B C 1
ATOM 4894 O O . ASP B 1 191 ? -11.710 -1.372 -80.795 1.00 48.19 189 ASP B O 1
ATOM 4899 N N . GLY B 1 192 ? -13.385 -2.466 -79.767 1.00 44.10 190 GLY B N 1
ATOM 4900 C CA . GLY B 1 192 ? -13.180 -3.703 -80.482 1.00 38.44 190 GLY B CA 1
ATOM 4901 C C . GLY B 1 192 ? -12.267 -4.702 -79.808 1.00 40.46 190 GLY B C 1
ATOM 4902 O O . GLY B 1 192 ? -12.103 -5.811 -80.331 1.00 41.30 190 GLY B O 1
ATOM 4903 N N . ARG B 1 193 ? -11.659 -4.356 -78.680 1.00 39.54 191 ARG B N 1
ATOM 4904 C CA . ARG B 1 193 ? -10.858 -5.343 -77.973 1.00 33.98 191 ARG B CA 1
ATOM 4905 C C . ARG B 1 193 ? -11.752 -6.458 -77.444 1.00 34.83 191 ARG B C 1
ATOM 4906 O O . ARG B 1 193 ? -12.888 -6.224 -77.009 1.00 36.60 191 ARG B O 1
ATOM 4914 N N . CYS B 1 194 ? -11.235 -7.676 -77.501 1.00 31.45 192 CYS B N 1
ATOM 4915 C CA . CYS B 1 194 ? -12.006 -8.870 -77.197 1.00 36.10 192 CYS B CA 1
ATOM 4916 C C . CYS B 1 194 ? -11.251 -9.748 -76.223 1.00 39.23 192 CYS B C 1
ATOM 4917 O O . CYS B 1 194 ? -10.036 -9.935 -76.353 1.00 30.17 192 CYS B O 1
ATOM 4920 N N . TYR B 1 195 ? -12.001 -10.325 -75.289 1.00 30.41 193 TYR B N 1
ATOM 4921 C CA . TYR B 1 195 ? -11.464 -11.160 -74.228 1.00 28.75 193 TYR B CA 1
ATOM 4922 C C . TYR B 1 195 ? -12.343 -12.392 -74.064 1.00 33.50 193 TYR B C 1
ATOM 4923 O O . TYR B 1 195 ? -13.577 -12.301 -74.116 1.00 33.88 193 TYR B O 1
ATOM 4932 N N . TRP B 1 196 ? -11.706 -13.543 -73.874 1.00 24.52 194 TRP B N 1
ATOM 4933 C CA . TRP B 1 196 ? -12.398 -14.772 -73.511 1.00 28.10 194 TRP B CA 1
ATOM 4934 C C . TRP B 1 196 ? -11.540 -15.494 -72.489 1.00 32.06 194 TRP B C 1
ATOM 4935 O O . TRP B 1 196 ? -10.345 -15.715 -72.718 1.00 30.92 194 TRP B O 1
ATOM 4946 N N . GLN B 1 197 ? -12.131 -15.835 -71.350 1.00 25.40 195 GLN B N 1
ATOM 4947 C CA . GLN B 1 197 ? -11.364 -16.384 -70.233 1.00 27.94 195 GLN B CA 1
ATOM 4948 C C . GLN B 1 197 ? -12.084 -17.600 -69.679 1.00 29.42 195 GLN B C 1
ATOM 4949 O O . GLN B 1 197 ? -13.225 -17.491 -69.213 1.00 28.58 195 GLN B O 1
ATOM 4955 N N . VAL B 1 198 ? -11.438 -18.755 -69.733 1.00 23.60 196 VAL B N 1
ATOM 4956 C CA . VAL B 1 198 ? -12.056 -19.984 -69.263 1.00 27.20 196 VAL B CA 1
ATOM 4957 C C . VAL B 1 198 ? -11.371 -20.404 -67.972 1.00 32.37 196 VAL B C 1
ATOM 4958 O O . VAL B 1 198 ? -10.140 -20.388 -67.875 1.00 26.51 196 VAL B O 1
ATOM 4962 N N . THR B 1 199 ? -12.166 -20.769 -66.979 1.00 22.16 197 THR B N 1
ATOM 4963 C CA . THR B 1 199 ? -11.654 -21.215 -65.693 1.00 29.61 197 THR B CA 1
ATOM 4964 C C . THR B 1 199 ? -11.901 -22.715 -65.552 1.00 28.62 197 THR B C 1
ATOM 4965 O O . THR B 1 199 ? -13.032 -23.180 -65.743 1.00 27.93 197 THR B O 1
ATOM 4969 N N . LEU B 1 200 ? -10.833 -23.463 -65.232 1.00 25.32 198 LEU B N 1
ATOM 4970 C CA . LEU B 1 200 ? -10.768 -24.921 -65.332 1.00 29.96 198 LEU B CA 1
ATOM 4971 C C . LEU B 1 200 ? -10.010 -25.516 -64.154 1.00 30.70 198 LEU B C 1
ATOM 4972 O O . LEU B 1 200 ? -9.276 -24.819 -63.445 1.00 27.17 198 LEU B O 1
ATOM 4977 N N . ASP B 1 201 ? -10.126 -26.836 -63.994 1.00 25.77 199 ASP B N 1
ATOM 4978 C CA . ASP B 1 201 ? -9.237 -27.538 -63.071 1.00 28.51 199 ASP B CA 1
ATOM 4979 C C . ASP B 1 201 ? -7.816 -27.471 -63.605 1.00 30.07 199 ASP B C 1
ATOM 4980 O O . ASP B 1 201 ? -7.597 -27.505 -64.817 1.00 26.73 199 ASP B O 1
ATOM 4985 N N . ALA B 1 202 ? -6.847 -27.367 -62.696 1.00 31.77 200 ALA B N 1
ATOM 4986 C CA . ALA B 1 202 ? -5.452 -27.330 -63.123 1.00 32.07 200 ALA B CA 1
ATOM 4987 C C . ALA B 1 202 ? -5.036 -28.641 -63.782 1.00 33.81 200 ALA B C 1
ATOM 4988 O O . ALA B 1 202 ? -4.330 -28.639 -64.797 1.00 36.83 200 ALA B O 1
ATOM 4990 N N . ALA B 1 203 ? -5.446 -29.769 -63.215 1.00 34.41 201 ALA B N 1
ATOM 4991 C CA . ALA B 1 203 ? -4.960 -31.058 -63.700 1.00 39.51 201 ALA B CA 1
ATOM 4992 C C . ALA B 1 203 ? -5.554 -31.396 -65.065 1.00 42.22 201 ALA B C 1
ATOM 4993 O O . ALA B 1 203 ? -6.699 -31.057 -65.375 1.00 41.12 201 ALA B O 1
ATOM 4995 N N . GLY B 1 204 ? -4.765 -32.085 -65.880 1.00 42.44 202 GLY B N 1
ATOM 4996 C CA . GLY B 1 204 ? -5.232 -32.531 -67.176 1.00 50.29 202 GLY B CA 1
ATOM 4997 C C . GLY B 1 204 ? -5.138 -31.505 -68.281 1.00 50.27 202 GLY B C 1
ATOM 4998 O O . GLY B 1 204 ? -5.556 -31.793 -69.409 1.00 57.03 202 GLY B O 1
ATOM 4999 N N . LEU B 1 205 ? -4.612 -30.320 -68.002 1.00 46.31 203 LEU B N 1
ATOM 5000 C CA . LEU B 1 205 ? -4.390 -29.348 -69.060 1.00 46.14 203 LEU B CA 1
ATOM 5001 C C . LEU B 1 205 ? -3.179 -29.743 -69.901 1.00 52.31 203 LEU B C 1
ATOM 5002 O O . LEU B 1 205 ? -2.307 -30.485 -69.443 1.00 50.29 203 LEU B O 1
ATOM 5007 N N . PRO B 1 206 ? -3.116 -29.288 -71.148 1.00 48.37 204 PRO B N 1
ATOM 5008 C CA . PRO B 1 206 ? -1.885 -29.449 -71.929 1.00 44.24 204 PRO B CA 1
ATOM 5009 C C . PRO B 1 206 ? -0.751 -28.620 -71.351 1.00 41.75 204 PRO B C 1
ATOM 5010 O O . PRO B 1 206 ? -0.957 -27.643 -70.629 1.00 48.30 204 PRO B O 1
ATOM 5014 N N . GLY B 1 207 ? 0.468 -29.015 -71.694 1.00 52.56 205 GLY B N 1
ATOM 5015 C CA . GLY B 1 207 ? 1.608 -28.153 -71.461 1.00 44.69 205 GLY B CA 1
ATOM 5016 C C . GLY B 1 207 ? 1.530 -26.923 -72.341 1.00 56.77 205 GLY B C 1
ATOM 5017 O O . GLY B 1 207 ? 0.680 -26.816 -73.229 1.00 49.94 205 GLY B O 1
ATOM 5018 N N . LYS B 1 208 ? 2.458 -25.988 -72.101 1.00 51.58 206 LYS B N 1
ATOM 5019 C CA . LYS B 1 208 ? 2.380 -24.666 -72.723 1.00 56.20 206 LYS B CA 1
ATOM 5020 C C . LYS B 1 208 ? 2.243 -24.738 -74.245 1.00 55.92 206 LYS B C 1
ATOM 5021 O O . LYS B 1 208 ? 1.588 -23.879 -74.851 1.00 53.56 206 LYS B O 1
ATOM 5027 N N . ALA B 1 209 ? 2.815 -25.771 -74.873 1.00 54.17 207 ALA B N 1
ATOM 5028 C CA . ALA B 1 209 ? 2.779 -25.870 -76.330 1.00 53.83 207 ALA B CA 1
ATOM 5029 C C . ALA B 1 209 ? 1.372 -26.118 -76.857 1.00 50.37 207 ALA B C 1
ATOM 5030 O O . ALA B 1 209 ? 1.060 -25.726 -77.986 1.00 53.51 207 ALA B O 1
ATOM 5032 N N . GLY B 1 210 ? 0.516 -26.765 -76.076 1.00 45.73 208 GLY B N 1
ATOM 5033 C CA . GLY B 1 210 ? -0.806 -27.116 -76.551 1.00 48.00 208 GLY B CA 1
ATOM 5034 C C . GLY B 1 210 ? -1.933 -26.192 -76.142 1.00 40.78 208 GLY B C 1
ATOM 5035 O O . GLY B 1 210 ? -3.082 -26.446 -76.527 1.00 38.72 208 GLY B O 1
ATOM 5036 N N . LEU B 1 211 ? -1.638 -25.121 -75.386 1.00 38.61 209 LEU B N 1
ATOM 5037 C CA . LEU B 1 211 ? -2.687 -24.266 -74.830 1.00 37.72 209 LEU B CA 1
ATOM 5038 C C . LEU B 1 211 ? -3.416 -23.483 -75.916 1.00 34.47 209 LEU B C 1
ATOM 5039 O O . LEU B 1 211 ? -4.633 -23.280 -75.827 1.00 33.33 209 LEU B O 1
ATOM 5044 N N . ALA B 1 212 ? -2.692 -22.994 -76.922 1.00 33.96 210 ALA B N 1
ATOM 5045 C CA . ALA B 1 212 ? -3.363 -22.213 -77.961 1.00 38.69 210 ALA B CA 1
ATOM 5046 C C . ALA B 1 212 ? -4.410 -23.056 -78.687 1.00 36.25 210 ALA B C 1
ATOM 5047 O O . ALA B 1 212 ? -5.551 -22.609 -78.881 1.00 32.51 210 ALA B O 1
ATOM 5049 N N . ASP B 1 213 ? -4.070 -24.309 -79.023 1.00 35.43 211 ASP B N 1
ATOM 5050 C CA . ASP B 1 213 ? -5.050 -25.177 -79.682 1.00 37.62 211 ASP B CA 1
ATOM 5051 C C . ASP B 1 213 ? -6.188 -25.526 -78.742 1.00 41.27 211 ASP B C 1
ATOM 5052 O O . ASP B 1 213 ? -7.341 -25.678 -79.169 1.00 28.28 211 ASP B O 1
ATOM 5057 N N . TYR B 1 214 ? -5.871 -25.681 -77.457 1.00 33.72 212 TYR B N 1
ATOM 5058 C CA . TYR B 1 214 ? -6.894 -26.010 -76.476 1.00 34.08 212 TYR B CA 1
ATOM 5059 C C . TYR B 1 214 ? -7.925 -24.890 -76.366 1.00 30.21 212 TYR B C 1
ATOM 5060 O O . TYR B 1 214 ? -9.136 -25.149 -76.364 1.00 32.98 212 TYR B O 1
ATOM 5069 N N . CYS B 1 215 ? -7.460 -23.635 -76.266 1.00 26.80 213 CYS B N 1
ATOM 5070 C CA . CYS B 1 215 ? -8.377 -22.496 -76.194 1.00 26.51 213 CYS B CA 1
ATOM 5071 C C . CYS B 1 215 ? -9.097 -22.275 -77.520 1.00 32.19 213 CYS B C 1
ATOM 5072 O O . CYS B 1 215 ? -10.285 -21.912 -77.540 1.00 30.25 213 CYS B O 1
ATOM 5075 N N . ALA B 1 216 ? -8.379 -22.428 -78.633 1.00 29.33 214 ALA B N 1
ATOM 5076 C CA . ALA B 1 216 ? -9.025 -22.314 -79.946 1.00 32.54 214 ALA B CA 1
ATOM 5077 C C . ALA B 1 216 ? -10.192 -23.285 -80.069 1.00 31.66 214 ALA B C 1
ATOM 5078 O O . ALA B 1 216 ? -11.297 -22.902 -80.501 1.00 32.81 214 ALA B O 1
ATOM 5080 N N . ALA B 1 217 ? -9.976 -24.545 -79.660 1.00 36.00 215 ALA B N 1
ATOM 5081 C CA . ALA B 1 217 ? -11.016 -25.563 -79.812 1.00 34.79 215 ALA B CA 1
ATOM 5082 C C . ALA B 1 217 ? -12.236 -25.237 -78.965 1.00 36.61 215 ALA B C 1
ATOM 5083 O O . ALA B 1 217 ? -13.375 -25.397 -79.418 1.00 33.22 215 ALA B O 1
ATOM 5085 N N . ARG B 1 218 ? -12.016 -24.761 -77.729 1.00 33.00 216 ARG B N 1
ATOM 5086 C CA . ARG B 1 218 ? -13.136 -24.420 -76.851 1.00 30.92 216 ARG B CA 1
ATOM 5087 C C . ARG B 1 218 ? -13.901 -23.199 -77.351 1.00 27.64 216 ARG B C 1
ATOM 5088 O O . ARG B 1 218 ? -15.138 -23.163 -77.286 1.00 31.92 216 ARG B O 1
ATOM 5096 N N . ARG B 1 219 ? -13.200 -22.166 -77.814 1.00 28.68 217 ARG B N 1
ATOM 5097 C CA . ARG B 1 219 ? -13.919 -21.019 -78.362 1.00 29.53 217 ARG B CA 1
ATOM 5098 C C . ARG B 1 219 ? -14.678 -21.407 -79.629 1.00 31.24 217 ARG B C 1
ATOM 5099 O O . ARG B 1 219 ? -15.814 -20.962 -79.848 1.00 30.61 217 ARG B O 1
ATOM 5107 N N . ALA B 1 220 ? -14.062 -22.238 -80.472 1.00 34.30 218 ALA B N 1
ATOM 5108 C CA . ALA B 1 220 ? -14.737 -22.711 -81.677 1.00 36.55 218 ALA B CA 1
ATOM 5109 C C . ALA B 1 220 ? -16.028 -23.443 -81.344 1.00 40.70 218 ALA B C 1
ATOM 5110 O O . ALA B 1 220 ? -16.969 -23.430 -82.143 1.00 38.89 218 ALA B O 1
ATOM 5112 N N . ASP B 1 221 ? -16.103 -24.079 -80.174 1.00 35.09 219 ASP B N 1
ATOM 5113 C CA . ASP B 1 221 ? -17.277 -24.880 -79.860 1.00 40.76 219 ASP B CA 1
ATOM 5114 C C . ASP B 1 221 ? -18.396 -24.077 -79.220 1.00 40.70 219 ASP B C 1
ATOM 5115 O O . ASP B 1 221 ? -19.481 -24.629 -78.999 1.00 44.15 219 ASP B O 1
ATOM 5120 N N . SER B 1 222 ? -18.179 -22.799 -78.924 1.00 33.71 220 SER B N 1
ATOM 5121 C CA . SER B 1 222 ? -19.151 -22.011 -78.179 1.00 42.49 220 SER B CA 1
ATOM 5122 C C . SER B 1 222 ? -20.030 -21.223 -79.141 1.00 37.41 220 SER B C 1
ATOM 5123 O O . SER B 1 222 ? -19.533 -20.384 -79.903 1.00 35.86 220 SER B O 1
ATOM 5126 N N . ALA B 1 223 ? -21.337 -21.499 -79.105 1.00 49.85 221 ALA B N 1
ATOM 5127 C CA . ALA B 1 223 ? -22.268 -20.709 -79.903 1.00 52.47 221 ALA B CA 1
ATOM 5128 C C . ALA B 1 223 ? -22.349 -19.281 -79.391 1.00 43.81 221 ALA B C 1
ATOM 5129 O O . ALA B 1 223 ? -22.579 -18.348 -80.175 1.00 44.70 221 ALA B O 1
ATOM 5131 N N . LEU B 1 224 ? -22.161 -19.096 -78.083 1.00 36.55 222 LEU B N 1
ATOM 5132 C CA . LEU B 1 224 ? -22.111 -17.756 -77.514 1.00 43.43 222 LEU B CA 1
ATOM 5133 C C . LEU B 1 224 ? -20.920 -16.971 -78.057 1.00 43.11 222 LEU B C 1
ATOM 5134 O O . LEU B 1 224 ? -21.052 -15.786 -78.386 1.00 43.82 222 LEU B O 1
ATOM 5139 N N . VAL B 1 225 ? -19.747 -17.608 -78.165 1.00 35.65 223 VAL B N 1
ATOM 5140 C CA . VAL B 1 225 ? -18.609 -16.911 -78.768 1.00 29.32 223 VAL B CA 1
ATOM 5141 C C . VAL B 1 225 ? -18.943 -16.491 -80.201 1.00 41.37 223 VAL B C 1
ATOM 5142 O O . VAL B 1 225 ? -18.679 -15.352 -80.607 1.00 44.01 223 VAL B O 1
ATOM 5146 N N . THR B 1 226 ? -19.550 -17.392 -80.984 1.00 42.70 224 THR B N 1
ATOM 5147 C CA . THR B 1 226 ? -19.918 -17.023 -82.356 1.00 49.99 224 THR B CA 1
ATOM 5148 C C . THR B 1 226 ? -20.914 -15.865 -82.372 1.00 47.70 224 THR B C 1
ATOM 5149 O O . THR B 1 226 ? -20.870 -15.012 -83.263 1.00 51.52 224 THR B O 1
ATOM 5153 N N . GLU B 1 227 ? -21.805 -15.808 -81.382 1.00 46.45 225 GLU B N 1
ATOM 5154 C CA . GLU B 1 227 ? -22.829 -14.768 -81.360 1.00 50.17 225 GLU B CA 1
ATOM 5155 C C . GLU B 1 227 ? -22.251 -13.413 -80.959 1.00 60.09 225 GLU B C 1
ATOM 5156 O O . GLU B 1 227 ? -22.502 -12.403 -81.627 1.00 61.43 225 GLU B O 1
ATOM 5162 N N . LEU B 1 228 ? -21.494 -13.363 -79.853 1.00 48.12 226 LEU B N 1
ATOM 5163 C CA . LEU B 1 228 ? -20.978 -12.082 -79.370 1.00 46.74 226 LEU B CA 1
ATOM 5164 C C . LEU B 1 228 ? -19.910 -11.509 -80.288 1.00 47.16 226 LEU B C 1
ATOM 5165 O O . LEU B 1 228 ? -19.770 -10.287 -80.388 1.00 54.17 226 LEU B O 1
ATOM 5170 N N . PHE B 1 229 ? -19.129 -12.360 -80.932 1.00 44.17 227 PHE B N 1
ATOM 5171 C CA . PHE B 1 229 ? -17.955 -11.920 -81.662 1.00 42.89 227 PHE B CA 1
ATOM 5172 C C . PHE B 1 229 ? -18.156 -12.125 -83.159 1.00 61.53 227 PHE B C 1
ATOM 5173 O O . PHE B 1 229 ? -18.860 -13.044 -83.592 1.00 56.13 227 PHE B O 1
ATOM 5181 N N . ASP B 1 230 ? -17.551 -11.234 -83.945 1.00 55.33 228 ASP B N 1
ATOM 5182 C CA . ASP B 1 230 ? -17.573 -11.334 -85.399 1.00 57.03 228 ASP B CA 1
ATOM 5183 C C . ASP B 1 230 ? -16.305 -12.018 -85.874 1.00 54.64 228 ASP B C 1
ATOM 5184 O O . ASP B 1 230 ? -16.347 -13.160 -86.349 1.00 61.90 228 ASP B O 1
ATOM 5189 N N . ALA B 1 231 ? -15.178 -11.317 -85.764 1.00 38.34 229 ALA B N 1
ATOM 5190 C CA . ALA B 1 231 ? -13.882 -11.956 -85.898 1.00 41.79 229 ALA B CA 1
ATOM 5191 C C . ALA B 1 231 ? -13.529 -12.646 -84.582 1.00 37.79 229 ALA B C 1
ATOM 5192 O O . ALA B 1 231 ? -13.745 -12.088 -83.499 1.00 34.15 229 ALA B O 1
ATOM 5194 N N . ARG B 1 232 ? -12.999 -13.869 -84.679 1.00 35.39 230 ARG B N 1
ATOM 5195 C CA . ARG B 1 232 ? -12.610 -14.642 -83.504 1.00 39.44 230 ARG B CA 1
ATOM 5196 C C . ARG B 1 232 ? -11.107 -14.816 -83.361 1.00 37.79 230 ARG B C 1
ATOM 5197 O O . ARG B 1 232 ? -10.638 -15.099 -82.251 1.00 34.05 230 ARG B O 1
ATOM 5205 N N . ALA B 1 233 ? -10.344 -14.659 -84.445 1.00 37.21 231 ALA B N 1
ATOM 5206 C CA . ALA B 1 233 ? -8.886 -14.810 -84.414 1.00 36.67 231 ALA B CA 1
ATOM 5207 C C . ALA B 1 233 ? -8.493 -16.104 -83.706 1.00 36.93 231 ALA B C 1
ATOM 5208 O O . ALA B 1 233 ? -7.732 -16.111 -82.732 1.00 32.97 231 ALA B O 1
ATOM 5210 N N . LEU B 1 234 ? -9.051 -17.214 -84.187 1.00 34.52 232 LEU B N 1
ATOM 5211 C CA . LEU B 1 234 ? -8.880 -18.467 -83.465 1.00 35.21 232 LEU B CA 1
ATOM 5212 C C . LEU B 1 234 ? -7.440 -18.945 -83.489 1.00 36.63 232 LEU B C 1
ATOM 5213 O O . LEU B 1 234 ? -7.036 -19.699 -82.597 1.00 39.95 232 LEU B O 1
ATOM 5218 N N . ALA B 1 235 ? -6.652 -18.511 -84.471 1.00 38.55 233 ALA B N 1
ATOM 5219 C CA . ALA B 1 235 ? -5.255 -18.913 -84.572 1.00 41.78 233 ALA B CA 1
ATOM 5220 C C . ALA B 1 235 ? -4.287 -17.886 -83.998 1.00 37.33 233 ALA B C 1
ATOM 5221 O O . ALA B 1 235 ? -3.275 -18.268 -83.406 1.00 41.14 233 ALA B O 1
ATOM 5223 N N . SER B 1 236 ? -4.586 -16.597 -84.113 1.00 39.61 234 SER B N 1
ATOM 5224 C CA . SER B 1 236 ? -3.636 -15.558 -83.743 1.00 37.68 234 SER B CA 1
ATOM 5225 C C . SER B 1 236 ? -3.892 -14.927 -82.377 1.00 44.99 234 SER B C 1
ATOM 5226 O O . SER B 1 236 ? -3.089 -14.086 -81.952 1.00 36.53 234 SER B O 1
ATOM 5229 N N . ALA B 1 237 ? -4.997 -15.257 -81.708 1.00 37.00 235 ALA B N 1
ATOM 5230 C CA . ALA B 1 237 ? -5.285 -14.624 -80.428 1.00 33.52 235 ALA B CA 1
ATOM 5231 C C . ALA B 1 237 ? -4.147 -14.894 -79.457 1.00 32.69 235 ALA B C 1
ATOM 5232 O O . ALA B 1 237 ? -3.566 -15.982 -79.459 1.00 31.32 235 ALA B O 1
ATOM 5234 N N . GLU B 1 238 ? -3.816 -13.893 -78.638 1.00 32.74 236 GLU B N 1
ATOM 5235 C CA . GLU B 1 238 ? -2.864 -14.120 -77.553 1.00 34.21 236 GLU B CA 1
ATOM 5236 C C . GLU B 1 238 ? -3.422 -15.142 -76.581 1.00 33.49 236 GLU B C 1
ATOM 5237 O O . GLU B 1 238 ? -4.638 -15.255 -76.402 1.00 34.57 236 GLU B O 1
ATOM 5243 N N . VAL B 1 239 ? -2.526 -15.882 -75.937 1.00 29.52 237 VAL B N 1
ATOM 5244 C CA . VAL B 1 239 ? -2.893 -16.900 -74.955 1.00 35.14 237 VAL B CA 1
ATOM 5245 C C . VAL B 1 239 ? -2.184 -16.563 -73.645 1.00 36.47 237 VAL B C 1
ATOM 5246 O O . VAL B 1 239 ? -0.968 -16.368 -73.631 1.00 32.19 237 VAL B O 1
ATOM 5250 N N . HIS B 1 240 ? -2.945 -16.452 -72.559 1.00 35.22 238 HIS B N 1
ATOM 5251 C CA . HIS B 1 240 ? -2.390 -16.146 -71.241 1.00 35.48 238 HIS B CA 1
ATOM 5252 C C . HIS B 1 240 ? -2.924 -17.151 -70.233 1.00 38.58 238 HIS B C 1
ATOM 5253 O O . HIS B 1 240 ? -4.116 -17.469 -70.244 1.00 39.37 238 HIS B O 1
ATOM 5260 N N . ALA B 1 241 ? -2.049 -17.656 -69.366 1.00 25.29 239 ALA B N 1
ATOM 5261 C CA . ALA B 1 241 ? -2.431 -18.635 -68.360 1.00 35.54 239 ALA B CA 1
ATOM 5262 C C . ALA B 1 241 ? -2.076 -18.067 -66.997 1.00 43.28 239 ALA B C 1
ATOM 5263 O O . ALA B 1 241 ? -0.973 -17.542 -66.821 1.00 38.01 239 ALA B O 1
ATOM 5265 N N . ARG B 1 242 ? -3.014 -18.139 -66.049 1.00 36.48 240 ARG B N 1
ATOM 5266 C CA . ARG B 1 242 ? -2.744 -17.670 -64.694 1.00 43.47 240 ARG B CA 1
ATOM 5267 C C . ARG B 1 242 ? -3.449 -18.541 -63.662 1.00 40.59 240 ARG B C 1
ATOM 5268 O O . ARG B 1 242 ? -4.521 -19.101 -63.917 1.00 36.16 240 ARG B O 1
ATOM 5276 N N . SER B 1 243 ? -2.826 -18.651 -62.486 1.00 33.18 241 SER B N 1
ATOM 5277 C CA . SER B 1 243 ? -3.423 -19.394 -61.385 1.00 34.37 241 SER B CA 1
ATOM 5278 C C . SER B 1 243 ? -4.575 -18.601 -60.780 1.00 30.30 241 SER B C 1
ATOM 5279 O O . SER B 1 243 ? -4.478 -17.383 -60.574 1.00 31.98 241 SER B O 1
ATOM 5282 N N . SER B 1 244 ? -5.689 -19.287 -60.532 1.00 28.99 242 SER B N 1
ATOM 5283 C CA . SER B 1 244 ? -6.852 -18.627 -59.953 1.00 24.27 242 SER B CA 1
ATOM 5284 C C . SER B 1 244 ? -7.376 -19.412 -58.761 1.00 26.85 242 SER B C 1
ATOM 5285 O O . SER B 1 244 ? -8.514 -19.196 -58.328 1.00 27.68 242 SER B O 1
ATOM 5288 N N . THR B 1 245 ? -6.572 -20.338 -58.248 1.00 23.34 243 THR B N 1
ATOM 5289 C CA . THR B 1 245 ? -6.925 -21.072 -57.043 1.00 28.80 243 THR B CA 1
ATOM 5290 C C . THR B 1 245 ? -7.310 -20.122 -55.923 1.00 23.31 243 THR B C 1
ATOM 5291 O O . THR B 1 245 ? -6.681 -19.084 -55.747 1.00 25.46 243 THR B O 1
ATOM 5295 N N . ALA B 1 246 ? -8.332 -20.497 -55.146 1.00 22.11 244 ALA B N 1
ATOM 5296 C CA . ALA B 1 246 ? -8.684 -19.736 -53.952 1.00 24.28 244 ALA B CA 1
ATOM 5297 C C . ALA B 1 246 ? -7.671 -20.022 -52.868 1.00 21.58 244 ALA B C 1
ATOM 5298 O O . ALA B 1 246 ? -7.403 -21.186 -52.561 1.00 25.08 244 ALA B O 1
ATOM 5300 N N . ILE B 1 247 ? -7.097 -18.962 -52.292 1.00 20.78 245 ILE B N 1
ATOM 5301 C CA . ILE B 1 247 ? -5.951 -19.088 -51.400 1.00 23.08 245 ILE B CA 1
ATOM 5302 C C . ILE B 1 247 ? -6.155 -18.164 -50.212 1.00 23.81 245 ILE B C 1
ATOM 5303 O O . ILE B 1 247 ? -6.362 -16.960 -50.386 1.00 26.91 245 ILE B O 1
ATOM 5308 N N . LEU B 1 248 ? -6.026 -18.708 -49.015 1.00 19.77 246 LEU B N 1
ATOM 5309 C CA . LEU B 1 248 ? -5.965 -17.909 -47.808 1.00 24.83 246 LEU B CA 1
ATOM 5310 C C . LEU B 1 248 ? -4.554 -18.033 -47.244 1.00 22.99 246 LEU B C 1
ATOM 5311 O O . LEU B 1 248 ? -4.132 -19.131 -46.866 1.00 22.35 246 LEU B O 1
ATOM 5316 N N . ALA B 1 249 ? -3.837 -16.916 -47.181 1.00 25.22 247 ALA B N 1
ATOM 5317 C CA . ALA B 1 249 ? -2.454 -16.956 -46.726 1.00 24.63 247 ALA B CA 1
ATOM 5318 C C . ALA B 1 249 ? -2.380 -17.462 -45.291 1.00 31.61 247 ALA B C 1
ATOM 5319 O O . ALA B 1 249 ? -3.267 -17.200 -44.472 1.00 24.05 247 ALA B O 1
ATOM 5321 N N . GLY B 1 250 ? -1.321 -18.223 -45.005 1.00 26.82 248 GLY B N 1
ATOM 5322 C CA . GLY B 1 250 ? -1.164 -18.813 -43.687 1.00 24.74 248 GLY B CA 1
ATOM 5323 C C . GLY B 1 250 ? -0.723 -17.822 -42.624 1.00 34.92 248 GLY B C 1
ATOM 5324 O O . GLY B 1 250 ? -1.164 -17.897 -41.476 1.00 37.11 248 GLY B O 1
ATOM 5325 N N . GLU B 1 251 ? 0.138 -16.874 -42.978 1.00 27.01 249 GLU B N 1
ATOM 5326 C CA . GLU B 1 251 ? 0.477 -15.794 -42.052 1.00 26.71 249 GLU B CA 1
ATOM 5327 C C . GLU B 1 251 ? 0.325 -14.457 -42.767 1.00 28.62 249 GLU B C 1
ATOM 5328 O O . GLU B 1 251 ? 1.085 -14.147 -43.687 1.00 24.93 249 GLU B O 1
ATOM 5334 N N A CYS B 1 252 ? -0.654 -13.654 -42.340 0.54 24.51 250 CYS B N 1
ATOM 5335 N N B CYS B 1 252 ? -0.651 -13.654 -42.357 0.46 24.55 250 CYS B N 1
ATOM 5336 C CA A CYS B 1 252 ? -0.948 -12.387 -43.001 0.54 26.48 250 CYS B CA 1
ATOM 5337 C CA B CYS B 1 252 ? -0.896 -12.395 -43.049 0.46 26.48 250 CYS B CA 1
ATOM 5338 C C A CYS B 1 252 ? -0.393 -11.183 -42.273 0.54 24.88 250 CYS B C 1
ATOM 5339 C C B CYS B 1 252 ? -0.417 -11.185 -42.262 0.46 24.89 250 CYS B C 1
ATOM 5340 O O A CYS B 1 252 ? -0.616 -10.054 -42.723 0.54 24.84 250 CYS B O 1
ATOM 5341 O O B CYS B 1 252 ? -0.706 -10.052 -42.662 0.46 24.83 250 CYS B O 1
ATOM 5346 N N . VAL B 1 253 ? 0.307 -11.392 -41.163 1.00 25.23 251 VAL B N 1
ATOM 5347 C CA . VAL B 1 253 ? 0.816 -10.291 -40.359 1.00 25.92 251 VAL B CA 1
ATOM 5348 C C . VAL B 1 253 ? 1.957 -10.803 -39.484 1.00 24.44 251 VAL B C 1
ATOM 5349 O O . VAL B 1 253 ? 1.926 -11.931 -38.985 1.00 27.75 251 VAL B O 1
ATOM 5353 N N . GLY B 1 254 ? 2.985 -9.972 -39.338 1.00 30.81 252 GLY B N 1
ATOM 5354 C CA . GLY B 1 254 ? 4.093 -10.259 -38.446 1.00 30.15 252 GLY B CA 1
ATOM 5355 C C . GLY B 1 254 ? 4.343 -9.065 -37.553 1.00 36.27 252 GLY B C 1
ATOM 5356 O O . GLY B 1 254 ? 3.518 -8.154 -37.502 1.00 31.67 252 GLY B O 1
ATOM 5357 N N . GLN B 1 255 ? 5.478 -9.030 -36.856 1.00 32.14 253 GLN B N 1
ATOM 5358 C CA . GLN B 1 255 ? 5.715 -7.907 -35.961 1.00 28.43 253 GLN B CA 1
ATOM 5359 C C . GLN B 1 255 ? 5.951 -6.613 -36.723 1.00 25.51 253 GLN B C 1
ATOM 5360 O O . GLN B 1 255 ? 5.612 -5.535 -36.222 1.00 25.82 253 GLN B O 1
ATOM 5366 N N . ASP B 1 256 ? 6.516 -6.693 -37.938 1.00 26.84 254 ASP B N 1
ATOM 5367 C CA . ASP B 1 256 ? 6.857 -5.497 -38.699 1.00 27.17 254 ASP B CA 1
ATOM 5368 C C . ASP B 1 256 ? 6.427 -5.607 -40.160 1.00 23.61 254 ASP B C 1
ATOM 5369 O O . ASP B 1 256 ? 7.034 -4.981 -41.030 1.00 20.87 254 ASP B O 1
ATOM 5374 N N . TRP B 1 257 ? 5.414 -6.423 -40.461 1.00 28.36 255 TRP B N 1
ATOM 5375 C CA . TRP B 1 257 ? 4.927 -6.521 -41.840 1.00 23.72 255 TRP B CA 1
ATOM 5376 C C . TRP B 1 257 ? 3.469 -6.973 -41.804 1.00 22.29 255 TRP B C 1
ATOM 5377 O O . TRP B 1 257 ? 2.986 -7.485 -40.797 1.00 22.14 255 TRP B O 1
ATOM 5388 N N . ILE B 1 258 ? 2.774 -6.758 -42.914 1.00 20.09 256 ILE B N 1
ATOM 5389 C CA . ILE B 1 258 ? 1.379 -7.188 -43.035 1.00 20.91 256 ILE B CA 1
ATOM 5390 C C . ILE B 1 258 ? 1.116 -7.502 -44.504 1.00 23.41 256 ILE B C 1
ATOM 5391 O O . ILE B 1 258 ? 1.721 -6.904 -45.393 1.00 22.38 256 ILE B O 1
ATOM 5396 N N . ARG B 1 259 ? 0.255 -8.492 -44.761 1.00 20.95 257 ARG B N 1
ATOM 5397 C CA . ARG B 1 259 ? -0.223 -8.766 -46.112 1.00 20.64 257 ARG B CA 1
ATOM 5398 C C . ARG B 1 259 ? -1.631 -8.210 -46.271 1.00 22.35 257 ARG B C 1
ATOM 5399 O O . ARG B 1 259 ? -2.452 -8.327 -45.353 1.00 18.77 257 ARG B O 1
ATOM 5407 N N . VAL B 1 260 ? -1.916 -7.645 -47.440 1.00 23.35 258 VAL B N 1
ATOM 5408 C CA . VAL B 1 260 ? -3.251 -7.159 -47.763 1.00 19.50 258 VAL B CA 1
ATOM 5409 C C . VAL B 1 260 ? -3.598 -7.591 -49.183 1.00 27.49 258 VAL B C 1
ATOM 5410 O O . VAL B 1 260 ? -2.733 -7.921 -49.994 1.00 22.02 258 VAL B O 1
ATOM 5414 N N . GLY B 1 261 ? -4.885 -7.560 -49.482 1.00 22.21 259 GLY B N 1
ATOM 5415 C CA . GLY B 1 261 ? -5.334 -7.915 -50.812 1.00 18.43 259 GLY B CA 1
ATOM 5416 C C . GLY B 1 261 ? -5.145 -9.385 -51.137 1.00 20.39 259 GLY B C 1
ATOM 5417 O O . GLY B 1 261 ? -5.220 -10.258 -50.275 1.00 22.05 259 GLY B O 1
ATOM 5418 N N . ASP B 1 262 ? -4.922 -9.658 -52.431 1.00 23.65 260 ASP B N 1
ATOM 5419 C CA . ASP B 1 262 ? -4.712 -11.036 -52.871 1.00 22.46 260 ASP B CA 1
ATOM 5420 C C . ASP B 1 262 ? -3.517 -11.686 -52.185 1.00 24.82 260 ASP B C 1
ATOM 5421 O O . ASP B 1 262 ? -3.453 -12.914 -52.096 1.00 24.06 260 ASP B O 1
ATOM 5426 N N . ALA B 1 263 ? -2.529 -10.893 -51.758 1.00 23.02 261 ALA B N 1
ATOM 5427 C CA . ALA B 1 263 ? -1.434 -11.468 -50.979 1.00 22.14 261 ALA B CA 1
ATOM 5428 C C . ALA B 1 263 ? -1.943 -12.104 -49.686 1.00 21.88 261 ALA B C 1
ATOM 5429 O O . ALA B 1 263 ? -1.294 -13.003 -49.132 1.00 24.31 261 ALA B O 1
ATOM 5431 N N . ALA B 1 264 ? -3.075 -11.624 -49.159 1.00 21.54 262 ALA B N 1
ATOM 5432 C CA . ALA B 1 264 ? -3.638 -12.158 -47.921 1.00 24.33 262 ALA B CA 1
ATOM 5433 C C . ALA B 1 264 ? -4.773 -13.144 -48.165 1.00 24.31 262 ALA B C 1
ATOM 5434 O O . ALA B 1 264 ? -4.894 -14.157 -47.457 1.00 21.70 262 ALA B O 1
ATOM 5436 N N . MET B 1 265 ? -5.596 -12.878 -49.174 1.00 20.11 263 MET B N 1
ATOM 5437 C CA . MET B 1 265 ? -6.737 -13.730 -49.455 1.00 21.36 263 MET B CA 1
ATOM 5438 C C . MET B 1 265 ? -7.137 -13.490 -50.891 1.00 21.58 263 MET B C 1
ATOM 5439 O O . MET B 1 265 ? -7.225 -12.340 -51.321 1.00 23.50 263 MET B O 1
ATOM 5444 N N . ALA B 1 266 ? -7.369 -14.564 -51.628 1.00 22.71 264 ALA B N 1
ATOM 5445 C CA . ALA B 1 266 ? -7.748 -14.443 -53.025 1.00 23.17 264 ALA B CA 1
ATOM 5446 C C . ALA B 1 266 ? -8.737 -15.560 -53.280 1.00 25.30 264 ALA B C 1
ATOM 5447 O O . ALA B 1 266 ? -8.391 -16.732 -53.133 1.00 26.62 264 ALA B O 1
ATOM 5449 N N . VAL B 1 267 ? -9.971 -15.224 -53.601 1.00 29.12 265 VAL B N 1
ATOM 5450 C CA . VAL B 1 267 ? -10.926 -16.259 -53.885 1.00 27.32 265 VAL B CA 1
ATOM 5451 C C . VAL B 1 267 ? -11.030 -16.397 -55.395 1.00 27.21 265 VAL B C 1
ATOM 5452 O O . VAL B 1 267 ? -10.603 -15.536 -56.164 1.00 29.25 265 VAL B O 1
ATOM 5456 N N A ASP B 1 268 ? -11.600 -17.504 -55.818 0.69 29.13 266 ASP B N 1
ATOM 5457 N N B ASP B 1 268 ? -11.585 -17.520 -55.833 0.31 29.17 266 ASP B N 1
ATOM 5458 C CA A ASP B 1 268 ? -11.862 -17.844 -57.204 0.69 31.67 266 ASP B CA 1
ATOM 5459 C CA B ASP B 1 268 ? -11.656 -17.771 -57.258 0.31 31.27 266 ASP B CA 1
ATOM 5460 C C A ASP B 1 268 ? -12.576 -16.678 -57.895 0.69 30.16 266 ASP B C 1
ATOM 5461 C C B ASP B 1 268 ? -12.592 -16.755 -57.917 0.31 30.29 266 ASP B C 1
ATOM 5462 O O A ASP B 1 268 ? -13.381 -15.995 -57.257 0.69 34.69 266 ASP B O 1
ATOM 5463 O O B ASP B 1 268 ? -13.543 -16.277 -57.294 0.31 34.06 266 ASP B O 1
ATOM 5472 N N . PRO B 1 269 ? -12.333 -16.403 -59.180 1.00 31.50 267 PRO B N 1
ATOM 5473 C CA . PRO B 1 269 ? -13.004 -15.250 -59.796 1.00 32.07 267 PRO B CA 1
ATOM 5474 C C . PRO B 1 269 ? -14.515 -15.415 -60.026 1.00 34.09 267 PRO B C 1
ATOM 5475 O O . PRO B 1 269 ? -15.146 -14.451 -60.468 1.00 33.95 267 PRO B O 1
ATOM 5479 N N . LEU B 1 270 ? -15.137 -16.566 -59.738 1.00 26.92 268 LEU B N 1
ATOM 5480 C CA . LEU B 1 270 ? -16.588 -16.633 -59.964 1.00 33.15 268 LEU B CA 1
ATOM 5481 C C . LEU B 1 270 ? -17.368 -15.824 -58.925 1.00 32.22 268 LEU B C 1
ATOM 5482 O O . LEU B 1 270 ? -18.423 -15.271 -59.252 1.00 33.09 268 LEU B O 1
ATOM 5487 N N . SER B 1 271 ? -16.874 -15.736 -57.676 1.00 31.26 269 SER B N 1
ATOM 5488 C CA . SER B 1 271 ? -17.555 -14.923 -56.661 1.00 37.92 269 SER B CA 1
ATOM 5489 C C . SER B 1 271 ? -17.820 -13.505 -57.154 1.00 34.02 269 SER B C 1
ATOM 5490 O O . SER B 1 271 ? -18.776 -12.865 -56.706 1.00 38.33 269 SER B O 1
ATOM 5493 N N . GLY B 1 272 ? -16.988 -13.006 -58.074 1.00 33.57 270 GLY B N 1
ATOM 5494 C CA . GLY B 1 272 ? -17.124 -11.695 -58.691 1.00 31.16 270 GLY B CA 1
ATOM 5495 C C . GLY B 1 272 ? -16.540 -10.550 -57.874 1.00 31.61 270 GLY B C 1
ATOM 5496 O O . GLY B 1 272 ? -16.475 -10.622 -56.646 1.00 30.49 270 GLY B O 1
ATOM 5497 N N . ASN B 1 273 ? -16.138 -9.470 -58.539 1.00 26.13 271 ASN B N 1
ATOM 5498 C CA . ASN B 1 273 ? -15.749 -8.249 -57.840 1.00 32.03 271 ASN B CA 1
ATOM 5499 C C . ASN B 1 273 ? -14.596 -8.489 -56.865 1.00 30.55 271 ASN B C 1
ATOM 5500 O O . ASN B 1 273 ? -14.582 -7.970 -55.747 1.00 27.10 271 ASN B O 1
ATOM 5505 N N . GLY B 1 274 ? -13.622 -9.288 -57.286 1.00 23.47 272 GLY B N 1
ATOM 5506 C CA . GLY B 1 274 ? -12.409 -9.440 -56.481 1.00 24.96 272 GLY B CA 1
ATOM 5507 C C . GLY B 1 274 ? -11.803 -8.119 -56.026 1.00 21.40 272 GLY B C 1
ATOM 5508 O O . GLY B 1 274 ? -11.212 -8.038 -54.939 1.00 25.22 272 GLY B O 1
ATOM 5509 N N . ILE B 1 275 ? -11.909 -7.072 -56.851 1.00 21.60 273 ILE B N 1
ATOM 5510 C CA . ILE B 1 275 ? -11.370 -5.765 -56.454 1.00 22.09 273 ILE B CA 1
ATOM 5511 C C . ILE B 1 275 ? -12.007 -5.297 -55.151 1.00 31.20 273 ILE B C 1
ATOM 5512 O O . ILE B 1 275 ? -11.326 -4.811 -54.232 1.00 24.50 273 ILE B O 1
ATOM 5517 N N . PHE B 1 276 ? -13.332 -5.435 -55.051 1.00 25.29 274 PHE B N 1
ATOM 5518 C CA . PHE B 1 276 ? -14.016 -5.063 -53.824 1.00 24.60 274 PHE B CA 1
ATOM 5519 C C . PHE B 1 276 ? -13.525 -5.916 -52.667 1.00 26.14 274 PHE B C 1
ATOM 5520 O O . PHE B 1 276 ? -13.337 -5.421 -51.549 1.00 22.47 274 PHE B O 1
ATOM 5528 N N . GLN B 1 277 ? -13.343 -7.212 -52.910 1.00 20.70 275 GLN B N 1
ATOM 5529 C CA . GLN B 1 277 ? -12.881 -8.091 -51.850 1.00 26.44 275 GLN B CA 1
ATOM 5530 C C . GLN B 1 277 ? -11.489 -7.684 -51.387 1.00 23.47 275 GLN B C 1
ATOM 5531 O O . GLN B 1 277 ? -11.177 -7.763 -50.199 1.00 21.89 275 GLN B O 1
ATOM 5537 N N . SER B 1 278 ? -10.648 -7.244 -52.323 1.00 23.75 276 SER B N 1
ATOM 5538 C CA . SER B 1 278 ? -9.291 -6.824 -51.967 1.00 20.22 276 SER B CA 1
ATOM 5539 C C . SER B 1 278 ? -9.311 -5.524 -51.182 1.00 20.91 276 SER B C 1
ATOM 5540 O O . SER B 1 278 ? -8.527 -5.344 -50.247 1.00 25.60 276 SER B O 1
ATOM 5543 N N . LEU B 1 279 ? -10.230 -4.618 -51.516 1.00 23.06 277 LEU B N 1
ATOM 5544 C CA . LEU B 1 279 ? -10.376 -3.401 -50.727 1.00 26.66 277 LEU B CA 1
ATOM 5545 C C . LEU B 1 279 ? -10.784 -3.716 -49.296 1.00 26.79 277 LEU B C 1
ATOM 5546 O O . LEU B 1 279 ? -10.257 -3.120 -48.353 1.00 26.45 277 LEU B O 1
ATOM 5551 N N . SER B 1 280 ? -11.731 -4.649 -49.119 1.00 25.61 278 SER B N 1
ATOM 5552 C CA . SER B 1 280 ? -12.169 -5.065 -47.787 1.00 26.96 278 SER B CA 1
ATOM 5553 C C . SER B 1 280 ? -11.001 -5.586 -46.967 1.00 23.99 278 SER B C 1
ATOM 5554 O O . SER B 1 280 ? -10.910 -5.324 -45.762 1.00 24.71 278 SER B O 1
ATOM 5557 N N . SER B 1 281 ? -10.096 -6.331 -47.604 1.00 22.52 279 SER B N 1
ATOM 5558 C CA . SER B 1 281 ? -8.987 -6.884 -46.831 1.00 21.11 279 SER B CA 1
ATOM 5559 C C . SER B 1 281 ? -8.081 -5.771 -46.317 1.00 22.91 279 SER B C 1
ATOM 5560 O O . SER B 1 281 ? -7.487 -5.907 -45.240 1.00 26.37 279 SER B O 1
ATOM 5563 N N . ALA B 1 282 ? -8.034 -4.638 -47.022 1.00 23.33 280 ALA B N 1
ATOM 5564 C CA . ALA B 1 282 ? -7.157 -3.516 -46.692 1.00 26.01 280 ALA B CA 1
ATOM 5565 C C . ALA B 1 282 ? -7.807 -2.478 -45.788 1.00 31.73 280 ALA B C 1
ATOM 5566 O O . ALA B 1 282 ? -7.099 -1.661 -45.187 1.00 24.70 280 ALA B O 1
ATOM 5568 N N . LEU B 1 283 ? -9.127 -2.525 -45.640 1.00 23.62 281 LEU B N 1
ATOM 5569 C CA . LEU B 1 283 ? -9.862 -1.425 -45.028 1.00 25.49 281 LEU B CA 1
ATOM 5570 C C . LEU B 1 283 ? -9.406 -1.146 -43.596 1.00 24.67 281 LEU B C 1
ATOM 5571 O O . LEU B 1 283 ? -9.295 0.011 -43.188 1.00 27.80 281 LEU B O 1
ATOM 5576 N N . GLN B 1 284 ? -9.135 -2.183 -42.820 1.00 24.63 282 GLN B N 1
ATOM 5577 C CA . GLN B 1 284 ? -8.711 -1.999 -41.451 1.00 23.15 282 GLN B CA 1
ATOM 5578 C C . GLN B 1 284 ? -7.234 -2.345 -41.270 1.00 24.07 282 GLN B C 1
ATOM 5579 O O . GLN B 1 284 ? -6.761 -2.472 -40.134 1.00 25.29 282 GLN B O 1
ATOM 5585 N N . ALA B 1 285 ? -6.486 -2.464 -42.366 1.00 23.95 283 ALA B N 1
ATOM 5586 C CA . ALA B 1 285 ? -5.044 -2.663 -42.232 1.00 23.14 283 ALA B CA 1
ATOM 5587 C C . ALA B 1 285 ? -4.349 -1.469 -41.584 1.00 22.57 283 ALA B C 1
ATOM 5588 O O . ALA B 1 285 ? -3.470 -1.702 -40.733 1.00 28.06 283 ALA B O 1
ATOM 5590 N N . PRO B 1 286 ? -4.671 -0.204 -41.910 1.00 20.78 284 PRO B N 1
ATOM 5591 C CA . PRO B 1 286 ? -3.951 0.913 -41.263 1.00 28.37 284 PRO B CA 1
ATOM 5592 C C . PRO B 1 286 ? -4.002 0.910 -39.743 1.00 24.61 284 PRO B C 1
ATOM 5593 O O . PRO B 1 286 ? -2.991 1.211 -39.108 1.00 24.33 284 PRO B O 1
ATOM 5597 N N . VAL B 1 287 ? -5.143 0.581 -39.128 1.00 23.47 285 VAL B N 1
ATOM 5598 C CA . VAL B 1 287 ? -5.196 0.556 -37.669 1.00 21.45 285 VAL B CA 1
ATOM 5599 C C . VAL B 1 287 ? -4.386 -0.606 -37.110 1.00 24.48 285 VAL B C 1
ATOM 5600 O O . VAL B 1 287 ? -3.783 -0.500 -36.029 1.00 25.08 285 VAL B O 1
ATOM 5604 N N . VAL B 1 288 ? -4.373 -1.743 -37.807 1.00 21.28 286 VAL B N 1
ATOM 5605 C CA . VAL B 1 288 ? -3.524 -2.848 -37.359 1.00 21.52 286 VAL B CA 1
ATOM 5606 C C . VAL B 1 288 ? -2.051 -2.428 -37.394 1.00 21.69 286 VAL B C 1
ATOM 5607 O O . VAL B 1 288 ? -1.288 -2.688 -36.443 1.00 27.92 286 VAL B O 1
ATOM 5611 N N . ILE B 1 289 ? -1.639 -1.768 -38.482 1.00 21.54 287 ILE B N 1
ATOM 5612 C CA . ILE B 1 289 ? -0.253 -1.289 -38.626 1.00 25.64 287 ILE B CA 1
ATOM 5613 C C . ILE B 1 289 ? 0.063 -0.246 -37.554 1.00 26.93 287 ILE B C 1
ATOM 5614 O O . ILE B 1 289 ? 1.136 -0.268 -36.933 1.00 25.36 287 ILE B O 1
ATOM 5619 N N . ASN B 1 290 ? -0.864 0.702 -37.345 1.00 24.80 288 ASN B N 1
ATOM 5620 C CA . ASN B 1 290 ? -0.720 1.701 -36.293 1.00 27.49 288 ASN B CA 1
ATOM 5621 C C . ASN B 1 290 ? -0.484 1.053 -34.931 1.00 31.49 288 ASN B C 1
ATOM 5622 O O . ASN B 1 290 ? 0.344 1.524 -34.145 1.00 27.24 288 ASN B O 1
ATOM 5627 N N . THR B 1 291 ? -1.188 -0.042 -34.643 1.00 24.20 289 THR B N 1
ATOM 5628 C CA . THR B 1 291 ? -1.011 -0.741 -33.374 1.00 22.96 289 THR B CA 1
ATOM 5629 C C . THR B 1 291 ? 0.361 -1.420 -33.288 1.00 29.75 289 THR B C 1
ATOM 5630 O O . THR B 1 291 ? 1.057 -1.344 -32.256 1.00 30.16 289 THR B O 1
ATOM 5634 N N . LEU B 1 292 ? 0.755 -2.107 -34.350 1.00 24.79 290 LEU B N 1
ATOM 5635 C CA . LEU B 1 292 ? 2.066 -2.742 -34.378 1.00 28.98 290 LEU B CA 1
ATOM 5636 C C . LEU B 1 292 ? 3.176 -1.712 -34.208 1.00 34.74 290 LEU B C 1
ATOM 5637 O O . LEU B 1 292 ? 4.203 -2.005 -33.594 1.00 35.53 290 LEU B O 1
ATOM 5642 N N . LEU B 1 293 ? 2.980 -0.497 -34.718 1.00 29.03 291 LEU B N 1
ATOM 5643 C CA . LEU B 1 293 ? 4.021 0.514 -34.622 1.00 32.82 291 LEU B CA 1
ATOM 5644 C C . LEU B 1 293 ? 4.034 1.149 -33.238 1.00 41.30 291 LEU B C 1
ATOM 5645 O O . LEU B 1 293 ? 5.085 1.234 -32.595 1.00 43.51 291 LEU B O 1
ATOM 5650 N N . ARG B 1 294 ? 2.873 1.580 -32.759 1.00 34.72 292 ARG B N 1
ATOM 5651 C CA . ARG B 1 294 ? 2.796 2.365 -31.535 1.00 43.07 292 ARG B CA 1
ATOM 5652 C C . ARG B 1 294 ? 2.685 1.529 -30.266 1.00 47.16 292 ARG B C 1
ATOM 5653 O O . ARG B 1 294 ? 3.171 1.958 -29.212 1.00 44.69 292 ARG B O 1
ATOM 5661 N N . ARG B 1 295 ? 2.076 0.348 -30.324 1.00 39.49 293 ARG B N 1
ATOM 5662 C CA . ARG B 1 295 ? 1.846 -0.472 -29.134 1.00 40.74 293 ARG B CA 1
ATOM 5663 C C . ARG B 1 295 ? 2.344 -1.890 -29.360 1.00 40.68 293 ARG B C 1
ATOM 5664 O O . ARG B 1 295 ? 1.568 -2.849 -29.311 1.00 39.56 293 ARG B O 1
ATOM 5672 N N . PRO B 1 296 ? 3.647 -2.066 -29.594 1.00 40.90 294 PRO B N 1
ATOM 5673 C CA . PRO B 1 296 ? 4.139 -3.407 -29.940 1.00 46.84 294 PRO B CA 1
ATOM 5674 C C . PRO B 1 296 ? 3.858 -4.445 -28.868 1.00 41.84 294 PRO B C 1
ATOM 5675 O O . PRO B 1 296 ? 3.840 -5.639 -29.184 1.00 40.34 294 PRO B O 1
ATOM 5679 N N . GLU B 1 297 ? 3.585 -4.038 -27.624 1.00 37.45 295 GLU B N 1
ATOM 5680 C CA . GLU B 1 297 ? 3.157 -5.022 -26.634 1.00 42.12 295 GLU B CA 1
ATOM 5681 C C . GLU B 1 297 ? 1.790 -5.610 -26.966 1.00 44.20 295 GLU B C 1
ATOM 5682 O O . GLU B 1 297 ? 1.424 -6.645 -26.406 1.00 40.98 295 GLU B O 1
ATOM 5688 N N . ARG B 1 298 ? 1.024 -4.972 -27.849 1.00 40.69 296 ARG B N 1
ATOM 5689 C CA . ARG B 1 298 ? -0.237 -5.521 -28.321 1.00 34.87 296 ARG B CA 1
ATOM 5690 C C . ARG B 1 298 ? -0.105 -6.192 -29.668 1.00 41.70 296 ARG B C 1
ATOM 5691 O O . ARG B 1 298 ? -1.112 -6.326 -30.378 1.00 37.48 296 ARG B O 1
ATOM 5699 N N . ALA B 1 299 ? 1.115 -6.583 -30.057 1.00 33.78 297 ALA B N 1
ATOM 5700 C CA . ALA B 1 299 ? 1.301 -7.158 -31.382 1.00 34.49 297 ALA B CA 1
ATOM 5701 C C . ALA B 1 299 ? 0.496 -8.435 -31.551 1.00 38.93 297 ALA B C 1
ATOM 5702 O O . ALA B 1 299 ? -0.023 -8.691 -32.639 1.00 30.32 297 ALA B O 1
ATOM 5704 N N . GLY B 1 300 ? 0.358 -9.227 -30.481 1.00 31.69 298 GLY B N 1
ATOM 5705 C CA . GLY B 1 300 ? -0.408 -10.464 -30.572 1.00 36.01 298 GLY B CA 1
ATOM 5706 C C . GLY B 1 300 ? -1.878 -10.224 -30.866 1.00 31.64 298 GLY B C 1
ATOM 5707 O O . GLY B 1 300 ? -2.478 -10.916 -31.695 1.00 30.58 298 GLY B O 1
ATOM 5708 N N . LEU B 1 301 ? -2.481 -9.254 -30.172 1.00 34.87 299 LEU B N 1
ATOM 5709 C CA . LEU B 1 301 ? -3.862 -8.858 -30.449 1.00 36.68 299 LEU B CA 1
ATOM 5710 C C . LEU B 1 301 ? -4.016 -8.301 -31.854 1.00 32.78 299 LEU B C 1
ATOM 5711 O O . LEU B 1 301 ? -5.028 -8.548 -32.520 1.00 28.31 299 LEU B O 1
ATOM 5716 N N . ALA B 1 302 ? -3.067 -7.466 -32.283 1.00 26.11 300 ALA B N 1
ATOM 5717 C CA . ALA B 1 302 ? -3.184 -6.846 -33.596 1.00 30.22 300 ALA B CA 1
ATOM 5718 C C . ALA B 1 302 ? -3.114 -7.896 -34.687 1.00 29.86 300 ALA B C 1
ATOM 5719 O O . ALA B 1 302 ? -3.906 -7.868 -35.641 1.00 25.14 300 ALA B O 1
ATOM 5721 N N . ARG B 1 303 ? -2.179 -8.841 -34.556 1.00 24.24 301 ARG B N 1
ATOM 5722 C CA . ARG B 1 303 ? -2.105 -9.948 -35.502 1.00 25.66 301 ARG B CA 1
ATOM 5723 C C . ARG B 1 303 ? -3.371 -10.799 -35.448 1.00 30.55 301 ARG B C 1
ATOM 5724 O O . ARG B 1 303 ? -3.888 -11.219 -36.481 1.00 25.24 301 ARG B O 1
ATOM 5732 N N . GLN B 1 304 ? -3.885 -11.073 -34.250 1.00 23.62 302 GLN B N 1
ATOM 5733 C CA . GLN B 1 304 ? -5.129 -11.833 -34.174 1.00 30.54 302 GLN B CA 1
ATOM 5734 C C . GLN B 1 304 ? -6.267 -11.118 -34.894 1.00 24.82 302 GLN B C 1
ATOM 5735 O O . GLN B 1 304 ? -7.042 -11.751 -35.622 1.00 26.90 302 GLN B O 1
ATOM 5741 N N . PHE B 1 305 ? -6.389 -9.802 -34.689 1.00 24.50 303 PHE B N 1
ATOM 5742 C CA . PHE B 1 305 ? -7.442 -9.037 -35.350 1.00 24.73 303 PHE B CA 1
ATOM 5743 C C . PHE B 1 305 ? -7.378 -9.211 -36.868 1.00 23.91 303 PHE B C 1
ATOM 5744 O O . PHE B 1 305 ? -8.383 -9.545 -37.500 1.00 21.99 303 PHE B O 1
ATOM 5752 N N . HIS B 1 306 ? -6.200 -8.984 -37.475 1.00 24.86 304 HIS B N 1
ATOM 5753 C CA . HIS B 1 306 ? -6.080 -9.078 -38.937 1.00 22.89 304 HIS B CA 1
ATOM 5754 C C . HIS B 1 306 ? -6.330 -10.500 -39.430 1.00 22.03 304 HIS B C 1
ATOM 5755 O O . HIS B 1 306 ? -7.041 -10.700 -40.416 1.00 24.89 304 HIS B O 1
ATOM 5762 N N . GLN B 1 307 ? -5.714 -11.501 -38.776 1.00 22.57 305 GLN B N 1
ATOM 5763 C CA . GLN B 1 307 ? -5.853 -12.892 -39.213 1.00 30.19 305 GLN B CA 1
ATOM 5764 C C . GLN B 1 307 ? -7.311 -13.329 -39.202 1.00 24.68 305 GLN B C 1
ATOM 5765 O O . GLN B 1 307 ? -7.785 -14.002 -40.125 1.00 23.60 305 GLN B O 1
ATOM 5771 N N . GLN B 1 308 ? -8.015 -13.006 -38.127 1.00 21.50 306 GLN B N 1
ATOM 5772 C CA . GLN B 1 308 ? -9.407 -13.418 -38.012 1.00 24.13 306 GLN B CA 1
ATOM 5773 C C . GLN B 1 308 ? -10.285 -12.668 -39.001 1.00 22.34 306 GLN B C 1
ATOM 5774 O O . GLN B 1 308 ? -11.168 -13.268 -39.619 1.00 25.80 306 GLN B O 1
ATOM 5780 N N . ARG B 1 309 ? -10.040 -11.369 -39.196 1.00 24.34 307 ARG B N 1
ATOM 5781 C CA . ARG B 1 309 ? -10.830 -10.610 -40.165 1.00 23.50 307 ARG B CA 1
ATOM 5782 C C . ARG B 1 309 ? -10.625 -11.157 -41.572 1.00 29.08 307 ARG B C 1
ATOM 5783 O O . ARG B 1 309 ? -11.592 -11.426 -42.295 1.00 21.97 307 ARG B O 1
ATOM 5791 N N . ILE B 1 310 ? -9.355 -11.345 -41.968 1.00 21.44 308 ILE B N 1
ATOM 5792 C CA . ILE B 1 310 ? -9.041 -11.893 -43.282 1.00 21.60 308 ILE B CA 1
ATOM 5793 C C . ILE B 1 310 ? -9.712 -13.244 -43.476 1.00 22.02 308 ILE B C 1
ATOM 5794 O O . ILE B 1 310 ? -10.287 -13.520 -44.535 1.00 23.07 308 ILE B O 1
ATOM 5799 N N . GLU B 1 311 ? -9.647 -14.108 -42.462 1.00 19.48 309 GLU B N 1
ATOM 5800 C CA . GLU B 1 311 ? -10.240 -15.437 -42.579 1.00 26.71 309 GLU B CA 1
ATOM 5801 C C . GLU B 1 311 ? -11.747 -15.355 -42.791 1.00 22.57 309 GLU B C 1
ATOM 5802 O O . GLU B 1 311 ? -12.307 -16.098 -43.601 1.00 24.97 309 GLU B O 1
ATOM 5808 N N . GLN B 1 312 ? -12.423 -14.465 -42.068 1.00 28.76 310 GLN B N 1
ATOM 5809 C CA . GLN B 1 312 ? -13.874 -14.393 -42.219 1.00 27.30 310 GLN B CA 1
ATOM 5810 C C . GLN B 1 312 ? -14.260 -13.751 -43.542 1.00 24.51 310 GLN B C 1
ATOM 5811 O O . GLN B 1 312 ? -15.247 -14.166 -44.169 1.00 24.51 310 GLN B O 1
ATOM 5817 N N . LEU B 1 313 ? -13.495 -12.748 -44.005 1.00 22.26 311 LEU B N 1
ATOM 5818 C CA . LEU B 1 313 ? -13.754 -12.185 -45.333 1.00 23.72 311 LEU B CA 1
ATOM 5819 C C . LEU B 1 313 ? -13.585 -13.244 -46.400 1.00 31.59 311 LEU B C 1
ATOM 5820 O O . LEU B 1 313 ? -14.427 -13.383 -47.296 1.00 23.60 311 LEU B O 1
ATOM 5825 N N . PHE B 1 314 ? -12.480 -13.993 -46.327 1.00 24.99 312 PHE B N 1
ATOM 5826 C CA . PHE B 1 314 ? -12.233 -15.043 -47.305 1.00 24.67 312 PHE B CA 1
ATOM 5827 C C . PHE B 1 314 ? -13.347 -16.088 -47.287 1.00 22.71 312 PHE B C 1
ATOM 5828 O O . PHE B 1 314 ? -13.840 -16.497 -48.341 1.00 23.87 312 PHE B O 1
ATOM 5836 N N . LEU B 1 315 ? -13.741 -16.544 -46.096 1.00 22.97 313 LEU B N 1
ATOM 5837 C CA . LEU B 1 315 ? -14.760 -17.586 -46.027 1.00 23.02 313 LEU B CA 1
ATOM 5838 C C . LEU B 1 315 ? -16.088 -17.082 -46.573 1.00 27.02 313 LEU B C 1
ATOM 5839 O O . LEU B 1 315 ? -16.796 -17.816 -47.278 1.00 24.97 313 LEU B O 1
ATOM 5844 N N . ARG B 1 316 ? -16.434 -15.830 -46.268 1.00 23.43 314 ARG B N 1
ATOM 5845 C CA . ARG B 1 316 ? -17.654 -15.235 -46.806 1.00 27.46 314 ARG B CA 1
ATOM 5846 C C . ARG B 1 316 ? -17.629 -15.206 -48.327 1.00 28.40 314 ARG B C 1
ATOM 5847 O O . ARG B 1 316 ? -18.561 -15.689 -48.983 1.00 25.12 314 ARG B O 1
ATOM 5855 N N . PHE B 1 317 ? -16.579 -14.623 -48.920 1.00 23.84 315 PHE B N 1
ATOM 5856 C CA . PHE B 1 317 ? -16.575 -14.521 -50.383 1.00 23.82 315 PHE B CA 1
ATOM 5857 C C . PHE B 1 317 ? -16.404 -15.891 -51.043 1.00 25.02 315 PHE B C 1
ATOM 5858 O O . PHE B 1 317 ? -16.901 -16.115 -52.157 1.00 26.04 315 PHE B O 1
ATOM 5866 N N . ALA B 1 318 ? -15.717 -16.825 -50.387 1.00 23.72 316 ALA B N 1
ATOM 5867 C CA . ALA B 1 318 ? -15.610 -18.165 -50.958 1.00 25.57 316 ALA B CA 1
ATOM 5868 C C . ALA B 1 318 ? -16.952 -18.882 -50.948 1.00 24.25 316 ALA B C 1
ATOM 5869 O O . ALA B 1 318 ? -17.270 -19.636 -51.881 1.00 24.65 316 ALA B O 1
ATOM 5871 N N . ARG B 1 319 ? -17.739 -18.695 -49.886 1.00 24.89 317 ARG B N 1
ATOM 5872 C CA . ARG B 1 319 ? -19.059 -19.328 -49.855 1.00 29.50 317 ARG B CA 1
ATOM 5873 C C . ARG B 1 319 ? -20.007 -18.700 -50.868 1.00 25.17 317 ARG B C 1
ATOM 5874 O O . ARG B 1 319 ? -20.891 -19.391 -51.396 1.00 27.21 317 ARG B O 1
ATOM 5882 N N . ILE B 1 320 ? -19.874 -17.398 -51.115 1.00 27.16 318 ILE B N 1
ATOM 5883 C CA . ILE B 1 320 ? -20.673 -16.754 -52.158 1.00 26.68 318 ILE B CA 1
ATOM 5884 C C . ILE B 1 320 ? -20.374 -17.377 -53.510 1.00 31.40 318 ILE B C 1
ATOM 5885 O O . ILE B 1 320 ? -21.283 -17.664 -54.298 1.00 26.92 318 ILE B O 1
ATOM 5890 N N . GLY B 1 321 ? -19.088 -17.587 -53.810 1.00 24.85 319 GLY B N 1
ATOM 5891 C CA . GLY B 1 321 ? -18.752 -18.230 -55.063 1.00 23.43 319 GLY B CA 1
ATOM 5892 C C . GLY B 1 321 ? -19.268 -19.651 -55.112 1.00 23.92 319 GLY B C 1
ATOM 5893 O O . GLY B 1 321 ? -19.822 -20.089 -56.127 1.00 26.56 319 GLY B O 1
ATOM 5894 N N . ARG B 1 322 ? -19.137 -20.370 -53.999 1.00 22.36 320 ARG B N 1
ATOM 5895 C CA . ARG B 1 322 ? -19.612 -21.743 -53.923 1.00 26.42 320 ARG B CA 1
ATOM 5896 C C . ARG B 1 322 ? -21.090 -21.827 -54.260 1.00 25.04 320 ARG B C 1
ATOM 5897 O O . ARG B 1 322 ? -21.524 -22.760 -54.941 1.00 24.95 320 ARG B O 1
ATOM 5905 N N . ASP B 1 323 ? -21.878 -20.866 -53.766 1.00 26.45 321 ASP B N 1
ATOM 5906 C CA . ASP B 1 323 ? -23.312 -20.889 -54.048 1.00 31.43 321 ASP B CA 1
ATOM 5907 C C . ASP B 1 323 ? -23.590 -20.609 -55.517 1.00 31.24 321 ASP B C 1
ATOM 5908 O O . ASP B 1 323 ? -24.577 -21.112 -56.061 1.00 29.27 321 ASP B O 1
ATOM 5913 N N . PHE B 1 324 ? -22.737 -19.821 -56.178 1.00 24.00 322 PHE B N 1
ATOM 5914 C CA . PHE B 1 324 ? -22.883 -19.661 -57.619 1.00 32.67 322 PHE B CA 1
ATOM 5915 C C . PHE B 1 324 ? -22.607 -20.981 -58.324 1.00 34.07 322 PHE B C 1
ATOM 5916 O O . PHE B 1 324 ? -23.356 -21.384 -59.220 1.00 28.31 322 PHE B O 1
ATOM 5924 N N . TYR B 1 325 ? -21.531 -21.678 -57.937 1.00 25.45 323 TYR B N 1
ATOM 5925 C CA . TYR B 1 325 ? -21.300 -23.011 -58.489 1.00 23.37 323 TYR B CA 1
ATOM 5926 C C . TYR B 1 325 ? -22.513 -23.912 -58.252 1.00 26.40 323 TYR B C 1
ATOM 5927 O O . TYR B 1 325 ? -22.883 -24.710 -59.117 1.00 29.61 323 TYR B O 1
ATOM 5936 N N . GLY B 1 326 ? -23.138 -23.794 -57.079 1.00 24.63 324 GLY B N 1
ATOM 5937 C CA . GLY B 1 326 ? -24.281 -24.633 -56.745 1.00 31.01 324 GLY B CA 1
ATOM 5938 C C . GLY B 1 326 ? -25.536 -24.319 -57.546 1.00 30.39 324 GLY B C 1
ATOM 5939 O O . GLY B 1 326 ? -26.420 -25.178 -57.650 1.00 30.22 324 GLY B O 1
ATOM 5940 N N . GLN B 1 327 ? -25.635 -23.111 -58.108 1.00 28.52 325 GLN B N 1
ATOM 5941 C CA . GLN B 1 327 ? -26.773 -22.781 -58.974 1.00 30.21 325 GLN B CA 1
ATOM 5942 C C . GLN B 1 327 ? -26.760 -23.587 -60.263 1.00 33.75 325 GLN B C 1
ATOM 5943 O O . GLN B 1 327 ? -27.806 -23.725 -60.916 1.00 36.71 325 GLN B O 1
ATOM 5949 N N . GLU B 1 328 ? -25.595 -24.082 -60.667 1.00 26.99 326 GLU B N 1
ATOM 5950 C CA . GLU B 1 328 ? -25.487 -24.961 -61.824 1.00 22.34 326 GLU B CA 1
ATOM 5951 C C . GLU B 1 328 ? -25.876 -26.366 -61.375 1.00 32.07 326 GLU B C 1
ATOM 5952 O O . GLU B 1 328 ? -25.062 -27.115 -60.822 1.00 33.77 326 GLU B O 1
ATOM 5958 N N . GLN B 1 329 ? -27.127 -26.738 -61.599 1.00 35.01 327 GLN B N 1
ATOM 5959 C CA . GLN B 1 329 ? -27.591 -28.041 -61.149 1.00 37.84 327 GLN B CA 1
ATOM 5960 C C . GLN B 1 329 ? -27.569 -29.080 -62.260 1.00 35.44 327 GLN B C 1
ATOM 5961 O O . GLN B 1 329 ? -27.972 -30.222 -62.028 1.00 36.83 327 GLN B O 1
ATOM 5967 N N . GLY B 1 330 ? -27.086 -28.723 -63.446 1.00 34.47 328 GLY B N 1
ATOM 5968 C CA . GLY B 1 330 ? -27.101 -29.638 -64.569 1.00 34.46 328 GLY B CA 1
ATOM 5969 C C . GLY B 1 330 ? -25.774 -30.314 -64.855 1.00 38.82 328 GLY B C 1
ATOM 5970 O O . GLY B 1 330 ? -25.538 -30.745 -65.985 1.00 43.79 328 GLY B O 1
ATOM 5971 N N . ARG B 1 331 ? -24.902 -30.432 -63.854 1.00 35.94 329 ARG B N 1
ATOM 5972 C CA . ARG B 1 331 ? -23.576 -31.013 -64.064 1.00 46.66 329 ARG B CA 1
ATOM 5973 C C . ARG B 1 331 ? -23.288 -32.118 -63.069 1.00 50.60 329 ARG B C 1
ATOM 5974 O O . ARG B 1 331 ? -22.148 -32.277 -62.614 1.00 45.84 329 ARG B O 1
ATOM 5982 N N . VAL B 1 332 ? -24.301 -32.900 -62.700 1.00 50.20 330 VAL B N 1
ATOM 5983 C CA . VAL B 1 332 ? -24.064 -33.974 -61.744 1.00 46.53 330 VAL B CA 1
ATOM 5984 C C . VAL B 1 332 ? -23.074 -34.966 -62.346 1.00 42.64 330 VAL B C 1
ATOM 5985 O O . VAL B 1 332 ? -23.177 -35.336 -63.523 1.00 45.81 330 VAL B O 1
ATOM 5989 N N . GLY B 1 333 ? -22.072 -35.356 -61.550 1.00 49.57 331 GLY B N 1
ATOM 5990 C CA . GLY B 1 333 ? -21.024 -36.256 -61.995 1.00 42.53 331 GLY B CA 1
ATOM 5991 C C . GLY B 1 333 ? -19.801 -35.593 -62.602 1.00 52.39 331 GLY B C 1
ATOM 5992 O O . GLY B 1 333 ? -18.792 -36.278 -62.821 1.00 52.42 331 GLY B O 1
ATOM 5993 N N . GLN B 1 334 ? -19.851 -34.293 -62.883 1.00 41.80 332 GLN B N 1
ATOM 5994 C CA . GLN B 1 334 ? -18.690 -33.592 -63.418 1.00 39.39 332 GLN B CA 1
ATOM 5995 C C . GLN B 1 334 ? -17.779 -33.164 -62.274 1.00 39.41 332 GLN B C 1
ATOM 5996 O O . GLN B 1 334 ? -18.192 -32.349 -61.442 1.00 36.95 332 GLN B O 1
ATOM 6002 N N . PRO B 1 335 ? -16.545 -33.678 -62.190 1.00 48.93 333 PRO B N 1
ATOM 6003 C CA . PRO B 1 335 ? -15.702 -33.344 -61.025 1.00 42.71 333 PRO B CA 1
ATOM 6004 C C . PRO B 1 335 ? -15.377 -31.853 -60.885 1.00 33.53 333 PRO B C 1
ATOM 6005 O O . PRO B 1 335 ? -15.210 -31.387 -59.747 1.00 35.97 333 PRO B O 1
ATOM 6009 N N . PHE B 1 336 ? -15.300 -31.086 -61.982 1.00 34.18 334 PHE B N 1
ATOM 6010 C CA . PHE B 1 336 ? -15.032 -29.654 -61.852 1.00 31.55 334 PHE B CA 1
ATOM 6011 C C . PHE B 1 336 ? -16.066 -28.996 -60.951 1.00 32.74 334 PHE B C 1
ATOM 6012 O O . PHE B 1 336 ? -15.730 -28.189 -60.080 1.00 27.92 334 PHE B O 1
ATOM 6020 N N . TRP B 1 337 ? -17.339 -29.316 -61.175 1.00 27.83 335 TRP B N 1
ATOM 6021 C CA . TRP B 1 337 ? -18.434 -28.711 -60.435 1.00 26.80 335 TRP B CA 1
ATOM 6022 C C . TRP B 1 337 ? -18.568 -29.336 -59.052 1.00 30.14 335 TRP B C 1
ATOM 6023 O O . TRP B 1 337 ? -18.742 -28.625 -58.059 1.00 30.54 335 TRP B O 1
ATOM 6034 N N . ALA B 1 338 ? -18.479 -30.670 -58.976 1.00 30.10 336 ALA B N 1
ATOM 6035 C CA . ALA B 1 338 ? -18.612 -31.361 -57.695 1.00 35.87 336 ALA B CA 1
ATOM 6036 C C . ALA B 1 338 ? -17.597 -30.851 -56.684 1.00 39.77 336 ALA B C 1
ATOM 6037 O O . ALA B 1 338 ? -17.924 -30.645 -55.507 1.00 36.20 336 ALA B O 1
ATOM 6039 N N . ARG B 1 339 ? -16.365 -30.619 -57.132 1.00 35.85 337 ARG B N 1
ATOM 6040 C CA . ARG B 1 339 ? -15.311 -30.196 -56.221 1.00 33.19 337 ARG B CA 1
ATOM 6041 C C . ARG B 1 339 ? -15.492 -28.769 -55.726 1.00 38.36 337 ARG B C 1
ATOM 6042 O O . ARG B 1 339 ? -14.937 -28.416 -54.680 1.00 37.85 337 ARG B O 1
ATOM 6050 N N . ARG B 1 340 ? -16.245 -27.940 -56.447 1.00 25.51 338 ARG B N 1
ATOM 6051 C CA . ARG B 1 340 ? -16.404 -26.544 -56.074 1.00 27.55 338 ARG B CA 1
ATOM 6052 C C . ARG B 1 340 ? -17.762 -26.235 -55.458 1.00 28.96 338 ARG B C 1
ATOM 6053 O O . ARG B 1 340 ? -17.915 -25.179 -54.834 1.00 27.61 338 ARG B O 1
ATOM 6061 N N . GLN B 1 341 ? -18.730 -27.138 -55.584 1.00 29.92 339 GLN B N 1
ATOM 6062 C CA . GLN B 1 341 ? -20.036 -26.929 -54.959 1.00 32.86 339 GLN B CA 1
ATOM 6063 C C . GLN B 1 341 ? -20.039 -27.205 -53.455 1.00 30.42 339 GLN B C 1
ATOM 6064 O O . GLN B 1 341 ? -20.960 -26.759 -52.756 1.00 32.62 339 GLN B O 1
ATOM 6070 N N . GLY B 1 342 ? -19.045 -27.924 -52.938 1.00 30.97 340 GLY B N 1
ATOM 6071 C CA . GLY B 1 342 ? -18.927 -28.142 -51.511 1.00 31.27 340 GLY B CA 1
ATOM 6072 C C . GLY B 1 342 ? -17.706 -27.515 -50.877 1.00 35.75 340 GLY B C 1
ATOM 6073 O O . GLY B 1 342 ? -17.358 -27.878 -49.744 1.00 29.80 340 GLY B O 1
ATOM 6074 N N . TRP B 1 343 ? -17.034 -26.600 -51.560 1.00 28.13 341 TRP B N 1
ATOM 6075 C CA . TRP B 1 343 ? -15.847 -25.998 -50.994 1.00 32.45 341 TRP B CA 1
ATOM 6076 C C . TRP B 1 343 ? -16.107 -24.526 -50.702 1.00 27.10 341 TRP B C 1
ATOM 6077 O O . TRP B 1 343 ? -16.647 -23.821 -51.563 1.00 28.83 341 TRP B O 1
ATOM 6088 N N . PRO B 1 344 ? -15.689 -24.004 -49.527 1.00 27.49 342 PRO B N 1
ATOM 6089 C CA . PRO B 1 344 ? -14.836 -24.615 -48.498 1.00 30.40 342 PRO B CA 1
ATOM 6090 C C . PRO B 1 344 ? -15.564 -25.493 -47.476 1.00 28.43 342 PRO B C 1
ATOM 6091 O O . PRO B 1 344 ? -14.918 -26.212 -46.736 1.00 25.49 342 PRO B O 1
ATOM 6095 N N . ASP B 1 345 ? -16.888 -25.427 -47.445 1.00 25.84 343 ASP B N 1
ATOM 6096 C CA . ASP B 1 345 ? -17.704 -26.231 -46.539 1.00 31.48 343 ASP B CA 1
ATOM 6097 C C . ASP B 1 345 ? -19.143 -26.094 -47.016 1.00 33.09 343 ASP B C 1
ATOM 6098 O O . ASP B 1 345 ? -19.407 -25.500 -48.070 1.00 28.91 343 ASP B O 1
ATOM 6103 N N . MET B 1 346 ? -20.084 -26.616 -46.239 1.00 27.11 344 MET B N 1
ATOM 6104 C CA . MET B 1 346 ? -21.493 -26.481 -46.598 1.00 34.60 344 MET B CA 1
ATOM 6105 C C . MET B 1 346 ? -22.253 -25.555 -45.672 1.00 39.24 344 MET B C 1
ATOM 6106 O O . MET B 1 346 ? -23.487 -25.621 -45.621 1.00 41.18 344 MET B O 1
ATOM 6111 N N . GLN B 1 347 ? -21.555 -24.691 -44.945 1.00 31.07 345 GLN B N 1
ATOM 6112 C CA . GLN B 1 347 ? -22.239 -23.764 -44.067 1.00 31.06 345 GLN B CA 1
ATOM 6113 C C . GLN B 1 347 ? -23.075 -22.792 -44.880 1.00 36.91 345 GLN B C 1
ATOM 6114 O O . GLN B 1 347 ? -22.565 -22.098 -45.762 1.00 33.11 345 GLN B O 1
ATOM 6120 N N . ALA B 1 348 ? -24.360 -22.730 -44.563 1.00 32.68 346 ALA B N 1
ATOM 6121 C CA . ALA B 1 348 ? -25.255 -21.828 -45.264 1.00 36.85 346 ALA B CA 1
ATOM 6122 C C . ALA B 1 348 ? -24.884 -20.383 -44.968 1.00 40.25 346 ALA B C 1
ATOM 6123 O O . ALA B 1 348 ? -24.508 -20.034 -43.847 1.00 38.45 346 ALA B O 1
ATOM 6125 N N . LEU B 1 349 ? -24.994 -19.542 -45.986 1.00 29.82 347 LEU B N 1
ATOM 6126 C CA . LEU B 1 349 ? -24.626 -18.137 -45.870 1.00 34.84 347 LEU B CA 1
ATOM 6127 C C . LEU B 1 349 ? -25.717 -17.315 -45.191 1.00 45.71 347 LEU B C 1
ATOM 6128 O O . LEU B 1 349 ? -25.425 -16.450 -44.359 1.00 46.41 347 LEU B O 1
ATOM 6133 N N . HIS B 1 350 ? -26.975 -17.559 -45.539 1.00 40.54 348 HIS B N 1
ATOM 6134 C CA . HIS B 1 350 ? -28.107 -16.812 -45.000 1.00 45.76 348 HIS B CA 1
ATOM 6135 C C . HIS B 1 350 ? -28.918 -17.768 -44.130 1.00 41.25 348 HIS B C 1
ATOM 6136 O O . HIS B 1 350 ? -29.520 -18.722 -44.636 1.00 38.98 348 HIS B O 1
ATOM 6143 N N . VAL B 1 351 ? -28.927 -17.513 -42.825 1.00 47.15 349 VAL B N 1
ATOM 6144 C CA . VAL B 1 351 ? -29.630 -18.349 -41.863 1.00 48.33 349 VAL B CA 1
ATOM 6145 C C . VAL B 1 351 ? -30.561 -17.463 -41.053 1.00 33.34 349 VAL B C 1
ATOM 6146 O O . VAL B 1 351 ? -30.302 -16.272 -40.871 1.00 40.28 349 VAL B O 1
ATOM 6150 N N . ALA B 1 352 ? -31.682 -18.034 -40.618 1.00 45.54 350 ALA B N 1
ATOM 6151 C CA . ALA B 1 352 ? -32.594 -17.283 -39.770 1.00 45.59 350 ALA B CA 1
ATOM 6152 C C . ALA B 1 352 ? -31.923 -17.005 -38.428 1.00 43.85 350 ALA B C 1
ATOM 6153 O O . ALA B 1 352 ? -31.111 -17.800 -37.944 1.00 37.50 350 ALA B O 1
ATOM 6155 N N . ALA B 1 353 ? -32.219 -15.836 -37.863 1.00 38.82 351 ALA B N 1
ATOM 6156 C CA . ALA B 1 353 ? -31.671 -15.479 -36.560 1.00 40.83 351 ALA B CA 1
ATOM 6157 C C . ALA B 1 353 ? -32.023 -16.560 -35.549 1.00 35.18 351 ALA B C 1
ATOM 6158 O O . ALA B 1 353 ? -33.106 -17.148 -35.591 1.00 40.62 351 ALA B O 1
ATOM 6160 N N . ASP B 1 354 ? -31.080 -16.861 -34.671 1.00 38.42 352 ASP B N 1
ATOM 6161 C CA . ASP B 1 354 ? -31.229 -17.982 -33.749 1.00 37.84 352 ASP B CA 1
ATOM 6162 C C . ASP B 1 354 ? -30.658 -17.497 -32.423 1.00 37.73 352 ASP B C 1
ATOM 6163 O O . ASP B 1 354 ? -29.435 -17.418 -32.275 1.00 33.42 352 ASP B O 1
ATOM 6168 N N . TRP B 1 355 ? -31.541 -17.121 -31.490 1.00 28.02 353 TRP B N 1
ATOM 6169 C CA . TRP B 1 355 ? -31.057 -16.625 -30.204 1.00 33.90 353 TRP B CA 1
ATOM 6170 C C . TRP B 1 355 ? -30.212 -17.676 -29.507 1.00 34.26 353 TRP B C 1
ATOM 6171 O O . TRP B 1 355 ? -29.194 -17.357 -28.874 1.00 32.82 353 TRP B O 1
ATOM 6182 N N . SER B 1 356 ? -30.619 -18.941 -29.615 1.00 33.77 354 SER B N 1
ATOM 6183 C CA . SER B 1 356 ? -29.907 -20.000 -28.923 1.00 48.52 354 SER B CA 1
ATOM 6184 C C . SER B 1 356 ? -28.490 -20.155 -29.437 1.00 42.42 354 SER B C 1
ATOM 6185 O O . SER B 1 356 ? -27.679 -20.795 -28.767 1.00 42.13 354 SER B O 1
ATOM 6188 N N . ALA B 1 357 ? -28.158 -19.544 -30.580 1.00 40.59 355 ALA B N 1
ATOM 6189 C CA . ALA B 1 357 ? -26.807 -19.588 -31.112 1.00 35.39 355 ALA B CA 1
ATOM 6190 C C . ALA B 1 357 ? -25.966 -18.352 -30.787 1.00 39.37 355 ALA B C 1
ATOM 6191 O O . ALA B 1 357 ? -24.775 -18.346 -31.110 1.00 36.32 355 ALA B O 1
ATOM 6193 N N . VAL B 1 358 ? -26.537 -17.326 -30.146 1.00 35.55 356 VAL B N 1
ATOM 6194 C CA . VAL B 1 358 ? -25.805 -16.097 -29.816 1.00 30.17 356 VAL B CA 1
ATOM 6195 C C . VAL B 1 358 ? -24.785 -16.381 -28.713 1.00 30.18 356 VAL B C 1
ATOM 6196 O O . VAL B 1 358 ? -25.098 -17.032 -27.710 1.00 28.59 356 VAL B O 1
ATOM 6200 N N . ARG B 1 359 ? -23.547 -15.908 -28.889 1.00 28.69 357 ARG B N 1
ATOM 6201 C CA . ARG B 1 359 ? -22.510 -16.169 -27.885 1.00 30.21 357 ARG B CA 1
ATOM 6202 C C . ARG B 1 359 ? -21.665 -14.922 -27.648 1.00 27.63 357 ARG B C 1
ATOM 6203 O O . ARG B 1 359 ? -21.378 -14.160 -28.573 1.00 32.94 357 ARG B O 1
ATOM 6211 N N . VAL B 1 360 ? -21.246 -14.734 -26.399 1.00 22.16 358 VAL B N 1
ATOM 6212 C CA . VAL B 1 360 ? -20.339 -13.653 -26.049 1.00 24.70 358 VAL B CA 1
ATOM 6213 C C . VAL B 1 360 ? -18.924 -14.199 -26.137 1.00 28.97 358 VAL B C 1
ATOM 6214 O O . VAL B 1 360 ? -18.635 -15.267 -25.589 1.00 31.54 358 VAL B O 1
ATOM 6218 N N . GLU B 1 361 ? -18.038 -13.467 -26.806 1.00 28.40 359 GLU B N 1
ATOM 6219 C CA . GLU B 1 361 ? -16.643 -13.882 -26.885 1.00 29.90 359 GLU B CA 1
ATOM 6220 C C . GLU B 1 361 ? -15.747 -12.673 -26.678 1.00 30.14 359 GLU B C 1
ATOM 6221 O O . GLU B 1 361 ? -16.066 -11.569 -27.132 1.00 27.57 359 GLU B O 1
ATOM 6227 N N A ARG B 1 362 ? -14.626 -12.867 -25.989 0.50 28.29 360 ARG B N 1
ATOM 6228 N N B ARG B 1 362 ? -14.649 -12.894 -25.954 0.50 28.28 360 ARG B N 1
ATOM 6229 C CA A ARG B 1 362 ? -13.628 -11.808 -25.893 0.50 29.10 360 ARG B CA 1
ATOM 6230 C CA B ARG B 1 362 ? -13.566 -11.923 -25.866 0.50 29.29 360 ARG B CA 1
ATOM 6231 C C A ARG B 1 362 ? -12.819 -11.806 -27.183 0.50 30.09 360 ARG B C 1
ATOM 6232 C C B ARG B 1 362 ? -12.820 -11.922 -27.192 0.50 30.14 360 ARG B C 1
ATOM 6233 O O A ARG B 1 362 ? -12.159 -12.797 -27.508 0.50 32.28 360 ARG B O 1
ATOM 6234 O O B ARG B 1 362 ? -12.336 -12.970 -27.636 0.50 31.77 360 ARG B O 1
ATOM 6249 N N A ARG B 1 363 ? -12.905 -10.724 -27.939 0.50 28.05 361 ARG B N 1
ATOM 6250 N N B ARG B 1 363 ? -12.766 -10.773 -27.853 0.50 28.04 361 ARG B N 1
ATOM 6251 C CA A ARG B 1 363 ? -12.327 -10.648 -29.270 0.50 29.34 361 ARG B CA 1
ATOM 6252 C CA B ARG B 1 363 ? -12.224 -10.720 -29.202 0.50 29.42 361 ARG B CA 1
ATOM 6253 C C A ARG B 1 363 ? -11.507 -9.376 -29.392 0.50 29.21 361 ARG B C 1
ATOM 6254 C C B ARG B 1 363 ? -11.504 -9.396 -29.391 0.50 29.21 361 ARG B C 1
ATOM 6255 O O A ARG B 1 363 ? -11.705 -8.424 -28.627 0.50 27.04 361 ARG B O 1
ATOM 6256 O O B ARG B 1 363 ? -11.768 -8.429 -28.665 0.50 27.02 361 ARG B O 1
ATOM 6271 N N . PRO B 1 364 ? -10.580 -9.319 -30.350 1.00 31.69 362 PRO B N 1
ATOM 6272 C CA . PRO B 1 364 ? -9.936 -8.038 -30.656 1.00 33.34 362 PRO B CA 1
ATOM 6273 C C . PRO B 1 364 ? -10.961 -7.082 -31.244 1.00 29.55 362 PRO B C 1
ATOM 6274 O O . PRO B 1 364 ? -11.833 -7.489 -32.006 1.00 26.86 362 PRO B O 1
ATOM 6278 N N . VAL B 1 365 ? -10.862 -5.810 -30.868 1.00 26.61 363 VAL B N 1
ATOM 6279 C CA . VAL B 1 365 ? -11.763 -4.776 -31.355 1.00 29.39 363 VAL B CA 1
ATOM 6280 C C . VAL B 1 365 ? -10.907 -3.570 -31.696 1.00 24.56 363 VAL B C 1
ATOM 6281 O O . VAL B 1 365 ? -9.778 -3.442 -31.222 1.00 29.62 363 VAL B O 1
ATOM 6285 N N . LEU B 1 366 ? -11.456 -2.672 -32.514 1.00 27.96 364 LEU B N 1
ATOM 6286 C CA . LEU B 1 366 ? -10.790 -1.414 -32.850 1.00 31.05 364 LEU B CA 1
ATOM 6287 C C . LEU B 1 366 ? -11.337 -0.328 -31.942 1.00 36.96 364 LEU B C 1
ATOM 6288 O O . LEU B 1 366 ? -12.549 -0.115 -31.894 1.00 30.93 364 LEU B O 1
ATOM 6293 N N . ARG B 1 367 ? -10.450 0.344 -31.217 1.00 27.05 365 ARG B N 1
ATOM 6294 C CA . ARG B 1 367 ? -10.851 1.412 -30.307 1.00 32.14 365 ARG B CA 1
ATOM 6295 C C . ARG B 1 367 ? -9.899 2.576 -30.515 1.00 27.46 365 ARG B C 1
ATOM 6296 O O . ARG B 1 367 ? -8.711 2.442 -30.222 1.00 25.44 365 ARG B O 1
ATOM 6304 N N . ASP B 1 368 ? -10.413 3.691 -31.044 1.00 29.01 366 ASP B N 1
ATOM 6305 C CA . ASP B 1 368 ? -9.651 4.935 -31.190 1.00 34.19 366 ASP B CA 1
ATOM 6306 C C . ASP B 1 368 ? -8.316 4.720 -31.918 1.00 31.85 366 ASP B C 1
ATOM 6307 O O . ASP B 1 368 ? -7.263 5.184 -31.473 1.00 28.38 366 ASP B O 1
ATOM 6312 N N . GLY B 1 369 ? -8.373 4.012 -33.053 1.00 30.52 367 GLY B N 1
ATOM 6313 C CA . GLY B 1 369 ? -7.208 3.802 -33.910 1.00 31.36 367 GLY B CA 1
ATOM 6314 C C . GLY B 1 369 ? -6.213 2.752 -33.449 1.00 30.75 367 GLY B C 1
ATOM 6315 O O . GLY B 1 369 ? -5.117 2.661 -34.014 1.00 31.94 367 GLY B O 1
ATOM 6316 N N . LEU B 1 370 ? -6.551 1.950 -32.450 1.00 27.65 368 LEU B N 1
ATOM 6317 C CA . LEU B 1 370 ? -5.696 0.877 -31.974 1.00 27.26 368 LEU B CA 1
ATOM 6318 C C . LEU B 1 370 ? -6.510 -0.401 -31.861 1.00 30.32 368 LEU B C 1
ATOM 6319 O O . LEU B 1 370 ? -7.727 -0.362 -31.670 1.00 31.56 368 LEU B O 1
ATOM 6324 N N . VAL B 1 371 ? -5.841 -1.537 -31.968 1.00 27.97 369 VAL B N 1
ATOM 6325 C CA . VAL B 1 371 ? -6.505 -2.791 -31.649 1.00 25.90 369 VAL B CA 1
ATOM 6326 C C . VAL B 1 371 ? -6.501 -2.962 -30.135 1.00 33.32 369 VAL B C 1
ATOM 6327 O O . VAL B 1 371 ? -5.458 -2.828 -29.482 1.00 27.31 369 VAL B O 1
ATOM 6331 N N . ASP B 1 372 ? -7.680 -3.197 -29.572 1.00 27.94 370 ASP B N 1
ATOM 6332 C CA . ASP B 1 372 ? -7.887 -3.497 -28.162 1.00 31.67 370 ASP B CA 1
ATOM 6333 C C . ASP B 1 372 ? -8.568 -4.865 -28.077 1.00 32.83 370 ASP B C 1
ATOM 6334 O O . ASP B 1 372 ? -8.638 -5.603 -29.067 1.00 28.28 370 ASP B O 1
ATOM 6339 N N . GLU B 1 373 ? -9.074 -5.201 -26.888 1.00 28.31 371 GLU B N 1
ATOM 6340 C CA . GLU B 1 373 ? -9.802 -6.439 -26.651 1.00 24.72 371 GLU B CA 1
ATOM 6341 C C . GLU B 1 373 ? -11.063 -6.141 -25.851 1.00 29.33 371 GLU B C 1
ATOM 6342 O O . GLU B 1 373 ? -11.043 -5.311 -24.949 1.00 34.43 371 GLU B O 1
ATOM 6348 N N . ALA B 1 374 ? -12.156 -6.823 -26.170 1.00 31.87 372 ALA B N 1
ATOM 6349 C CA . ALA B 1 374 ? -13.377 -6.626 -25.392 1.00 31.59 372 ALA B CA 1
ATOM 6350 C C . ALA B 1 374 ? -14.302 -7.808 -25.617 1.00 30.40 372 ALA B C 1
ATOM 6351 O O . ALA B 1 374 ? -14.139 -8.570 -26.570 1.00 26.21 372 ALA B O 1
ATOM 6353 N N . GLU B 1 375 ? -15.269 -7.973 -24.723 1.00 32.59 373 GLU B N 1
ATOM 6354 C CA . GLU B 1 375 ? -16.293 -8.981 -24.964 1.00 30.05 373 GLU B CA 1
ATOM 6355 C C . GLU B 1 375 ? -17.276 -8.429 -25.991 1.00 30.10 373 GLU B C 1
ATOM 6356 O O . GLU B 1 375 ? -17.727 -7.282 -25.885 1.00 28.08 373 GLU B O 1
ATOM 6362 N N . VAL B 1 376 ? -17.560 -9.230 -27.014 1.00 24.62 374 VAL B N 1
ATOM 6363 C CA . VAL B 1 376 ? -18.436 -8.851 -28.112 1.00 24.27 374 VAL B CA 1
ATOM 6364 C C . VAL B 1 376 ? -19.461 -9.962 -28.304 1.00 31.70 374 VAL B C 1
ATOM 6365 O O . VAL B 1 376 ? -19.310 -11.086 -27.816 1.00 27.11 374 VAL B O 1
ATOM 6369 N N . VAL B 1 377 ? -20.522 -9.637 -29.022 1.00 22.84 375 VAL B N 1
ATOM 6370 C CA . VAL B 1 377 ? -21.614 -10.575 -29.191 1.00 25.58 375 VAL B CA 1
ATOM 6371 C C . VAL B 1 377 ? -21.523 -11.136 -30.600 1.00 26.47 375 VAL B C 1
ATOM 6372 O O . VAL B 1 377 ? -21.734 -10.414 -31.584 1.00 29.77 375 VAL B O 1
ATOM 6376 N N . VAL B 1 378 ? -21.234 -12.438 -30.682 1.00 25.23 376 VAL B N 1
ATOM 6377 C CA . VAL B 1 378 ? -21.061 -13.142 -31.951 1.00 25.67 376 VAL B CA 1
ATOM 6378 C C . VAL B 1 378 ? -22.385 -13.779 -32.349 1.00 36.60 376 VAL B C 1
ATOM 6379 O O . VAL B 1 378 ? -23.070 -14.390 -31.516 1.00 29.63 376 VAL B O 1
ATOM 6383 N N . THR B 1 379 ? -22.750 -13.622 -33.625 1.00 32.87 377 THR B N 1
ATOM 6384 C CA . THR B 1 379 ? -23.931 -14.230 -34.229 1.00 37.92 377 THR B CA 1
ATOM 6385 C C . THR B 1 379 ? -23.508 -14.959 -35.499 1.00 40.01 377 THR B C 1
ATOM 6386 O O . THR B 1 379 ? -22.373 -14.827 -35.971 1.00 37.74 377 THR B O 1
ATOM 6390 N N . ALA B 1 380 ? -24.436 -15.729 -36.070 1.00 40.46 378 ALA B N 1
ATOM 6391 C CA . ALA B 1 380 ? -24.142 -16.399 -37.335 1.00 47.53 378 ALA B CA 1
ATOM 6392 C C . ALA B 1 380 ? -23.812 -15.390 -38.436 1.00 40.37 378 ALA B C 1
ATOM 6393 O O . ALA B 1 380 ? -22.868 -15.588 -39.213 1.00 54.72 378 ALA B O 1
ATOM 6395 N N . ASP B 1 381 ? -24.551 -14.282 -38.487 1.00 40.46 379 ASP B N 1
ATOM 6396 C CA . ASP B 1 381 ? -24.307 -13.264 -39.505 1.00 52.71 379 ASP B CA 1
ATOM 6397 C C . ASP B 1 381 ? -23.064 -12.428 -39.206 1.00 53.79 379 ASP B C 1
ATOM 6398 O O . ASP B 1 381 ? -22.454 -11.881 -40.132 1.00 40.30 379 ASP B O 1
ATOM 6403 N N . GLN B 1 382 ? -22.685 -12.291 -37.933 1.00 39.75 380 GLN B N 1
ATOM 6404 C CA . GLN B 1 382 ? -21.542 -11.478 -37.524 1.00 37.51 380 GLN B CA 1
ATOM 6405 C C . GLN B 1 382 ? -20.560 -12.363 -36.760 1.00 35.07 380 GLN B C 1
ATOM 6406 O O . GLN B 1 382 ? -20.457 -12.285 -35.526 1.00 30.32 380 GLN B O 1
ATOM 6412 N N . PRO B 1 383 ? -19.826 -13.230 -37.466 1.00 33.40 381 PRO B N 1
ATOM 6413 C CA . PRO B 1 383 ? -18.828 -14.067 -36.780 1.00 37.52 381 PRO B CA 1
ATOM 6414 C C . PRO B 1 383 ? -17.732 -13.259 -36.100 1.00 28.16 381 PRO B C 1
ATOM 6415 O O . PRO B 1 383 ? -17.140 -13.738 -35.130 1.00 34.34 381 PRO B O 1
ATOM 6419 N N . LEU B 1 384 ? -17.444 -12.050 -36.557 1.00 34.32 382 LEU B N 1
ATOM 6420 C CA . LEU B 1 384 ? -16.454 -11.249 -35.845 1.00 35.29 382 LEU B CA 1
ATOM 6421 C C . LEU B 1 384 ? -17.055 -10.518 -34.647 1.00 38.44 382 LEU B C 1
ATOM 6422 O O . LEU B 1 384 ? -16.309 -10.018 -33.799 1.00 32.30 382 LEU B O 1
ATOM 6427 N N . GLY B 1 385 ? -18.375 -10.455 -34.548 1.00 34.78 383 GLY B N 1
ATOM 6428 C CA . GLY B 1 385 ? -18.999 -9.970 -33.337 1.00 31.71 383 GLY B CA 1
ATOM 6429 C C . GLY B 1 385 ? -19.421 -8.516 -33.446 1.00 33.24 383 GLY B C 1
ATOM 6430 O O . GLY B 1 385 ? -18.923 -7.741 -34.267 1.00 31.41 383 GLY B O 1
ATOM 6431 N N . VAL B 1 386 ? -20.376 -8.154 -32.603 1.00 26.93 384 VAL B N 1
ATOM 6432 C CA . VAL B 1 386 ? -20.810 -6.778 -32.441 1.00 28.36 384 VAL B CA 1
ATOM 6433 C C . VAL B 1 386 ? -20.392 -6.353 -31.047 1.00 30.10 384 VAL B C 1
ATOM 6434 O O . VAL B 1 386 ? -20.770 -6.984 -30.051 1.00 27.76 384 VAL B O 1
ATOM 6438 N N . TRP B 1 387 ? -19.609 -5.286 -30.977 1.00 26.80 385 TRP B N 1
ATOM 6439 C CA . TRP B 1 387 ? -19.196 -4.754 -29.693 1.00 27.12 385 TRP B CA 1
ATOM 6440 C C . TRP B 1 387 ? -20.291 -3.889 -29.074 1.00 30.88 385 TRP B C 1
ATOM 6441 O O . TRP B 1 387 ? -20.735 -4.144 -27.950 1.00 30.07 385 TRP B O 1
ATOM 6452 N N . HIS B 1 388 ? -20.745 -2.862 -29.791 1.00 33.27 386 HIS B N 1
ATOM 6453 C CA . HIS B 1 388 ? -21.649 -1.896 -29.179 1.00 35.98 386 HIS B CA 1
ATOM 6454 C C . HIS B 1 388 ? -22.606 -1.337 -30.218 1.00 34.83 386 HIS B C 1
ATOM 6455 O O . HIS B 1 388 ? -22.364 -1.406 -31.425 1.00 40.04 386 HIS B O 1
ATOM 6462 N N . LEU B 1 389 ? -23.713 -0.785 -29.713 1.00 43.97 387 LEU B N 1
ATOM 6463 C CA . LEU B 1 389 ? -24.674 -0.006 -30.490 1.00 42.69 387 LEU B CA 1
ATOM 6464 C C . LEU B 1 389 ? -24.658 1.401 -29.928 1.00 44.26 387 LEU B C 1
ATOM 6465 O O . LEU B 1 389 ? -25.117 1.622 -28.802 1.00 37.47 387 LEU B O 1
ATOM 6470 N N . GLN B 1 390 ? -24.112 2.340 -30.699 1.00 52.42 388 GLN B N 1
ATOM 6471 C CA . GLN B 1 390 ? -24.066 3.743 -30.301 1.00 45.53 388 GLN B CA 1
ATOM 6472 C C . GLN B 1 390 ? -23.522 3.893 -28.880 1.00 54.92 388 GLN B C 1
ATOM 6473 O O . GLN B 1 390 ? -24.062 4.634 -28.052 1.00 54.85 388 GLN B O 1
ATOM 6479 N N . GLY B 1 391 ? -22.454 3.149 -28.583 1.00 47.26 389 GLY B N 1
ATOM 6480 C CA . GLY B 1 391 ? -21.763 3.269 -27.318 1.00 42.20 389 GLY B CA 1
ATOM 6481 C C . GLY B 1 391 ? -22.254 2.354 -26.220 1.00 43.64 389 GLY B C 1
ATOM 6482 O O . GLY B 1 391 ? -21.612 2.282 -25.162 1.00 47.92 389 GLY B O 1
ATOM 6483 N N . VAL B 1 392 ? -23.367 1.661 -26.425 1.00 46.14 390 VAL B N 1
ATOM 6484 C CA . VAL B 1 392 ? -23.883 0.712 -25.447 1.00 34.85 390 VAL B CA 1
ATOM 6485 C C . VAL B 1 392 ? -23.246 -0.642 -25.746 1.00 28.98 390 VAL B C 1
ATOM 6486 O O . VAL B 1 392 ? -23.524 -1.244 -26.783 1.00 31.54 390 VAL B O 1
ATOM 6490 N N . GLU B 1 393 ? -22.391 -1.120 -24.845 1.00 33.52 391 GLU B N 1
ATOM 6491 C CA . GLU B 1 393 ? -21.844 -2.466 -24.983 1.00 33.65 391 GLU B CA 1
ATOM 6492 C C . GLU B 1 393 ? -22.953 -3.503 -24.841 1.00 31.78 391 GLU B C 1
ATOM 6493 O O . GLU B 1 393 ? -23.697 -3.497 -23.861 1.00 34.23 391 GLU B O 1
ATOM 6499 N N . LEU B 1 394 ? -23.049 -4.408 -25.815 1.00 32.58 392 LEU B N 1
ATOM 6500 C CA . LEU B 1 394 ? -24.116 -5.406 -25.805 1.00 32.76 392 LEU B CA 1
ATOM 6501 C C . LEU B 1 394 ? -23.802 -6.620 -24.933 1.00 29.66 392 LEU B C 1
ATOM 6502 O O . LEU B 1 394 ? -24.729 -7.275 -24.434 1.00 28.19 392 LEU B O 1
ATOM 6507 N N . ALA B 1 395 ? -22.522 -6.967 -24.783 1.00 23.82 393 ALA B N 1
ATOM 6508 C CA . ALA B 1 395 ? -22.162 -8.209 -24.098 1.00 25.85 393 ALA B CA 1
ATOM 6509 C C . ALA B 1 395 ? -22.676 -8.270 -22.663 1.00 31.30 393 ALA B C 1
ATOM 6510 O O . ALA B 1 395 ? -23.215 -9.322 -22.276 1.00 31.21 393 ALA B O 1
ATOM 6512 N N . PRO B 1 396 ? -22.545 -7.224 -21.828 1.00 32.37 394 PRO B N 1
ATOM 6513 C CA . PRO B 1 396 ? -23.075 -7.337 -20.460 1.00 34.65 394 PRO B CA 1
ATOM 6514 C C . PRO B 1 396 ? -24.561 -7.644 -20.431 1.00 31.80 394 PRO B C 1
ATOM 6515 O O . PRO B 1 396 ? -25.018 -8.435 -19.599 1.00 30.05 394 PRO B O 1
ATOM 6519 N N . ALA B 1 397 ? -25.326 -7.042 -21.342 1.00 33.04 395 ALA B N 1
ATOM 6520 C CA . ALA B 1 397 ? -26.759 -7.312 -21.399 1.00 33.44 395 ALA B CA 1
ATOM 6521 C C . ALA B 1 397 ? -27.032 -8.748 -21.823 1.00 30.91 395 ALA B C 1
ATOM 6522 O O . ALA B 1 397 ? -27.903 -9.418 -21.254 1.00 30.09 395 ALA B O 1
ATOM 6524 N N . VAL B 1 398 ? -26.301 -9.234 -22.826 1.00 29.28 396 VAL B N 1
ATOM 6525 C CA . VAL B 1 398 ? -26.512 -10.597 -23.302 1.00 28.59 396 VAL B CA 1
ATOM 6526 C C . VAL B 1 398 ? -26.143 -11.609 -22.214 1.00 29.71 396 VAL B C 1
ATOM 6527 O O . VAL B 1 398 ? -26.842 -12.612 -22.026 1.00 28.19 396 VAL B O 1
ATOM 6531 N N . ARG B 1 399 ? -25.038 -11.370 -21.493 1.00 31.15 397 ARG B N 1
ATOM 6532 C CA . ARG B 1 399 ? -24.685 -12.235 -20.361 1.00 33.28 397 ARG B CA 1
ATOM 6533 C C . ARG B 1 399 ? -25.830 -12.331 -19.360 1.00 27.60 397 ARG B C 1
ATOM 6534 O O . ARG B 1 399 ? -26.204 -13.426 -18.925 1.00 32.99 397 ARG B O 1
ATOM 6542 N N . GLU B 1 400 ? -26.394 -11.191 -18.975 1.00 31.76 398 GLU B N 1
ATOM 6543 C CA . GLU B 1 400 ? -27.456 -11.216 -17.974 1.00 34.13 398 GLU B CA 1
ATOM 6544 C C . GLU B 1 400 ? -28.665 -11.969 -18.499 1.00 35.59 398 GLU B C 1
ATOM 6545 O O . GLU B 1 400 ? -29.242 -12.806 -17.801 1.00 29.75 398 GLU B O 1
ATOM 6551 N N . LEU B 1 401 ? -29.060 -11.691 -19.745 1.00 33.78 399 LEU B N 1
ATOM 6552 C CA . LEU B 1 401 ? -30.172 -12.422 -20.335 1.00 29.04 399 LEU B CA 1
ATOM 6553 C C . LEU B 1 401 ? -29.907 -13.920 -20.335 1.00 28.73 399 LEU B C 1
ATOM 6554 O O . LEU B 1 401 ? -30.802 -14.720 -20.035 1.00 33.58 399 LEU B O 1
ATOM 6559 N N . GLN B 1 402 ? -28.673 -14.320 -20.653 1.00 29.62 400 GLN B N 1
ATOM 6560 C CA . GLN B 1 402 ? -28.375 -15.739 -20.763 1.00 34.22 400 GLN B CA 1
ATOM 6561 C C . GLN B 1 402 ? -28.297 -16.395 -19.395 1.00 32.53 400 GLN B C 1
ATOM 6562 O O . GLN B 1 402 ? -28.386 -17.623 -19.298 1.00 30.98 400 GLN B O 1
ATOM 6568 N N . ALA B 1 403 ? -28.112 -15.602 -18.349 1.00 33.93 401 ALA B N 1
ATOM 6569 C CA . ALA B 1 403 ? -28.183 -16.097 -16.986 1.00 38.66 401 ALA B CA 1
ATOM 6570 C C . ALA B 1 403 ? -29.601 -16.018 -16.426 1.00 36.99 401 ALA B C 1
ATOM 6571 O O . ALA B 1 403 ? -29.803 -16.279 -15.230 1.00 44.08 401 ALA B O 1
ATOM 6573 N N . GLY B 1 404 ? -30.577 -15.669 -17.261 1.00 33.08 402 GLY B N 1
ATOM 6574 C CA . GLY B 1 404 ? -31.978 -15.743 -16.888 1.00 39.67 402 GLY B CA 1
ATOM 6575 C C . GLY B 1 404 ? -32.580 -14.469 -16.346 1.00 40.85 402 GLY B C 1
ATOM 6576 O O . GLY B 1 404 ? -33.739 -14.488 -15.914 1.00 45.99 402 GLY B O 1
ATOM 6577 N N . ARG B 1 405 ? -31.837 -13.365 -16.355 1.00 36.18 403 ARG B N 1
ATOM 6578 C CA . ARG B 1 405 ? -32.382 -12.104 -15.887 1.00 38.42 403 ARG B CA 1
ATOM 6579 C C . ARG B 1 405 ? -33.434 -11.574 -16.865 1.00 41.00 403 ARG B C 1
ATOM 6580 O O . ARG B 1 405 ? -33.240 -11.630 -18.085 1.00 39.93 403 ARG B O 1
ATOM 6588 N N . PRO B 1 406 ? -34.558 -11.057 -16.361 1.00 42.86 404 PRO B N 1
ATOM 6589 C CA . PRO B 1 406 ? -35.589 -10.512 -17.250 1.00 41.53 404 PRO B CA 1
ATOM 6590 C C . PRO B 1 406 ? -35.095 -9.303 -18.030 1.00 42.49 404 PRO B C 1
ATOM 6591 O O . PRO B 1 406 ? -34.339 -8.469 -17.524 1.00 40.16 404 PRO B O 1
ATOM 6595 N N . LEU B 1 407 ? -35.573 -9.208 -19.273 1.00 42.98 405 LEU B N 1
ATOM 6596 C CA . LEU B 1 407 ? -35.179 -8.128 -20.172 1.00 43.28 405 LEU B CA 1
ATOM 6597 C C . LEU B 1 407 ? -35.393 -6.754 -19.547 1.00 42.95 405 LEU B C 1
ATOM 6598 O O . LEU B 1 407 ? -34.518 -5.886 -19.629 1.00 37.95 405 LEU B O 1
ATOM 6603 N N . GLU B 1 408 ? -36.543 -6.538 -18.904 1.00 45.45 406 GLU B N 1
ATOM 6604 C CA . GLU B 1 408 ? -36.822 -5.215 -18.352 1.00 44.35 406 GLU B CA 1
ATOM 6605 C C . GLU B 1 408 ? -35.769 -4.794 -17.329 1.00 46.50 406 GLU B C 1
ATOM 6606 O O . GLU B 1 408 ? -35.317 -3.641 -17.332 1.00 41.93 406 GLU B O 1
ATOM 6612 N N . ALA B 1 409 ? -35.362 -5.707 -16.443 1.00 42.79 407 ALA B N 1
ATOM 6613 C CA . ALA B 1 409 ? -34.306 -5.363 -15.497 1.00 43.19 407 ALA B CA 1
ATOM 6614 C C . ALA B 1 409 ? -32.982 -5.123 -16.214 1.00 45.24 407 ALA B C 1
ATOM 6615 O O . ALA B 1 409 ? -32.220 -4.221 -15.845 1.00 46.14 407 ALA B O 1
ATOM 6617 N N . VAL B 1 410 ? -32.705 -5.912 -17.257 1.00 43.21 408 VAL B N 1
ATOM 6618 C CA . VAL B 1 410 ? -31.427 -5.826 -17.957 1.00 43.64 408 VAL B CA 1
ATOM 6619 C C . VAL B 1 410 ? -31.214 -4.430 -18.536 1.00 38.74 408 VAL B C 1
ATOM 6620 O O . VAL B 1 410 ? -30.126 -3.858 -18.432 1.00 38.55 408 VAL B O 1
ATOM 6624 N N . VAL B 1 411 ? -32.249 -3.843 -19.137 1.00 33.74 409 VAL B N 1
ATOM 6625 C CA . VAL B 1 411 ? -32.078 -2.555 -19.803 1.00 46.11 409 VAL B CA 1
ATOM 6626 C C . VAL B 1 411 ? -32.502 -1.371 -18.937 1.00 47.08 409 VAL B C 1
ATOM 6627 O O . VAL B 1 411 ? -32.428 -0.225 -19.402 1.00 41.79 409 VAL B O 1
ATOM 6631 N N . SER B 1 412 ? -32.896 -1.607 -17.679 1.00 47.76 410 SER B N 1
ATOM 6632 C CA . SER B 1 412 ? -33.542 -0.563 -16.878 1.00 52.21 410 SER B CA 1
ATOM 6633 C C . SER B 1 412 ? -32.623 0.623 -16.590 1.00 52.13 410 SER B C 1
ATOM 6634 O O . SER B 1 412 ? -33.112 1.739 -16.379 1.00 49.86 410 SER B O 1
ATOM 6637 N N . GLY B 1 413 ? -31.308 0.414 -16.556 1.00 44.45 411 GLY B N 1
ATOM 6638 C CA . GLY B 1 413 ? -30.398 1.523 -16.355 1.00 37.74 411 GLY B CA 1
ATOM 6639 C C . GLY B 1 413 ? -30.029 2.316 -17.589 1.00 46.47 411 GLY B C 1
ATOM 6640 O O . GLY B 1 413 ? -29.187 3.211 -17.513 1.00 44.84 411 GLY B O 1
ATOM 6641 N N . LEU B 1 414 ? -30.619 2.012 -18.735 1.00 39.86 412 LEU B N 1
ATOM 6642 C CA . LEU B 1 414 ? -30.376 2.762 -19.956 1.00 40.47 412 LEU B CA 1
ATOM 6643 C C . LEU B 1 414 ? -31.464 3.814 -20.137 1.00 44.12 412 LEU B C 1
ATOM 6644 O O . LEU B 1 414 ? -32.563 3.694 -19.593 1.00 36.13 412 LEU B O 1
ATOM 6649 N N . SER B 1 415 ? -31.141 4.846 -20.916 1.00 40.01 413 SER B N 1
ATOM 6650 C CA . SER B 1 415 ? -32.149 5.816 -21.311 1.00 49.72 413 SER B CA 1
ATOM 6651 C C . SER B 1 415 ? -33.236 5.133 -22.135 1.00 46.44 413 SER B C 1
ATOM 6652 O O . SER B 1 415 ? -33.045 4.048 -22.689 1.00 44.02 413 SER B O 1
ATOM 6655 N N . GLY B 1 416 ? -34.396 5.786 -22.208 1.00 46.15 414 GLY B N 1
ATOM 6656 C CA . GLY B 1 416 ? -35.494 5.221 -22.972 1.00 42.60 414 GLY B CA 1
ATOM 6657 C C . GLY B 1 416 ? -35.118 4.959 -24.417 1.00 39.05 414 GLY B C 1
ATOM 6658 O O . GLY B 1 416 ? -35.465 3.920 -24.983 1.00 43.65 414 GLY B O 1
ATOM 6659 N N . GLU B 1 417 ? -34.399 5.899 -25.029 1.00 43.86 415 GLU B N 1
ATOM 6660 C CA . GLU B 1 417 ? -33.966 5.720 -26.408 1.00 46.30 415 GLU B CA 1
ATOM 6661 C C . GLU B 1 417 ? -33.018 4.520 -26.543 1.00 41.98 415 GLU B C 1
ATOM 6662 O O . GLU B 1 417 ? -33.133 3.733 -27.490 1.00 39.46 415 GLU B O 1
ATOM 6668 N N . GLN B 1 418 ? -32.103 4.339 -25.584 1.00 45.29 416 GLN B N 1
ATOM 6669 C CA . GLN B 1 418 ? -31.204 3.186 -25.634 1.00 43.15 416 GLN B CA 1
ATOM 6670 C C . GLN B 1 418 ? -31.942 1.890 -25.341 1.00 34.34 416 GLN B C 1
ATOM 6671 O O . GLN B 1 418 ? -31.630 0.852 -25.931 1.00 40.19 416 GLN B O 1
ATOM 6677 N N . GLN B 1 419 ? -32.906 1.923 -24.415 1.00 31.46 417 GLN B N 1
ATOM 6678 C CA . GLN B 1 419 ? -33.700 0.733 -24.130 1.00 37.71 417 GLN B CA 1
ATOM 6679 C C . GLN B 1 419 ? -34.384 0.228 -25.394 1.00 35.28 417 GLN B C 1
ATOM 6680 O O . GLN B 1 419 ? -34.368 -0.973 -25.691 1.00 37.38 417 GLN B O 1
ATOM 6686 N N . ARG B 1 420 ? -35.006 1.135 -26.144 1.00 36.11 418 ARG B N 1
ATOM 6687 C CA . ARG B 1 420 ? -35.693 0.713 -27.358 1.00 38.06 418 ARG B CA 1
ATOM 6688 C C . ARG B 1 420 ? -34.699 0.216 -28.411 1.00 31.48 418 ARG B C 1
ATOM 6689 O O . ARG B 1 420 ? -34.957 -0.785 -29.088 1.00 32.90 418 ARG B O 1
ATOM 6697 N N . MET B 1 421 ? -33.548 0.882 -28.536 1.00 33.64 419 MET B N 1
ATOM 6698 C CA . MET B 1 421 ? -32.518 0.436 -29.480 1.00 35.67 419 MET B CA 1
ATOM 6699 C C . MET B 1 421 ? -32.025 -0.977 -29.146 1.00 33.90 419 MET B C 1
ATOM 6700 O O . MET B 1 421 ? -31.907 -1.837 -30.029 1.00 31.88 419 MET B O 1
ATOM 6705 N N . VAL B 1 422 ? -31.738 -1.240 -27.870 1.00 31.00 420 VAL B N 1
ATOM 6706 C CA . VAL B 1 422 ? -31.239 -2.561 -27.480 1.00 30.36 420 VAL B CA 1
ATOM 6707 C C . VAL B 1 422 ? -32.334 -3.609 -27.620 1.00 31.40 420 VAL B C 1
ATOM 6708 O O . VAL B 1 422 ? -32.096 -4.712 -28.124 1.00 26.14 420 VAL B O 1
ATOM 6712 N N . ARG B 1 423 ? -33.544 -3.290 -27.144 1.00 30.00 421 ARG B N 1
ATOM 6713 C CA . ARG B 1 423 ? -34.668 -4.205 -27.295 1.00 33.60 421 ARG B CA 1
ATOM 6714 C C . ARG B 1 423 ? -34.836 -4.617 -28.745 1.00 33.99 421 ARG B C 1
ATOM 6715 O O . ARG B 1 423 ? -35.033 -5.799 -29.051 1.00 31.30 421 ARG B O 1
ATOM 6723 N N . ARG B 1 424 ? -34.776 -3.643 -29.656 1.00 32.36 422 ARG B N 1
ATOM 6724 C CA . ARG B 1 424 ? -35.007 -3.945 -31.068 1.00 28.99 422 ARG B CA 1
ATOM 6725 C C . ARG B 1 424 ? -33.930 -4.883 -31.606 1.00 31.96 422 ARG B C 1
ATOM 6726 O O . ARG B 1 424 ? -34.230 -5.883 -32.263 1.00 34.48 422 ARG B O 1
ATOM 6734 N N . TRP B 1 425 ? -32.662 -4.584 -31.309 1.00 31.67 423 TRP B N 1
ATOM 6735 C CA . TRP B 1 425 ? -31.584 -5.470 -31.737 1.00 32.75 423 TRP B CA 1
ATOM 6736 C C . TRP B 1 425 ? -31.778 -6.888 -31.201 1.00 31.95 423 TRP B C 1
ATOM 6737 O O . TRP B 1 425 ? -31.567 -7.864 -31.928 1.00 35.86 423 TRP B O 1
ATOM 6748 N N . LEU B 1 426 ? -32.194 -7.030 -29.938 1.00 32.39 424 LEU B N 1
ATOM 6749 C CA . LEU B 1 426 ? -32.320 -8.373 -29.379 1.00 33.51 424 LEU B CA 1
ATOM 6750 C C . LEU B 1 426 ? -33.426 -9.161 -30.071 1.00 29.79 424 LEU B C 1
ATOM 6751 O O . LEU B 1 426 ? -33.251 -10.342 -30.376 1.00 34.66 424 LEU B O 1
ATOM 6756 N N . LEU B 1 427 ? -34.577 -8.534 -30.314 1.00 36.85 425 LEU B N 1
ATOM 6757 C CA . LEU B 1 427 ? -35.620 -9.206 -31.082 1.00 37.63 425 LEU B CA 1
ATOM 6758 C C . LEU B 1 427 ? -35.100 -9.630 -32.451 1.00 36.88 425 LEU B C 1
ATOM 6759 O O . LEU B 1 427 ? -35.347 -10.756 -32.904 1.00 41.47 425 LEU B O 1
ATOM 6764 N N . GLU B 1 428 ? -34.355 -8.749 -33.109 1.00 34.13 426 GLU B N 1
ATOM 6765 C CA . GLU B 1 428 ? -33.826 -9.080 -34.426 1.00 43.20 426 GLU B CA 1
ATOM 6766 C C . GLU B 1 428 ? -32.867 -10.257 -34.351 1.00 42.81 426 GLU B C 1
ATOM 6767 O O . GLU B 1 428 ? -32.860 -11.118 -35.234 1.00 36.23 426 GLU B O 1
ATOM 6773 N N . GLN B 1 429 ? -32.087 -10.346 -33.287 1.00 37.97 427 GLN B N 1
ATOM 6774 C CA . GLN B 1 429 ? -31.251 -11.524 -33.113 1.00 37.22 427 GLN B CA 1
ATOM 6775 C C . GLN B 1 429 ? -32.044 -12.741 -32.630 1.00 40.25 427 GLN B C 1
ATOM 6776 O O . GLN B 1 429 ? -31.446 -13.792 -32.357 1.00 35.31 427 GLN B O 1
ATOM 6782 N N . GLY B 1 430 ? -33.363 -12.625 -32.511 1.00 32.58 428 GLY B N 1
ATOM 6783 C CA . GLY B 1 430 ? -34.205 -13.765 -32.223 1.00 35.49 428 GLY B CA 1
ATOM 6784 C C . GLY B 1 430 ? -34.601 -13.943 -30.779 1.00 37.83 428 GLY B C 1
ATOM 6785 O O . GLY B 1 430 ? -35.077 -15.024 -30.416 1.00 39.70 428 GLY B O 1
ATOM 6786 N N . LEU B 1 431 ? -34.417 -12.929 -29.940 1.00 38.05 429 LEU B N 1
ATOM 6787 C CA . LEU B 1 431 ? -34.736 -13.090 -28.529 1.00 48.10 429 LEU B CA 1
ATOM 6788 C C . LEU B 1 431 ? -36.232 -13.300 -28.350 1.00 60.43 429 LEU B C 1
ATOM 6789 O O . LEU B 1 431 ? -37.025 -12.407 -28.670 1.00 46.29 429 LEU B O 1
ATOM 6794 N N . VAL B 1 432 ? -36.585 -14.494 -27.860 1.00 68.42 430 VAL B N 1
ATOM 6795 C CA . VAL B 1 432 ? -37.927 -14.936 -27.451 1.00 71.75 430 VAL B CA 1
ATOM 6796 C C . VAL B 1 432 ? -39.065 -13.998 -27.826 1.00 67.69 430 VAL B C 1
ATOM 6797 O O . VAL B 1 432 ? -39.569 -14.050 -28.945 1.00 70.61 430 VAL B O 1
#

Foldseek 3Di:
DAFFEEEEAQDLQSLLLLLLLLVVPHAYEYEYALDDDWDKFKAAPCVQVVSVVSQLNQLGDVQKDWAWEFEAFQNDGDTDGPIIMGTVNSNSNSSVVSQVVSNYHYHYFAFDDWDVDVAIWTATPVGDTDGGNFYEYEHAPPGPDDDFPDWAQWKKKKKWKDFADAAQWHKYKHDDLFWIKIWIAHRNGIIMIITMGGPPPDDPPVCQLVVVLVVLVVDPVSVVRGVDDPSRNTDMDMDTQIWTAHPAADDLRYGYAFNRHTFHGCQVSCRSVLRNQLNVLVSLLNVQSPVPVVCNVQSRVVSSVSSVVSSQLVLVVSLVVLVSRPPNVPHPNSVSSNQPPHPADSAHAADLVPKDFDWHWDDDPSYTDIDTFIATPRRNRGDQADVPHGCNQLSVVVVVPDDLCVSCVPDPPVVSVVNVVVCVRNPND/DAFFEEEEALALQSLLLLLVLVVVPHAYEYEYAQDPDDDKAWAAPVLLVLCVVSQLNVLQVVFKDKAWEWECFLNDIDGDDITIIGRVNSSSVCSVVSSVVSVHHYHHFAWPDWDDDVAIWTATPVGDIDGGQFYEYEHAPPGDDDDFPDWAQWKKKKKWKDFDQQDGWYKYKYDDLFWIKIKIADNRGIIMIMTMGGPPPDDPPVCQLVVVLVVLVVDPVSVVVGPDDPSPNTDMDMDIQIWTAHPFQDDLRYGYAQNSHTGAGCQLDDSSVLRSQLNVLVSLLNVQSVPPVVCVVQSSQVSSVSSVVSRVLSLVSSLVVLVSRPPNPPHCSSVRSVAPPHPDDQDDAQDLVQKDWDWHWDDDPSHTDTDIFIATSNRNRGHQDDVPHGCVQLSVCVVVPHDLCVSCVPDDPVVSVVNVVVCVRNPPD

B-factor: mean 44.99, std 17.96, range [16.45, 137.58]

Organism: Pseudomonas putida (NCBI:txid303)

Sequence (858 aa):
AEPRIVVLGAGPAGAATAIGLRRLGYAVTVVSEWRRFAAVEGVSQRVLEGLRHVGLGGALRQAAMMPATRQVHWNGQQLHLNQEFLLDRQRFDRALRDDLQRAGVSVVEGRVREVVRDVGHGIRLDDGQVLQADFLVEARGRQAPLAADRLRGPETVSLLNVWQAAPGAPASAVESLADGWAWMARLEDGRCYYWQVTLDAAGLPGKAGLADYCAARRADSALVTELFDARALASAEVHARSSTAILAGECCVGQDWIRVGDAAMAVDPLSGNGIFQSSLSSALQAPVVINTLLRRPERRAGLARQFHQQQRIEQLFLRFARIGRDFYGQEQGRVGQPFWARRRQGWPDMQALHVAADWSAVRVERRPVLRRDGLVDEAEVVVTADQPLGVWHLQGVELAPAVRELQAGRPLEAVVSGLSGEQQRMVRRWLLEQGLVAEPRIVVVLGAGPAGAATAIGLRRRLGYAVVTVVSEEWRRFAAVEGVSQRVLEGLRHVGLGGALRQAAMPATRQVHWNGQQLHLNQEFLLDRQQRFDRRALRDDLQRAGVSVVEGRVREVVRDVGHGIRRLDDGQVLQADFLVEARGRRQAPLAADRLRGPETVSLLNVWQAAPGAPASAVESLADGWAWMARLEDGRCYWQVTLDAAGLPGKAGLADYCAARRADSALVTELFDARALASAEVHARSSTAILAGECCVGQDWIRVGDAAMAVDDPLSGNGIFQSLSSALQAPVVINTLLRRPERAGLARQFHQQRIEQLFLRFARIGRDFYGQEQGRVGQPFWARRQGWPDMQALHVAADWSAVRVERRRRPVLRDGLVDEAEVVVTADQPLGVWHLQGVELAPAVRELQAGRPLEAVVSGLSGEQQRMVRRWLLEQGLV

Nearest PDB structures (foldseek):
  7ctq-assembly2_B  TM=1.002E+00  e=1.487E-90  Pseudomonas putida
  3i3l-assembly1_A  TM=7.232E-01  e=1.548E-20  Streptomyces venezuelae
  5tuk-assembly4_D  TM=6.676E-01  e=1.666E-19  uncultured bacterium
  6c6p-assembly1_B  TM=7.277E-01  e=4.933E-17  Homo sapiens
  5buk-assembly2_B  TM=6.839E-01  e=1.435E-15  Streptomyces sp. CNQ-418

InterPro domains:
  IPR006905 Flavin-dependent halogenase [PF04820] (78-337)
  IPR036188 FAD/NAD(P)-binding domain superfamily [G3DSA:3.50.50.60] (6-338)
  IPR036188 FAD/NAD(P)-binding domain superfamily [SSF51905] (4-346)
  IPR050816 Flavin-dependent halogenases [PTHR43747] (3-329)

Radius of gyration: 33.3 Å; Cα contacts (8 Å, |Δi|>4): 1856; chains: 2; bounding box: 65×77×104 Å